Protein 5YK7 (pdb70)

InterPro domains:
  IPR019411 MMM1 domain [PF10296] (200-436)
  IPR027537 Maintenance of mitochondrial morphology protein 1 [MF_03103] (99-445)
  IPR031468 Synaptotagmin-like mitochondrial-lipid-binding domain [PS51847] (215-427)

Secondary structure (DSSP, 8-state):
-HHHHHHHHHHHTTT--TTTPPPB--HHHHHHHHHHHHHHHT-TTHHHHHHHHHHHHHHHGGGTS-TTB---EEEEEE--S---EEEEEEEEEPTTTTS--EEEEEEEEEEEEEEEEEEE-B---SSSSS--PPPEEEEEEEEEEEEEEEEEE--EEEEE-SS-EEEEEEEEEE-----HHHHHHHHHHHHHHHHHHHBTT-EE-------S--GGGB---/-------GGGTS-HHHHHHHHHHHHHHHHSS---TTEEEEEEEEEE--SPPPEEEEEEEES--TTHHHHHHH--TT-EEEEEEEEE-S--EEEEEEEEEE-SSSTT-EEEEEEEEEEEEEEEEEEEEEEETTEEEEEE---SSTTEEEEEEEEE--GGGTT-HHHHHHHHHHHHHHHHHHHHHHHHHTSTT-EEE--/--THHHHHHHHHTTT--TTTPPP---HHHHHHHHHHHHHHHH-THHHHHHHHHHHHHHHH-SSSS-TT----EEEEEE--S---EEEEEEEEEPTTTTS--EEEEEEEEEEEEEEEEEEE----SSSSSS-----EEEEEEEEEEEEEEEEE--EEEEE-SS-EEEEEEEEES-----HHHHHHHHHHHHHHHHHHHBTT--EEEPP---S--GGGEE--/-B----THHHHH-HHHHHHHHHHHHHHHHHS---TTEEEEEEEEEE--S-PPEEEEEEEEPPPTTHHHHHHH----EEEEEEEEE-S--EEEEEEEEEE-SSSTT-EEEEEEEEEEEEEEEEEEEEEESSS-EEEEE-S-SSTTS-EEEEEEE--GGGTT-HHHHHHHHHHHHHHHHHHHHHHHHHHBTT-EEE--

Sequence (834 aa):
NERSRQIDDILEKTYYNVDTHPAESLDWFNVLIGQTIQQLREEAWKKDNIVYSLNAFIERKAQELPSYLDSIKITELDIGHDFPIFSNCRIQYSPNSNGRKLEAKIDIDLNDRLAVGIETRLLLNYPKPLTASLPINVTVSIIRFQACLTVSLTFLMFSFAPEYRMEFETQSLIGAENIPKIGSLVEYQIKKWFVERCVEPRFQFIKLPSVWPRSKNTREGMSFDINWSTLESDNRLNDLIRKHLNSYLQNTQLPSYVSNLRVLDFDLGKVGPAITLKEITDPLDEFYDSIREESPNDIQFLLEVEYKGDLLVTIGADLVLNYPVEKFMTLPVKLSISDIGLHSLCIVACLSKQLFLSFLCDGGSIVRSMKIETEIGEQYQGQGSVLRSVGELEQFLFTIFKDFLRKELAWPSWINLDNERSRQIDDILEKTYYNVDTHPAESLDWFNVLIGQTIQQLREEAWKKDNIVYSLNAFIERKAQELPSYLDSIKITELDIGHDFPIFSNCRIQYSPNSNGRKLEAKIDIDLNDRLAVGIETRLLLNYPKPLTASLPINVTVSIIRFQACLTVSLFLMFSFAPEYRMEFETQSLIGAENIPKIGSLVEYQIKKWFVERCVEPRFQFIKLPSVWPRSKNTREGMSFDINWSTLESDNRLNDLIRKHLNSYLQNTQLPSYVSNLRVLDFDLGKVGPAITLKEITDPLDEFYDSIREEPNDIQFLLEVEYKGDLLVTIGADLVLNYPVEKFMTLPVKLSISDIGLHSLCIVACLSKQLFLSFLCDGGSIVRSMKIETEIGEQYQGQGSVLRSVGELEQFLFTIFKDFLRKELAWPSWINLD

B-factor: mean 240.83, std 56.74, range [118.34, 490.13]

Radius of gyration: 53.62 Å; Cα contacts (8 Å, |Δi|>4): 1672; chains: 4; bounding box: 102×161×100 Å

Organism: Zygosaccharomyces rouxii (strain ATCC 2623 / CBS 732 / NBRC 1130 / NCYC 568 / NRRL Y-229) (NCBI:txid559307)

Foldseek 3Di:
DVLLVVVVVVQVVPPHDQPDDWWDACVVVQVVQVVVVVVVQPPPCVQVVVQVVVQVVCVVCVVVPDPQKDHKHWDDWDQWDDTKGKTGKHKDADPPPPRRFMKIKIKIKDFTWGKIWIWIWTADDDVVHTDPTWIKTKIKIWGMKIWIKIWGDVQTWMATEPPIDIHMDIWMATPHTRDPVSHVSVVVVVVCVRCVDGHPPHIDGHDDDDPPDDPVPDDDD/DDDDDQPCVCVVPPVVVVVCQVVVQVVQQDDPDDPQWDGKHWDDWDAAGDDKTKAWDDKDFDDPVVVVVVVVVDSVKIKTKMKIWDQDWTKIKMWIWGQQQQVHGSPDTWTKIKMKTRWIFIFMKMWIADVHWIKIATEDADLCRGVDIDMDMDTDPVCPPDVSRVVSVVVVVVVVVVVVSVVPNVCHHPPHMDTDD/DPCLVVVVVVQVVPVHDQPDDFWDACVVVQVVQVVVVVVVQVPPVVQVVVLVVVLVVCVVDPPVPDPQKDHKHWDDFDQWDDTKGKIGWHKDADPPPPRNFIKIKIKIKDFTWGKIWIKIFGADDDVVHTDPTFIKTKIKIWGMKIWIKIWGDCTKIATEPPIDTHMDMAMDGPHDGDVVSVVVVVVVVVVVRCVDGHPPHIDRHDDDDDPDDPVPDDDD/DKDDDQVVVQQPDVVVQCVVQVVVQVVQVPDDDDPFWDGKHFPGWGQDRDDKIKDFPDKAADDPVVVVVVVPVPDWIKTKMWTKDQDWTKTKMWIWGQQQPVHGSPDTWTKIKMKTRWIFTFIKMWIADPHWIKIATEPQFLCRRVDIDIDMDTDPVCPPDVSVVVSVVVVVVVVSNVVRVVCCVCHYPPHMDTDD

Structure (mmCIF, N/CA/C/O backbone):
data_5YK7
#
_entry.id   5YK7
#
_cell.length_a   87.560
_cell.length_b   87.560
_cell.length_c   436.880
_cell.angle_alpha   90.00
_cell.angle_beta   90.00
_cell.angle_gamma   120.00
#
_symmetry.space_group_name_H-M   'P 65'
#
loop_
_entity.id
_entity.type
_entity.pdbx_description
1 polymer 'Maintenance of mitochondrial morphology protein 1'
2 polymer 'Mitochondrial distribution and morphology protein 12'
3 non-polymer 'PHOSPHATE ION'
#
loop_
_atom_site.group_PDB
_atom_site.id
_atom_site.type_symbol
_atom_site.label_atom_id
_atom_site.label_alt_id
_atom_site.label_comp_id
_atom_site.label_asym_id
_atom_site.label_entity_id
_atom_site.label_seq_id
_atom_site.pdbx_PDB_ins_code
_atom_site.Cartn_x
_atom_site.Cartn_y
_atom_site.Cartn_z
_atom_site.occupancy
_atom_site.B_iso_or_equiv
_atom_site.auth_seq_id
_atom_site.auth_comp_id
_atom_site.auth_asym_id
_atom_site.auth_atom_id
_atom_site.pdbx_PDB_model_num
ATOM 1 N N . ASN A 1 5 ? 19.783 27.814 62.868 1.00 218.18 194 ASN A N 1
ATOM 2 C CA . ASN A 1 5 ? 18.712 28.793 62.717 1.00 236.83 194 ASN A CA 1
ATOM 3 C C . ASN A 1 5 ? 18.521 29.174 61.264 1.00 267.74 194 ASN A C 1
ATOM 4 O O . ASN A 1 5 ? 17.886 28.452 60.497 1.00 257.63 194 ASN A O 1
ATOM 9 N N . GLU A 1 6 ? 19.077 30.330 60.896 1.00 307.14 195 GLU A N 1
ATOM 10 C CA . GLU A 1 6 ? 18.971 30.803 59.523 1.00 335.65 195 GLU A CA 1
ATOM 11 C C . GLU A 1 6 ? 19.657 29.863 58.540 1.00 350.43 195 GLU A C 1
ATOM 12 O O . GLU A 1 6 ? 19.312 29.868 57.355 1.00 356.97 195 GLU A O 1
ATOM 18 N N . ARG A 1 7 ? 20.614 29.058 59.004 1.00 354.64 196 ARG A N 1
ATOM 19 C CA . ARG A 1 7 ? 21.229 28.049 58.148 1.00 334.76 196 ARG A CA 1
ATOM 20 C C . ARG A 1 7 ? 20.212 26.987 57.749 1.00 311.26 196 ARG A C 1
ATOM 21 O O . ARG A 1 7 ? 20.002 26.713 56.559 1.00 290.52 196 ARG A O 1
ATOM 29 N N . SER A 1 8 ? 19.571 26.374 58.748 1.00 297.30 197 SER A N 1
ATOM 30 C CA . SER A 1 8 ? 18.493 25.430 58.482 1.00 258.32 197 SER A CA 1
ATOM 31 C C . SER A 1 8 ? 17.389 26.081 57.658 1.00 275.60 197 SER A C 1
ATOM 32 O O . SER A 1 8 ? 16.773 25.429 56.807 1.00 240.30 197 SER A O 1
ATOM 35 N N . ARG A 1 9 ? 17.133 27.372 57.889 1.00 328.47 198 ARG A N 1
ATOM 36 C CA . ARG A 1 9 ? 16.177 28.099 57.061 1.00 336.65 198 ARG A CA 1
ATOM 37 C C . ARG A 1 9 ? 16.608 28.114 55.599 1.00 323.64 198 ARG A C 1
ATOM 38 O O . ARG A 1 9 ? 15.779 27.936 54.700 1.00 314.95 198 ARG A O 1
ATOM 46 N N . GLN A 1 10 ? 17.900 28.341 55.342 1.00 311.11 199 GLN A N 1
ATOM 47 C CA . GLN A 1 10 ? 18.395 28.343 53.969 1.00 295.66 199 GLN A CA 1
ATOM 48 C C . GLN A 1 10 ? 18.258 26.968 53.331 1.00 248.64 199 GLN A C 1
ATOM 49 O O . GLN A 1 10 ? 17.844 26.854 52.169 1.00 231.93 199 GLN A O 1
ATOM 55 N N . ILE A 1 11 ? 18.607 25.913 54.072 1.00 242.35 200 ILE A N 1
ATOM 56 C CA . ILE A 1 11 ? 18.428 24.557 53.555 1.00 258.26 200 ILE A CA 1
ATOM 57 C C . ILE A 1 11 ? 16.960 24.302 53.231 1.00 250.02 200 ILE A C 1
ATOM 58 O O . ILE A 1 11 ? 16.631 23.668 52.220 1.00 230.21 200 ILE A O 1
ATOM 63 N N . ASP A 1 12 ? 16.055 24.815 54.068 1.00 257.91 201 ASP A N 1
ATOM 64 C CA . ASP A 1 12 ? 14.628 24.701 53.784 1.00 244.97 201 ASP A CA 1
ATOM 65 C C . ASP A 1 12 ? 14.253 25.461 52.516 1.00 247.21 201 ASP A C 1
ATOM 66 O O . ASP A 1 12 ? 13.403 25.003 51.745 1.00 245.00 201 ASP A O 1
ATOM 71 N N . ASP A 1 13 ? 14.867 26.625 52.287 1.00 259.81 202 ASP A N 1
ATOM 72 C CA . ASP A 1 13 ? 14.620 27.362 51.051 1.00 277.44 202 ASP A CA 1
ATOM 73 C C . ASP A 1 13 ? 15.047 26.543 49.839 1.00 270.40 202 ASP A C 1
ATOM 74 O O . ASP A 1 13 ? 14.304 26.434 48.853 1.00 271.11 202 ASP A O 1
ATOM 79 N N . ILE A 1 14 ? 16.237 25.939 49.907 1.00 245.74 203 ILE A N 1
ATOM 80 C CA . ILE A 1 14 ? 16.714 25.082 48.823 1.00 214.21 203 ILE A CA 1
ATOM 81 C C . ILE A 1 14 ? 15.733 23.942 48.574 1.00 211.96 203 ILE A C 1
ATOM 82 O O . ILE A 1 14 ? 15.258 23.744 47.449 1.00 207.01 203 ILE A O 1
ATOM 87 N N . LEU A 1 15 ? 15.410 23.183 49.625 1.00 221.64 204 LEU A N 1
ATOM 88 C CA . LEU A 1 15 ? 14.564 22.003 49.462 1.00 253.23 204 LEU A CA 1
ATOM 89 C C . LEU A 1 15 ? 13.183 22.372 48.935 1.00 277.88 204 LEU A C 1
ATOM 90 O O . LEU A 1 15 ? 12.615 21.655 48.103 1.00 251.60 204 LEU A O 1
ATOM 95 N N . GLU A 1 16 ? 12.626 23.488 49.409 1.00 330.16 205 GLU A N 1
ATOM 96 C CA . GLU A 1 16 ? 11.299 23.894 48.962 1.00 364.51 205 GLU A CA 1
ATOM 97 C C . GLU A 1 16 ? 11.315 24.342 47.506 1.00 361.85 205 GLU A C 1
ATOM 98 O O . GLU A 1 16 ? 10.394 24.024 46.745 1.00 383.36 205 GLU A O 1
ATOM 104 N N . LYS A 1 17 ? 12.351 25.072 47.092 1.00 287.21 206 LYS A N 1
ATOM 105 C CA . LYS A 1 17 ? 12.389 25.585 45.728 1.00 254.33 206 LYS A CA 1
ATOM 106 C C . LYS A 1 17 ? 12.973 24.591 44.725 1.00 243.59 206 LYS A C 1
ATOM 107 O O . LYS A 1 17 ? 13.460 25.017 43.671 1.00 254.24 206 LYS A O 1
ATOM 113 N N . THR A 1 18 ? 12.925 23.285 45.003 1.00 231.61 207 THR A N 1
ATOM 114 C CA . THR A 1 18 ? 13.573 22.305 44.141 1.00 220.57 207 THR A CA 1
ATOM 115 C C . THR A 1 18 ? 12.723 21.068 43.872 1.00 237.02 207 THR A C 1
ATOM 116 O O . THR A 1 18 ? 13.238 20.098 43.302 1.00 216.44 207 THR A O 1
ATOM 120 N N . TYR A 1 19 ? 11.446 21.070 44.262 1.00 268.24 208 TYR A N 1
ATOM 121 C CA . TYR A 1 19 ? 10.552 19.932 44.025 1.00 297.43 208 TYR A CA 1
ATOM 122 C C . TYR A 1 19 ? 11.067 18.671 44.715 1.00 308.18 208 TYR A C 1
ATOM 123 O O . TYR A 1 19 ? 11.066 17.584 44.134 1.00 326.23 208 TYR A O 1
ATOM 132 N N . TYR A 1 20 ? 11.515 18.807 45.963 1.00 289.00 209 TYR A N 1
ATOM 133 C CA . TYR A 1 20 ? 12.177 17.699 46.643 1.00 279.76 209 TYR A CA 1
ATOM 134 C C . TYR A 1 20 ? 11.859 17.729 48.130 1.00 280.00 209 TYR A C 1
ATOM 135 O O . TYR A 1 20 ? 11.965 18.780 48.768 1.00 289.01 209 TYR A O 1
ATOM 144 N N . ASN A 1 21 ? 11.476 16.575 48.674 1.00 270.98 210 ASN A N 1
ATOM 145 C CA . ASN A 1 21 ? 11.289 16.398 50.107 1.00 273.71 210 ASN A CA 1
ATOM 146 C C . ASN A 1 21 ? 12.212 15.290 50.595 1.00 286.96 210 ASN A C 1
ATOM 147 O O . ASN A 1 21 ? 12.371 14.262 49.928 1.00 265.12 210 ASN A O 1
ATOM 152 N N . VAL A 1 22 ? 12.817 15.504 51.765 1.00 294.90 211 VAL A N 1
ATOM 153 C CA . VAL A 1 22 ? 13.855 14.595 52.241 1.00 270.28 211 VAL A CA 1
ATOM 154 C C . VAL A 1 22 ? 13.265 13.260 52.689 1.00 288.58 211 VAL A C 1
ATOM 155 O O . VAL A 1 22 ? 13.935 12.223 52.613 1.00 314.05 211 VAL A O 1
ATOM 159 N N . ASP A 1 23 ? 12.008 13.249 53.135 1.00 241.24 212 ASP A N 1
ATOM 160 C CA . ASP A 1 23 ? 11.414 12.047 53.709 1.00 265.14 212 ASP A CA 1
ATOM 161 C C . ASP A 1 23 ? 10.562 11.249 52.732 1.00 276.70 212 ASP A C 1
ATOM 162 O O . ASP A 1 23 ? 10.299 10.069 52.991 1.00 296.40 212 ASP A O 1
ATOM 167 N N . THR A 1 24 ? 10.122 11.851 51.624 1.00 254.09 213 THR A N 1
ATOM 168 C CA . THR A 1 24 ? 9.161 11.214 50.732 1.00 258.11 213 THR A CA 1
ATOM 169 C C . THR A 1 24 ? 9.685 10.913 49.334 1.00 241.75 213 THR A C 1
ATOM 170 O O . THR A 1 24 ? 9.099 10.064 48.653 1.00 253.36 213 THR A O 1
ATOM 174 N N . HIS A 1 25 ? 10.752 11.566 48.886 1.00 230.02 214 HIS A N 1
ATOM 175 C CA . HIS A 1 25 ? 11.183 11.418 47.502 1.00 243.81 214 HIS A CA 1
ATOM 176 C C . HIS A 1 25 ? 11.827 10.050 47.281 1.00 264.74 214 HIS A C 1
ATOM 177 O O . HIS A 1 25 ? 12.532 9.544 48.160 1.00 284.76 214 HIS A O 1
ATOM 184 N N . PRO A 1 26 ? 11.596 9.424 46.131 1.00 281.02 215 PRO A N 1
ATOM 185 C CA . PRO A 1 26 ? 12.239 8.145 45.824 1.00 293.65 215 PRO A CA 1
ATOM 186 C C . PRO A 1 26 ? 13.602 8.336 45.165 1.00 262.07 215 PRO A C 1
ATOM 187 O O . PRO A 1 26 ? 13.968 9.428 44.726 1.00 267.19 215 PRO A O 1
ATOM 191 N N . ALA A 1 27 ? 14.349 7.236 45.097 1.00 223.75 216 ALA A N 1
ATOM 192 C CA . ALA A 1 27 ? 15.682 7.265 44.515 1.00 211.97 216 ALA A CA 1
ATOM 193 C C . ALA A 1 27 ? 15.610 7.481 43.005 1.00 177.96 216 ALA A C 1
ATOM 194 O O . ALA A 1 27 ? 14.592 7.216 42.357 1.00 188.61 216 ALA A O 1
ATOM 196 N N . GLU A 1 28 ? 16.715 7.965 42.444 1.00 157.62 217 GLU A N 1
ATOM 197 C CA . GLU A 1 28 ? 16.789 8.305 41.032 1.00 180.24 217 GLU A CA 1
ATOM 198 C C . GLU A 1 28 ? 17.760 7.382 40.305 1.00 155.69 217 GLU A C 1
ATOM 199 O O . GLU A 1 28 ? 18.676 6.818 40.907 1.00 173.06 217 GLU A O 1
ATOM 205 N N . SER A 1 29 ? 17.553 7.253 38.992 1.00 171.90 218 SER A N 1
ATOM 206 C CA . SER A 1 29 ? 18.199 6.195 38.218 1.00 199.46 218 SER A CA 1
ATOM 207 C C . SER A 1 29 ? 19.701 6.427 38.078 1.00 215.82 218 SER A C 1
ATOM 208 O O . SER A 1 29 ? 20.505 5.533 38.371 1.00 293.10 218 SER A O 1
ATOM 211 N N . LEU A 1 30 ? 20.094 7.607 37.585 1.00 177.74 219 LEU A N 1
ATOM 212 C CA . LEU A 1 30 ? 21.482 8.066 37.490 1.00 171.66 219 LEU A CA 1
ATOM 213 C C . LEU A 1 30 ? 22.277 7.404 36.367 1.00 166.65 219 LEU A C 1
ATOM 214 O O . LEU A 1 30 ? 23.513 7.407 36.414 1.00 147.38 219 LEU A O 1
ATOM 219 N N . ASP A 1 31 ? 21.620 6.853 35.343 1.00 198.67 220 ASP A N 1
ATOM 220 C CA . ASP A 1 31 ? 22.347 6.084 34.334 1.00 218.51 220 ASP A CA 1
ATOM 221 C C . ASP A 1 31 ? 23.103 6.982 33.358 1.00 192.62 220 ASP A C 1
ATOM 222 O O . ASP A 1 31 ? 24.201 6.625 32.913 1.00 185.25 220 ASP A O 1
ATOM 227 N N . TRP A 1 32 ? 22.532 8.138 33.001 1.00 196.71 221 TRP A N 1
ATOM 228 C CA . TRP A 1 32 ? 23.240 9.080 32.134 1.00 186.29 221 TRP A CA 1
ATOM 229 C C . TRP A 1 32 ? 24.604 9.432 32.714 1.00 219.50 221 TRP A C 1
ATOM 230 O O . TRP A 1 32 ? 25.577 9.636 31.973 1.00 260.79 221 TRP A O 1
ATOM 241 N N . PHE A 1 33 ? 24.684 9.516 34.044 1.00 176.40 222 PHE A N 1
ATOM 242 C CA . PHE A 1 33 ? 25.958 9.743 34.714 1.00 150.48 222 PHE A CA 1
ATOM 243 C C . PHE A 1 33 ? 26.929 8.615 34.405 1.00 181.44 222 PHE A C 1
ATOM 244 O O . PHE A 1 33 ? 28.124 8.849 34.205 1.00 198.46 222 PHE A O 1
ATOM 252 N N . ASN A 1 34 ? 26.428 7.379 34.366 1.00 204.83 223 ASN A N 1
ATOM 253 C CA . ASN A 1 34 ? 27.267 6.253 33.984 1.00 180.22 223 ASN A CA 1
ATOM 254 C C . ASN A 1 34 ? 27.624 6.288 32.506 1.00 181.37 223 ASN A C 1
ATOM 255 O O . ASN A 1 34 ? 28.640 5.708 32.113 1.00 181.70 223 ASN A O 1
ATOM 260 N N . VAL A 1 35 ? 26.816 6.956 31.682 1.00 183.51 224 VAL A N 1
ATOM 261 C CA . VAL A 1 35 ? 27.098 7.028 30.252 1.00 205.16 224 VAL A CA 1
ATOM 262 C C . VAL A 1 35 ? 28.210 8.032 29.972 1.00 199.05 224 VAL A C 1
ATOM 263 O O . VAL A 1 35 ? 29.196 7.716 29.296 1.00 201.06 224 VAL A O 1
ATOM 267 N N . LEU A 1 36 ? 28.069 9.257 30.484 1.00 173.62 225 LEU A N 1
ATOM 268 C CA . LEU A 1 36 ? 29.115 10.255 30.282 1.00 194.32 225 LEU A CA 1
ATOM 269 C C . LEU A 1 36 ? 30.371 9.906 31.077 1.00 177.00 225 LEU A C 1
ATOM 270 O O . LEU A 1 36 ? 31.493 10.117 30.598 1.00 197.02 225 LEU A O 1
ATOM 275 N N . ILE A 1 37 ? 30.204 9.369 32.289 1.00 169.19 226 ILE A N 1
ATOM 276 C CA . ILE A 1 37 ? 31.346 8.861 33.049 1.00 168.80 226 ILE A CA 1
ATOM 277 C C . ILE A 1 37 ? 32.035 7.740 32.285 1.00 188.46 226 ILE A C 1
ATOM 278 O O . ILE A 1 37 ? 33.269 7.671 32.235 1.00 147.28 226 ILE A O 1
ATOM 283 N N . GLY A 1 38 ? 31.253 6.844 31.681 1.00 206.94 227 GLY A N 1
ATOM 284 C CA . GLY A 1 38 ? 31.836 5.821 30.833 1.00 201.13 227 GLY A CA 1
ATOM 285 C C . GLY A 1 38 ? 32.569 6.403 29.643 1.00 198.56 227 GLY A C 1
ATOM 286 O O . GLY A 1 38 ? 33.559 5.832 29.177 1.00 233.21 227 GLY A O 1
ATOM 287 N N . GLN A 1 39 ? 32.100 7.547 29.139 1.00 187.24 228 GLN A N 1
ATOM 288 C CA . GLN A 1 39 ? 32.803 8.220 28.052 1.00 190.27 228 GLN A CA 1
ATOM 289 C C . GLN A 1 39 ? 34.158 8.740 28.523 1.00 196.40 228 GLN A C 1
ATOM 290 O O . GLN A 1 39 ? 35.191 8.459 27.903 1.00 194.85 228 GLN A O 1
ATOM 296 N N . THR A 1 40 ? 34.174 9.483 29.635 1.00 212.82 229 THR A N 1
ATOM 297 C CA . THR A 1 40 ? 35.432 10.021 30.153 1.00 209.81 229 THR A CA 1
ATOM 298 C C . THR A 1 40 ? 36.410 8.908 30.502 1.00 217.44 229 THR A C 1
ATOM 299 O O . THR A 1 40 ? 37.600 8.988 30.179 1.00 252.40 229 THR A O 1
ATOM 303 N N . ILE A 1 41 ? 35.929 7.865 31.175 1.00 208.84 230 ILE A N 1
ATOM 304 C CA . ILE A 1 41 ? 36.824 6.809 31.629 1.00 184.43 230 ILE A CA 1
ATOM 305 C C . ILE A 1 41 ? 37.284 5.950 30.454 1.00 193.85 230 ILE A C 1
ATOM 306 O O . ILE A 1 41 ? 38.413 5.443 30.459 1.00 190.13 230 ILE A O 1
ATOM 311 N N . GLN A 1 42 ? 36.452 5.795 29.421 1.00 215.67 231 GLN A N 1
ATOM 312 C CA . GLN A 1 42 ? 36.948 5.211 28.179 1.00 206.40 231 GLN A CA 1
ATOM 313 C C . GLN A 1 42 ? 38.062 6.067 27.588 1.00 201.58 231 GLN A C 1
ATOM 314 O O . GLN A 1 42 ? 39.050 5.540 27.059 1.00 198.72 231 GLN A O 1
ATOM 320 N N . GLN A 1 43 ? 37.926 7.395 27.688 1.00 273.67 232 GLN A N 1
ATOM 321 C CA . GLN A 1 43 ? 38.942 8.295 27.149 1.00 316.98 232 GLN A CA 1
ATOM 322 C C . GLN A 1 43 ? 40.249 8.200 27.931 1.00 313.25 232 GLN A C 1
ATOM 323 O O . GLN A 1 43 ? 41.335 8.257 27.343 1.00 324.00 232 GLN A O 1
ATOM 329 N N . LEU A 1 44 ? 40.170 8.067 29.258 1.00 255.76 233 LEU A N 1
ATOM 330 C CA . LEU A 1 44 ? 41.384 7.907 30.053 1.00 246.07 233 LEU A CA 1
ATOM 331 C C . LEU A 1 44 ? 42.016 6.540 29.820 1.00 251.30 233 LEU A C 1
ATOM 332 O O . LEU A 1 44 ? 43.246 6.418 29.787 1.00 236.86 233 LEU A O 1
ATOM 337 N N . ARG A 1 45 ? 41.192 5.502 29.652 1.00 263.44 234 ARG A N 1
ATOM 338 C CA . ARG A 1 45 ? 41.732 4.172 29.390 1.00 248.41 234 ARG A CA 1
ATOM 339 C C . ARG A 1 45 ? 42.441 4.115 28.044 1.00 255.53 234 ARG A C 1
ATOM 340 O O . ARG A 1 45 ? 43.503 3.493 27.923 1.00 299.80 234 ARG A O 1
ATOM 348 N N . GLU A 1 46 ? 41.879 4.759 27.021 1.00 247.12 235 GLU A N 1
ATOM 349 C CA . GLU A 1 46 ? 42.451 4.666 25.683 1.00 270.60 235 GLU A CA 1
ATOM 350 C C . GLU A 1 46 ? 43.721 5.490 25.512 1.00 280.25 235 GLU A C 1
ATOM 351 O O . GLU A 1 46 ? 44.272 5.516 24.408 1.00 307.82 235 GLU A O 1
ATOM 357 N N . GLU A 1 47 ? 44.198 6.164 26.555 1.00 285.65 236 GLU A N 1
ATOM 358 C CA . GLU A 1 47 ? 45.508 6.807 26.505 1.00 293.91 236 GLU A CA 1
ATOM 359 C C . GLU A 1 47 ? 46.587 5.736 26.625 1.00 344.38 236 GLU A C 1
ATOM 360 O O . GLU A 1 47 ? 46.699 5.068 27.657 1.00 355.33 236 GLU A O 1
ATOM 366 N N . ALA A 1 48 ? 47.382 5.573 25.563 1.00 361.31 237 ALA A N 1
ATOM 367 C CA . ALA A 1 48 ? 48.312 4.449 25.490 1.00 345.16 237 ALA A CA 1
ATOM 368 C C . ALA A 1 48 ? 49.447 4.586 26.497 1.00 307.61 237 ALA A C 1
ATOM 369 O O . ALA A 1 48 ? 49.828 3.606 27.148 1.00 286.10 237 ALA A O 1
ATOM 371 N N . TRP A 1 49 ? 50.005 5.786 26.635 1.00 307.50 238 TRP A N 1
ATOM 372 C CA . TRP A 1 49 ? 51.144 6.012 27.512 1.00 308.53 238 TRP A CA 1
ATOM 373 C C . TRP A 1 49 ? 50.746 6.392 28.935 1.00 299.04 238 TRP A C 1
ATOM 374 O O . TRP A 1 49 ? 51.623 6.706 29.747 1.00 315.21 238 TRP A O 1
ATOM 385 N N . LYS A 1 50 ? 49.452 6.359 29.262 1.00 235.72 239 LYS A N 1
ATOM 386 C CA . LYS A 1 50 ? 49.047 6.541 30.650 1.00 255.11 239 LYS A CA 1
ATOM 387 C C . LYS A 1 50 ? 49.259 5.283 31.482 1.00 290.04 239 LYS A C 1
ATOM 388 O O . LYS A 1 50 ? 49.407 5.385 32.705 1.00 273.80 239 LYS A O 1
ATOM 394 N N . LYS A 1 51 ? 49.277 4.107 30.849 1.00 323.51 240 LYS A N 1
ATOM 395 C CA . LYS A 1 51 ? 49.692 2.893 31.543 1.00 329.75 240 LYS A CA 1
ATOM 396 C C . LYS A 1 51 ? 51.088 3.065 32.127 1.00 355.79 240 LYS A C 1
ATOM 397 O O . LYS A 1 51 ? 51.335 2.741 33.294 1.00 375.23 240 LYS A O 1
ATOM 403 N N . ASP A 1 52 ? 52.013 3.598 31.324 1.00 354.53 241 ASP A N 1
ATOM 404 C CA . ASP A 1 52 ? 53.357 3.882 31.815 1.00 335.13 241 ASP A CA 1
ATOM 405 C C . ASP A 1 52 ? 53.362 5.089 32.748 1.00 314.40 241 ASP A C 1
ATOM 406 O O . ASP A 1 52 ? 54.128 5.124 33.721 1.00 296.65 241 ASP A O 1
ATOM 411 N N . ASN A 1 53 ? 52.515 6.087 32.465 1.00 302.00 242 ASN A N 1
ATOM 412 C CA . ASN A 1 53 ? 52.422 7.264 33.327 1.00 267.38 242 ASN A CA 1
ATOM 413 C C . ASN A 1 53 ? 52.125 6.869 34.770 1.00 231.90 242 ASN A C 1
ATOM 414 O O . ASN A 1 53 ? 52.763 7.362 35.708 1.00 224.96 242 ASN A O 1
ATOM 419 N N . ILE A 1 54 ? 51.162 5.966 34.965 1.00 199.04 243 ILE A N 1
ATOM 420 C CA . ILE A 1 54 ? 50.790 5.555 36.314 1.00 254.02 243 ILE A CA 1
ATOM 421 C C . ILE A 1 54 ? 51.611 4.366 36.811 1.00 282.40 243 ILE A C 1
ATOM 422 O O . ILE A 1 54 ? 51.659 4.125 38.025 1.00 251.44 243 ILE A O 1
ATOM 427 N N . VAL A 1 55 ? 52.272 3.622 35.918 1.00 312.54 244 VAL A N 1
ATOM 428 C CA . VAL A 1 55 ? 53.354 2.743 36.363 1.00 313.86 244 VAL A CA 1
ATOM 429 C C . VAL A 1 55 ? 54.378 3.559 37.139 1.00 304.21 244 VAL A C 1
ATOM 430 O O . VAL A 1 55 ? 54.729 3.243 38.286 1.00 313.48 244 VAL A O 1
ATOM 434 N N . TYR A 1 56 ? 54.843 4.651 36.527 1.00 289.34 245 TYR A N 1
ATOM 435 C CA . TYR A 1 56 ? 55.780 5.538 37.202 1.00 278.21 245 TYR A CA 1
ATOM 436 C C . TYR A 1 56 ? 55.148 6.192 38.423 1.00 250.39 245 TYR A C 1
ATOM 437 O O . TYR A 1 56 ? 55.785 6.290 39.477 1.00 252.29 245 TYR A O 1
ATOM 446 N N . SER A 1 57 ? 53.898 6.649 38.302 1.00 228.37 246 SER A N 1
ATOM 447 C CA . SER A 1 57 ? 53.267 7.372 39.404 1.00 229.82 246 SER A CA 1
ATOM 448 C C . SER A 1 57 ? 53.136 6.492 40.643 1.00 242.72 246 SER A C 1
ATOM 449 O O . SER A 1 57 ? 53.418 6.933 41.763 1.00 253.00 246 SER A O 1
ATOM 452 N N . LEU A 1 58 ? 52.703 5.243 40.461 1.00 229.59 247 LEU A N 1
ATOM 453 C CA . LEU A 1 58 ? 52.631 4.313 41.586 1.00 213.29 247 LEU A CA 1
ATOM 454 C C . LEU A 1 58 ? 54.019 3.997 42.118 1.00 217.84 247 LEU A C 1
ATOM 455 O O . LEU A 1 58 ? 54.247 3.996 43.334 1.00 171.23 247 LEU A O 1
ATOM 460 N N . ASN A 1 59 ? 54.958 3.703 41.214 1.00 268.06 248 ASN A N 1
ATOM 461 C CA . ASN A 1 59 ? 56.337 3.454 41.620 1.00 283.96 248 ASN A CA 1
ATOM 462 C C . ASN A 1 59 ? 56.849 4.536 42.563 1.00 269.99 248 ASN A C 1
ATOM 463 O O . ASN A 1 59 ? 57.188 4.259 43.720 1.00 271.48 248 ASN A O 1
ATOM 468 N N . ALA A 1 60 ? 56.862 5.786 42.091 1.00 245.48 249 ALA A N 1
ATOM 469 C CA . ALA A 1 60 ? 57.459 6.883 42.848 1.00 227.70 249 ALA A CA 1
ATOM 470 C C . ALA A 1 60 ? 56.877 6.988 44.251 1.00 229.11 249 ALA A C 1
ATOM 471 O O . ALA A 1 60 ? 57.619 7.093 45.235 1.00 240.84 249 ALA A O 1
ATOM 473 N N . PHE A 1 61 ? 55.549 6.944 44.364 1.00 217.24 250 PHE A N 1
ATOM 474 C CA . PHE A 1 61 ? 54.921 6.982 45.683 1.00 227.78 250 PHE A CA 1
ATOM 475 C C . PHE A 1 61 ? 55.377 5.811 46.545 1.00 253.59 250 PHE A C 1
ATOM 476 O O . PHE A 1 61 ? 55.709 5.984 47.725 1.00 265.13 250 PHE A O 1
ATOM 484 N N . ILE A 1 62 ? 55.410 4.607 45.970 1.00 249.43 251 ILE A N 1
ATOM 485 C CA . ILE A 1 62 ? 55.721 3.424 46.769 1.00 224.19 251 ILE A CA 1
ATOM 486 C C . ILE A 1 62 ? 57.136 3.506 47.329 1.00 230.93 251 ILE A C 1
ATOM 487 O O . ILE A 1 62 ? 57.373 3.182 48.499 1.00 246.92 251 ILE A O 1
ATOM 492 N N . GLU A 1 63 ? 58.091 3.970 46.519 1.00 216.56 252 GLU A N 1
ATOM 493 C CA . GLU A 1 63 ? 59.489 3.948 46.949 1.00 221.85 252 GLU A CA 1
ATOM 494 C C . GLU A 1 63 ? 59.724 4.838 48.168 1.00 254.49 252 GLU A C 1
ATOM 495 O O . GLU A 1 63 ? 60.354 4.411 49.144 1.00 289.84 252 GLU A O 1
ATOM 501 N N . ARG A 1 64 ? 59.231 6.080 48.134 1.00 287.21 253 ARG A N 1
ATOM 502 C CA . ARG A 1 64 ? 59.479 6.984 49.257 1.00 305.53 253 ARG A CA 1
ATOM 503 C C . ARG A 1 64 ? 58.797 6.495 50.527 1.00 292.43 253 ARG A C 1
ATOM 504 O O . ARG A 1 64 ? 59.369 6.578 51.622 1.00 330.26 253 ARG A O 1
ATOM 512 N N . LYS A 1 65 ? 57.576 5.982 50.398 1.00 251.33 254 LYS A N 1
ATOM 513 C CA . LYS A 1 65 ? 56.762 5.544 51.524 1.00 259.27 254 LYS A CA 1
ATOM 514 C C . LYS A 1 65 ? 57.098 4.124 51.975 1.00 297.21 254 LYS A C 1
ATOM 515 O O . LYS A 1 65 ? 56.316 3.520 52.717 1.00 311.63 254 LYS A O 1
ATOM 521 N N . ALA A 1 66 ? 58.252 3.586 51.564 1.00 305.97 255 ALA A N 1
ATOM 522 C CA . ALA A 1 66 ? 58.560 2.177 51.796 1.00 283.00 255 ALA A CA 1
ATOM 523 C C . ALA A 1 66 ? 58.732 1.837 53.272 1.00 297.01 255 ALA A C 1
ATOM 524 O O . ALA A 1 66 ? 58.588 0.667 53.642 1.00 301.35 255 ALA A O 1
ATOM 526 N N . GLN A 1 67 ? 59.043 2.820 54.122 1.00 311.93 256 GLN A N 1
ATOM 527 C CA . GLN A 1 67 ? 59.191 2.532 55.546 1.00 341.31 256 GLN A CA 1
ATOM 528 C C . GLN A 1 67 ? 57.859 2.121 56.164 1.00 343.47 256 GLN A C 1
ATOM 529 O O . GLN A 1 67 ? 57.826 1.271 57.061 1.00 337.75 256 GLN A O 1
ATOM 535 N N . GLU A 1 68 ? 56.756 2.707 55.695 1.00 343.81 257 GLU A N 1
ATOM 536 C CA . GLU A 1 68 ? 55.433 2.253 56.109 1.00 332.83 257 GLU A CA 1
ATOM 537 C C . GLU A 1 68 ? 55.160 0.830 55.631 1.00 311.46 257 GLU A C 1
ATOM 538 O O . GLU A 1 68 ? 54.442 0.074 56.298 1.00 318.36 257 GLU A O 1
ATOM 544 N N . LEU A 1 69 ? 55.717 0.458 54.480 1.00 262.35 258 LEU A N 1
ATOM 545 C CA . LEU A 1 69 ? 55.578 -0.891 53.957 1.00 243.83 258 LEU A CA 1
ATOM 546 C C . LEU A 1 69 ? 56.393 -1.864 54.812 1.00 275.71 258 LEU A C 1
ATOM 547 O O . LEU A 1 69 ? 57.384 -1.470 55.433 1.00 290.13 258 LEU A O 1
ATOM 552 N N . PRO A 1 70 ? 55.974 -3.128 54.890 1.00 271.55 259 PRO A N 1
ATOM 553 C CA . PRO A 1 70 ? 56.733 -4.120 55.663 1.00 242.93 259 PRO A CA 1
ATOM 554 C C . PRO A 1 70 ? 58.220 -4.133 55.328 1.00 260.12 259 PRO A C 1
ATOM 555 O O . PRO A 1 70 ? 58.621 -3.984 54.172 1.00 283.65 259 PRO A O 1
ATOM 559 N N . SER A 1 71 ? 59.041 -4.328 56.365 1.00 259.39 260 SER A N 1
ATOM 560 C CA . SER A 1 71 ? 60.489 -4.233 56.214 1.00 262.72 260 SER A CA 1
ATOM 561 C C . SER A 1 71 ? 61.095 -5.478 55.583 1.00 250.72 260 SER A C 1
ATOM 562 O O . SER A 1 71 ? 62.167 -5.396 54.973 1.00 235.09 260 SER A O 1
ATOM 565 N N . TYR A 1 72 ? 60.441 -6.634 55.719 1.00 240.04 261 TYR A N 1
ATOM 566 C CA . TYR A 1 72 ? 60.960 -7.850 55.102 1.00 213.99 261 TYR A CA 1
ATOM 567 C C . TYR A 1 72 ? 60.906 -7.810 53.582 1.00 231.79 261 TYR A C 1
ATOM 568 O O . TYR A 1 72 ? 61.450 -8.714 52.944 1.00 265.07 261 TYR A O 1
ATOM 577 N N . LEU A 1 73 ? 60.281 -6.797 52.992 1.00 214.42 262 LEU A N 1
ATOM 578 C CA . LEU A 1 73 ? 60.274 -6.625 51.548 1.00 194.08 262 LEU A CA 1
ATOM 579 C C . LEU A 1 73 ? 61.460 -5.769 51.116 1.00 196.77 262 LEU A C 1
ATOM 580 O O . LEU A 1 73 ? 61.960 -4.934 51.877 1.00 159.35 262 LEU A O 1
ATOM 585 N N . ASP A 1 74 ? 61.911 -5.985 49.880 1.00 211.16 263 ASP A N 1
ATOM 586 C CA . ASP A 1 74 ? 63.074 -5.271 49.363 1.00 198.04 263 ASP A CA 1
ATOM 587 C C . ASP A 1 74 ? 62.638 -4.116 48.467 1.00 213.17 263 ASP A C 1
ATOM 588 O O . ASP A 1 74 ? 62.035 -3.148 48.944 1.00 224.37 263 ASP A O 1
ATOM 593 N N . SER A 1 75 ? 62.940 -4.204 47.174 1.00 234.54 264 SER A N 1
ATOM 594 C CA . SER A 1 75 ? 62.563 -3.186 46.205 1.00 229.06 264 SER A CA 1
ATOM 595 C C . SER A 1 75 ? 61.339 -3.652 45.430 1.00 235.11 264 SER A C 1
ATOM 596 O O . SER A 1 75 ? 61.204 -4.839 45.116 1.00 252.10 264 SER A O 1
ATOM 599 N N . ILE A 1 76 ? 60.458 -2.711 45.110 1.00 204.55 265 ILE A N 1
ATOM 600 C CA . ILE A 1 76 ? 59.135 -3.017 44.580 1.00 179.31 265 ILE A CA 1
ATOM 601 C C . ILE A 1 76 ? 59.064 -2.466 43.162 1.00 188.91 265 ILE A C 1
ATOM 602 O O . ILE A 1 76 ? 58.898 -1.256 42.960 1.00 220.68 265 ILE A O 1
ATOM 607 N N . LYS A 1 77 ? 59.184 -3.351 42.177 1.00 201.95 266 LYS A N 1
ATOM 608 C CA . LYS A 1 77 ? 59.062 -2.994 40.771 1.00 213.59 266 LYS A CA 1
ATOM 609 C C . LYS A 1 77 ? 57.705 -3.443 40.242 1.00 205.13 266 LYS A C 1
ATOM 610 O O . LYS A 1 77 ? 57.214 -4.517 40.598 1.00 173.53 266 LYS A O 1
ATOM 616 N N . ILE A 1 78 ? 57.100 -2.616 39.395 1.00 200.27 267 ILE A N 1
ATOM 617 C CA . ILE A 1 78 ? 55.852 -2.956 38.722 1.00 189.63 267 ILE A CA 1
ATOM 618 C C . ILE A 1 78 ? 56.177 -3.297 37.274 1.00 186.09 267 ILE A C 1
ATOM 619 O O . ILE A 1 78 ? 56.618 -2.435 36.503 1.00 189.64 267 ILE A O 1
ATOM 624 N N . THR A 1 79 ? 55.961 -4.562 36.903 1.00 213.64 268 THR A N 1
ATOM 625 C CA . THR A 1 79 ? 56.182 -5.027 35.542 1.00 244.08 268 THR A CA 1
ATOM 626 C C . THR A 1 79 ? 54.897 -5.281 34.770 1.00 246.43 268 THR A C 1
ATOM 627 O O . THR A 1 79 ? 54.947 -5.383 33.541 1.00 286.90 268 THR A O 1
ATOM 631 N N . GLU A 1 80 ? 53.760 -5.390 35.453 1.00 193.19 269 GLU A N 1
ATOM 632 C CA . GLU A 1 80 ? 52.484 -5.648 34.806 1.00 188.93 269 GLU A CA 1
ATOM 633 C C . GLU A 1 80 ? 51.411 -4.789 35.459 1.00 193.94 269 GLU A C 1
ATOM 634 O O . GLU A 1 80 ? 51.469 -4.499 36.656 1.00 191.66 269 GLU A O 1
ATOM 640 N N . LEU A 1 81 ? 50.429 -4.384 34.653 1.00 215.05 270 LEU A N 1
ATOM 641 C CA . LEU A 1 81 ? 49.398 -3.455 35.100 1.00 200.56 270 LEU A CA 1
ATOM 642 C C . LEU A 1 81 ? 48.259 -3.392 34.088 1.00 217.41 270 LEU A C 1
ATOM 643 O O . LEU A 1 81 ? 48.477 -3.055 32.920 1.00 172.10 270 LEU A O 1
ATOM 648 N N . ASP A 1 82 ? 47.043 -3.716 34.524 1.00 228.44 271 ASP A N 1
ATOM 649 C CA . ASP A 1 82 ? 45.875 -3.728 33.655 1.00 181.10 271 ASP A CA 1
ATOM 650 C C . ASP A 1 82 ? 44.767 -2.904 34.294 1.00 179.74 271 ASP A C 1
ATOM 651 O O . ASP A 1 82 ? 44.644 -2.849 35.521 1.00 169.67 271 ASP A O 1
ATOM 656 N N . ILE A 1 83 ? 43.960 -2.261 33.452 1.00 224.47 272 ILE A N 1
ATOM 657 C CA . ILE A 1 83 ? 42.941 -1.315 33.893 1.00 197.52 272 ILE A CA 1
ATOM 658 C C . ILE A 1 83 ? 41.539 -1.916 33.809 1.00 190.53 272 ILE A C 1
ATOM 659 O O . ILE A 1 83 ? 40.766 -1.833 34.763 1.00 155.04 272 ILE A O 1
ATOM 664 N N . GLY A 1 84 ? 41.188 -2.515 32.673 1.00 204.01 273 GLY A N 1
ATOM 665 C CA . GLY A 1 84 ? 39.969 -3.288 32.587 1.00 218.97 273 GLY A CA 1
ATOM 666 C C . GLY A 1 84 ? 39.211 -3.008 31.306 1.00 231.27 273 GLY A C 1
ATOM 667 O O . GLY A 1 84 ? 39.686 -2.311 30.413 1.00 223.89 273 GLY A O 1
ATOM 668 N N . HIS A 1 85 ? 38.001 -3.579 31.227 1.00 279.31 274 HIS A N 1
ATOM 669 C CA . HIS A 1 85 ? 37.136 -3.417 30.064 1.00 291.40 274 HIS A CA 1
ATOM 670 C C . HIS A 1 85 ? 35.686 -3.103 30.431 1.00 292.97 274 HIS A C 1
ATOM 671 O O . HIS A 1 85 ? 34.816 -3.168 29.550 1.00 276.48 274 HIS A O 1
ATOM 678 N N . ASP A 1 86 ? 35.391 -2.778 31.685 1.00 278.44 275 ASP A N 1
ATOM 679 C CA . ASP A 1 86 ? 34.034 -2.504 32.144 1.00 234.95 275 ASP A CA 1
ATOM 680 C C . ASP A 1 86 ? 33.981 -1.115 32.779 1.00 234.58 275 ASP A C 1
ATOM 681 O O . ASP A 1 86 ? 34.980 -0.395 32.835 1.00 222.55 275 ASP A O 1
ATOM 686 N N . PHE A 1 87 ? 32.804 -0.742 33.271 1.00 251.70 276 PHE A N 1
ATOM 687 C CA . PHE A 1 87 ? 32.561 0.615 33.740 1.00 224.05 276 PHE A CA 1
ATOM 688 C C . PHE A 1 87 ? 31.787 0.592 35.046 1.00 213.38 276 PHE A C 1
ATOM 689 O O . PHE A 1 87 ? 31.062 -0.373 35.328 1.00 241.47 276 PHE A O 1
ATOM 697 N N . PRO A 1 88 ? 31.921 1.632 35.871 1.00 185.79 277 PRO A N 1
ATOM 698 C CA . PRO A 1 88 ? 31.188 1.672 37.140 1.00 185.93 277 PRO A CA 1
ATOM 699 C C . PRO A 1 88 ? 29.742 2.096 36.943 1.00 176.16 277 PRO A C 1
ATOM 700 O O . PRO A 1 88 ? 29.423 2.917 36.078 1.00 168.81 277 PRO A O 1
ATOM 704 N N . ILE A 1 89 ? 28.862 1.523 37.759 1.00 200.42 278 ILE A N 1
ATOM 705 C CA . ILE A 1 89 ? 27.424 1.748 37.658 1.00 210.21 278 ILE A CA 1
ATOM 706 C C . ILE A 1 89 ? 26.952 2.369 38.966 1.00 219.16 278 ILE A C 1
ATOM 707 O O . ILE A 1 89 ? 27.158 1.796 40.045 1.00 174.59 278 ILE A O 1
ATOM 712 N N . PHE A 1 90 ? 26.344 3.548 38.870 1.00 221.62 279 PHE A N 1
ATOM 713 C CA . PHE A 1 90 ? 25.710 4.208 40.000 1.00 190.60 279 PHE A CA 1
ATOM 714 C C . PHE A 1 90 ? 24.200 4.019 39.948 1.00 210.67 279 PHE A C 1
ATOM 715 O O . PHE A 1 90 ? 23.592 4.004 38.875 1.00 195.11 279 PHE A O 1
ATOM 723 N N . SER A 1 91 ? 23.603 3.882 41.129 1.00 232.43 280 SER A N 1
ATOM 724 C CA . SER A 1 91 ? 22.156 3.807 41.265 1.00 256.98 280 SER A CA 1
ATOM 725 C C . SER A 1 91 ? 21.814 4.120 42.713 1.00 240.90 280 SER A C 1
ATOM 726 O O . SER A 1 91 ? 22.698 4.244 43.562 1.00 253.68 280 SER A O 1
ATOM 729 N N . ASN A 1 92 ? 20.511 4.229 42.983 1.00 195.84 281 ASN A N 1
ATOM 730 C CA . ASN A 1 92 ? 20.007 4.609 44.298 1.00 171.03 281 ASN A CA 1
ATOM 731 C C . ASN A 1 92 ? 20.708 5.878 44.778 1.00 198.43 281 ASN A C 1
ATOM 732 O O . ASN A 1 92 ? 21.746 5.813 45.450 1.00 190.98 281 ASN A O 1
ATOM 737 N N . CYS A 1 93 ? 20.149 7.032 44.412 1.00 248.45 282 CYS A N 1
ATOM 738 C CA . CYS A 1 93 ? 20.715 8.343 44.714 1.00 218.06 282 CYS A CA 1
ATOM 739 C C . CYS A 1 93 ? 19.770 9.086 45.650 1.00 218.31 282 CYS A C 1
ATOM 740 O O . CYS A 1 93 ? 18.613 9.339 45.297 1.00 168.13 282 CYS A O 1
ATOM 743 N N . ARG A 1 94 ? 20.268 9.444 46.830 1.00 270.41 283 ARG A N 1
ATOM 744 C CA . ARG A 1 94 ? 19.471 10.041 47.890 1.00 276.63 283 ARG A CA 1
ATOM 745 C C . ARG A 1 94 ? 20.032 11.409 48.258 1.00 261.83 283 ARG A C 1
ATOM 746 O O . ARG A 1 94 ? 21.105 11.814 47.803 1.00 276.06 283 ARG A O 1
ATOM 754 N N . ILE A 1 95 ? 19.283 12.130 49.091 1.00 208.36 284 ILE A N 1
ATOM 755 C CA . ILE A 1 95 ? 19.706 13.425 49.615 1.00 204.08 284 ILE A CA 1
ATOM 756 C C . ILE A 1 95 ? 19.338 13.472 51.092 1.00 198.10 284 ILE A C 1
ATOM 757 O O . ILE A 1 95 ? 18.169 13.288 51.450 1.00 236.99 284 ILE A O 1
ATOM 762 N N . GLN A 1 96 ? 20.330 13.710 51.946 1.00 180.79 285 GLN A N 1
ATOM 763 C CA . GLN A 1 96 ? 20.146 13.744 53.387 1.00 189.85 285 GLN A CA 1
ATOM 764 C C . GLN A 1 96 ? 20.851 14.962 53.967 1.00 195.34 285 GLN A C 1
ATOM 765 O O . GLN A 1 96 ? 21.691 15.595 53.317 1.00 185.51 285 GLN A O 1
ATOM 771 N N . TYR A 1 97 ? 20.496 15.278 55.210 1.00 220.80 286 TYR A N 1
ATOM 772 C CA . TYR A 1 97 ? 21.211 16.293 55.963 1.00 250.72 286 TYR A CA 1
ATOM 773 C C . TYR A 1 97 ? 22.578 15.767 56.392 1.00 268.73 286 TYR A C 1
ATOM 774 O O . TYR A 1 97 ? 22.818 14.558 56.461 1.00 281.06 286 TYR A O 1
ATOM 783 N N . SER A 1 98 ? 23.478 16.694 56.687 1.00 274.79 287 SER A N 1
ATOM 784 C CA . SER A 1 98 ? 24.822 16.316 57.108 1.00 276.13 287 SER A CA 1
ATOM 785 C C . SER A 1 98 ? 24.809 15.872 58.568 1.00 258.76 287 SER A C 1
ATOM 786 O O . SER A 1 98 ? 24.259 16.579 59.419 1.00 256.03 287 SER A O 1
ATOM 789 N N . PRO A 1 99 ? 25.393 14.721 58.891 1.00 241.36 288 PRO A N 1
ATOM 790 C CA . PRO A 1 99 ? 25.378 14.243 60.278 1.00 266.81 288 PRO A CA 1
ATOM 791 C C . PRO A 1 99 ? 26.241 15.112 61.182 1.00 286.95 288 PRO A C 1
ATOM 792 O O . PRO A 1 99 ? 27.140 15.827 60.735 1.00 283.21 288 PRO A O 1
ATOM 796 N N . ASN A 1 100 ? 25.939 15.046 62.479 1.00 303.09 289 ASN A N 1
ATOM 797 C CA . ASN A 1 100 ? 26.658 15.737 63.549 1.00 306.38 289 ASN A CA 1
ATOM 798 C C . ASN A 1 100 ? 26.677 17.252 63.385 1.00 287.17 289 ASN A C 1
ATOM 799 O O . ASN A 1 100 ? 27.325 17.948 64.179 1.00 279.36 289 ASN A O 1
ATOM 804 N N . SER A 1 101 ? 25.956 17.786 62.399 1.00 258.33 290 SER A N 1
ATOM 805 C CA . SER A 1 101 ? 25.993 19.206 62.082 1.00 239.03 290 SER A CA 1
ATOM 806 C C . SER A 1 101 ? 24.695 19.928 62.428 1.00 273.59 290 SER A C 1
ATOM 807 O O . SER A 1 101 ? 24.534 21.098 62.065 1.00 292.03 290 SER A O 1
ATOM 810 N N . ASN A 1 102 ? 23.758 19.255 63.097 1.00 282.96 291 ASN A N 1
ATOM 811 C CA . ASN A 1 102 ? 22.522 19.874 63.582 1.00 289.91 291 ASN A CA 1
ATOM 812 C C . ASN A 1 102 ? 21.686 20.454 62.441 1.00 259.66 291 ASN A C 1
ATOM 813 O O . ASN A 1 102 ? 20.969 21.442 62.619 1.00 241.09 291 ASN A O 1
ATOM 818 N N . GLY A 1 103 ? 21.771 19.844 61.262 1.00 247.46 292 GLY A N 1
ATOM 819 C CA . GLY A 1 103 ? 21.063 20.344 60.100 1.00 226.55 292 GLY A CA 1
ATOM 820 C C . GLY A 1 103 ? 21.731 21.543 59.459 1.00 239.69 292 GLY A C 1
ATOM 821 O O . GLY A 1 103 ? 21.071 22.544 59.164 1.00 262.89 292 GLY A O 1
ATOM 822 N N . ARG A 1 104 ? 23.043 21.456 59.235 1.00 223.26 293 ARG A N 1
ATOM 823 C CA . ARG A 1 104 ? 23.794 22.539 58.606 1.00 229.62 293 ARG A CA 1
ATOM 824 C C . ARG A 1 104 ? 23.777 22.425 57.083 1.00 235.36 293 ARG A C 1
ATOM 825 O O . ARG A 1 104 ? 23.282 23.319 56.391 1.00 234.15 293 ARG A O 1
ATOM 833 N N . LYS A 1 105 ? 24.321 21.333 56.554 1.00 230.74 294 LYS A N 1
ATOM 834 C CA . LYS A 1 105 ? 24.533 21.163 55.126 1.00 232.84 294 LYS A CA 1
ATOM 835 C C . LYS A 1 105 ? 23.766 19.947 54.619 1.00 229.07 294 LYS A C 1
ATOM 836 O O . LYS A 1 105 ? 23.260 19.129 55.392 1.00 229.20 294 LYS A O 1
ATOM 842 N N . LEU A 1 106 ? 23.687 19.841 53.297 1.00 209.09 295 LEU A N 1
ATOM 843 C CA . LEU A 1 106 ? 23.026 18.739 52.613 1.00 213.58 295 LEU A CA 1
ATOM 844 C C . LEU A 1 106 ? 24.059 17.908 51.862 1.00 242.95 295 LEU A C 1
ATOM 845 O O . LEU A 1 106 ? 25.202 18.331 51.661 1.00 257.73 295 LEU A O 1
ATOM 850 N N . GLU A 1 107 ? 23.646 16.715 51.438 1.00 247.59 296 GLU A N 1
ATOM 851 C CA . GLU A 1 107 ? 24.583 15.813 50.781 1.00 221.72 296 GLU A CA 1
ATOM 852 C C . GLU A 1 107 ? 23.819 14.703 50.071 1.00 220.74 296 GLU A C 1
ATOM 853 O O . GLU A 1 107 ? 22.757 14.276 50.528 1.00 231.48 296 GLU A O 1
ATOM 859 N N . ALA A 1 108 ? 24.373 14.246 48.949 1.00 196.17 297 ALA A N 1
ATOM 860 C CA . ALA A 1 108 ? 23.831 13.134 48.182 1.00 190.24 297 ALA A CA 1
ATOM 861 C C . ALA A 1 108 ? 24.456 11.812 48.622 1.00 249.60 297 ALA A C 1
ATOM 862 O O . ALA A 1 108 ? 25.579 11.771 49.138 1.00 266.74 297 ALA A O 1
ATOM 864 N N . LYS A 1 109 ? 23.718 10.724 48.386 1.00 285.71 298 LYS A N 1
ATOM 865 C CA . LYS A 1 109 ? 24.056 9.388 48.886 1.00 282.24 298 LYS A CA 1
ATOM 866 C C . LYS A 1 109 ? 23.767 8.382 47.774 1.00 283.59 298 LYS A C 1
ATOM 867 O O . LYS A 1 109 ? 22.620 7.966 47.593 1.00 306.30 298 LYS A O 1
ATOM 873 N N . ILE A 1 110 ? 24.804 7.984 47.041 1.00 194.28 299 ILE A N 1
ATOM 874 C CA . ILE A 1 110 ? 24.660 7.167 45.839 1.00 219.92 299 ILE A CA 1
ATOM 875 C C . ILE A 1 110 ? 25.233 5.781 46.100 1.00 246.69 299 ILE A C 1
ATOM 876 O O . ILE A 1 110 ? 26.320 5.650 46.675 1.00 242.21 299 ILE A O 1
ATOM 881 N N . ASP A 1 111 ? 24.504 4.746 45.678 1.00 232.69 300 ASP A N 1
ATOM 882 C CA . ASP A 1 111 ? 25.063 3.399 45.656 1.00 208.26 300 ASP A CA 1
ATOM 883 C C . ASP A 1 111 ? 25.919 3.217 44.406 1.00 209.30 300 ASP A C 1
ATOM 884 O O . ASP A 1 111 ? 25.597 3.743 43.337 1.00 200.09 300 ASP A O 1
ATOM 889 N N . ILE A 1 112 ? 27.019 2.477 44.542 1.00 222.98 301 ILE A N 1
ATOM 890 C CA . ILE A 1 112 ? 27.953 2.266 43.438 1.00 189.58 301 ILE A CA 1
ATOM 891 C C . ILE A 1 112 ? 28.395 0.807 43.428 1.00 175.97 301 ILE A C 1
ATOM 892 O O . ILE A 1 112 ? 28.675 0.224 44.481 1.00 180.07 301 ILE A O 1
ATOM 897 N N . ASP A 1 113 ? 28.444 0.216 42.231 1.00 198.99 302 ASP A N 1
ATOM 898 C CA . ASP A 1 113 ? 28.901 -1.154 42.032 1.00 215.45 302 ASP A CA 1
ATOM 899 C C . ASP A 1 113 ? 29.781 -1.217 40.790 1.00 189.78 302 ASP A C 1
ATOM 900 O O . ASP A 1 113 ? 29.517 -0.531 39.799 1.00 189.72 302 ASP A O 1
ATOM 905 N N . LEU A 1 114 ? 30.824 -2.046 40.847 1.00 202.39 303 LEU A N 1
ATOM 906 C CA . LEU A 1 114 ? 31.772 -2.179 39.747 1.00 194.07 303 LEU A CA 1
ATOM 907 C C . LEU A 1 114 ? 32.299 -3.606 39.689 1.00 199.76 303 LEU A C 1
ATOM 908 O O . LEU A 1 114 ? 32.637 -4.193 40.721 1.00 227.55 303 LEU A O 1
ATOM 913 N N . ASN A 1 115 ? 32.377 -4.148 38.472 1.00 180.97 304 ASN A N 1
ATOM 914 C CA . ASN A 1 115 ? 32.879 -5.498 38.229 1.00 231.14 304 ASN A CA 1
ATOM 915 C C . ASN A 1 115 ? 33.780 -5.471 37.003 1.00 230.42 304 ASN A C 1
ATOM 916 O O . ASN A 1 115 ? 33.313 -5.161 35.904 1.00 169.74 304 ASN A O 1
ATOM 921 N N . ASP A 1 116 ? 35.055 -5.805 37.186 1.00 264.87 305 ASP A N 1
ATOM 922 C CA . ASP A 1 116 ? 36.031 -5.872 36.096 1.00 244.35 305 ASP A CA 1
ATOM 923 C C . ASP A 1 116 ? 37.309 -6.498 36.651 1.00 213.22 305 ASP A C 1
ATOM 924 O O . ASP A 1 116 ? 37.344 -6.962 37.797 1.00 194.98 305 ASP A O 1
ATOM 929 N N . ARG A 1 117 ? 38.363 -6.517 35.838 1.00 181.31 306 ARG A N 1
ATOM 930 C CA . ARG A 1 117 ? 39.676 -6.997 36.256 1.00 181.57 306 ARG A CA 1
ATOM 931 C C . ARG A 1 117 ? 40.589 -5.795 36.457 1.00 159.33 306 ARG A C 1
ATOM 932 O O . ARG A 1 117 ? 40.854 -5.054 35.504 1.00 159.12 306 ARG A O 1
ATOM 940 N N . LEU A 1 118 ? 41.068 -5.594 37.687 1.00 161.15 307 LEU A N 1
ATOM 941 C CA . LEU A 1 118 ? 41.912 -4.437 38.003 1.00 195.25 307 LEU A CA 1
ATOM 942 C C . LEU A 1 118 ? 43.208 -4.928 38.646 1.00 218.36 307 LEU A C 1
ATOM 943 O O . LEU A 1 118 ? 43.274 -5.117 39.862 1.00 251.07 307 LEU A O 1
ATOM 948 N N . ALA A 1 119 ? 44.253 -5.106 37.839 1.00 186.47 308 ALA A N 1
ATOM 949 C CA . ALA A 1 119 ? 45.451 -5.817 38.265 1.00 223.20 308 ALA A CA 1
ATOM 950 C C . ALA A 1 119 ? 46.684 -4.918 38.269 1.00 206.02 308 ALA A C 1
ATOM 951 O O . ALA A 1 119 ? 46.755 -3.913 37.556 1.00 183.69 308 ALA A O 1
ATOM 953 N N . VAL A 1 120 ? 47.656 -5.311 39.095 1.00 179.58 309 VAL A N 1
ATOM 954 C CA . VAL A 1 120 ? 48.979 -4.696 39.185 1.00 177.98 309 VAL A CA 1
ATOM 955 C C . VAL A 1 120 ? 50.000 -5.814 39.369 1.00 180.27 309 VAL A C 1
ATOM 956 O O . VAL A 1 120 ? 49.773 -6.750 40.144 1.00 193.37 309 VAL A O 1
ATOM 960 N N . GLY A 1 121 ? 51.128 -5.717 38.664 1.00 234.08 310 GLY A N 1
ATOM 961 C CA . GLY A 1 121 ? 52.152 -6.745 38.742 1.00 150.69 310 GLY A CA 1
ATOM 962 C C . GLY A 1 121 ? 53.412 -6.334 39.482 1.00 149.18 310 GLY A C 1
ATOM 963 O O . GLY A 1 121 ? 54.194 -5.523 38.981 1.00 149.56 310 GLY A O 1
ATOM 964 N N . ILE A 1 122 ? 53.633 -6.908 40.662 1.00 155.25 311 ILE A N 1
ATOM 965 C CA . ILE A 1 122 ? 54.756 -6.548 41.516 1.00 198.94 311 ILE A CA 1
ATOM 966 C C . ILE A 1 122 ? 55.892 -7.545 41.307 1.00 208.14 311 ILE A C 1
ATOM 967 O O . ILE A 1 122 ? 55.693 -8.672 40.848 1.00 186.34 311 ILE A O 1
ATOM 972 N N . GLU A 1 123 ? 57.111 -7.115 41.640 1.00 192.04 312 GLU A N 1
ATOM 973 C CA . GLU A 1 123 ? 58.303 -7.961 41.582 1.00 162.64 312 GLU A CA 1
ATOM 974 C C . GLU A 1 123 ? 59.206 -7.558 42.740 1.00 182.28 312 GLU A C 1
ATOM 975 O O . GLU A 1 123 ? 59.828 -6.492 42.698 1.00 186.44 312 GLU A O 1
ATOM 981 N N . THR A 1 124 ? 59.284 -8.399 43.773 1.00 221.49 313 THR A N 1
ATOM 982 C CA . THR A 1 124 ? 59.944 -8.004 45.010 1.00 219.89 313 THR A CA 1
ATOM 983 C C . THR A 1 124 ? 60.813 -9.148 45.521 1.00 235.42 313 THR A C 1
ATOM 984 O O . THR A 1 124 ? 60.726 -10.283 45.050 1.00 239.38 313 THR A O 1
ATOM 988 N N . ARG A 1 125 ? 61.671 -8.828 46.485 1.00 229.30 314 ARG A N 1
ATOM 989 C CA . ARG A 1 125 ? 62.502 -9.787 47.197 1.00 199.17 314 ARG A CA 1
ATOM 990 C C . ARG A 1 125 ? 62.200 -9.694 48.690 1.00 204.32 314 ARG A C 1
ATOM 991 O O . ARG A 1 125 ? 61.437 -8.834 49.136 1.00 238.22 314 ARG A O 1
ATOM 999 N N . LEU A 1 126 ? 62.801 -10.592 49.473 1.00 190.28 315 LEU A N 1
ATOM 1000 C CA . LEU A 1 126 ? 62.527 -10.689 50.909 1.00 199.88 315 LEU A CA 1
ATOM 1001 C C . LEU A 1 126 ? 63.837 -10.829 51.682 1.00 207.14 315 LEU A C 1
ATOM 1002 O O . LEU A 1 126 ? 64.417 -11.917 51.738 1.00 190.60 315 LEU A O 1
ATOM 1007 N N . LEU A 1 127 ? 64.279 -9.740 52.311 1.00 230.03 316 LEU A N 1
ATOM 1008 C CA . LEU A 1 127 ? 65.564 -9.666 52.993 1.00 248.81 316 LEU A CA 1
ATOM 1009 C C . LEU A 1 127 ? 65.417 -9.890 54.497 1.00 240.72 316 LEU A C 1
ATOM 1010 O O . LEU A 1 127 ? 64.342 -9.711 55.074 1.00 229.61 316 LEU A O 1
ATOM 1015 N N . LEU A 1 128 ? 66.532 -10.271 55.130 1.00 225.39 317 LEU A N 1
ATOM 1016 C CA . LEU A 1 128 ? 66.586 -10.514 56.569 1.00 219.75 317 LEU A CA 1
ATOM 1017 C C . LEU A 1 128 ? 67.994 -10.233 57.087 1.00 253.23 317 LEU A C 1
ATOM 1018 O O . LEU A 1 128 ? 68.984 -10.492 56.397 1.00 252.36 317 LEU A O 1
ATOM 1023 N N . ASN A 1 129 ? 68.069 -9.735 58.325 1.00 282.13 318 ASN A N 1
ATOM 1024 C CA . ASN A 1 129 ? 69.324 -9.297 58.964 1.00 284.84 318 ASN A CA 1
ATOM 1025 C C . ASN A 1 129 ? 69.312 -9.554 60.490 1.00 276.06 318 ASN A C 1
ATOM 1026 O O . ASN A 1 129 ? 68.234 -9.710 61.069 1.00 240.99 318 ASN A O 1
ATOM 1031 N N . TYR A 1 130 ? 70.479 -9.611 61.152 1.00 316.53 319 TYR A N 1
ATOM 1032 C CA . TYR A 1 130 ? 71.795 -9.411 60.532 1.00 323.20 319 TYR A CA 1
ATOM 1033 C C . TYR A 1 130 ? 72.632 -10.672 60.229 1.00 315.82 319 TYR A C 1
ATOM 1034 O O . TYR A 1 130 ? 73.861 -10.637 60.310 1.00 284.77 319 TYR A O 1
ATOM 1043 N N . PRO A 1 131 ? 71.978 -11.792 59.862 1.00 318.60 320 PRO A N 1
ATOM 1044 C CA . PRO A 1 131 ? 72.757 -12.681 58.995 1.00 315.85 320 PRO A CA 1
ATOM 1045 C C . PRO A 1 131 ? 72.354 -12.473 57.534 1.00 328.89 320 PRO A C 1
ATOM 1046 O O . PRO A 1 131 ? 71.158 -12.382 57.250 1.00 315.22 320 PRO A O 1
ATOM 1050 N N . LYS A 1 132 ? 73.318 -12.383 56.620 1.00 341.62 321 LYS A N 1
ATOM 1051 C CA . LYS A 1 132 ? 74.738 -12.527 56.934 1.00 348.27 321 LYS A CA 1
ATOM 1052 C C . LYS A 1 132 ? 75.528 -11.282 57.408 1.00 339.92 321 LYS A C 1
ATOM 1053 O O . LYS A 1 132 ? 76.665 -11.437 57.856 1.00 333.29 321 LYS A O 1
ATOM 1059 N N . PRO A 1 133 ? 74.966 -10.054 57.331 1.00 333.50 322 PRO A N 1
ATOM 1060 C CA . PRO A 1 133 ? 73.694 -9.456 56.888 1.00 334.28 322 PRO A CA 1
ATOM 1061 C C . PRO A 1 133 ? 73.377 -9.645 55.402 1.00 327.28 322 PRO A C 1
ATOM 1062 O O . PRO A 1 133 ? 74.254 -10.025 54.623 1.00 334.20 322 PRO A O 1
ATOM 1066 N N . LEU A 1 134 ? 72.115 -9.383 55.047 1.00 305.66 323 LEU A N 1
ATOM 1067 C CA . LEU A 1 134 ? 71.564 -9.549 53.704 1.00 281.29 323 LEU A CA 1
ATOM 1068 C C . LEU A 1 134 ? 71.445 -11.022 53.331 1.00 276.40 323 LEU A C 1
ATOM 1069 O O . LEU A 1 134 ? 72.426 -11.771 53.372 1.00 269.19 323 LEU A O 1
ATOM 1074 N N . THR A 1 135 ? 70.240 -11.431 52.951 1.00 255.17 324 THR A N 1
ATOM 1075 C CA . THR A 1 135 ? 69.854 -12.822 52.769 1.00 197.15 324 THR A CA 1
ATOM 1076 C C . THR A 1 135 ? 69.662 -13.118 51.283 1.00 238.17 324 THR A C 1
ATOM 1077 O O . THR A 1 135 ? 69.557 -12.210 50.455 1.00 297.97 324 THR A O 1
ATOM 1081 N N . ALA A 1 136 ? 69.630 -14.410 50.944 1.00 210.40 325 ALA A N 1
ATOM 1082 C CA . ALA A 1 136 ? 69.325 -14.850 49.587 1.00 229.84 325 ALA A CA 1
ATOM 1083 C C . ALA A 1 136 ? 67.859 -14.611 49.267 1.00 223.74 325 ALA A C 1
ATOM 1084 O O . ALA A 1 136 ? 67.126 -15.559 48.968 1.00 218.43 325 ALA A O 1
ATOM 1086 N N . SER A 1 137 ? 67.438 -13.352 49.320 1.00 203.75 326 SER A N 1
ATOM 1087 C CA . SER A 1 137 ? 66.041 -12.979 49.144 1.00 226.50 326 SER A CA 1
ATOM 1088 C C . SER A 1 137 ? 65.436 -13.625 47.905 1.00 233.32 326 SER A C 1
ATOM 1089 O O . SER A 1 137 ? 65.894 -13.390 46.783 1.00 298.92 326 SER A O 1
ATOM 1092 N N . LEU A 1 138 ? 64.403 -14.441 48.115 1.00 148.43 327 LEU A N 1
ATOM 1093 C CA . LEU A 1 138 ? 63.739 -15.120 47.015 1.00 182.96 327 LEU A CA 1
ATOM 1094 C C . LEU A 1 138 ? 62.843 -14.161 46.227 1.00 192.82 327 LEU A C 1
ATOM 1095 O O . LEU A 1 138 ? 62.325 -13.184 46.774 1.00 170.07 327 LEU A O 1
ATOM 1100 N N . PRO A 1 139 ? 62.660 -14.414 44.930 1.00 213.86 328 PRO A N 1
ATOM 1101 C CA . PRO A 1 139 ? 61.859 -13.509 44.098 1.00 234.98 328 PRO A CA 1
ATOM 1102 C C . PRO A 1 139 ? 60.369 -13.801 44.180 1.00 217.56 328 PRO A C 1
ATOM 1103 O O . PRO A 1 139 ? 59.934 -14.945 44.312 1.00 173.02 328 PRO A O 1
ATOM 1107 N N . ILE A 1 140 ? 59.577 -12.735 44.109 1.00 190.95 329 ILE A N 1
ATOM 1108 C CA . ILE A 1 140 ? 58.123 -12.819 44.130 1.00 179.58 329 ILE A CA 1
ATOM 1109 C C . ILE A 1 140 ? 57.598 -12.018 42.949 1.00 169.14 329 ILE A C 1
ATOM 1110 O O . ILE A 1 140 ? 57.911 -10.827 42.814 1.00 163.11 329 ILE A O 1
ATOM 1115 N N . ASN A 1 141 ? 56.814 -12.672 42.095 1.00 183.59 330 ASN A N 1
ATOM 1116 C CA . ASN A 1 141 ? 55.983 -12.008 41.092 1.00 235.84 330 ASN A CA 1
ATOM 1117 C C . ASN A 1 141 ? 54.568 -11.963 41.662 1.00 250.88 330 ASN A C 1
ATOM 1118 O O . ASN A 1 141 ? 53.882 -12.988 41.728 1.00 264.39 330 ASN A O 1
ATOM 1123 N N . VAL A 1 142 ? 54.137 -10.772 42.084 1.00 230.74 331 VAL A N 1
ATOM 1124 C CA . VAL A 1 142 ? 52.876 -10.605 42.802 1.00 205.39 331 VAL A CA 1
ATOM 1125 C C . VAL A 1 142 ? 51.855 -9.882 41.936 1.00 225.82 331 VAL A C 1
ATOM 1126 O O . VAL A 1 142 ? 51.755 -8.651 41.981 1.00 273.47 331 VAL A O 1
ATOM 1130 N N . THR A 1 143 ? 51.068 -10.626 41.166 1.00 187.83 332 THR A N 1
ATOM 1131 C CA . THR A 1 143 ? 49.982 -10.024 40.404 1.00 177.65 332 THR A CA 1
ATOM 1132 C C . THR A 1 143 ? 48.737 -9.986 41.287 1.00 207.70 332 THR A C 1
ATOM 1133 O O . THR A 1 143 ? 48.197 -11.036 41.656 1.00 216.52 332 THR A O 1
ATOM 1137 N N . VAL A 1 144 ? 48.307 -8.777 41.647 1.00 236.94 333 VAL A N 1
ATOM 1138 C CA . VAL A 1 144 ? 47.184 -8.557 42.555 1.00 195.90 333 VAL A CA 1
ATOM 1139 C C . VAL A 1 144 ? 46.050 -7.921 41.765 1.00 157.41 333 VAL A C 1
ATOM 1140 O O . VAL A 1 144 ? 46.282 -7.000 40.972 1.00 189.38 333 VAL A O 1
ATOM 1144 N N . SER A 1 145 ? 44.826 -8.397 41.986 1.00 154.01 334 SER A N 1
ATOM 1145 C CA . SER A 1 145 ? 43.669 -7.903 41.257 1.00 203.47 334 SER A CA 1
ATOM 1146 C C . SER A 1 145 ? 42.578 -7.453 42.217 1.00 218.21 334 SER A C 1
ATOM 1147 O O . SER A 1 145 ? 42.549 -7.829 43.391 1.00 181.18 334 SER A O 1
ATOM 1150 N N . ILE A 1 146 ? 41.684 -6.621 41.690 1.00 232.85 335 ILE A N 1
ATOM 1151 C CA . ILE A 1 146 ? 40.428 -6.270 42.335 1.00 220.36 335 ILE A CA 1
ATOM 1152 C C . ILE A 1 146 ? 39.330 -6.535 41.318 1.00 212.93 335 ILE A C 1
ATOM 1153 O O . ILE A 1 146 ? 39.507 -6.276 40.120 1.00 157.13 335 ILE A O 1
ATOM 1158 N N . ILE A 1 147 ? 38.209 -7.077 41.789 1.00 233.25 336 ILE A N 1
ATOM 1159 C CA . ILE A 1 147 ? 37.199 -7.568 40.858 1.00 224.02 336 ILE A CA 1
ATOM 1160 C C . ILE A 1 147 ? 35.824 -6.958 41.109 1.00 214.37 336 ILE A C 1
ATOM 1161 O O . ILE A 1 147 ? 35.065 -6.730 40.160 1.00 228.65 336 ILE A O 1
ATOM 1166 N N . ARG A 1 148 ? 35.477 -6.691 42.367 1.00 216.80 337 ARG A N 1
ATOM 1167 C CA . ARG A 1 148 ? 34.182 -6.096 42.675 1.00 216.24 337 ARG A CA 1
ATOM 1168 C C . ARG A 1 148 ? 34.346 -4.948 43.659 1.00 223.26 337 ARG A C 1
ATOM 1169 O O . ARG A 1 148 ? 35.226 -4.966 44.525 1.00 159.66 337 ARG A O 1
ATOM 1177 N N . PHE A 1 149 ? 33.474 -3.951 43.520 1.00 243.66 338 PHE A N 1
ATOM 1178 C CA . PHE A 1 149 ? 33.435 -2.809 44.429 1.00 228.00 338 PHE A CA 1
ATOM 1179 C C . PHE A 1 149 ? 31.983 -2.371 44.592 1.00 196.89 338 PHE A C 1
ATOM 1180 O O . PHE A 1 149 ? 31.405 -1.780 43.673 1.00 179.99 338 PHE A O 1
ATOM 1188 N N . GLN A 1 150 ? 31.395 -2.659 45.754 1.00 193.06 339 GLN A N 1
ATOM 1189 C CA . GLN A 1 150 ? 30.094 -2.125 46.141 1.00 198.86 339 GLN A CA 1
ATOM 1190 C C . GLN A 1 150 ? 30.292 -1.159 47.300 1.00 228.65 339 GLN A C 1
ATOM 1191 O O . GLN A 1 150 ? 30.892 -1.519 48.321 1.00 218.96 339 GLN A O 1
ATOM 1197 N N . ALA A 1 151 ? 29.775 0.058 47.153 1.00 254.55 340 ALA A N 1
ATOM 1198 C CA . ALA A 1 151 ? 29.984 1.086 48.159 1.00 232.23 340 ALA A CA 1
ATOM 1199 C C . ALA A 1 151 ? 28.770 1.999 48.227 1.00 235.62 340 ALA A C 1
ATOM 1200 O O . ALA A 1 151 ? 27.969 2.090 47.291 1.00 226.48 340 ALA A O 1
ATOM 1202 N N . CYS A 1 152 ? 28.649 2.669 49.367 1.00 248.40 341 CYS A N 1
ATOM 1203 C CA . CYS A 1 152 ? 27.624 3.676 49.608 1.00 225.06 341 CYS A CA 1
ATOM 1204 C C . CYS A 1 152 ? 28.352 4.998 49.815 1.00 179.19 341 CYS A C 1
ATOM 1205 O O . CYS A 1 152 ? 29.020 5.191 50.837 1.00 199.86 341 CYS A O 1
ATOM 1208 N N . LEU A 1 153 ? 28.232 5.896 48.843 1.00 152.94 342 LEU A N 1
ATOM 1209 C CA . LEU A 1 153 ? 29.089 7.064 48.736 1.00 180.84 342 LEU A CA 1
ATOM 1210 C C . LEU A 1 153 ? 28.315 8.339 49.053 1.00 227.58 342 LEU A C 1
ATOM 1211 O O . LEU A 1 153 ? 27.126 8.458 48.742 1.00 259.84 342 LEU A O 1
ATOM 1216 N N . THR A 1 154 ? 29.008 9.296 49.672 1.00 221.96 343 THR A N 1
ATOM 1217 C CA . THR A 1 154 ? 28.445 10.593 50.028 1.00 185.38 343 THR A CA 1
ATOM 1218 C C . THR A 1 154 ? 29.144 11.690 49.234 1.00 185.10 343 THR A C 1
ATOM 1219 O O . THR A 1 154 ? 30.380 11.751 49.206 1.00 215.28 343 THR A O 1
ATOM 1223 N N . VAL A 1 155 ? 28.345 12.548 48.592 1.00 204.61 344 VAL A N 1
ATOM 1224 C CA . VAL A 1 155 ? 28.824 13.697 47.834 1.00 194.96 344 VAL A CA 1
ATOM 1225 C C . VAL A 1 155 ? 28.159 14.941 48.413 1.00 226.75 344 VAL A C 1
ATOM 1226 O O . VAL A 1 155 ? 27.133 14.859 49.087 1.00 241.28 344 VAL A O 1
ATOM 1230 N N . SER A 1 156 ? 28.761 16.101 48.153 1.00 271.86 345 SER A N 1
ATOM 1231 C CA . SER A 1 156 ? 28.239 17.401 48.567 1.00 292.74 345 SER A CA 1
ATOM 1232 C C . SER A 1 156 ? 29.209 18.467 48.074 1.00 293.53 345 SER A C 1
ATOM 1233 O O . SER A 1 156 ? 30.316 18.165 47.616 1.00 321.33 345 SER A O 1
ATOM 1236 N N . LEU A 1 157 ? 28.783 19.724 48.188 1.00 256.24 346 LEU A N 1
ATOM 1237 C CA . LEU A 1 157 ? 29.537 20.856 47.668 1.00 225.84 346 LEU A CA 1
ATOM 1238 C C . LEU A 1 157 ? 29.473 22.010 48.657 1.00 236.80 346 LEU A C 1
ATOM 1239 O O . LEU A 1 157 ? 28.381 22.441 49.040 1.00 246.56 346 LEU A O 1
ATOM 1244 N N . THR A 1 158 ? 30.638 22.504 49.066 1.00 254.33 347 THR A N 1
ATOM 1245 C CA . THR A 1 158 ? 30.713 23.644 49.977 1.00 254.91 347 THR A CA 1
ATOM 1246 C C . THR A 1 158 ? 31.640 24.727 49.431 1.00 228.64 347 THR A C 1
ATOM 1247 O O . THR A 1 158 ? 32.692 24.434 48.862 1.00 210.18 347 THR A O 1
ATOM 1251 N N . PHE A 1 180 ? 34.001 23.289 46.905 1.00 233.05 369 PHE A N 1
ATOM 1252 C CA . PHE A 1 180 ? 34.780 22.074 46.695 1.00 278.63 369 PHE A CA 1
ATOM 1253 C C . PHE A 1 180 ? 33.856 20.865 46.523 1.00 296.78 369 PHE A C 1
ATOM 1254 O O . PHE A 1 180 ? 32.634 21.006 46.535 1.00 320.88 369 PHE A O 1
ATOM 1262 N N . LEU A 1 181 ? 34.443 19.679 46.364 1.00 268.80 370 LEU A N 1
ATOM 1263 C CA . LEU A 1 181 ? 33.703 18.447 46.077 1.00 202.29 370 LEU A CA 1
ATOM 1264 C C . LEU A 1 181 ? 33.948 17.448 47.206 1.00 200.75 370 LEU A C 1
ATOM 1265 O O . LEU A 1 181 ? 34.891 16.657 47.149 1.00 212.30 370 LEU A O 1
ATOM 1270 N N . MET A 1 182 ? 33.088 17.476 48.221 1.00 269.11 371 MET A N 1
ATOM 1271 C CA . MET A 1 182 ? 33.220 16.580 49.364 1.00 289.38 371 MET A CA 1
ATOM 1272 C C . MET A 1 182 ? 32.588 15.233 49.035 1.00 294.70 371 MET A C 1
ATOM 1273 O O . MET A 1 182 ? 31.403 15.164 48.703 1.00 318.27 371 MET A O 1
ATOM 1278 N N . PHE A 1 183 ? 33.373 14.163 49.124 1.00 250.05 372 PHE A N 1
ATOM 1279 C CA . PHE A 1 183 ? 32.872 12.828 48.824 1.00 219.21 372 PHE A CA 1
ATOM 1280 C C . PHE A 1 183 ? 33.701 11.792 49.571 1.00 194.49 372 PHE A C 1
ATOM 1281 O O . PHE A 1 183 ? 34.918 11.941 49.706 1.00 146.70 372 PHE A O 1
ATOM 1289 N N . SER A 1 184 ? 33.030 10.754 50.070 1.00 209.86 373 SER A N 1
ATOM 1290 C CA . SER A 1 184 ? 33.717 9.696 50.802 1.00 217.47 373 SER A CA 1
ATOM 1291 C C . SER A 1 184 ? 32.831 8.458 50.870 1.00 209.89 373 SER A C 1
ATOM 1292 O O . SER A 1 184 ? 31.655 8.485 50.500 1.00 220.32 373 SER A O 1
ATOM 1295 N N . PHE A 1 185 ? 33.415 7.372 51.369 1.00 187.73 374 PHE A N 1
ATOM 1296 C CA . PHE A 1 185 ? 32.786 6.061 51.398 1.00 176.36 374 PHE A CA 1
ATOM 1297 C C . PHE A 1 185 ? 32.420 5.661 52.822 1.00 213.72 374 PHE A C 1
ATOM 1298 O O . PHE A 1 185 ? 33.006 6.136 53.798 1.00 214.28 374 PHE A O 1
ATOM 1306 N N . ALA A 1 186 ? 31.439 4.758 52.924 1.00 229.25 375 ALA A N 1
ATOM 1307 C CA . ALA A 1 186 ? 31.084 4.165 54.206 1.00 228.24 375 ALA A CA 1
ATOM 1308 C C . ALA A 1 186 ? 32.081 3.064 54.564 1.00 244.47 375 ALA A C 1
ATOM 1309 O O . ALA A 1 186 ? 32.562 2.352 53.678 1.00 245.29 375 ALA A O 1
ATOM 1311 N N . PRO A 1 187 ? 32.410 2.904 55.849 1.00 253.80 376 PRO A N 1
ATOM 1312 C CA . PRO A 1 187 ? 33.393 1.875 56.228 1.00 252.56 376 PRO A CA 1
ATOM 1313 C C . PRO A 1 187 ? 32.935 0.454 55.945 1.00 264.17 376 PRO A C 1
ATOM 1314 O O . PRO A 1 187 ? 33.781 -0.444 55.851 1.00 274.10 376 PRO A O 1
ATOM 1318 N N . GLU A 1 188 ? 31.630 0.215 55.808 1.00 268.04 377 GLU A N 1
ATOM 1319 C CA . GLU A 1 188 ? 31.119 -1.117 55.478 1.00 267.67 377 GLU A CA 1
ATOM 1320 C C . GLU A 1 188 ? 31.027 -1.266 53.959 1.00 245.28 377 GLU A C 1
ATOM 1321 O O . GLU A 1 188 ? 29.952 -1.343 53.361 1.00 238.03 377 GLU A O 1
ATOM 1327 N N . TYR A 1 189 ? 32.201 -1.305 53.337 1.00 242.82 378 TYR A N 1
ATOM 1328 C CA . TYR A 1 189 ? 32.333 -1.451 51.896 1.00 239.44 378 TYR A CA 1
ATOM 1329 C C . TYR A 1 189 ? 32.825 -2.847 51.539 1.00 254.12 378 TYR A C 1
ATOM 1330 O O . TYR A 1 189 ? 33.393 -3.567 52.365 1.00 270.53 378 TYR A O 1
ATOM 1339 N N . ARG A 1 190 ? 32.592 -3.219 50.285 1.00 239.11 379 ARG A N 1
ATOM 1340 C CA . ARG A 1 190 ? 32.997 -4.510 49.747 1.00 199.94 379 ARG A CA 1
ATOM 1341 C C . ARG A 1 190 ? 34.173 -4.293 48.806 1.00 183.41 379 ARG A C 1
ATOM 1342 O O . ARG A 1 190 ? 34.070 -3.520 47.846 1.00 183.77 379 ARG A O 1
ATOM 1350 N N . MET A 1 191 ? 35.286 -4.966 49.083 1.00 194.84 380 MET A N 1
ATOM 1351 C CA . MET A 1 191 ? 36.465 -4.921 48.227 1.00 204.63 380 MET A CA 1
ATOM 1352 C C . MET A 1 191 ? 36.984 -6.339 48.057 1.00 244.15 380 MET A C 1
ATOM 1353 O O . MET A 1 191 ? 37.404 -6.969 49.032 1.00 245.52 380 MET A O 1
ATOM 1358 N N . GLU A 1 192 ? 36.958 -6.835 46.823 1.00 248.36 381 GLU A N 1
ATOM 1359 C CA . GLU A 1 192 ? 37.235 -8.235 46.530 1.00 218.54 381 GLU A CA 1
ATOM 1360 C C . GLU A 1 192 ? 38.538 -8.342 45.746 1.00 223.93 381 GLU A C 1
ATOM 1361 O O . GLU A 1 192 ? 38.640 -7.830 44.622 1.00 215.84 381 GLU A O 1
ATOM 1367 N N . PHE A 1 193 ? 39.518 -9.022 46.337 1.00 253.33 382 PHE A N 1
ATOM 1368 C CA . PHE A 1 193 ? 40.866 -9.116 45.801 1.00 250.07 382 PHE A CA 1
ATOM 1369 C C . PHE A 1 193 ? 41.100 -10.494 45.200 1.00 239.96 382 PHE A C 1
ATOM 1370 O O . PHE A 1 193 ? 40.617 -11.503 45.724 1.00 213.40 382 PHE A O 1
ATOM 1378 N N . GLU A 1 194 ? 41.851 -10.525 44.102 1.00 247.97 383 GLU A N 1
ATOM 1379 C CA . GLU A 1 194 ? 42.179 -11.745 43.365 1.00 227.10 383 GLU A CA 1
ATOM 1380 C C . GLU A 1 194 ? 43.697 -11.747 43.195 1.00 254.24 383 GLU A C 1
ATOM 1381 O O . GLU A 1 194 ? 44.219 -11.231 42.203 1.00 288.78 383 GLU A O 1
ATOM 1387 N N . THR A 1 195 ? 44.403 -12.320 44.167 1.00 233.26 384 THR A N 1
ATOM 1388 C CA . THR A 1 195 ? 45.854 -12.234 44.257 1.00 229.65 384 THR A CA 1
ATOM 1389 C C . THR A 1 195 ? 46.506 -13.548 43.842 1.00 225.85 384 THR A C 1
ATOM 1390 O O . THR A 1 195 ? 45.967 -14.632 44.082 1.00 223.00 384 THR A O 1
ATOM 1394 N N . GLN A 1 196 ? 47.680 -13.439 43.218 1.00 220.46 385 GLN A N 1
ATOM 1395 C CA . GLN A 1 196 ? 48.491 -14.602 42.886 1.00 201.95 385 GLN A CA 1
ATOM 1396 C C . GLN A 1 196 ? 49.958 -14.193 42.890 1.00 227.04 385 GLN A C 1
ATOM 1397 O O . GLN A 1 196 ? 50.297 -13.038 42.617 1.00 238.04 385 GLN A O 1
ATOM 1403 N N . SER A 1 197 ? 50.824 -15.152 43.211 1.00 218.31 386 SER A N 1
ATOM 1404 C CA . SER A 1 197 ? 52.250 -14.896 43.328 1.00 221.98 386 SER A CA 1
ATOM 1405 C C . SER A 1 197 ? 53.027 -16.064 42.742 1.00 223.00 386 SER A C 1
ATOM 1406 O O . SER A 1 197 ? 52.500 -17.168 42.574 1.00 170.59 386 SER A O 1
ATOM 1409 N N . LEU A 1 198 ? 54.294 -15.804 42.424 1.00 226.37 387 LEU A N 1
ATOM 1410 C CA . LEU A 1 198 ? 55.200 -16.856 41.984 1.00 171.58 387 LEU A CA 1
ATOM 1411 C C . LEU A 1 198 ? 56.566 -16.631 42.604 1.00 165.48 387 LEU A C 1
ATOM 1412 O O . LEU A 1 198 ? 57.111 -15.527 42.535 1.00 175.79 387 LEU A O 1
ATOM 1417 N N . ILE A 1 199 ? 57.106 -17.683 43.211 1.00 200.47 388 ILE A N 1
ATOM 1418 C CA . ILE A 1 199 ? 58.296 -17.601 44.046 1.00 207.18 388 ILE A CA 1
ATOM 1419 C C . ILE A 1 199 ? 59.290 -18.639 43.545 1.00 238.82 388 ILE A C 1
ATOM 1420 O O . ILE A 1 199 ? 59.070 -19.845 43.712 1.00 236.62 388 ILE A O 1
ATOM 1425 N N . GLY A 1 200 ? 60.376 -18.177 42.930 1.00 203.12 389 GLY A N 1
ATOM 1426 C CA . GLY A 1 200 ? 61.367 -19.072 42.364 1.00 199.59 389 GLY A CA 1
ATOM 1427 C C . GLY A 1 200 ? 60.795 -19.945 41.267 1.00 223.59 389 GLY A C 1
ATOM 1428 O O . GLY A 1 200 ? 61.085 -19.741 40.085 1.00 196.08 389 GLY A O 1
ATOM 1429 N N . ALA A 1 201 ? 59.982 -20.925 41.651 1.00 239.57 390 ALA A N 1
ATOM 1430 C CA . ALA A 1 201 ? 59.277 -21.774 40.697 1.00 208.28 390 ALA A CA 1
ATOM 1431 C C . ALA A 1 201 ? 58.036 -22.386 41.343 1.00 192.67 390 ALA A C 1
ATOM 1432 O O . ALA A 1 201 ? 57.900 -22.397 42.568 1.00 175.67 390 ALA A O 1
ATOM 1434 N N . GLU A 1 206 ? 52.464 -20.892 44.808 1.00 242.91 395 GLU A N 1
ATOM 1435 C CA . GLU A 1 206 ? 51.786 -19.934 43.941 1.00 245.89 395 GLU A CA 1
ATOM 1436 C C . GLU A 1 206 ? 50.632 -19.248 44.657 1.00 230.16 395 GLU A C 1
ATOM 1437 O O . GLU A 1 206 ? 50.812 -18.205 45.285 1.00 232.99 395 GLU A O 1
ATOM 1443 N N . ASN A 1 207 ? 49.441 -19.840 44.550 1.00 223.14 396 ASN A N 1
ATOM 1444 C CA . ASN A 1 207 ? 48.259 -19.315 45.222 1.00 233.37 396 ASN A CA 1
ATOM 1445 C C . ASN A 1 207 ? 48.483 -19.291 46.728 1.00 223.36 396 ASN A C 1
ATOM 1446 O O . ASN A 1 207 ? 47.974 -20.146 47.461 1.00 277.38 396 ASN A O 1
ATOM 1451 N N . ILE A 1 208 ? 49.240 -18.307 47.192 1.00 200.63 397 ILE A N 1
ATOM 1452 C CA . ILE A 1 208 ? 49.725 -18.238 48.565 1.00 206.18 397 ILE A CA 1
ATOM 1453 C C . ILE A 1 208 ? 49.000 -17.090 49.263 1.00 232.93 397 ILE A C 1
ATOM 1454 O O . ILE A 1 208 ? 49.089 -15.942 48.811 1.00 249.02 397 ILE A O 1
ATOM 1459 N N . PRO A 1 209 ? 48.291 -17.349 50.367 1.00 172.17 398 PRO A N 1
ATOM 1460 C CA . PRO A 1 209 ? 47.274 -16.400 50.843 1.00 213.67 398 PRO A CA 1
ATOM 1461 C C . PRO A 1 209 ? 47.816 -15.189 51.587 1.00 237.17 398 PRO A C 1
ATOM 1462 O O . PRO A 1 209 ? 47.292 -14.081 51.425 1.00 280.35 398 PRO A O 1
ATOM 1466 N N . LYS A 1 210 ? 48.841 -15.385 52.421 1.00 190.54 399 LYS A N 1
ATOM 1467 C CA . LYS A 1 210 ? 49.342 -14.279 53.230 1.00 208.70 399 LYS A CA 1
ATOM 1468 C C . LYS A 1 210 ? 49.800 -13.117 52.358 1.00 210.48 399 LYS A C 1
ATOM 1469 O O . LYS A 1 210 ? 49.714 -11.954 52.775 1.00 225.69 399 LYS A O 1
ATOM 1475 N N . ILE A 1 211 ? 50.269 -13.411 51.143 1.00 170.26 400 ILE A N 1
ATOM 1476 C CA . ILE A 1 211 ? 50.558 -12.362 50.167 1.00 226.71 400 ILE A CA 1
ATOM 1477 C C . ILE A 1 211 ? 49.324 -11.496 49.946 1.00 268.27 400 ILE A C 1
ATOM 1478 O O . ILE A 1 211 ? 49.348 -10.277 50.154 1.00 249.86 400 ILE A O 1
ATOM 1483 N N . GLY A 1 212 ? 48.221 -12.125 49.533 1.00 302.19 401 GLY A N 1
ATOM 1484 C CA . GLY A 1 212 ? 47.019 -11.371 49.223 1.00 329.96 401 GLY A CA 1
ATOM 1485 C C . GLY A 1 212 ? 46.447 -10.643 50.424 1.00 343.61 401 GLY A C 1
ATOM 1486 O O . GLY A 1 212 ? 45.916 -9.538 50.293 1.00 376.79 401 GLY A O 1
ATOM 1487 N N . SER A 1 213 ? 46.544 -11.250 51.609 1.00 299.27 402 SER A N 1
ATOM 1488 C CA . SER A 1 213 ? 46.042 -10.581 52.805 1.00 274.53 402 SER A CA 1
ATOM 1489 C C . SER A 1 213 ? 46.884 -9.357 53.145 1.00 250.50 402 SER A C 1
ATOM 1490 O O . SER A 1 213 ? 46.347 -8.322 53.558 1.00 279.48 402 SER A O 1
ATOM 1493 N N . LEU A 1 214 ? 48.204 -9.452 52.973 1.00 213.47 403 LEU A N 1
ATOM 1494 C CA . LEU A 1 214 ? 49.066 -8.311 53.271 1.00 210.81 403 LEU A CA 1
ATOM 1495 C C . LEU A 1 214 ? 48.852 -7.187 52.261 1.00 232.91 403 LEU A C 1
ATOM 1496 O O . LEU A 1 214 ? 48.727 -6.010 52.636 1.00 262.03 403 LEU A O 1
ATOM 1501 N N . VAL A 1 215 ? 48.794 -7.532 50.972 1.00 224.60 404 VAL A N 1
ATOM 1502 C CA . VAL A 1 215 ? 48.485 -6.529 49.954 1.00 239.56 404 VAL A CA 1
ATOM 1503 C C . VAL A 1 215 ? 47.123 -5.902 50.225 1.00 242.82 404 VAL A C 1
ATOM 1504 O O . VAL A 1 215 ? 46.915 -4.705 49.987 1.00 234.87 404 VAL A O 1
ATOM 1508 N N . GLU A 1 216 ? 46.181 -6.694 50.744 1.00 238.90 405 GLU A N 1
ATOM 1509 C CA . GLU A 1 216 ? 44.901 -6.140 51.174 1.00 247.94 405 GLU A CA 1
ATOM 1510 C C . GLU A 1 216 ? 45.090 -5.133 52.302 1.00 279.21 405 GLU A C 1
ATOM 1511 O O . GLU A 1 216 ? 44.438 -4.080 52.320 1.00 312.03 405 GLU A O 1
ATOM 1517 N N . TYR A 1 217 ? 45.982 -5.438 53.250 1.00 280.09 406 TYR A N 1
ATOM 1518 C CA . TYR A 1 217 ? 46.256 -4.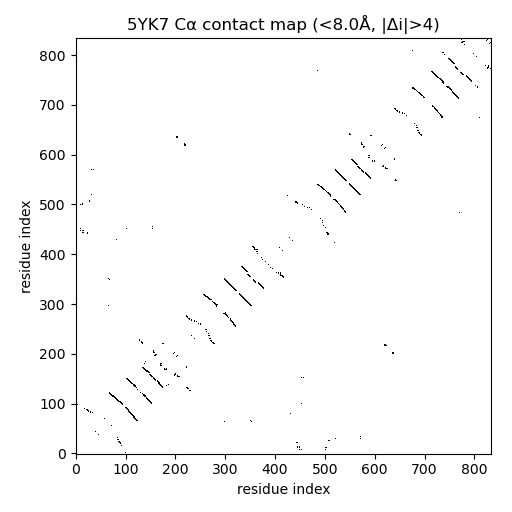503 54.338 1.00 280.33 406 TYR A CA 1
ATOM 1519 C C . TYR A 1 217 ? 46.750 -3.164 53.807 1.00 265.97 406 TYR A C 1
ATOM 1520 O O . TYR A 1 217 ? 46.236 -2.105 54.187 1.00 277.86 406 TYR A O 1
ATOM 1529 N N . GLN A 1 218 ? 47.757 -3.188 52.930 1.00 248.66 407 GLN A N 1
ATOM 1530 C CA . GLN A 1 218 ? 48.314 -1.926 52.442 1.00 258.22 407 GLN A CA 1
ATOM 1531 C C . GLN A 1 218 ? 47.323 -1.177 51.556 1.00 274.34 407 GLN A C 1
ATOM 1532 O O . GLN A 1 218 ? 47.200 0.052 51.653 1.00 285.15 407 GLN A O 1
ATOM 1538 N N . ILE A 1 219 ? 46.610 -1.899 50.688 1.00 261.70 408 ILE A N 1
ATOM 1539 C CA . ILE A 1 219 ? 45.643 -1.262 49.797 1.00 228.23 408 ILE A CA 1
ATOM 1540 C C . ILE A 1 219 ? 44.547 -0.578 50.604 1.00 208.43 408 ILE A C 1
ATOM 1541 O O . ILE A 1 219 ? 44.259 0.610 50.410 1.00 173.29 408 ILE A O 1
ATOM 1546 N N . LYS A 1 220 ? 43.920 -1.314 51.525 1.00 177.15 409 LYS A N 1
ATOM 1547 C CA . LYS A 1 220 ? 42.890 -0.703 52.353 1.00 178.42 409 LYS A CA 1
ATOM 1548 C C . LYS A 1 220 ? 43.463 0.319 53.326 1.00 225.77 409 LYS A C 1
ATOM 1549 O O . LYS A 1 220 ? 42.702 1.118 53.880 1.00 241.82 409 LYS A O 1
ATOM 1555 N N . LYS A 1 221 ? 44.781 0.320 53.541 1.00 264.45 410 LYS A N 1
ATOM 1556 C CA . LYS A 1 221 ? 45.384 1.348 54.383 1.00 273.00 410 LYS A CA 1
ATOM 1557 C C . LYS A 1 221 ? 45.496 2.670 53.635 1.00 262.07 410 LYS A C 1
ATOM 1558 O O . LYS A 1 221 ? 45.165 3.727 54.179 1.00 276.19 410 LYS A O 1
ATOM 1564 N N . TRP A 1 222 ? 45.976 2.633 52.391 1.00 237.21 411 TRP A N 1
ATOM 1565 C CA . TRP A 1 222 ? 45.958 3.839 51.566 1.00 255.64 411 TRP A CA 1
ATOM 1566 C C . TRP A 1 222 ? 44.527 4.311 51.332 1.00 259.28 411 TRP A C 1
ATOM 1567 O O . TRP A 1 222 ? 44.223 5.508 51.453 1.00 253.36 411 TRP A O 1
ATOM 1578 N N . PHE A 1 223 ? 43.626 3.368 51.047 1.00 243.56 412 PHE A N 1
ATOM 1579 C CA . PHE A 1 223 ? 42.238 3.689 50.732 1.00 229.87 412 PHE A CA 1
ATOM 1580 C C . PHE A 1 223 ? 41.534 4.336 51.921 1.00 216.20 412 PHE A C 1
ATOM 1581 O O . PHE A 1 223 ? 41.001 5.448 51.815 1.00 178.35 412 PHE A O 1
ATOM 1589 N N . VAL A 1 224 ? 41.518 3.650 53.068 1.00 219.40 413 VAL A N 1
ATOM 1590 C CA . VAL A 1 224 ? 40.886 4.215 54.259 1.00 192.25 413 VAL A CA 1
ATOM 1591 C C . VAL A 1 224 ? 41.630 5.459 54.720 1.00 188.18 413 VAL A C 1
ATOM 1592 O O . VAL A 1 224 ? 41.026 6.395 55.260 1.00 200.32 413 VAL A O 1
ATOM 1596 N N . GLU A 1 225 ? 42.945 5.501 54.498 1.00 206.98 414 GLU A N 1
ATOM 1597 C CA . GLU A 1 225 ? 43.728 6.670 54.879 1.00 236.49 414 GLU A CA 1
ATOM 1598 C C . GLU A 1 225 ? 43.273 7.913 54.128 1.00 232.14 414 GLU A C 1
ATOM 1599 O O . GLU A 1 225 ? 43.276 9.017 54.685 1.00 228.87 414 GLU A O 1
ATOM 1605 N N . ARG A 1 226 ? 42.875 7.762 52.867 1.00 232.90 415 ARG A N 1
ATOM 1606 C CA . ARG A 1 226 ? 42.560 8.934 52.056 1.00 250.24 415 ARG A CA 1
ATOM 1607 C C . ARG A 1 226 ? 41.082 9.125 51.747 1.00 226.94 415 ARG A C 1
ATOM 1608 O O . ARG A 1 226 ? 40.625 10.268 51.687 1.00 213.88 415 ARG A O 1
ATOM 1616 N N . CYS A 1 227 ? 40.304 8.056 51.543 1.00 217.11 416 CYS A N 1
ATOM 1617 C CA . CYS A 1 227 ? 39.011 8.209 50.879 1.00 191.10 416 CYS A CA 1
ATOM 1618 C C . CYS A 1 227 ? 37.861 7.546 51.632 1.00 201.59 416 CYS A C 1
ATOM 1619 O O . CYS A 1 227 ? 36.886 7.119 51.011 1.00 174.38 416 CYS A O 1
ATOM 1622 N N . VAL A 1 228 ? 37.933 7.457 52.958 1.00 235.52 417 VAL A N 1
ATOM 1623 C CA . VAL A 1 228 ? 36.900 6.774 53.735 1.00 231.32 417 VAL A CA 1
ATOM 1624 C C . VAL A 1 228 ? 36.531 7.618 54.948 1.00 210.06 417 VAL A C 1
ATOM 1625 O O . VAL A 1 228 ? 37.398 8.232 55.579 1.00 194.37 417 VAL A O 1
ATOM 1629 N N . GLU A 1 229 ? 35.236 7.653 55.261 1.00 204.25 418 GLU A N 1
ATOM 1630 C CA . GLU A 1 229 ? 34.729 8.278 56.481 1.00 227.36 418 GLU A CA 1
ATOM 1631 C C . GLU A 1 229 ? 35.454 7.757 57.720 1.00 270.54 418 GLU A C 1
ATOM 1632 O O . GLU A 1 229 ? 35.745 6.563 57.817 1.00 275.96 418 GLU A O 1
ATOM 1638 N N . PRO A 1 230 ? 35.736 8.650 58.682 1.00 302.28 419 PRO A N 1
ATOM 1639 C CA . PRO A 1 230 ? 35.417 10.080 58.603 1.00 305.86 419 PRO A CA 1
ATOM 1640 C C . PRO A 1 230 ? 36.554 10.934 58.043 1.00 297.47 419 PRO A C 1
ATOM 1641 O O . PRO A 1 230 ? 36.933 11.926 58.666 1.00 325.91 419 PRO A O 1
ATOM 1645 N N . ARG A 1 231 ? 37.090 10.556 56.883 1.00 241.93 420 ARG A N 1
ATOM 1646 C CA . ARG A 1 231 ? 38.125 11.330 56.204 1.00 236.00 420 ARG A CA 1
ATOM 1647 C C . ARG A 1 231 ? 37.708 11.519 54.753 1.00 237.40 420 ARG A C 1
ATOM 1648 O O . ARG A 1 231 ? 37.707 10.562 53.971 1.00 221.22 420 ARG A O 1
ATOM 1656 N N . PHE A 1 232 ? 37.358 12.751 54.398 1.00 238.73 421 PHE A N 1
ATOM 1657 C CA . PHE A 1 232 ? 36.839 13.076 53.082 1.00 235.31 421 PHE A CA 1
ATOM 1658 C C . PHE A 1 232 ? 37.956 13.608 52.188 1.00 205.26 421 PHE A C 1
ATOM 1659 O O . PHE A 1 232 ? 39.102 13.776 52.607 1.00 207.42 421 PHE A O 1
ATOM 1667 N N . GLN A 1 233 ? 37.610 13.866 50.930 1.00 199.70 422 GLN A N 1
ATOM 1668 C CA . GLN A 1 233 ? 38.522 14.460 49.963 1.00 224.65 422 GLN A CA 1
ATOM 1669 C C . GLN A 1 233 ? 37.817 15.615 49.273 1.00 272.52 422 GLN A C 1
ATOM 1670 O O . GLN A 1 233 ? 36.794 15.413 48.610 1.00 283.96 422 GLN A O 1
ATOM 1676 N N . PHE A 1 234 ? 38.362 16.818 49.426 1.00 283.35 423 PHE A N 1
ATOM 1677 C CA . PHE A 1 234 ? 37.814 18.016 48.807 1.00 239.91 423 PHE A CA 1
ATOM 1678 C C . PHE A 1 234 ? 38.608 18.325 47.545 1.00 207.89 423 PHE A C 1
ATOM 1679 O O . PHE A 1 234 ? 39.839 18.419 47.590 1.00 225.59 423 PHE A O 1
ATOM 1687 N N . ILE A 1 235 ? 37.908 18.479 46.424 1.00 167.34 424 ILE A N 1
ATOM 1688 C CA . ILE A 1 235 ? 38.534 18.749 45.134 1.00 214.76 424 ILE A CA 1
ATOM 1689 C C . ILE A 1 235 ? 38.148 20.153 44.689 1.00 259.59 424 ILE A C 1
ATOM 1690 O O . ILE A 1 235 ? 36.995 20.572 44.850 1.00 292.12 424 ILE A O 1
ATOM 1695 N N . LYS A 1 236 ? 39.121 20.882 44.143 1.00 243.38 425 LYS A N 1
ATOM 1696 C CA . LYS A 1 236 ? 38.914 22.274 43.762 1.00 242.28 425 LYS A CA 1
ATOM 1697 C C . LYS A 1 236 ? 37.802 22.400 42.725 1.00 246.52 425 LYS A C 1
ATOM 1698 O O . LYS A 1 236 ? 37.718 21.616 41.777 1.00 247.99 425 LYS A O 1
ATOM 1704 N N . LEU A 1 237 ? 36.940 23.402 42.916 1.00 264.39 426 LEU A N 1
ATOM 1705 C CA . LEU A 1 237 ? 35.840 23.660 41.998 1.00 264.88 426 LEU A CA 1
ATOM 1706 C C . LEU A 1 237 ? 36.187 24.834 41.096 1.00 260.88 426 LEU A C 1
ATOM 1707 O O . LEU A 1 237 ? 36.282 25.969 41.587 1.00 282.92 426 LEU A O 1
ATOM 1712 N N . PRO A 1 238 ? 36.384 24.626 39.798 1.00 235.64 427 PRO A N 1
ATOM 1713 C CA . PRO A 1 238 ? 36.626 25.755 38.897 1.00 250.52 427 PRO A CA 1
ATOM 1714 C C . PRO A 1 238 ? 35.334 26.481 38.548 1.00 270.27 427 PRO A C 1
ATOM 1715 O O . PRO A 1 238 ? 34.226 25.981 38.753 1.00 250.75 427 PRO A O 1
ATOM 1719 N N . SER A 1 239 ? 35.499 27.689 38.015 1.00 298.97 428 SER A N 1
ATOM 1720 C CA . SER A 1 239 ? 34.360 28.525 37.664 1.00 280.84 428 SER A CA 1
ATOM 1721 C C . SER A 1 239 ? 33.715 28.029 36.377 1.00 260.46 428 SER A C 1
ATOM 1722 O O . SER A 1 239 ? 34.401 27.796 35.377 1.00 258.31 428 SER A O 1
ATOM 1725 N N . VAL A 1 240 ? 32.387 27.872 36.405 1.00 242.43 429 VAL A N 1
ATOM 1726 C CA . VAL A 1 240 ? 31.649 27.436 35.225 1.00 224.96 429 VAL A CA 1
ATOM 1727 C C . VAL A 1 240 ? 31.106 28.602 34.415 1.00 250.38 429 VAL A C 1
ATOM 1728 O O . VAL A 1 240 ? 30.430 28.376 33.403 1.00 254.83 429 VAL A O 1
ATOM 1732 N N . TRP A 1 241 ? 31.374 29.835 34.827 1.00 257.65 430 TRP A N 1
ATOM 1733 C CA . TRP A 1 241 ? 30.799 30.986 34.150 1.00 277.00 430 TRP A CA 1
ATOM 1734 C C . TRP A 1 241 ? 31.303 31.062 32.711 1.00 271.91 430 TRP A C 1
ATOM 1735 O O . TRP A 1 241 ? 32.511 30.921 32.473 1.00 284.08 430 TRP A O 1
ATOM 1746 N N . PRO A 1 242 ? 30.421 31.265 31.733 1.00 249.33 431 PRO A N 1
ATOM 1747 C CA . PRO A 1 242 ? 30.858 31.338 30.329 1.00 235.85 431 PRO A CA 1
ATOM 1748 C C . PRO A 1 242 ? 31.836 32.481 30.101 1.00 253.06 431 PRO A C 1
ATOM 1749 O O . PRO A 1 242 ? 31.515 33.651 30.325 1.00 255.39 431 PRO A O 1
ATOM 1753 N N . ARG A 1 243 ? 33.038 32.132 29.646 1.00 268.40 432 ARG A N 1
ATOM 1754 C CA . ARG A 1 243 ? 34.076 33.101 29.339 1.00 266.93 432 ARG A CA 1
ATOM 1755 C C . ARG A 1 243 ? 34.612 32.822 27.938 1.00 253.49 432 ARG A C 1
ATOM 1756 O O . ARG A 1 243 ? 34.571 31.691 27.449 1.00 263.31 432 ARG A O 1
ATOM 1764 N N . SER A 1 244 ? 35.109 33.881 27.286 1.00 261.42 433 SER A N 1
ATOM 1765 C CA . SER A 1 244 ? 35.573 33.786 25.903 1.00 282.71 433 SER A CA 1
ATOM 1766 C C . SER A 1 244 ? 36.859 32.983 25.754 1.00 335.00 433 SER A C 1
ATOM 1767 O O . SER A 1 244 ? 37.108 32.437 24.673 1.00 358.26 433 SER A O 1
ATOM 1770 N N . LYS A 1 245 ? 37.687 32.905 26.800 1.00 344.91 434 LYS A N 1
ATOM 1771 C CA . LYS A 1 245 ? 38.876 32.059 26.754 1.00 333.47 434 LYS A CA 1
ATOM 1772 C C . LYS A 1 245 ? 38.542 30.586 26.943 1.00 342.22 434 LYS A C 1
ATOM 1773 O O . LYS A 1 245 ? 39.461 29.764 27.036 1.00 376.28 434 LYS A O 1
ATOM 1779 N N . ASN A 1 246 ? 37.251 30.243 26.993 1.00 306.91 435 ASN A N 1
ATOM 1780 C CA . ASN A 1 246 ? 36.782 28.870 27.132 1.00 275.32 435 ASN A CA 1
ATOM 1781 C C . ASN A 1 246 ? 35.808 28.489 26.018 1.00 244.92 435 ASN A C 1
ATOM 1782 O O . ASN A 1 246 ? 34.985 27.588 26.205 1.00 231.07 435 ASN A O 1
ATOM 1787 N N . THR A 1 247 ? 35.875 29.161 24.868 1.00 273.95 436 THR A N 1
ATOM 1788 C CA . THR A 1 247 ? 34.936 28.949 23.770 1.00 294.07 436 THR A CA 1
ATOM 1789 C C . THR A 1 247 ? 35.677 28.392 22.563 1.00 312.92 436 THR A C 1
ATOM 1790 O O . THR A 1 247 ? 36.623 29.015 22.069 1.00 351.88 436 THR A O 1
ATOM 1794 N N . ARG A 1 248 ? 35.246 27.221 22.095 1.00 287.01 437 ARG A N 1
ATOM 1795 C CA . ARG A 1 248 ? 35.787 26.609 20.888 1.00 297.15 437 ARG A CA 1
ATOM 1796 C C . ARG A 1 248 ? 34.632 26.167 19.998 1.00 301.32 437 ARG A C 1
ATOM 1797 O O . ARG A 1 248 ? 33.469 26.455 20.302 1.00 272.62 437 ARG A O 1
ATOM 1805 N N . GLU A 1 249 ? 34.932 25.468 18.909 1.00 326.62 438 GLU A N 1
ATOM 1806 C CA . GLU A 1 249 ? 33.898 24.936 18.026 1.00 322.27 438 GLU A CA 1
ATOM 1807 C C . GLU A 1 249 ? 34.537 23.886 17.126 1.00 320.73 438 GLU A C 1
ATOM 1808 O O . GLU A 1 249 ? 35.728 23.580 17.241 1.00 321.41 438 GLU A O 1
ATOM 1814 N N . GLY A 1 250 ? 33.731 23.336 16.224 1.00 300.99 439 GLY A N 1
ATOM 1815 C CA . GLY A 1 250 ? 34.196 22.322 15.298 1.00 281.83 439 GLY A CA 1
ATOM 1816 C C . GLY A 1 250 ? 33.074 21.735 14.466 1.00 268.24 439 GLY A C 1
ATOM 1817 O O . GLY A 1 250 ? 32.848 22.154 13.332 1.00 252.00 439 GLY A O 1
ATOM 1818 N N . MET B 2 1 ? 61.493 -23.093 44.206 1.00 228.59 1 MET B N 1
ATOM 1819 C CA . MET B 2 1 ? 61.852 -22.331 45.395 1.00 229.28 1 MET B CA 1
ATOM 1820 C C . MET B 2 1 ? 63.372 -22.260 45.495 1.00 225.48 1 MET B C 1
ATOM 1821 O O . MET B 2 1 ? 64.03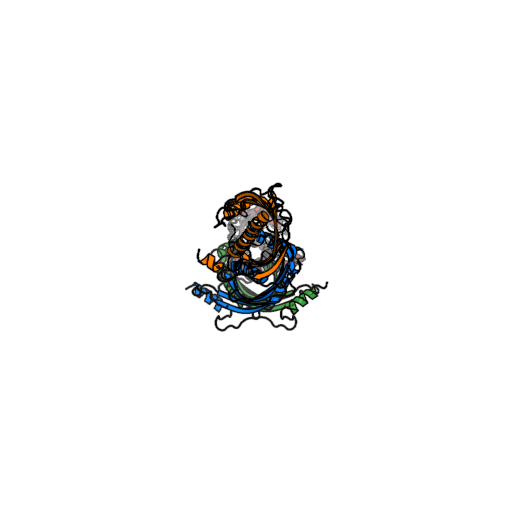2 -23.278 45.705 1.00 183.15 1 MET B O 1
ATOM 1826 N N . SER B 2 2 ? 63.925 -21.056 45.355 1.00 252.95 2 SER B N 1
ATOM 1827 C CA . SER B 2 2 ? 65.353 -20.877 45.119 1.00 269.06 2 SER B CA 1
ATOM 1828 C C . SER B 2 2 ? 65.955 -19.939 46.154 1.00 283.01 2 SER B C 1
ATOM 1829 O O . SER B 2 2 ? 65.485 -18.808 46.324 1.00 335.78 2 SER B O 1
ATOM 1832 N N . PHE B 2 3 ? 66.998 -20.412 46.834 1.00 207.99 3 PHE B N 1
ATOM 1833 C CA . PHE B 2 3 ? 67.856 -19.604 47.689 1.00 232.88 3 PHE B CA 1
ATOM 1834 C C . PHE B 2 3 ? 69.306 -19.856 47.309 1.00 280.45 3 PHE B C 1
ATOM 1835 O O . PHE B 2 3 ? 69.679 -20.991 46.999 1.00 295.69 3 PHE B O 1
ATOM 1843 N N . ASP B 2 4 ? 70.124 -18.802 47.354 1.00 308.78 4 ASP B N 1
ATOM 1844 C CA . ASP B 2 4 ? 71.557 -18.950 47.119 1.00 319.35 4 ASP B CA 1
ATOM 1845 C C . ASP B 2 4 ? 72.354 -17.687 47.422 1.00 309.70 4 ASP B C 1
ATOM 1846 O O . ASP B 2 4 ? 72.512 -16.826 46.549 1.00 334.43 4 ASP B O 1
ATOM 1851 N N . ILE B 2 5 ? 72.865 -17.565 48.644 1.00 262.64 5 ILE B N 1
ATOM 1852 C CA . ILE B 2 5 ? 74.016 -16.707 48.902 1.00 247.10 5 ILE B CA 1
ATOM 1853 C C . ILE B 2 5 ? 75.259 -17.566 48.742 1.00 259.93 5 ILE B C 1
ATOM 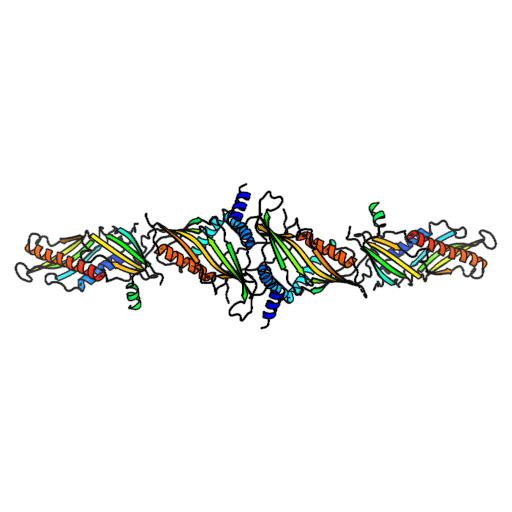1854 O O . ILE B 2 5 ? 75.407 -18.587 49.422 1.00 225.37 5 ILE B O 1
ATOM 1859 N N . ASN B 2 6 ? 76.152 -17.162 47.842 1.00 304.91 6 ASN B N 1
ATOM 1860 C CA . ASN B 2 6 ? 77.527 -17.646 47.897 1.00 316.83 6 ASN B CA 1
ATOM 1861 C C . ASN B 2 6 ? 78.190 -16.842 49.012 1.00 294.42 6 ASN B C 1
ATOM 1862 O O . ASN B 2 6 ? 78.881 -15.844 48.791 1.00 318.09 6 ASN B O 1
ATOM 1867 N N . TRP B 2 7 ? 77.954 -17.299 50.244 1.00 235.41 7 TRP B N 1
ATOM 1868 C CA . TRP B 2 7 ? 78.064 -16.477 51.446 1.00 205.41 7 TRP B CA 1
ATOM 1869 C C . TRP B 2 7 ? 79.487 -16.087 51.826 1.00 202.26 7 TRP B C 1
ATOM 1870 O O . TRP B 2 7 ? 79.825 -16.040 53.015 1.00 187.36 7 TRP B O 1
ATOM 1881 N N . SER B 2 8 ? 80.311 -15.755 50.829 1.00 201.46 8 SER B N 1
ATOM 1882 C CA . SER B 2 8 ? 81.612 -15.153 51.096 1.00 221.73 8 SER B CA 1
ATOM 1883 C C . SER B 2 8 ? 81.506 -13.969 52.047 1.00 250.40 8 SER B C 1
ATOM 1884 O O . SER B 2 8 ? 82.504 -13.591 52.672 1.00 249.99 8 SER B O 1
ATOM 1887 N N . THR B 2 9 ? 80.307 -13.397 52.188 1.00 277.05 9 THR B N 1
ATOM 1888 C CA . THR B 2 9 ? 80.018 -12.314 53.119 1.00 288.45 9 THR B CA 1
ATOM 1889 C C . THR B 2 9 ? 80.460 -12.632 54.545 1.00 307.77 9 THR B C 1
ATOM 1890 O O . THR B 2 9 ? 80.524 -11.729 55.386 1.00 318.96 9 THR B O 1
ATOM 1894 N N . LEU B 2 10 ? 80.765 -13.897 54.842 1.00 307.48 10 LEU B N 1
ATOM 1895 C CA . LEU B 2 10 ? 81.235 -14.246 56.178 1.00 294.49 10 LEU B CA 1
ATOM 1896 C C . LEU B 2 10 ? 82.747 -14.387 56.280 1.00 289.96 10 LEU B C 1
ATOM 1897 O O . LEU B 2 10 ? 83.303 -14.173 57.362 1.00 286.75 10 LEU B O 1
ATOM 1902 N N . GLU B 2 11 ? 83.429 -14.755 55.193 1.00 289.22 11 GLU B N 1
ATOM 1903 C CA . GLU B 2 11 ? 84.839 -15.113 55.315 1.00 287.83 11 GLU B CA 1
ATOM 1904 C C . GLU B 2 11 ? 85.737 -13.896 55.479 1.00 323.22 11 GLU B C 1
ATOM 1905 O O . GLU B 2 11 ? 86.771 -13.985 56.150 1.00 300.35 11 GLU B O 1
ATOM 1911 N N . SER B 2 12 ? 85.372 -12.760 54.881 1.00 374.40 12 SER B N 1
ATOM 1912 C CA . SER B 2 12 ? 86.078 -11.523 55.190 1.00 406.58 12 SER B CA 1
ATOM 1913 C C . SER B 2 12 ? 85.882 -11.148 56.652 1.00 396.21 12 SER B C 1
ATOM 1914 O O . SER B 2 12 ? 86.781 -10.584 57.286 1.00 406.15 12 SER B O 1
ATOM 1917 N N . ASP B 2 13 ? 84.710 -11.465 57.204 1.00 353.64 13 ASP B N 1
ATOM 1918 C CA . ASP B 2 13 ? 84.402 -11.207 58.609 1.00 310.38 13 ASP B CA 1
ATOM 1919 C C . ASP B 2 13 ? 85.252 -12.122 59.485 1.00 290.89 13 ASP B C 1
ATOM 1920 O O . ASP B 2 13 ? 84.837 -13.206 59.903 1.00 267.31 13 ASP B O 1
ATOM 1925 N N . ASN B 2 14 ? 86.480 -11.676 59.758 1.00 298.72 14 ASN B N 1
ATOM 1926 C CA . ASN B 2 14 ? 87.199 -12.214 60.903 1.00 301.01 14 ASN B CA 1
ATOM 1927 C C . ASN B 2 14 ? 86.451 -11.909 62.194 1.00 315.98 14 ASN B C 1
ATOM 1928 O O . ASN B 2 14 ? 86.652 -12.596 63.202 1.00 341.84 14 ASN B O 1
ATOM 1933 N N . ARG B 2 15 ? 85.577 -10.896 62.166 1.00 296.92 15 ARG B N 1
ATOM 1934 C CA . ARG B 2 15 ? 84.734 -10.584 63.315 1.00 281.51 15 ARG B CA 1
ATOM 1935 C C . ARG B 2 15 ? 83.767 -11.721 63.619 1.00 282.25 15 ARG B C 1
ATOM 1936 O O . ARG B 2 15 ? 83.552 -12.064 64.786 1.00 303.61 15 ARG B O 1
ATOM 1944 N N . LEU B 2 16 ? 83.155 -12.303 62.584 1.00 266.24 16 LEU B N 1
ATOM 1945 C CA . LEU B 2 16 ? 82.286 -13.457 62.801 1.00 255.92 16 LEU B CA 1
ATOM 1946 C C . LEU B 2 16 ? 83.097 -14.692 63.170 1.00 259.93 16 LEU B C 1
ATOM 1947 O O . LEU B 2 16 ? 82.667 -15.499 64.005 1.00 261.95 16 LEU B O 1
ATOM 1952 N N . ASN B 2 17 ? 84.270 -14.853 62.551 1.00 242.04 17 ASN B N 1
ATOM 1953 C CA . ASN B 2 17 ? 85.175 -15.943 62.902 1.00 229.96 17 ASN B CA 1
ATOM 1954 C C . ASN B 2 17 ? 85.458 -15.959 64.399 1.00 246.45 17 ASN B C 1
ATOM 1955 O O . ASN B 2 17 ? 85.278 -16.982 65.072 1.00 264.25 17 ASN B O 1
ATOM 1960 N N . ASP B 2 18 ? 85.894 -14.820 64.940 1.00 273.41 18 ASP B N 1
ATOM 1961 C CA . ASP B 2 18 ? 86.161 -14.726 66.368 1.00 286.80 18 ASP B CA 1
ATOM 1962 C C . ASP B 2 18 ? 84.886 -14.638 67.199 1.00 276.31 18 ASP B C 1
ATOM 1963 O O . ASP B 2 18 ? 84.940 -14.873 68.409 1.00 294.64 18 ASP B O 1
ATOM 1968 N N . LEU B 2 19 ? 83.745 -14.308 66.586 1.00 247.20 19 LEU B N 1
ATOM 1969 C CA . LEU B 2 19 ? 82.481 -14.336 67.318 1.00 227.95 19 LEU B CA 1
ATOM 1970 C C . LEU B 2 19 ? 82.067 -15.769 67.630 1.00 221.25 19 LEU B C 1
ATOM 1971 O O . LEU B 2 19 ? 81.604 -16.063 68.741 1.00 229.95 19 LEU B O 1
ATOM 1976 N N . ILE B 2 20 ? 82.234 -16.674 66.664 1.00 205.09 20 ILE B N 1
ATOM 1977 C CA . ILE B 2 20 ? 81.924 -18.077 66.911 1.00 221.41 20 ILE B CA 1
ATOM 1978 C C . ILE B 2 20 ? 83.056 -18.759 67.671 1.00 236.08 20 ILE B C 1
ATOM 1979 O O . ILE B 2 20 ? 82.817 -19.726 68.405 1.00 211.00 20 ILE B O 1
ATOM 1984 N N . ARG B 2 21 ? 84.297 -18.290 67.513 1.00 238.68 21 ARG B N 1
ATOM 1985 C CA . ARG B 2 21 ? 85.360 -18.773 68.390 1.00 224.65 21 ARG B CA 1
ATOM 1986 C C . ARG B 2 21 ? 85.104 -18.353 69.833 1.00 253.88 21 ARG B C 1
ATOM 1987 O O . ARG B 2 21 ? 85.470 -19.077 70.768 1.00 282.19 21 ARG B O 1
ATOM 1995 N N . LYS B 2 22 ? 84.448 -17.206 70.030 1.00 259.28 22 LYS B N 1
ATOM 1996 C CA . LYS B 2 22 ? 84.141 -16.713 71.370 1.00 267.78 22 LYS B CA 1
ATOM 1997 C C . LYS B 2 22 ? 82.967 -17.464 71.988 1.00 269.63 22 LYS B C 1
ATOM 1998 O O . LYS B 2 22 ? 83.071 -17.987 73.102 1.00 272.52 22 LYS B O 1
ATOM 2004 N N . HIS B 2 23 ? 81.833 -17.515 71.283 1.00 272.17 23 HIS B N 1
ATOM 2005 C CA . HIS B 2 23 ? 80.670 -18.216 71.823 1.00 274.85 23 HIS B CA 1
ATOM 2006 C C . HIS B 2 23 ? 80.946 -19.709 71.966 1.00 261.32 23 HIS B C 1
ATOM 2007 O O . HIS B 2 23 ? 80.572 -20.328 72.971 1.00 270.95 23 HIS B O 1
ATOM 2014 N N . LEU B 2 24 ? 81.613 -20.299 70.974 1.00 222.69 24 LEU B N 1
ATOM 2015 C CA . LEU B 2 24 ? 81.917 -21.725 71.017 1.00 232.33 24 LEU B CA 1
ATOM 2016 C C . LEU B 2 24 ? 82.961 -22.035 72.083 1.00 253.12 24 LEU B C 1
ATOM 2017 O O . LEU B 2 24 ? 82.763 -22.923 72.923 1.00 256.43 24 LEU B O 1
ATOM 2022 N N . ASN B 2 25 ? 84.087 -21.311 72.058 1.00 246.33 25 ASN B N 1
ATOM 2023 C CA . ASN B 2 25 ? 85.105 -21.477 73.091 1.00 223.86 25 ASN B CA 1
ATOM 2024 C C . ASN B 2 25 ? 84.520 -21.284 74.483 1.00 220.14 25 ASN B C 1
ATOM 2025 O O . ASN B 2 25 ? 84.961 -21.930 75.443 1.00 218.51 25 ASN B O 1
ATOM 2030 N N . SER B 2 26 ? 83.514 -20.414 74.608 1.00 245.62 26 SER B N 1
ATOM 2031 C CA . SER B 2 26 ? 82.894 -20.173 75.905 1.00 263.39 26 SER B CA 1
ATOM 2032 C C . SER B 2 26 ? 81.989 -21.328 76.312 1.00 261.71 26 SER B C 1
ATOM 2033 O O . SER B 2 26 ? 81.952 -21.704 77.489 1.00 270.85 26 SER B O 1
ATOM 2036 N N . TYR B 2 27 ? 81.249 -21.904 75.359 1.00 252.96 27 TYR B N 1
ATOM 2037 C CA . TYR B 2 27 ? 80.441 -23.068 75.705 1.00 249.15 27 TYR B CA 1
ATOM 2038 C C . TYR B 2 27 ? 81.310 -24.267 76.062 1.00 251.75 27 TYR B C 1
ATOM 2039 O O . TYR B 2 27 ? 80.898 -25.111 76.868 1.00 265.92 27 TYR B O 1
ATOM 2048 N N . LEU B 2 28 ? 82.509 -24.366 75.481 1.00 234.34 28 LEU B N 1
ATOM 2049 C CA . LEU B 2 28 ? 83.388 -25.474 75.840 1.00 243.79 28 LEU B CA 1
ATOM 2050 C C . LEU B 2 28 ? 84.069 -25.244 77.185 1.00 278.07 28 LEU B C 1
ATOM 2051 O O . LEU B 2 28 ? 84.171 -26.171 77.996 1.00 271.16 28 LEU B O 1
ATOM 2056 N N . GLN B 2 29 ? 84.535 -24.019 77.447 1.00 314.47 29 GLN B N 1
ATOM 2057 C CA . GLN B 2 29 ? 85.282 -23.760 78.675 1.00 335.71 29 GLN B CA 1
ATOM 2058 C C . GLN B 2 29 ? 84.427 -23.836 79.935 1.00 343.10 29 GLN B C 1
ATOM 2059 O O . GLN B 2 29 ? 84.988 -23.863 81.036 1.00 375.60 29 GLN B O 1
ATOM 2065 N N . ASN B 2 30 ? 83.102 -23.872 79.813 1.00 272.93 30 ASN B N 1
ATOM 2066 C CA . ASN B 2 30 ? 82.211 -24.026 80.963 1.00 242.41 30 ASN B CA 1
ATOM 2067 C C . ASN B 2 30 ? 81.319 -25.237 80.716 1.00 217.85 30 ASN B C 1
ATOM 2068 O O . ASN B 2 30 ? 80.327 -25.151 79.985 1.00 196.18 30 ASN B O 1
ATOM 2073 N N . THR B 2 31 ? 81.682 -26.364 81.321 1.00 247.04 31 THR B N 1
ATOM 2074 C CA . THR B 2 31 ? 80.901 -27.589 81.238 1.00 258.63 31 THR B CA 1
ATOM 2075 C C . THR B 2 31 ? 81.287 -28.461 82.422 1.00 280.36 31 THR B C 1
ATOM 2076 O O . THR B 2 31 ? 82.416 -28.389 82.908 1.00 277.71 31 THR B O 1
ATOM 2080 N N . GLN B 2 32 ? 80.338 -29.263 82.900 1.00 287.12 32 GLN B N 1
ATOM 2081 C CA . GLN B 2 32 ? 80.696 -30.316 83.840 1.00 271.16 32 GLN B CA 1
ATOM 2082 C C . GLN B 2 32 ? 81.422 -31.415 83.078 1.00 261.82 32 GLN B C 1
ATOM 2083 O O . GLN B 2 32 ? 80.796 -32.357 82.587 1.00 245.44 32 GLN B O 1
ATOM 2089 N N . LEU B 2 33 ? 82.738 -31.292 82.961 1.00 252.43 33 LEU B N 1
ATOM 2090 C CA . LEU B 2 33 ? 83.519 -32.198 82.140 1.00 228.37 33 LEU B CA 1
ATOM 2091 C C . LEU B 2 33 ? 83.748 -33.525 82.851 1.00 224.30 33 LEU B C 1
ATOM 2092 O O . LEU B 2 33 ? 83.744 -33.592 84.081 1.00 226.76 33 LEU B O 1
ATOM 2097 N N . PRO B 2 34 ? 83.972 -34.598 82.095 1.00 217.00 34 PRO B N 1
ATOM 2098 C CA . PRO B 2 34 ? 84.354 -35.872 82.713 1.00 217.80 34 PRO B CA 1
ATOM 2099 C C . PRO B 2 34 ? 85.746 -35.783 83.320 1.00 264.88 34 PRO B C 1
ATOM 2100 O O . PRO B 2 34 ? 86.469 -34.797 83.166 1.00 269.67 34 PRO B O 1
ATOM 2104 N N . SER B 2 35 ? 86.122 -36.852 84.021 1.00 265.12 35 SER B N 1
ATOM 2105 C CA . SER B 2 35 ? 87.407 -36.863 84.707 1.00 244.30 35 SER B CA 1
ATOM 2106 C C . SER B 2 35 ? 88.574 -37.082 83.752 1.00 224.22 35 SER B C 1
ATOM 2107 O O . SER B 2 35 ? 89.670 -36.567 83.998 1.00 238.48 35 SER B O 1
ATOM 2110 N N . TYR B 2 36 ? 88.365 -37.822 82.664 1.00 204.64 36 TYR B N 1
ATOM 2111 C CA . TYR B 2 36 ? 89.432 -38.106 81.711 1.00 182.02 36 TYR B CA 1
ATOM 2112 C C . TYR B 2 36 ? 89.646 -36.984 80.699 1.00 195.01 36 TYR B C 1
ATOM 2113 O O . TYR B 2 36 ? 90.429 -37.161 79.759 1.00 211.55 36 TYR B O 1
ATOM 2122 N N . VAL B 2 37 ? 88.978 -35.846 80.868 1.00 214.95 37 VAL B N 1
ATOM 2123 C CA . VAL B 2 37 ? 89.157 -34.677 80.013 1.00 198.87 37 VAL B CA 1
ATOM 2124 C C . VAL B 2 37 ? 89.526 -33.509 80.915 1.00 184.40 37 VAL B C 1
ATOM 2125 O O . VAL B 2 37 ? 88.675 -32.988 81.649 1.00 190.97 37 VAL B O 1
ATOM 2129 N N . SER B 2 38 ? 90.794 -33.097 80.866 1.00 184.54 38 SER B N 1
ATOM 2130 C CA . SER B 2 38 ? 91.248 -32.005 81.721 1.00 229.18 38 SER B CA 1
ATOM 2131 C C . SER B 2 38 ? 90.688 -30.669 81.253 1.00 229.10 38 SER B C 1
ATOM 2132 O O . SER B 2 38 ? 90.151 -29.893 82.053 1.00 245.26 38 SER B O 1
ATOM 2135 N N . ASN B 2 39 ? 90.797 -30.383 79.958 1.00 220.43 39 ASN B N 1
ATOM 2136 C CA . ASN B 2 39 ? 90.458 -29.066 79.442 1.00 218.36 39 ASN B CA 1
ATOM 2137 C C . ASN B 2 39 ? 89.940 -29.190 78.017 1.00 235.10 39 ASN B C 1
ATOM 2138 O O . ASN B 2 39 ? 90.446 -29.997 77.235 1.00 240.94 39 ASN B O 1
ATOM 2143 N N . LEU B 2 40 ? 88.928 -28.387 77.694 1.00 233.02 40 LEU B N 1
ATOM 2144 C CA . LEU B 2 40 ? 88.414 -28.256 76.337 1.00 210.84 40 LEU B CA 1
ATOM 2145 C C . LEU B 2 40 ? 88.679 -26.845 75.828 1.00 215.33 40 LEU B C 1
ATOM 2146 O O . LEU B 2 40 ? 88.523 -25.869 76.568 1.00 240.25 40 LEU B O 1
ATOM 2151 N N . ARG B 2 41 ? 89.084 -26.742 74.564 1.00 183.76 41 ARG B N 1
ATOM 2152 C CA . ARG B 2 41 ? 89.460 -25.458 73.989 1.00 182.79 41 ARG B CA 1
ATOM 2153 C C . ARG B 2 41 ? 89.330 -25.533 72.475 1.00 195.21 41 ARG B C 1
ATOM 2154 O O . ARG B 2 41 ? 89.702 -26.539 71.869 1.00 208.28 41 ARG B O 1
ATOM 2162 N N . VAL B 2 42 ? 88.811 -24.464 71.874 1.00 218.84 42 VAL B N 1
ATOM 2163 C CA . VAL B 2 42 ? 88.688 -24.351 70.424 1.00 213.08 42 VAL B CA 1
ATOM 2164 C C . VAL B 2 42 ? 89.853 -23.517 69.913 1.00 207.44 42 VAL B C 1
ATOM 2165 O O . VAL B 2 42 ? 90.021 -22.358 70.313 1.00 225.98 42 VAL B O 1
ATOM 2169 N N . LEU B 2 43 ? 90.651 -24.096 69.018 1.00 212.80 43 LEU B N 1
ATOM 2170 C CA . LEU B 2 43 ? 91.861 -23.457 68.516 1.00 231.60 43 LEU B CA 1
ATOM 2171 C C . LEU B 2 43 ? 91.741 -23.000 67.070 1.00 253.22 43 LEU B C 1
ATOM 2172 O O . LEU B 2 43 ? 92.033 -21.840 66.764 1.00 257.66 43 LEU B O 1
ATOM 2177 N N . ASP B 2 44 ? 91.320 -23.883 66.168 1.00 276.93 44 ASP B N 1
ATOM 2178 C CA . ASP B 2 44 ? 91.250 -23.588 64.737 1.00 295.87 44 ASP B CA 1
ATOM 2179 C C . ASP B 2 44 ? 89.811 -23.787 64.272 1.00 289.35 44 ASP B C 1
ATOM 2180 O O . ASP B 2 44 ? 89.371 -24.918 64.050 1.00 300.23 44 ASP B O 1
ATOM 2185 N N . PHE B 2 45 ? 89.083 -22.687 64.121 1.00 286.48 45 PHE B N 1
ATOM 2186 C CA . PHE B 2 45 ? 87.697 -22.703 63.679 1.00 271.61 45 PHE B CA 1
ATOM 2187 C C . PHE B 2 45 ? 87.580 -22.060 62.305 1.00 256.40 45 PHE B C 1
ATOM 2188 O O . PHE B 2 45 ? 88.274 -21.081 62.010 1.00 279.41 45 PHE B O 1
ATOM 2196 N N . ASP B 2 46 ? 86.700 -22.606 61.463 1.00 205.06 46 ASP B N 1
ATOM 2197 C CA . ASP B 2 46 ? 86.389 -21.933 60.209 1.00 190.70 46 ASP B CA 1
ATOM 2198 C C . ASP B 2 46 ? 85.024 -22.393 59.714 1.00 184.16 46 ASP B C 1
ATOM 2199 O O . ASP B 2 46 ? 84.694 -23.582 59.789 1.00 200.21 46 ASP B O 1
ATOM 2204 N N . LEU B 2 47 ? 84.248 -21.437 59.194 1.00 196.23 47 LEU B N 1
ATOM 2205 C CA . LEU B 2 47 ? 82.867 -21.694 58.799 1.00 194.14 47 LEU B CA 1
ATOM 2206 C C . LEU B 2 47 ? 82.763 -22.289 57.399 1.00 200.87 47 LEU B C 1
ATOM 2207 O O . LEU B 2 47 ? 81.800 -23.009 57.110 1.00 170.82 47 LEU B O 1
ATOM 2212 N N . GLY B 2 48 ? 83.717 -21.996 56.522 1.00 229.77 48 GLY B N 1
ATOM 2213 C CA . GLY B 2 48 ? 83.813 -22.669 55.241 1.00 241.38 48 GLY B CA 1
ATOM 2214 C C . GLY B 2 48 ? 83.235 -21.861 54.095 1.00 267.56 48 GLY B C 1
ATOM 2215 O O . GLY B 2 48 ? 82.791 -20.717 54.239 1.00 276.17 48 GLY B O 1
ATOM 2216 N N . LYS B 2 49 ? 83.244 -22.502 52.927 1.00 276.73 49 LYS B N 1
ATOM 2217 C CA . LYS B 2 49 ? 82.871 -21.886 51.660 1.00 287.32 49 LYS B CA 1
ATOM 2218 C C . LYS B 2 49 ? 81.474 -22.282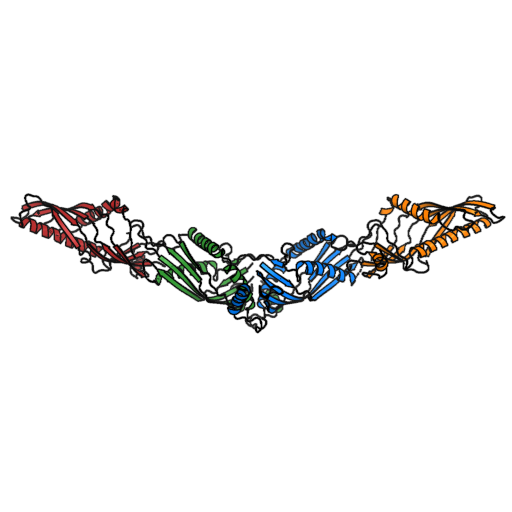 51.201 1.00 260.50 49 LYS B C 1
ATOM 2219 O O . LYS B 2 49 ? 80.680 -21.418 50.817 1.00 267.02 49 LYS B O 1
ATOM 2225 N N . VAL B 2 50 ? 81.159 -23.577 51.227 1.00 188.31 50 VAL B N 1
ATOM 2226 C CA . VAL B 2 50 ? 79.867 -24.039 50.739 1.00 165.42 50 VAL B CA 1
ATOM 2227 C C . VAL B 2 50 ? 78.776 -23.615 51.711 1.00 209.17 50 VAL B C 1
ATOM 2228 O O . VAL B 2 50 ? 78.902 -23.795 52.929 1.00 190.62 50 VAL B O 1
ATOM 2232 N N . GLY B 2 51 ? 77.704 -23.037 51.173 1.00 247.09 51 GLY B N 1
ATOM 2233 C CA . GLY B 2 51 ? 76.549 -22.682 51.956 1.00 225.60 51 GLY B CA 1
ATOM 2234 C C . GLY B 2 51 ? 75.486 -23.759 51.890 1.00 223.38 51 GLY B C 1
ATOM 2235 O O . GLY B 2 51 ? 75.440 -24.565 50.955 1.00 249.09 51 GLY B O 1
ATOM 2236 N N . PRO B 2 52 ? 74.615 -23.800 52.895 1.00 197.35 52 PRO B N 1
ATOM 2237 C CA . PRO B 2 52 ? 73.534 -24.792 52.906 1.00 214.25 52 PRO B CA 1
ATOM 2238 C C . PRO B 2 52 ? 72.493 -24.492 51.836 1.00 233.06 52 PRO B C 1
ATOM 2239 O O . PRO B 2 52 ? 72.441 -23.407 51.255 1.00 241.70 52 PRO B O 1
ATOM 2243 N N . ALA B 2 53 ? 71.642 -25.486 51.588 1.00 224.48 53 ALA B N 1
ATOM 2244 C CA . ALA B 2 53 ? 70.573 -25.391 50.602 1.00 223.75 53 ALA B CA 1
ATOM 2245 C C . ALA B 2 53 ? 69.235 -25.245 51.314 1.00 199.34 53 ALA B C 1
ATOM 2246 O O . ALA B 2 53 ? 68.910 -26.039 52.203 1.00 177.45 53 ALA B O 1
ATOM 2248 N N . ILE B 2 54 ? 68.459 -24.239 50.914 1.00 221.18 54 ILE B N 1
ATOM 2249 C CA . ILE B 2 54 ? 67.219 -23.875 51.589 1.00 216.22 54 ILE B CA 1
ATOM 2250 C C . ILE B 2 54 ? 66.070 -23.919 50.591 1.00 261.05 54 ILE B C 1
ATOM 2251 O O . ILE B 2 54 ? 66.225 -23.520 49.432 1.00 308.62 54 ILE B O 1
ATOM 2256 N N . THR B 2 55 ? 64.917 -24.407 51.046 1.00 235.82 55 THR B N 1
ATOM 2257 C CA . THR B 2 55 ? 63.702 -24.429 50.240 1.00 234.75 55 THR B CA 1
ATOM 2258 C C . THR B 2 55 ? 62.538 -23.976 51.106 1.00 255.74 55 THR B C 1
ATOM 2259 O O . THR B 2 55 ? 62.243 -24.604 52.126 1.00 301.49 55 THR B O 1
ATOM 2263 N N . LEU B 2 56 ? 61.885 -22.890 50.706 1.00 213.06 56 LEU B N 1
ATOM 2264 C CA . LEU B 2 56 ? 60.681 -22.446 51.390 1.00 180.63 56 LEU B CA 1
ATOM 2265 C C . LEU B 2 56 ? 59.490 -23.270 50.918 1.00 170.59 56 LEU B C 1
ATOM 2266 O O . LEU B 2 56 ? 59.358 -23.570 49.728 1.00 201.22 56 LEU B O 1
ATOM 2271 N N . LYS B 2 57 ? 58.624 -23.645 51.857 1.00 210.06 57 LYS B N 1
ATOM 2272 C CA . LYS B 2 57 ? 57.436 -24.414 51.515 1.00 241.00 57 LYS B CA 1
ATOM 2273 C C . LYS B 2 57 ? 56.152 -23.919 52.160 1.00 261.95 57 LYS B C 1
ATOM 2274 O O . LYS B 2 57 ? 55.076 -24.227 51.636 1.00 238.27 57 LYS B O 1
ATOM 2280 N N . GLU B 2 58 ? 56.210 -23.169 53.260 1.00 255.05 58 GLU B N 1
ATOM 2281 C CA . GLU B 2 58 ? 54.989 -22.624 53.838 1.00 204.32 58 GLU B CA 1
ATOM 2282 C C . GLU B 2 58 ? 55.217 -21.199 54.316 1.00 192.77 58 GLU B C 1
ATOM 2283 O O . GLU B 2 58 ? 56.347 -20.725 54.444 1.00 186.81 58 GLU B O 1
ATOM 2289 N N . ILE B 2 59 ? 54.101 -20.532 54.603 1.00 209.30 59 ILE B N 1
ATOM 2290 C CA . ILE B 2 59 ? 54.063 -19.123 54.975 1.00 214.07 59 ILE B CA 1
ATOM 2291 C C . ILE B 2 59 ? 52.772 -18.823 55.723 1.00 229.69 59 ILE B C 1
ATOM 2292 O O . ILE B 2 59 ? 51.672 -19.081 55.224 1.00 227.87 59 ILE B O 1
ATOM 2297 N N . THR B 2 60 ? 52.897 -18.305 56.939 1.00 239.01 60 THR B N 1
ATOM 2298 C CA . THR B 2 60 ? 51.756 -17.808 57.693 1.00 232.21 60 THR B CA 1
ATOM 2299 C C . THR B 2 60 ? 52.131 -16.458 58.281 1.00 243.09 60 THR B C 1
ATOM 2300 O O . THR B 2 60 ? 53.231 -15.946 58.059 1.00 216.95 60 THR B O 1
ATOM 2304 N N . ASP B 2 61 ? 51.212 -15.876 59.031 1.00 301.06 61 ASP B N 1
ATOM 2305 C CA . ASP B 2 61 ? 51.551 -14.639 59.716 1.00 329.92 61 ASP B CA 1
ATOM 2306 C C . ASP B 2 61 ? 52.170 -14.969 61.073 1.00 299.45 61 ASP B C 1
ATOM 2307 O O . ASP B 2 61 ? 53.313 -14.567 61.328 1.00 251.77 61 ASP B O 1
ATOM 2312 N N . PRO B 2 62 ? 51.481 -15.701 61.974 1.00 337.25 62 PRO B N 1
ATOM 2313 C CA . PRO B 2 62 ? 51.970 -15.765 63.351 1.00 347.03 62 PRO B CA 1
ATOM 2314 C C . PRO B 2 62 ? 52.380 -17.149 63.817 1.00 344.71 62 PRO B C 1
ATOM 2315 O O . PRO B 2 62 ? 52.311 -18.133 63.074 1.00 374.30 62 PRO B O 1
ATOM 2319 N N . LEU B 2 63 ? 52.838 -17.206 65.065 1.00 314.11 63 LEU B N 1
ATOM 2320 C CA . LEU B 2 63 ? 52.812 -18.422 65.865 1.00 278.84 63 LEU B CA 1
ATOM 2321 C C . LEU B 2 63 ? 52.758 -17.990 67.322 1.00 260.05 63 LEU B C 1
ATOM 2322 O O . LEU B 2 63 ? 53.589 -17.198 67.772 1.00 289.48 63 LEU B O 1
ATOM 2327 N N . ASP B 2 64 ? 51.773 -18.514 68.048 1.00 254.59 64 ASP B N 1
ATOM 2328 C CA . ASP B 2 64 ? 51.264 -17.893 69.265 1.00 265.42 64 ASP B CA 1
ATOM 2329 C C . ASP B 2 64 ? 52.193 -17.952 70.469 1.00 278.35 64 ASP B C 1
ATOM 2330 O O . ASP B 2 64 ? 51.740 -17.745 71.591 1.00 317.04 64 ASP B O 1
ATOM 2335 N N . GLU B 2 65 ? 53.473 -18.239 70.277 1.00 287.95 65 GLU B N 1
ATOM 2336 C CA . GLU B 2 65 ? 54.417 -18.285 71.381 1.00 296.71 65 GLU B CA 1
ATOM 2337 C C . GLU B 2 65 ? 55.499 -17.221 71.280 1.00 308.86 65 GLU B C 1
ATOM 2338 O O . GLU B 2 65 ? 55.951 -16.720 72.318 1.00 329.53 65 GLU B O 1
ATOM 2344 N N . PHE B 2 66 ? 55.933 -16.862 70.066 1.00 286.54 66 PHE B N 1
ATOM 2345 C CA . PHE B 2 66 ? 56.768 -15.673 69.905 1.00 270.01 66 PHE B CA 1
ATOM 2346 C C . PHE B 2 66 ? 56.108 -14.469 70.560 1.00 318.15 66 PHE B C 1
ATOM 2347 O O . PHE B 2 66 ? 56.740 -13.735 71.327 1.00 336.11 66 PHE B O 1
ATOM 2355 N N . TYR B 2 67 ? 54.817 -14.265 70.274 1.00 346.81 67 TYR B N 1
ATOM 2356 C CA . TYR B 2 67 ? 54.065 -13.176 70.882 1.00 380.69 67 TYR B CA 1
ATOM 2357 C C . TYR B 2 67 ? 53.894 -13.351 72.384 1.00 410.56 67 TYR B C 1
ATOM 2358 O O . TYR B 2 67 ? 53.640 -12.366 73.083 1.00 439.44 67 TYR B O 1
ATOM 2367 N N . ASP B 2 68 ? 54.001 -14.577 72.896 1.00 400.23 68 ASP B N 1
ATOM 2368 C CA . ASP B 2 68 ? 54.083 -14.747 74.342 1.00 385.31 68 ASP B CA 1
ATOM 2369 C C . ASP B 2 68 ? 55.376 -14.141 74.870 1.00 358.73 68 ASP B C 1
ATOM 2370 O O . ASP B 2 68 ? 55.357 -13.298 75.779 1.00 382.82 68 ASP B O 1
ATOM 2375 N N . SER B 2 69 ? 56.511 -14.539 74.282 1.00 320.46 69 SER B N 1
ATOM 2376 C CA . SER B 2 69 ? 57.799 -14.011 74.726 1.00 311.60 69 SER B CA 1
ATOM 2377 C C . SER B 2 69 ? 57.877 -12.496 74.574 1.00 345.71 69 SER B C 1
ATOM 2378 O O . SER B 2 69 ? 58.567 -11.832 75.356 1.00 336.74 69 SER B O 1
ATOM 2381 N N . ILE B 2 70 ? 57.183 -11.931 73.584 1.00 391.46 70 ILE B N 1
ATOM 2382 C CA . ILE B 2 70 ? 57.204 -10.482 73.392 1.00 422.02 70 ILE B CA 1
ATOM 2383 C C . ILE B 2 70 ? 56.269 -9.787 74.376 1.00 437.91 70 ILE B C 1
ATOM 2384 O O . ILE B 2 70 ? 56.634 -8.780 74.994 1.00 446.44 70 ILE B O 1
ATOM 2389 N N . ARG B 2 71 ? 55.046 -10.306 74.531 1.00 432.69 71 ARG B N 1
ATOM 2390 C CA . ARG B 2 71 ? 54.097 -9.703 75.464 1.00 418.09 71 ARG B CA 1
ATOM 2391 C C . ARG B 2 71 ? 54.619 -9.740 76.894 1.00 431.15 71 ARG B C 1
ATOM 2392 O O . ARG B 2 71 ? 54.241 -8.894 77.713 1.00 427.09 71 ARG B O 1
ATOM 2400 N N . GLU B 2 72 ? 55.486 -10.705 77.215 1.00 449.17 72 GLU B N 1
ATOM 2401 C CA . GLU B 2 72 ? 56.166 -10.678 78.507 1.00 461.45 72 GLU B CA 1
ATOM 2402 C C . GLU B 2 72 ? 57.012 -9.417 78.650 1.00 449.72 72 GLU B C 1
ATOM 2403 O O . GLU B 2 72 ? 56.805 -8.611 79.565 1.00 475.87 72 GLU B O 1
ATOM 2409 N N . GLU B 2 73 ? 57.970 -9.228 77.749 1.00 401.03 73 GLU B N 1
ATOM 2410 C CA . GLU B 2 73 ? 58.859 -8.073 77.804 1.00 368.27 73 GLU B CA 1
ATOM 2411 C C . GLU B 2 73 ? 58.718 -7.205 76.557 1.00 357.65 73 GLU B C 1
ATOM 2412 O O . GLU B 2 73 ? 59.603 -6.412 76.237 1.00 360.61 73 GLU B O 1
ATOM 2418 N N . SER B 2 79 ? 50.512 -6.906 65.883 1.00 291.50 115 SER B N 1
ATOM 2419 C CA . SER B 2 79 ? 50.217 -6.192 64.648 1.00 302.96 115 SER B CA 1
ATOM 2420 C C . SER B 2 79 ? 50.068 -7.165 63.484 1.00 299.83 115 SER B C 1
ATOM 2421 O O . SER B 2 79 ? 50.762 -8.180 63.427 1.00 276.89 115 SER B O 1
ATOM 2424 N N . PRO B 2 80 ? 49.158 -6.863 62.553 1.00 312.08 116 PRO B N 1
ATOM 2425 C CA . PRO B 2 80 ? 48.969 -7.743 61.392 1.00 306.74 116 PRO B CA 1
ATOM 2426 C C . PRO B 2 80 ? 50.055 -7.621 60.338 1.00 277.82 116 PRO B C 1
ATOM 2427 O O . PRO B 2 80 ? 50.031 -8.382 59.361 1.00 272.24 116 PRO B O 1
ATOM 2431 N N . ASN B 2 81 ? 51.004 -6.703 60.507 1.00 261.99 117 ASN B N 1
ATOM 2432 C CA . ASN B 2 81 ? 52.080 -6.511 59.547 1.00 256.12 117 ASN B CA 1
ATOM 2433 C C . ASN B 2 81 ? 53.223 -7.504 59.724 1.00 250.52 117 ASN B C 1
ATOM 2434 O O . ASN B 2 81 ? 54.243 -7.378 59.037 1.00 234.27 117 ASN B O 1
ATOM 2439 N N . ASP B 2 82 ? 53.080 -8.485 60.611 1.00 265.02 118 ASP B N 1
ATOM 2440 C CA . ASP B 2 82 ? 54.129 -9.456 60.884 1.00 257.48 118 ASP B CA 1
ATOM 2441 C C . ASP B 2 82 ? 53.999 -10.666 59.956 1.00 228.19 118 ASP B C 1
ATOM 2442 O O . ASP B 2 82 ? 52.985 -10.854 59.281 1.00 232.28 118 ASP B O 1
ATOM 2447 N N . ILE B 2 83 ? 55.047 -11.495 59.929 1.00 219.41 119 ILE B N 1
ATOM 2448 C CA . ILE B 2 83 ? 55.160 -12.590 58.965 1.00 240.59 119 ILE B CA 1
ATOM 2449 C C . ILE B 2 83 ? 55.981 -13.719 59.579 1.00 273.84 119 ILE B C 1
ATOM 2450 O O . ILE B 2 83 ? 56.837 -13.489 60.434 1.00 294.94 119 ILE B O 1
ATOM 2455 N N . GLN B 2 84 ? 55.696 -14.956 59.154 1.00 261.55 120 GLN B N 1
ATOM 2456 C CA . GLN B 2 84 ? 56.515 -16.111 59.502 1.00 217.51 120 GLN B CA 1
ATOM 2457 C C . GLN B 2 84 ? 56.585 -17.083 58.327 1.00 200.27 120 GLN B C 1
ATOM 2458 O O . GLN B 2 84 ? 55.590 -17.307 57.625 1.00 224.11 120 GLN B O 1
ATOM 2464 N N . PHE B 2 85 ? 57.771 -17.656 58.124 1.00 187.53 121 PHE B N 1
ATOM 2465 C CA . PHE B 2 85 ? 58.053 -18.593 57.048 1.00 182.97 121 PHE B CA 1
ATOM 2466 C C . PHE B 2 85 ? 58.327 -19.979 57.619 1.00 187.77 121 PHE B C 1
ATOM 2467 O O . PHE B 2 85 ? 58.873 -20.118 58.720 1.00 228.74 121 PHE B O 1
ATOM 2475 N N . LEU B 2 86 ? 57.962 -21.003 56.845 1.00 197.27 122 LEU B N 1
ATOM 2476 C CA . LEU B 2 86 ? 58.304 -22.391 57.139 1.00 193.64 122 LEU B CA 1
ATOM 2477 C C . LEU B 2 86 ? 59.158 -22.941 56.006 1.00 192.06 122 LEU B C 1
ATOM 2478 O O . LEU B 2 86 ? 58.703 -23.008 54.856 1.00 173.89 122 LEU B O 1
ATOM 2483 N N . LEU B 2 87 ? 60.372 -23.374 56.348 1.00 228.10 123 LEU B N 1
ATOM 2484 C CA . LEU B 2 87 ? 61.418 -23.694 55.391 1.00 213.10 123 LEU B CA 1
ATOM 2485 C C . LEU B 2 87 ? 62.026 -25.054 55.709 1.00 213.58 123 LEU B C 1
ATOM 2486 O O . LEU B 2 87 ? 61.893 -25.579 56.819 1.00 256.56 123 LEU B O 1
ATOM 2491 N N . GLU B 2 88 ? 62.724 -25.606 54.717 1.00 188.66 124 GLU B N 1
ATOM 2492 C CA . GLU B 2 88 ? 63.435 -26.874 54.838 1.00 153.39 124 GLU B CA 1
ATOM 2493 C C . GLU B 2 88 ? 64.928 -26.609 54.683 1.00 173.70 124 GLU B C 1
ATOM 2494 O O . GLU B 2 88 ? 65.365 -26.089 53.651 1.00 182.96 124 GLU B O 1
ATOM 2500 N N . VAL B 2 89 ? 65.704 -26.977 55.700 1.00 214.95 125 VAL B N 1
ATOM 2501 C CA . VAL B 2 89 ? 67.130 -26.678 55.771 1.00 180.33 125 VAL B CA 1
ATOM 2502 C C . VAL B 2 89 ? 67.923 -27.955 55.523 1.00 175.02 125 VAL B C 1
ATOM 2503 O O . VAL B 2 89 ? 67.689 -28.983 56.180 1.00 196.83 125 VAL B O 1
ATOM 2507 N N . GLU B 2 90 ? 68.872 -27.871 54.585 1.00 161.69 126 GLU B N 1
ATOM 2508 C CA . GLU B 2 90 ? 69.755 -28.969 54.189 1.00 168.05 126 GLU B CA 1
ATOM 2509 C C . GLU B 2 90 ? 71.189 -28.446 54.178 1.00 171.49 126 GLU B C 1
ATOM 2510 O O . GLU B 2 90 ? 71.601 -27.759 53.238 1.00 161.55 126 GLU B O 1
ATOM 2516 N N . TYR B 2 91 ? 71.945 -28.762 55.224 1.00 218.44 127 TYR B N 1
ATOM 2517 C CA . TYR B 2 91 ? 73.366 -28.450 55.287 1.00 202.96 127 TYR B CA 1
ATOM 2518 C C . TYR B 2 91 ? 74.159 -29.707 54.952 1.00 175.57 127 TYR B C 1
ATOM 2519 O O . TYR B 2 91 ? 73.922 -30.772 55.529 1.00 158.83 127 TYR B O 1
ATOM 2528 N N . LYS B 2 92 ? 75.085 -29.584 54.004 1.00 189.48 128 LYS B N 1
ATOM 2529 C CA . LYS B 2 92 ? 76.001 -30.673 53.695 1.00 215.78 128 LYS B CA 1
ATOM 2530 C C . LYS B 2 92 ? 77.390 -30.128 53.384 1.00 232.08 128 LYS B C 1
ATOM 2531 O O . LYS B 2 92 ? 78.230 -30.866 52.851 1.00 226.71 128 LYS B O 1
ATOM 2537 N N . GLY B 2 93 ? 77.656 -28.869 53.720 1.00 227.08 129 GLY B N 1
ATOM 2538 C CA . GLY B 2 93 ? 78.856 -28.174 53.310 1.00 174.14 129 GLY B CA 1
ATOM 2539 C C . GLY B 2 93 ? 80.075 -28.377 54.184 1.00 175.27 129 GLY B C 1
ATOM 2540 O O . GLY B 2 93 ? 80.327 -29.482 54.675 1.00 189.51 129 GLY B O 1
ATOM 2541 N N . ASP B 2 94 ? 80.833 -27.298 54.391 1.00 202.44 130 ASP B N 1
ATOM 2542 C CA . ASP B 2 94 ? 82.246 -27.379 54.757 1.00 223.51 130 ASP B CA 1
ATOM 2543 C C . ASP B 2 94 ? 82.540 -26.556 56.013 1.00 225.32 130 ASP B C 1
ATOM 2544 O O . ASP B 2 94 ? 83.322 -25.609 55.985 1.00 238.05 130 ASP B O 1
ATOM 2549 N N . LEU B 2 95 ? 81.931 -26.928 57.131 1.00 210.97 131 LEU B N 1
ATOM 2550 C CA . LEU B 2 95 ? 82.263 -26.315 58.410 1.00 152.49 131 LEU B CA 1
ATOM 2551 C C . LEU B 2 95 ? 83.305 -27.164 59.128 1.00 168.64 131 LEU B C 1
ATOM 2552 O O . LEU B 2 95 ? 83.207 -28.395 59.149 1.00 201.78 131 LEU B O 1
ATOM 2557 N N . LEU B 2 96 ? 84.306 -26.506 59.720 1.00 227.87 132 LEU B N 1
ATOM 2558 C CA . LEU B 2 96 ? 85.373 -27.235 60.399 1.00 231.98 132 LEU B CA 1
ATOM 2559 C C . LEU B 2 96 ? 85.670 -26.624 61.759 1.00 217.38 132 LEU B C 1
ATOM 2560 O O . LEU B 2 96 ? 85.847 -25.405 61.874 1.00 253.60 132 LEU B O 1
ATOM 2565 N N . VAL B 2 97 ? 85.741 -27.480 62.780 1.00 170.52 133 VAL B N 1
ATOM 2566 C CA . VAL B 2 97 ? 86.101 -27.075 64.134 1.00 180.63 133 VAL B CA 1
ATOM 2567 C C . VAL B 2 97 ? 87.266 -27.930 64.606 1.00 225.39 133 VAL B C 1
ATOM 2568 O O . VAL B 2 97 ? 87.279 -29.147 64.398 1.00 242.61 133 VAL B O 1
ATOM 2572 N N . THR B 2 98 ? 88.246 -27.292 65.237 1.00 217.25 134 THR B N 1
ATOM 2573 C CA . THR B 2 98 ? 89.339 -27.989 65.898 1.00 168.00 134 THR B CA 1
ATOM 2574 C C . THR B 2 98 ? 89.282 -27.678 67.385 1.00 179.39 134 THR B C 1
ATOM 2575 O O . THR B 2 98 ? 89.250 -26.507 67.780 1.00 197.41 134 THR B O 1
ATOM 2579 N N . ILE B 2 99 ? 89.255 -28.727 68.200 1.00 190.32 135 ILE B N 1
ATOM 2580 C CA . ILE B 2 99 ? 89.113 -28.608 69.644 1.00 180.43 135 ILE B CA 1
ATOM 2581 C C . ILE B 2 99 ? 90.341 -29.219 70.302 1.00 196.63 135 ILE B C 1
ATOM 2582 O O . ILE B 2 99 ? 90.586 -30.425 70.174 1.00 153.68 135 ILE B O 1
ATOM 2587 N N . GLY B 2 100 ? 91.113 -28.385 70.996 1.00 234.67 136 GLY B N 1
ATOM 2588 C CA . GLY B 2 100 ? 92.198 -28.892 71.806 1.00 232.36 136 GLY B CA 1
ATOM 2589 C C . GLY B 2 100 ? 91.688 -29.490 73.104 1.00 225.42 136 GLY B C 1
ATOM 2590 O O . GLY B 2 100 ? 90.673 -29.068 73.658 1.00 227.96 136 GLY B O 1
ATOM 2591 N N . ALA B 2 101 ? 92.407 -30.499 73.589 1.00 187.16 137 ALA B N 1
ATOM 2592 C CA . ALA B 2 101 ? 91.979 -31.212 74.782 1.00 172.57 137 ALA B CA 1
ATOM 2593 C C . ALA B 2 101 ? 93.163 -31.950 75.390 1.00 165.53 137 ALA B C 1
ATOM 2594 O O . ALA B 2 101 ? 93.997 -32.504 74.667 1.00 166.44 137 ALA B O 1
ATOM 2596 N N . ASP B 2 102 ? 93.224 -31.945 76.719 1.00 180.27 138 ASP B N 1
ATOM 2597 C CA . ASP B 2 102 ? 94.195 -32.725 77.476 1.00 175.89 138 ASP B CA 1
ATOM 2598 C C . ASP B 2 102 ? 93.501 -33.991 77.969 1.00 177.58 138 ASP B C 1
ATOM 2599 O O . ASP B 2 102 ? 92.512 -33.913 78.706 1.00 183.12 138 ASP B O 1
ATOM 2604 N N . LEU B 2 103 ? 94.015 -35.153 77.558 1.00 176.84 139 LEU B N 1
ATOM 2605 C CA . LEU B 2 103 ? 93.343 -36.435 77.782 1.00 151.71 139 LEU B CA 1
ATOM 2606 C C . LEU B 2 103 ? 94.036 -37.185 78.914 1.00 181.96 139 LEU B C 1
ATOM 2607 O O . LEU B 2 103 ? 95.126 -37.732 78.735 1.00 204.93 139 LEU B O 1
ATOM 2612 N N . VAL B 2 104 ? 93.394 -37.224 80.079 1.00 185.97 140 VAL B N 1
ATOM 2613 C CA . VAL B 2 104 ? 93.883 -38.040 81.185 1.00 174.18 140 VAL B CA 1
ATOM 2614 C C . VAL B 2 104 ? 93.623 -39.502 80.848 1.00 193.27 140 VAL B C 1
ATOM 2615 O O . VAL B 2 104 ? 92.512 -40.009 81.038 1.00 204.71 140 VAL B O 1
ATOM 2619 N N . LEU B 2 105 ? 94.645 -40.177 80.328 1.00 209.96 141 LEU B N 1
ATOM 2620 C CA . LEU B 2 105 ? 94.563 -41.587 79.974 1.00 193.59 141 LEU B CA 1
ATOM 2621 C C . LEU B 2 105 ? 94.985 -42.433 81.168 1.00 220.85 141 LEU B C 1
ATOM 2622 O O . LEU B 2 105 ? 96.010 -42.153 81.805 1.00 242.43 141 LEU B O 1
ATOM 2627 N N . ASN B 2 106 ? 94.203 -43.483 81.454 1.00 236.46 142 ASN B N 1
ATOM 2628 C CA . ASN B 2 106 ? 94.314 -44.176 82.731 1.00 218.25 142 ASN B CA 1
ATOM 2629 C C . ASN B 2 106 ? 94.224 -45.692 82.593 1.00 207.01 142 ASN B C 1
ATOM 2630 O O . ASN B 2 106 ? 93.723 -46.362 83.502 1.00 202.08 142 ASN B O 1
ATOM 2635 N N . TYR B 2 107 ? 94.698 -46.266 81.482 1.00 216.58 143 TYR B N 1
ATOM 2636 C CA . TYR B 2 107 ? 94.576 -47.712 81.317 1.00 216.00 143 TYR B CA 1
ATOM 2637 C C . TYR B 2 107 ? 95.412 -48.502 82.321 1.00 218.06 143 TYR B C 1
ATOM 2638 O O . TYR B 2 107 ? 94.840 -49.311 83.068 1.00 238.41 143 TYR B O 1
ATOM 2647 N N . PRO B 2 108 ? 96.747 -48.337 82.392 1.00 169.42 144 PRO B N 1
ATOM 2648 C CA . PRO B 2 108 ? 97.508 -49.166 83.338 1.00 186.22 144 PRO B CA 1
ATOM 2649 C C . PRO B 2 108 ? 97.185 -48.835 84.786 1.00 202.06 144 PRO B C 1
ATOM 2650 O O . PRO B 2 108 ? 96.911 -49.736 85.583 1.00 222.84 144 PRO B O 1
ATOM 2654 N N . VAL B 2 109 ? 97.204 -47.550 85.136 1.00 200.72 145 VAL B N 1
ATOM 2655 C CA . VAL B 2 109 ? 96.853 -47.075 86.467 1.00 202.55 145 VAL B CA 1
ATOM 2656 C C . VAL B 2 109 ? 96.116 -45.747 86.327 1.00 227.39 145 VAL B C 1
ATOM 2657 O O . VAL B 2 109 ? 96.002 -45.186 85.234 1.00 170.17 145 VAL B O 1
ATOM 2661 N N . GLU B 2 110 ? 95.617 -45.242 87.452 1.00 269.90 146 GLU B N 1
ATOM 2662 C CA . GLU B 2 110 ? 94.917 -43.966 87.451 1.00 288.07 146 GLU B CA 1
ATOM 2663 C C . GLU B 2 110 ? 95.905 -42.817 87.300 1.00 275.61 146 GLU B C 1
ATOM 2664 O O . GLU B 2 110 ? 97.012 -42.856 87.845 1.00 296.04 146 GLU B O 1
ATOM 2670 N N . LYS B 2 111 ? 95.489 -41.786 86.562 1.00 242.89 147 LYS B N 1
ATOM 2671 C CA . LYS B 2 111 ? 96.344 -40.641 86.246 1.00 238.24 147 LYS B CA 1
ATOM 2672 C C . LYS B 2 111 ? 97.670 -41.095 85.643 1.00 219.91 147 LYS B C 1
ATOM 2673 O O . LYS B 2 111 ? 98.733 -40.545 85.934 1.00 231.62 147 LYS B O 1
ATOM 2679 N N . PHE B 2 112 ? 97.599 -42.116 84.783 1.00 219.66 148 PHE B N 1
ATOM 2680 C CA . PHE B 2 112 ? 98.801 -42.647 84.148 1.00 210.22 148 PHE B CA 1
ATOM 2681 C C . PHE B 2 112 ? 99.461 -41.598 83.264 1.00 233.45 148 PHE B C 1
ATOM 2682 O O . PHE B 2 112 ? 100.667 -41.346 83.375 1.00 224.49 148 PHE B O 1
ATOM 2690 N N . MET B 2 113 ? 98.689 -40.978 82.373 1.00 242.23 149 MET B N 1
ATOM 2691 C CA . MET B 2 113 ? 99.273 -40.002 81.466 1.00 214.01 149 MET B CA 1
ATOM 2692 C C . MET B 2 113 ? 98.258 -38.909 81.167 1.00 227.81 149 MET B C 1
ATOM 2693 O O . MET B 2 113 ? 97.063 -39.047 81.440 1.00 241.34 149 MET B O 1
ATOM 2698 N N . THR B 2 114 ? 98.761 -37.808 80.615 1.00 230.00 150 THR B N 1
ATOM 2699 C CA . THR B 2 114 ? 97.936 -36.716 80.114 1.00 174.28 150 THR B CA 1
ATOM 2700 C C . THR B 2 114 ? 98.423 -36.378 78.714 1.00 168.48 150 THR B C 1
ATOM 2701 O O . THR B 2 114 ? 99.582 -35.990 78.535 1.00 229.48 150 THR B O 1
ATOM 2705 N N . LEU B 2 115 ? 97.547 -36.533 77.730 1.00 174.05 151 LEU B N 1
ATOM 2706 C CA . LEU B 2 115 ? 97.959 -36.446 76.337 1.00 177.95 151 LEU B CA 1
ATOM 2707 C C . LEU B 2 115 ? 97.528 -35.129 75.713 1.00 197.60 151 LEU B C 1
ATOM 2708 O O . LEU B 2 115 ? 96.416 -34.651 75.963 1.00 242.67 151 LEU B O 1
ATOM 2713 N N . PRO B 2 116 ? 98.413 -34.528 74.905 1.00 165.11 152 PRO B N 1
ATOM 2714 C CA . PRO B 2 116 ? 98.014 -33.400 74.057 1.00 171.48 152 PRO B CA 1
ATOM 2715 C C . PRO B 2 116 ? 97.246 -33.905 72.844 1.00 174.29 152 PRO B C 1
ATOM 2716 O O . PRO B 2 116 ? 97.797 -34.605 71.987 1.00 199.93 152 PRO B O 1
ATOM 2720 N N . VAL B 2 117 ? 95.964 -33.565 72.778 1.00 189.06 153 VAL B N 1
ATOM 2721 C CA . VAL B 2 117 ? 95.041 -34.146 71.811 1.00 189.19 153 VAL B CA 1
ATOM 2722 C C . VAL B 2 117 ? 94.362 -33.021 71.045 1.00 198.80 153 VAL B C 1
ATOM 2723 O O . VAL B 2 117 ? 93.897 -32.047 71.649 1.00 188.04 153 VAL B O 1
ATOM 2727 N N . LYS B 2 118 ? 94.298 -33.153 69.720 1.00 202.92 154 LYS B N 1
ATOM 2728 C CA . LYS B 2 118 ? 93.581 -32.199 68.880 1.00 192.46 154 LYS B CA 1
ATOM 2729 C C . LYS B 2 118 ? 92.504 -32.947 68.109 1.00 204.01 154 LYS B C 1
ATOM 2730 O O . LYS B 2 118 ? 92.809 -33.878 67.356 1.00 212.61 154 LYS B O 1
ATOM 2736 N N . LEU B 2 119 ? 91.252 -32.545 68.299 1.00 200.68 155 LEU B N 1
ATOM 2737 C CA . LEU B 2 119 ? 90.118 -33.173 67.640 1.00 161.85 155 LEU B CA 1
ATOM 2738 C C . LEU B 2 119 ? 89.621 -32.282 66.508 1.00 171.95 155 LEU B C 1
ATOM 2739 O O . LEU B 2 119 ? 89.751 -31.056 66.557 1.00 206.76 155 LEU B O 1
ATOM 2744 N N . SER B 2 120 ? 89.049 -32.915 65.485 1.00 188.64 156 SER B N 1
ATOM 2745 C CA . SER B 2 120 ? 88.533 -32.223 64.308 1.00 182.09 156 SER B CA 1
ATOM 2746 C C . SER B 2 120 ? 87.107 -32.690 64.047 1.00 197.55 156 SER B C 1
ATOM 2747 O O . SER B 2 120 ? 86.883 -33.856 63.698 1.00 219.28 156 SER B O 1
ATOM 2750 N N . ILE B 2 121 ? 86.153 -31.781 64.236 1.00 168.55 157 ILE B N 1
ATOM 2751 C CA . ILE B 2 121 ? 84.765 -31.984 63.846 1.00 149.99 157 ILE B CA 1
ATOM 2752 C C . ILE B 2 121 ? 84.593 -31.432 62.437 1.00 153.89 157 ILE B C 1
ATOM 2753 O O . ILE B 2 121 ? 84.930 -30.269 62.171 1.00 188.63 157 ILE B O 1
ATOM 2758 N N . SER B 2 122 ? 84.073 -32.262 61.535 1.00 145.87 158 SER B N 1
ATOM 2759 C CA . SER B 2 122 ? 84.069 -31.956 60.109 1.00 184.35 158 SER B CA 1
ATOM 2760 C C . SER B 2 122 ? 82.934 -32.715 59.430 1.00 211.76 158 SER B C 1
ATOM 2761 O O . SER B 2 122 ? 82.253 -33.539 60.047 1.00 218.25 158 SER B O 1
ATOM 2764 N N . ASP B 2 123 ? 82.737 -32.416 58.140 1.00 206.61 159 ASP B N 1
ATOM 2765 C CA . ASP B 2 123 ? 81.762 -33.104 57.286 1.00 193.01 159 ASP B CA 1
ATOM 2766 C C . ASP B 2 123 ? 80.369 -33.125 57.910 1.00 185.80 159 ASP B C 1
ATOM 2767 O O . ASP B 2 123 ? 79.615 -34.087 57.749 1.00 179.22 159 ASP B O 1
ATOM 2772 N N . ILE B 2 124 ? 80.017 -32.055 58.618 1.00 173.66 160 ILE B N 1
ATOM 2773 C CA . ILE B 2 124 ? 78.764 -32.023 59.362 1.00 172.01 160 ILE B CA 1
ATOM 2774 C C . ILE B 2 124 ? 77.596 -31.973 58.388 1.00 182.96 160 ILE B C 1
ATOM 2775 O O . ILE B 2 124 ? 77.515 -31.080 57.534 1.00 216.18 160 ILE B O 1
ATOM 2780 N N . GLY B 2 125 ? 76.688 -32.933 58.509 1.00 139.42 161 GLY B N 1
ATOM 2781 C CA . GLY B 2 125 ? 75.461 -32.964 57.731 1.00 148.73 161 GLY B CA 1
ATOM 2782 C C . GLY B 2 125 ? 74.266 -32.670 58.630 1.00 167.70 161 GLY B C 1
ATOM 2783 O O . GLY B 2 125 ? 74.137 -33.242 59.713 1.00 208.64 161 GLY B O 1
ATOM 2784 N N . LEU B 2 126 ? 73.413 -31.770 58.159 1.00 171.58 162 LEU B N 1
ATOM 2785 C CA . LEU B 2 126 ? 72.210 -31.367 58.867 1.00 185.72 162 LEU B CA 1
ATOM 2786 C C . LEU B 2 126 ? 71.039 -31.387 57.897 1.00 171.32 162 LEU B C 1
ATOM 2787 O O . LEU B 2 126 ? 71.201 -31.121 56.704 1.00 185.00 162 LEU B O 1
ATOM 2792 N N . HIS B 2 127 ? 69.859 -31.716 58.417 1.00 147.52 163 HIS B N 1
ATOM 2793 C CA . HIS B 2 127 ? 68.633 -31.673 57.622 1.00 165.57 163 HIS B CA 1
ATOM 2794 C C . HIS B 2 127 ? 67.450 -31.644 58.571 1.00 182.19 163 HIS B C 1
ATOM 2795 O O . HIS B 2 127 ? 67.279 -32.575 59.366 1.00 206.05 163 HIS B O 1
ATOM 2802 N N . SER B 2 128 ? 66.634 -30.599 58.482 1.00 170.36 164 SER B N 1
ATOM 2803 C CA . SER B 2 128 ? 65.455 -30.493 59.340 1.00 208.33 164 SER B CA 1
ATOM 2804 C C . SER B 2 128 ? 64.581 -29.369 58.802 1.00 187.29 164 SER B C 1
ATOM 2805 O O . SER B 2 128 ? 64.878 -28.771 57.765 1.00 201.22 164 SER B O 1
ATOM 2808 N N . LEU B 2 129 ? 63.498 -29.084 59.516 1.00 202.99 165 LEU B N 1
ATOM 2809 C CA . LEU B 2 129 ? 62.605 -27.989 59.172 1.00 187.39 165 LEU B CA 1
ATOM 2810 C C . LEU B 2 129 ? 62.803 -26.829 60.141 1.00 182.81 165 LEU B C 1
ATOM 2811 O O . LEU B 2 129 ? 63.272 -27.006 61.268 1.00 214.41 165 LEU B O 1
ATOM 2816 N N . CYS B 2 130 ? 62.443 -25.630 59.686 1.00 160.41 166 CYS B N 1
ATOM 2817 C CA . CYS B 2 130 ? 62.633 -24.434 60.494 1.00 190.61 166 CYS B CA 1
ATOM 2818 C C . CYS B 2 130 ? 61.507 -23.448 60.240 1.00 221.85 166 CYS B C 1
ATOM 2819 O O . CYS B 2 130 ? 60.901 -23.437 59.166 1.00 272.84 166 CYS B O 1
ATOM 2822 N N . ILE B 2 131 ? 61.237 -22.615 61.241 1.00 170.13 167 ILE B N 1
ATOM 2823 C CA . ILE B 2 131 ? 60.305 -21.505 61.101 1.00 185.12 167 ILE B CA 1
ATOM 2824 C C . ILE B 2 131 ? 61.021 -20.229 61.512 1.00 204.48 167 ILE B C 1
ATOM 2825 O O . ILE B 2 131 ? 61.896 -20.236 62.388 1.00 190.92 167 ILE B O 1
ATOM 2830 N N . VAL B 2 132 ? 60.658 -19.127 60.858 1.00 206.95 168 VAL B N 1
ATOM 2831 C CA . VAL B 2 132 ? 61.246 -17.826 61.160 1.00 176.08 168 VAL B CA 1
ATOM 2832 C C . VAL B 2 132 ? 60.127 -16.799 61.223 1.00 189.98 168 VAL B C 1
ATOM 2833 O O . VAL B 2 132 ? 59.385 -16.627 60.252 1.00 185.14 168 VAL B O 1
ATOM 2837 N N . ALA B 2 133 ? 60.007 -16.115 62.355 1.00 268.59 169 ALA B N 1
ATOM 2838 C CA . ALA B 2 133 ? 58.962 -15.124 62.570 1.00 307.03 169 ALA B CA 1
ATOM 2839 C C . ALA B 2 133 ? 59.596 -13.747 62.707 1.00 323.18 169 ALA B C 1
ATOM 2840 O O . ALA B 2 133 ? 60.350 -13.496 63.655 1.00 357.08 169 ALA B O 1
ATOM 2842 N N . CYS B 2 134 ? 59.303 -12.869 61.752 1.00 285.43 170 CYS B N 1
ATOM 2843 C CA . CYS B 2 134 ? 59.671 -11.462 61.821 1.00 275.15 170 CYS B CA 1
ATOM 2844 C C . CYS B 2 134 ? 58.437 -10.653 62.201 1.00 276.29 170 CYS B C 1
ATOM 2845 O O . CYS B 2 134 ? 57.386 -10.770 61.558 1.00 301.06 170 CYS B O 1
ATOM 2848 N N . LEU B 2 135 ? 58.563 -9.850 63.258 1.00 263.73 171 LEU B N 1
ATOM 2849 C CA . LEU B 2 135 ? 57.410 -9.169 63.836 1.00 284.95 171 LEU B CA 1
ATOM 2850 C C . LEU B 2 135 ? 57.604 -7.658 63.833 1.00 301.94 171 LEU B C 1
ATOM 2851 O O . LEU B 2 135 ? 57.334 -6.986 64.835 1.00 314.93 171 LEU B O 1
ATOM 2856 N N . SER B 2 136 ? 58.053 -7.125 62.699 1.00 301.12 172 SER B N 1
ATOM 2857 C CA . SER B 2 136 ? 58.320 -5.695 62.505 1.00 329.83 172 SER B CA 1
ATOM 2858 C C . SER B 2 136 ? 59.082 -5.026 63.655 1.00 348.17 172 SER B C 1
ATOM 2859 O O . SER B 2 136 ? 58.507 -4.228 64.396 1.00 372.81 172 SER B O 1
ATOM 2862 N N . LYS B 2 137 ? 60.368 -5.343 63.806 1.00 354.22 173 LYS B N 1
ATOM 2863 C CA . LYS B 2 137 ? 61.037 -6.352 62.989 1.00 351.42 173 LYS B CA 1
ATOM 2864 C C . LYS B 2 137 ? 61.802 -7.337 63.865 1.00 371.01 173 LYS B C 1
ATOM 2865 O O . LYS B 2 137 ? 62.836 -7.863 63.452 1.00 370.96 173 LYS B O 1
ATOM 2871 N N . GLN B 2 138 ? 61.300 -7.576 65.076 1.00 365.78 174 GLN B N 1
ATOM 2872 C CA . GLN B 2 138 ? 61.942 -8.535 65.966 1.00 329.07 174 GLN B CA 1
ATOM 2873 C C . GLN B 2 138 ? 61.974 -9.910 65.312 1.00 304.71 174 GLN B C 1
ATOM 2874 O O . GLN B 2 138 ? 60.952 -10.410 64.831 1.00 331.30 174 GLN B O 1
ATOM 2880 N N . LEU B 2 139 ? 63.160 -10.512 65.285 1.00 252.12 175 LEU B N 1
ATOM 2881 C CA . LEU B 2 139 ? 63.422 -11.723 64.522 1.00 243.49 175 LEU B CA 1
ATOM 2882 C C . LEU B 2 139 ? 63.519 -12.911 65.470 1.00 219.91 175 LEU B C 1
ATOM 2883 O O . LEU B 2 139 ? 64.216 -12.842 66.489 1.00 210.60 175 LEU B O 1
ATOM 2888 N N . PHE B 2 140 ? 62.828 -13.998 65.131 1.00 206.68 176 PHE B N 1
ATOM 2889 C CA . PHE B 2 140 ? 62.871 -15.221 65.920 1.00 219.59 176 PHE B CA 1
ATOM 2890 C C . PHE B 2 140 ? 62.963 -16.422 64.987 1.00 236.71 176 PHE B C 1
ATOM 2891 O O . PHE B 2 140 ? 62.480 -16.386 63.852 1.00 267.53 176 PHE B O 1
ATOM 2899 N N . LEU B 2 141 ? 63.586 -17.491 65.482 1.00 215.36 177 LEU B N 1
ATOM 2900 C CA . LEU B 2 141 ? 63.870 -18.679 64.689 1.00 191.78 177 LEU B CA 1
ATOM 2901 C C . LEU B 2 141 ? 63.671 -19.924 65.541 1.00 219.50 177 LEU B C 1
ATOM 2902 O O . LEU B 2 141 ? 63.982 -19.917 66.736 1.00 209.35 177 LEU B O 1
ATOM 2907 N N . SER B 2 142 ? 63.156 -20.993 64.930 1.00 238.32 178 SER B N 1
ATOM 2908 C CA . SER B 2 142 ? 62.937 -22.226 65.677 1.00 201.27 178 SER B CA 1
ATOM 2909 C C . SER B 2 142 ? 63.129 -23.437 64.771 1.00 208.38 178 SER B C 1
ATOM 2910 O O . SER B 2 142 ? 62.857 -23.384 63.568 1.00 258.36 178 SER B O 1
ATOM 2913 N N . PHE B 2 143 ? 63.591 -24.532 65.377 1.00 165.99 179 PHE B N 1
ATOM 2914 C CA . PHE B 2 143 ? 63.831 -25.813 64.728 1.00 162.39 179 PHE B CA 1
ATOM 2915 C C . PHE B 2 143 ? 62.715 -26.791 65.076 1.00 167.28 179 PHE B C 1
ATOM 2916 O O . PHE B 2 143 ? 62.040 -26.654 66.101 1.00 226.42 179 PHE B O 1
ATOM 2924 N N . LEU B 2 144 ? 62.541 -27.806 64.222 1.00 165.82 180 LEU B N 1
ATOM 2925 C CA . LEU B 2 144 ? 61.394 -28.703 64.319 1.00 207.45 180 LEU B CA 1
ATOM 2926 C C . LEU B 2 144 ? 61.734 -30.186 64.429 1.00 234.87 180 LEU B C 1
ATOM 2927 O O . LEU B 2 144 ? 60.970 -30.920 65.063 1.00 276.09 180 LEU B O 1
ATOM 2932 N N . CYS B 2 145 ? 62.829 -30.659 63.829 1.00 212.70 181 CYS B N 1
ATOM 2933 C CA . CYS B 2 145 ? 63.189 -32.063 64.000 1.00 245.20 181 CYS B CA 1
ATOM 2934 C C . CYS B 2 145 ? 63.502 -32.331 65.468 1.00 240.19 181 CYS B C 1
ATOM 2935 O O . CYS B 2 145 ? 64.284 -31.607 66.090 1.00 233.64 181 CYS B O 1
ATOM 2938 N N . ASP B 2 146 ? 62.890 -33.379 66.018 1.00 218.80 182 ASP B N 1
ATOM 2939 C CA . ASP B 2 146 ? 62.745 -33.513 67.464 1.00 237.77 182 ASP B CA 1
ATOM 2940 C C . ASP B 2 146 ? 63.976 -34.055 68.182 1.00 268.27 182 ASP B C 1
ATOM 2941 O O . ASP B 2 146 ? 64.811 -33.282 68.658 1.00 287.11 182 ASP B O 1
ATOM 2946 N N . GLY B 2 147 ? 64.085 -35.377 68.285 1.00 282.16 183 GLY B N 1
ATOM 2947 C CA . GLY B 2 147 ? 65.051 -36.000 69.171 1.00 298.54 183 GLY B CA 1
ATOM 2948 C C . GLY B 2 147 ? 66.502 -35.793 68.801 1.00 296.10 183 GLY B C 1
ATOM 2949 O O . GLY B 2 147 ? 67.260 -36.759 68.636 1.00 304.17 183 GLY B O 1
ATOM 2950 N N . GLY B 2 148 ? 66.904 -34.526 68.685 1.00 246.50 184 GLY B N 1
ATOM 2951 C CA . GLY B 2 148 ? 68.272 -34.192 68.341 1.00 212.86 184 GLY B CA 1
ATOM 2952 C C . GLY B 2 148 ? 68.752 -34.710 67.004 1.00 218.63 184 GLY B C 1
ATOM 2953 O O . GLY B 2 148 ? 69.925 -34.502 66.670 1.00 188.85 184 GLY B O 1
ATOM 2954 N N . SER B 2 149 ? 67.887 -35.364 66.219 1.00 246.11 185 SER B N 1
ATOM 2955 C CA . SER B 2 149 ? 68.232 -35.894 64.898 1.00 258.96 185 SER B CA 1
ATOM 2956 C C . SER B 2 149 ? 68.533 -34.789 63.869 1.00 253.21 185 SER B C 1
ATOM 2957 O O . SER B 2 149 ? 68.640 -35.084 62.672 1.00 261.25 185 SER B O 1
ATOM 2960 N N . ILE B 2 150 ? 68.627 -33.525 64.289 1.00 244.54 186 ILE B N 1
ATOM 2961 C CA . ILE B 2 150 ? 69.073 -32.470 63.383 1.00 232.94 186 ILE B CA 1
ATOM 2962 C C . ILE B 2 150 ? 70.502 -32.742 62.925 1.00 212.21 186 ILE B C 1
ATOM 2963 O O . ILE B 2 150 ? 70.829 -32.608 61.741 1.00 200.35 186 ILE B O 1
ATOM 2968 N N . VAL B 2 151 ? 71.370 -33.141 63.851 1.00 196.62 187 VAL B N 1
ATOM 2969 C CA . VAL B 2 151 ? 72.692 -33.631 63.476 1.00 163.93 187 VAL B CA 1
ATOM 2970 C C . VAL B 2 151 ? 72.520 -35.058 62.969 1.00 191.44 187 VAL B C 1
ATOM 2971 O O . VAL B 2 151 ? 72.266 -35.980 63.749 1.00 218.07 187 VAL B O 1
ATOM 2975 N N . ARG B 2 152 ? 72.621 -35.234 61.656 1.00 198.87 188 ARG B N 1
ATOM 2976 C CA . ARG B 2 152 ? 72.534 -36.554 61.050 1.00 239.49 188 ARG B CA 1
ATOM 2977 C C . ARG B 2 152 ? 73.886 -37.097 60.616 1.00 250.27 188 ARG B C 1
ATOM 2978 O O . ARG B 2 152 ? 74.081 -38.316 60.623 1.00 274.30 188 ARG B O 1
ATOM 2986 N N . SER B 2 153 ? 74.825 -36.223 60.254 1.00 219.33 189 SER B N 1
ATOM 2987 C CA . SER B 2 153 ? 76.155 -36.621 59.813 1.00 216.67 189 SER B CA 1
ATOM 2988 C C . SER B 2 153 ? 77.205 -35.768 60.512 1.00 215.32 189 SER B C 1
ATOM 2989 O O . SER B 2 153 ? 77.033 -34.555 60.661 1.00 223.06 189 SER B O 1
ATOM 2992 N N . MET B 2 154 ? 78.289 -36.412 60.943 1.00 204.77 190 MET B N 1
ATOM 2993 C CA . MET B 2 154 ? 79.396 -35.726 61.596 1.00 180.00 190 MET B CA 1
ATOM 2994 C C . MET B 2 154 ? 80.615 -36.636 61.554 1.00 194.64 190 MET B C 1
ATOM 2995 O O . MET B 2 154 ? 80.488 -37.863 61.595 1.00 218.59 190 MET B O 1
ATOM 3000 N N . LYS B 2 155 ? 81.796 -36.025 61.464 1.00 205.92 191 LYS B N 1
ATOM 3001 C CA . LYS B 2 155 ? 83.045 -36.776 61.321 1.00 201.60 191 LYS B CA 1
ATOM 3002 C C . LYS B 2 155 ? 84.090 -36.135 62.227 1.00 200.03 191 LYS B C 1
ATOM 3003 O O . LYS B 2 155 ? 84.638 -35.077 61.905 1.00 209.81 191 LYS B O 1
ATOM 3009 N N . ILE B 2 156 ? 84.363 -36.779 63.357 1.00 208.15 192 ILE B N 1
ATOM 3010 C CA . ILE B 2 156 ? 85.315 -36.289 64.344 1.00 219.64 192 ILE B CA 1
ATOM 3011 C C . ILE B 2 156 ? 86.518 -37.221 64.313 1.00 214.55 192 ILE B C 1
ATOM 3012 O O . ILE B 2 156 ? 86.403 -38.405 64.651 1.00 201.18 192 ILE B O 1
ATOM 3017 N N . GLU B 2 157 ? 87.670 -36.700 63.903 1.00 205.79 193 GLU B N 1
ATOM 3018 C CA . GLU B 2 157 ? 88.897 -37.481 63.916 1.00 192.70 193 GLU B CA 1
ATOM 3019 C C . GLU B 2 157 ? 89.913 -36.841 64.853 1.00 205.73 193 GLU B C 1
ATOM 3020 O O . GLU B 2 157 ? 89.885 -35.635 65.105 1.00 223.19 193 GLU B O 1
ATOM 3026 N N . THR B 2 158 ? 90.821 -37.668 65.364 1.00 210.26 194 THR B N 1
ATOM 3027 C CA . THR B 2 158 ? 91.670 -37.294 66.487 1.00 191.04 194 THR B CA 1
ATOM 3028 C C . THR B 2 158 ? 93.141 -37.428 66.126 1.00 187.77 194 THR B C 1
ATOM 3029 O O . THR B 2 158 ? 93.568 -38.467 65.612 1.00 196.96 194 THR B O 1
ATOM 3033 N N . GLU B 2 159 ? 93.911 -36.375 66.403 1.00 212.88 195 GLU B N 1
ATOM 3034 C CA . GLU B 2 159 ? 95.365 -36.398 66.299 1.00 237.35 195 GLU B CA 1
ATOM 3035 C C . GLU B 2 159 ? 95.963 -36.384 67.699 1.00 204.90 195 GLU B C 1
ATOM 3036 O O . GLU B 2 159 ? 95.713 -35.456 68.482 1.00 165.67 195 GLU B O 1
ATOM 3042 N N . ILE B 2 160 ? 96.740 -37.421 68.006 1.00 201.63 196 ILE B N 1
ATOM 3043 C CA . ILE B 2 160 ? 97.550 -37.491 69.214 1.00 213.06 196 ILE B CA 1
ATOM 3044 C C . ILE B 2 160 ? 99.010 -37.492 68.787 1.00 224.45 196 ILE B C 1
ATOM 3045 O O . ILE B 2 160 ? 99.334 -37.133 67.648 1.00 233.33 196 ILE B O 1
ATOM 3050 N N . GLY B 2 161 ? 99.901 -37.897 69.687 1.00 217.58 197 GLY B N 1
ATOM 3051 C CA . GLY B 2 161 ? 101.298 -38.029 69.324 1.00 236.17 197 GLY B CA 1
ATOM 3052 C C . GLY B 2 161 ? 101.561 -39.295 68.530 1.00 252.33 197 GLY B C 1
ATOM 3053 O O . GLY B 2 161 ? 100.836 -40.284 68.629 1.00 256.59 197 GLY B O 1
ATOM 3054 N N . GLU B 2 162 ? 102.621 -39.251 67.719 1.00 267.39 198 GLU B N 1
ATOM 3055 C CA . GLU B 2 162 ? 103.034 -40.431 66.966 1.00 279.20 198 GLU B CA 1
ATOM 3056 C C . GLU B 2 162 ? 103.479 -41.565 67.879 1.00 263.78 198 GLU B C 1
ATOM 3057 O O . GLU B 2 162 ? 103.451 -42.730 67.467 1.00 267.08 198 GLU B O 1
ATOM 3063 N N . GLN B 2 163 ? 103.882 -41.250 69.111 1.00 265.39 199 GLN B N 1
ATOM 3064 C CA . GLN B 2 163 ? 104.395 -42.263 70.024 1.00 272.67 199 GLN B CA 1
ATOM 3065 C C . GLN B 2 163 ? 103.284 -43.103 70.646 1.00 230.84 199 GLN B C 1
ATOM 3066 O O . GLN B 2 163 ? 103.532 -44.244 71.051 1.00 247.27 199 GLN B O 1
ATOM 3072 N N . TYR B 2 164 ? 102.066 -42.568 70.729 1.00 202.18 200 TYR B N 1
ATOM 3073 C CA . TYR B 2 164 ? 100.932 -43.283 71.300 1.00 201.00 200 TYR B CA 1
ATOM 3074 C C . TYR B 2 164 ? 99.927 -43.730 70.246 1.00 234.75 200 TYR B C 1
ATOM 3075 O O . TYR B 2 164 ? 98.804 -44.111 70.593 1.00 220.16 200 TYR B O 1
ATOM 3084 N N . GLN B 2 165 ? 100.306 -43.698 68.968 1.00 268.39 201 GLN B N 1
ATOM 3085 C CA . GLN B 2 165 ? 99.401 -44.080 67.891 1.00 265.98 201 GLN B CA 1
ATOM 3086 C C . GLN B 2 165 ? 99.092 -45.571 67.866 1.00 255.97 201 GLN B C 1
ATOM 3087 O O . GLN B 2 165 ? 98.213 -45.986 67.103 1.00 271.08 201 GLN B O 1
ATOM 3093 N N . GLY B 2 166 ? 99.775 -46.381 68.673 1.00 213.72 202 GLY B N 1
ATOM 3094 C CA . GLY B 2 166 ? 99.667 -47.820 68.539 1.00 211.44 202 GLY B CA 1
ATOM 3095 C C . GLY B 2 166 ? 99.021 -48.561 69.690 1.00 250.42 202 GLY B C 1
ATOM 3096 O O . GLY B 2 166 ? 98.815 -49.775 69.605 1.00 264.02 202 GLY B O 1
ATOM 3097 N N . GLN B 2 167 ? 98.693 -47.862 70.770 1.00 259.60 203 GLN B N 1
ATOM 3098 C CA . GLN B 2 167 ? 98.101 -48.489 71.947 1.00 257.80 203 GLN B CA 1
ATOM 3099 C C . GLN B 2 167 ? 96.585 -48.343 71.870 1.00 243.32 203 GLN B C 1
ATOM 3100 O O . GLN B 2 167 ? 96.059 -47.228 71.949 1.00 195.31 203 GLN B O 1
ATOM 3106 N N . GLY B 2 168 ? 95.885 -49.470 71.705 1.00 249.64 204 GLY B N 1
ATOM 3107 C CA . GLY B 2 168 ? 94.432 -49.434 71.721 1.00 227.56 204 GLY B CA 1
ATOM 3108 C C . GLY B 2 168 ? 93.871 -49.001 73.060 1.00 206.08 204 GLY B C 1
ATOM 3109 O O . GLY B 2 168 ? 92.758 -48.469 73.133 1.00 208.36 204 GLY B O 1
ATOM 3110 N N . SER B 2 169 ? 94.632 -49.220 74.134 1.00 200.74 205 SER B N 1
ATOM 3111 C CA . SER B 2 169 ? 94.229 -48.739 75.449 1.00 186.81 205 SER B CA 1
ATOM 3112 C C . SER B 2 169 ? 94.070 -47.225 75.452 1.00 207.51 205 SER B C 1
ATOM 3113 O O . SER B 2 169 ? 93.150 -46.689 76.082 1.00 215.21 205 SER B O 1
ATOM 3116 N N . VAL B 2 170 ? 94.968 -46.518 74.762 1.00 221.65 206 VAL B N 1
ATOM 3117 C CA . VAL B 2 170 ? 94.821 -45.076 74.593 1.00 197.37 206 VAL B CA 1
ATOM 3118 C C . VAL B 2 170 ? 93.576 -44.768 73.776 1.00 178.53 206 VAL B C 1
ATOM 3119 O O . VAL B 2 170 ? 92.798 -43.863 74.105 1.00 162.42 206 VAL B O 1
ATOM 3123 N N . LEU B 2 171 ? 93.366 -45.524 72.698 1.00 195.36 207 LEU B N 1
ATOM 3124 C CA . LEU B 2 171 ? 92.268 -45.248 71.785 1.00 197.18 207 LEU B CA 1
ATOM 3125 C C . LEU B 2 171 ? 90.907 -45.502 72.420 1.00 171.64 207 LEU B C 1
ATOM 3126 O O . LEU B 2 171 ? 89.899 -44.990 71.919 1.00 148.53 207 LEU B O 1
ATOM 3131 N N . ARG B 2 172 ? 90.852 -46.275 73.506 1.00 197.22 208 ARG B N 1
ATOM 3132 C CA . ARG B 2 172 ? 89.607 -46.396 74.258 1.00 228.75 208 ARG B CA 1
ATOM 3133 C C . ARG B 2 172 ? 89.228 -45.062 74.895 1.00 225.89 208 ARG B C 1
ATOM 3134 O O . ARG B 2 172 ? 88.111 -44.560 74.706 1.00 234.07 208 ARG B O 1
ATOM 3142 N N . SER B 2 173 ? 90.156 -44.466 75.649 1.00 199.56 209 SER B N 1
ATOM 3143 C CA . SER B 2 173 ? 89.904 -43.152 76.230 1.00 178.76 209 SER B CA 1
ATOM 3144 C C . SER B 2 173 ? 89.653 -42.113 75.143 1.00 178.46 209 SER B C 1
ATOM 3145 O O . SER B 2 173 ? 88.799 -41.228 75.301 1.00 185.48 209 SER B O 1
ATOM 3148 N N . VAL B 2 174 ? 90.377 -42.217 74.023 1.00 199.25 210 VAL B N 1
ATOM 3149 C CA . VAL B 2 174 ? 90.159 -41.307 72.899 1.00 178.33 210 VAL B CA 1
ATOM 3150 C C . VAL B 2 174 ? 88.718 -41.402 72.411 1.00 166.24 210 VAL B C 1
ATOM 3151 O O . VAL B 2 174 ? 88.036 -40.386 72.224 1.00 170.76 210 VAL B O 1
ATOM 3155 N N . GLY B 2 175 ? 88.230 -42.628 72.206 1.00 156.12 211 GLY B N 1
ATOM 3156 C CA . GLY B 2 175 ? 86.854 -42.800 71.769 1.00 164.74 211 GLY B CA 1
ATOM 3157 C C . GLY B 2 175 ? 85.850 -42.272 72.776 1.00 173.74 211 GLY B C 1
ATOM 3158 O O . GLY B 2 175 ? 84.839 -41.667 72.401 1.00 196.82 211 GLY B O 1
ATOM 3159 N N . GLU B 2 176 ? 86.117 -42.488 74.068 1.00 178.57 212 GLU B N 1
ATOM 3160 C CA . GLU B 2 176 ? 85.232 -41.961 75.105 1.00 206.36 212 GLU B CA 1
ATOM 3161 C C . GLU B 2 176 ? 85.130 -40.442 75.019 1.00 192.87 212 GLU B C 1
ATOM 3162 O O . GLU B 2 176 ? 84.030 -39.876 75.076 1.00 213.52 212 GLU B O 1
ATOM 3168 N N . LEU B 2 177 ? 86.272 -39.764 74.867 1.00 183.79 213 LEU B N 1
ATOM 3169 C CA . LEU B 2 177 ? 86.251 -38.312 74.718 1.00 174.87 213 LEU B CA 1
ATOM 3170 C C . LEU B 2 177 ? 85.494 -37.891 73.463 1.00 195.73 213 LEU B C 1
ATOM 3171 O O . LEU B 2 177 ? 84.710 -36.933 73.493 1.00 218.01 213 LEU B O 1
ATOM 3176 N N . GLU B 2 178 ? 85.716 -38.594 72.348 1.00 178.32 214 GLU B N 1
ATOM 3177 C CA . GLU B 2 178 ? 85.069 -38.212 71.097 1.00 168.89 214 GLU B CA 1
ATOM 3178 C C . GLU B 2 178 ? 83.551 -38.303 71.210 1.00 198.20 214 GLU B C 1
ATOM 3179 O O . GLU B 2 178 ? 82.834 -37.349 70.885 1.00 200.27 214 GLU B O 1
ATOM 3185 N N . GLN B 2 179 ? 83.036 -39.447 71.669 1.00 227.69 215 GLN B N 1
ATOM 3186 C CA . GLN B 2 179 ? 81.587 -39.584 71.764 1.00 236.67 215 GLN B CA 1
ATOM 3187 C C . GLN B 2 179 ? 81.003 -38.721 72.874 1.00 208.95 215 GLN B C 1
ATOM 3188 O O . GLN B 2 179 ? 79.822 -38.360 72.800 1.00 216.63 215 GLN B O 1
ATOM 3194 N N . PHE B 2 180 ? 81.790 -38.382 73.901 1.00 183.88 216 PHE B N 1
ATOM 3195 C CA . PHE B 2 180 ? 81.341 -37.354 74.834 1.00 164.73 216 PHE B CA 1
ATOM 3196 C C . PHE B 2 180 ? 81.153 -36.025 74.115 1.00 187.81 216 PHE B C 1
ATOM 3197 O O . PHE B 2 180 ? 80.168 -35.316 74.348 1.00 233.68 216 PHE B O 1
ATOM 3205 N N . LEU B 2 181 ? 82.098 -35.671 73.240 1.00 181.90 217 LEU B N 1
ATOM 3206 C CA . LEU B 2 181 ? 81.970 -34.445 72.459 1.00 201.60 217 LEU B CA 1
ATOM 3207 C C . LEU B 2 181 ? 80.740 -34.495 71.565 1.00 205.61 217 LEU B C 1
ATOM 3208 O O . LEU B 2 181 ? 80.057 -33.482 71.373 1.00 205.13 217 LEU B O 1
ATOM 3213 N N . PHE B 2 182 ? 80.444 -35.671 71.007 1.00 172.23 218 PHE B N 1
ATOM 3214 C CA . PHE B 2 182 ? 79.238 -35.832 70.204 1.00 149.98 218 PHE B CA 1
ATOM 3215 C C . PHE B 2 182 ? 77.985 -35.624 71.047 1.00 158.25 218 PHE B C 1
ATOM 3216 O O . PHE B 2 182 ? 77.048 -34.932 70.627 1.00 170.28 218 PHE B O 1
ATOM 3224 N N . THR B 2 183 ? 77.956 -36.206 72.249 1.00 186.40 219 THR B N 1
ATOM 3225 C CA . THR B 2 183 ? 76.762 -36.128 73.082 1.00 199.24 219 THR B CA 1
ATOM 3226 C C . THR B 2 183 ? 76.536 -34.714 73.603 1.00 205.20 219 THR B C 1
ATOM 3227 O O . THR B 2 183 ? 75.393 -34.251 73.671 1.00 248.65 219 THR B O 1
ATOM 3231 N N . ILE B 2 184 ? 77.608 -34.010 73.974 1.00 179.55 220 ILE B N 1
ATOM 3232 C CA . ILE B 2 184 ? 77.455 -32.616 74.370 1.00 178.26 220 ILE B CA 1
ATOM 3233 C C . ILE B 2 184 ? 77.177 -31.736 73.156 1.00 190.05 220 ILE B C 1
ATOM 3234 O O . ILE B 2 184 ? 76.608 -30.647 73.295 1.00 241.80 220 ILE B O 1
ATOM 3239 N N . PHE B 2 185 ? 77.535 -32.197 71.957 1.00 148.04 221 PHE B N 1
ATOM 3240 C CA . PHE B 2 185 ? 77.194 -31.467 70.740 1.00 162.22 221 PHE B CA 1
ATOM 3241 C C . PHE B 2 185 ? 75.689 -31.505 70.496 1.00 182.49 221 PHE B C 1
ATOM 3242 O O . PHE B 2 185 ? 75.020 -30.461 70.453 1.00 227.57 221 PHE B O 1
ATOM 3250 N N . LYS B 2 186 ? 75.133 -32.713 70.350 1.00 154.77 222 LYS B N 1
ATOM 3251 C CA . LYS B 2 186 ? 73.691 -32.849 70.166 1.00 147.02 222 LYS B CA 1
ATOM 3252 C C . LYS B 2 186 ? 72.913 -32.306 71.359 1.00 167.95 222 LYS B C 1
ATOM 3253 O O . LYS B 2 186 ? 71.788 -31.821 71.194 1.00 216.41 222 LYS B O 1
ATOM 3259 N N . ASP B 2 187 ? 73.482 -32.394 72.564 1.00 212.32 223 ASP B N 1
ATOM 3260 C CA . ASP B 2 187 ? 72.835 -31.815 73.739 1.00 226.22 223 ASP B CA 1
ATOM 3261 C C . ASP B 2 187 ? 72.777 -30.297 73.631 1.00 246.76 223 ASP B C 1
ATOM 3262 O O . ASP B 2 187 ? 71.747 -29.679 73.928 1.00 282.67 223 ASP B O 1
ATOM 3267 N N . PHE B 2 188 ? 73.884 -29.678 73.212 1.00 270.34 224 PHE B N 1
ATOM 3268 C CA . PHE B 2 188 ? 73.898 -28.238 72.972 1.00 267.39 224 PHE B CA 1
ATOM 3269 C C . PHE B 2 188 ? 72.825 -27.844 71.967 1.00 254.62 224 PHE B C 1
ATOM 3270 O O . PHE B 2 188 ? 72.039 -26.921 72.207 1.00 264.11 224 PHE B O 1
ATOM 3278 N N . LEU B 2 189 ? 72.754 -28.559 70.842 1.00 194.06 225 LEU B N 1
ATOM 3279 C CA . LEU B 2 189 ? 71.815 -28.165 69.795 1.00 202.08 225 LEU B CA 1
ATOM 3280 C C . LEU B 2 189 ? 70.364 -28.381 70.219 1.00 197.75 225 LEU B C 1
ATOM 3281 O O . LEU B 2 189 ? 69.530 -27.478 70.081 1.00 189.99 225 LEU B O 1
ATOM 3286 N N . ARG B 2 190 ? 70.038 -29.569 70.738 1.00 241.81 226 ARG B N 1
ATOM 3287 C CA . ARG B 2 190 ? 68.648 -29.841 71.100 1.00 283.98 226 ARG B CA 1
ATOM 3288 C C . ARG B 2 190 ? 68.201 -29.019 72.305 1.00 297.42 226 ARG B C 1
ATOM 3289 O O . ARG B 2 190 ? 67.007 -28.727 72.442 1.00 302.60 226 ARG B O 1
ATOM 3297 N N . LYS B 2 191 ? 69.130 -28.628 73.181 1.00 304.86 227 LYS B N 1
ATOM 3298 C CA . LYS B 2 191 ? 68.751 -27.771 74.302 1.00 293.72 227 LYS B CA 1
ATOM 3299 C C . LYS B 2 191 ? 68.578 -26.319 73.867 1.00 273.96 227 LYS B C 1
ATOM 3300 O O . LYS B 2 191 ? 67.674 -25.629 74.351 1.00 257.30 227 LYS B O 1
ATOM 3306 N N . GLU B 2 192 ? 69.427 -25.839 72.955 1.00 325.36 228 GLU B N 1
ATOM 3307 C CA . GLU B 2 192 ? 69.342 -24.440 72.547 1.00 356.85 228 GLU B CA 1
ATOM 3308 C C . GLU B 2 192 ? 68.225 -24.175 71.543 1.00 332.12 228 GLU B C 1
ATOM 3309 O O . GLU B 2 192 ? 67.592 -23.117 71.608 1.00 331.99 228 GLU B O 1
ATOM 3315 N N . LEU B 2 193 ? 67.959 -25.103 70.622 1.00 260.06 229 LEU B N 1
ATOM 3316 C CA . LEU B 2 193 ? 67.201 -24.733 69.432 1.00 173.88 229 LEU B CA 1
ATOM 3317 C C . LEU B 2 193 ? 65.969 -25.589 69.156 1.00 196.46 229 LEU B C 1
ATOM 3318 O O . LEU B 2 193 ? 64.995 -25.093 68.581 1.00 208.84 229 LEU B O 1
ATOM 3323 N N . ALA B 2 194 ? 66.000 -26.866 69.534 1.00 213.44 230 ALA B N 1
ATOM 3324 C CA . ALA B 2 194 ? 64.907 -27.766 69.188 1.00 205.10 230 ALA B CA 1
ATOM 3325 C C . ALA B 2 194 ? 63.583 -27.254 69.745 1.00 188.71 230 ALA B C 1
ATOM 3326 O O . ALA B 2 194 ? 63.537 -26.588 70.784 1.00 206.94 230 ALA B O 1
ATOM 3328 N N . TRP B 2 195 ? 62.502 -27.559 69.030 1.00 177.16 231 TRP B N 1
ATOM 3329 C CA . TRP B 2 195 ? 61.165 -27.151 69.449 1.00 185.54 231 TRP B CA 1
ATOM 3330 C C . TRP B 2 195 ? 60.895 -27.684 70.850 1.00 214.52 231 TRP B C 1
ATOM 3331 O O . TRP B 2 195 ? 61.155 -28.854 71.131 1.00 223.82 231 TRP B O 1
ATOM 3342 N N . PRO B 2 196 ? 60.362 -26.831 71.737 1.00 209.85 232 PRO B N 1
ATOM 3343 C CA . PRO B 2 196 ? 59.832 -25.484 71.488 1.00 207.67 232 PRO B CA 1
ATOM 3344 C C . PRO B 2 196 ? 60.866 -24.362 71.453 1.00 213.68 232 PRO B C 1
ATOM 3345 O O . PRO B 2 196 ? 60.558 -23.302 70.917 1.00 278.88 232 PRO B O 1
ATOM 3349 N N . SER B 2 197 ? 62.057 -24.602 72.006 1.00 211.85 233 SER B N 1
ATOM 3350 C CA . SER B 2 197 ? 63.020 -23.535 72.268 1.00 235.86 233 SER B CA 1
ATOM 3351 C C . SER B 2 197 ? 63.262 -22.669 71.035 1.00 257.33 233 SER B C 1
ATOM 3352 O O . SER B 2 197 ? 63.421 -23.172 69.920 1.00 262.85 233 SER B O 1
ATOM 3355 N N . TRP B 2 198 ? 63.285 -21.354 71.249 1.00 259.27 234 TRP B N 1
ATOM 3356 C CA . TRP B 2 198 ? 63.528 -20.385 70.190 1.00 257.45 234 TRP B CA 1
ATOM 3357 C C . TRP B 2 198 ? 64.385 -19.254 70.744 1.00 269.51 234 TRP B C 1
ATOM 3358 O O . TRP B 2 198 ? 64.543 -19.102 71.959 1.00 277.93 234 TRP B O 1
ATOM 3369 N N . ILE B 2 199 ? 64.942 -18.451 69.837 1.00 259.75 235 ILE B N 1
ATOM 3370 C CA . ILE B 2 199 ? 65.909 -17.426 70.211 1.00 251.98 235 ILE B CA 1
ATOM 3371 C C . ILE B 2 199 ? 65.821 -16.280 69.213 1.00 254.01 235 ILE B C 1
ATOM 3372 O O . ILE B 2 199 ? 65.405 -16.461 68.066 1.00 263.21 235 ILE B O 1
ATOM 3377 N N . ASN B 2 200 ? 66.200 -15.089 69.668 1.00 263.04 236 ASN B N 1
ATOM 3378 C CA . ASN B 2 200 ? 66.340 -13.922 68.813 1.00 269.63 236 ASN B CA 1
ATOM 3379 C C . ASN B 2 200 ? 67.816 -13.673 68.524 1.00 246.99 236 ASN B C 1
ATOM 3380 O O . ASN B 2 200 ? 68.693 -14.070 69.296 1.00 277.63 236 ASN B O 1
ATOM 3385 N N . LEU B 2 201 ? 68.084 -13.006 67.402 1.00 179.80 237 LEU B N 1
ATOM 3386 C CA . LEU B 2 201 ? 69.448 -12.729 66.964 1.00 229.12 237 LEU B CA 1
ATOM 3387 C C . LEU B 2 201 ? 69.562 -11.239 66.667 1.00 254.79 237 LEU B C 1
ATOM 3388 O O . LEU B 2 201 ? 69.000 -10.755 65.679 1.00 240.27 237 LEU B O 1
ATOM 3393 N N . ASP B 2 202 ? 70.292 -10.521 67.517 1.00 264.26 238 ASP B N 1
ATOM 3394 C CA . ASP B 2 202 ? 70.503 -9.085 67.357 1.00 254.70 238 ASP B CA 1
ATOM 3395 C C . ASP B 2 202 ? 71.721 -8.616 68.150 1.00 249.52 238 ASP B C 1
ATOM 3396 O O . ASP B 2 202 ? 72.720 -9.327 68.252 1.00 244.21 238 ASP B O 1
ATOM 3401 N N . ASN C 1 5 ? 36.103 5.890 12.240 1.00 296.62 194 ASN C N 1
ATOM 3402 C CA . ASN C 1 5 ? 36.041 4.537 11.704 1.00 322.94 194 ASN C CA 1
ATOM 3403 C C . ASN C 1 5 ? 35.116 3.657 12.538 1.00 324.96 194 ASN C C 1
ATOM 3404 O O . ASN C 1 5 ? 33.896 3.809 12.492 1.00 298.90 194 ASN C O 1
ATOM 3409 N N . GLU C 1 6 ? 35.703 2.741 13.309 1.00 347.92 195 GLU C N 1
ATOM 3410 C CA . GLU C 1 6 ? 34.943 1.751 14.061 1.00 370.53 195 GLU C CA 1
ATOM 3411 C C . GLU C 1 6 ? 34.964 2.032 15.563 1.00 374.47 195 GLU C C 1
ATOM 3412 O O . GLU C 1 6 ? 34.815 1.116 16.376 1.00 379.55 195 GLU C O 1
ATOM 3418 N N . ARG C 1 7 ? 35.147 3.293 15.951 1.00 370.30 196 ARG C N 1
ATOM 3419 C CA . ARG C 1 7 ? 35.019 3.655 17.358 1.00 357.24 196 ARG C CA 1
ATOM 3420 C C . ARG C 1 7 ? 33.570 3.751 17.813 1.00 345.48 196 ARG C C 1
ATOM 3421 O O . ARG C 1 7 ? 33.327 4.013 18.996 1.00 341.86 196 ARG C O 1
ATOM 3429 N N . SER C 1 8 ? 32.608 3.554 16.909 1.00 329.89 197 SER C N 1
ATOM 3430 C CA . SER C 1 8 ? 31.230 3.359 17.341 1.00 305.54 197 SER C CA 1
ATOM 3431 C C . SER C 1 8 ? 31.081 2.061 18.123 1.00 327.00 197 SER C C 1
ATOM 3432 O O . SER C 1 8 ? 30.179 1.943 18.961 1.00 322.08 197 SER C O 1
ATOM 3435 N N . ARG C 1 9 ? 31.955 1.083 17.863 1.00 355.77 198 ARG C N 1
ATOM 3436 C CA . ARG C 1 9 ? 31.971 -0.139 18.662 1.00 358.33 198 ARG C CA 1
ATOM 3437 C C . ARG C 1 9 ? 32.223 0.167 20.133 1.00 329.19 198 ARG C C 1
ATOM 3438 O O . ARG C 1 9 ? 31.669 -0.498 21.015 1.00 328.80 198 ARG C O 1
ATOM 3446 N N . GLN C 1 10 ? 33.069 1.160 20.416 1.00 281.13 199 GLN C N 1
ATOM 3447 C CA . GLN C 1 10 ? 33.337 1.528 21.802 1.00 265.83 199 GLN C CA 1
ATOM 3448 C C . GLN C 1 10 ? 32.108 2.150 22.452 1.00 225.46 199 GLN C C 1
ATOM 3449 O O . GLN C 1 10 ? 31.788 1.843 23.607 1.00 229.07 199 GLN C O 1
ATOM 3455 N N . ILE C 1 11 ? 31.410 3.028 21.727 1.00 208.34 200 ILE C N 1
ATOM 3456 C CA . ILE C 1 11 ? 30.131 3.541 22.207 1.00 224.20 200 ILE C CA 1
ATOM 3457 C C . ILE C 1 11 ? 29.172 2.388 22.481 1.00 245.29 200 ILE C C 1
ATOM 3458 O O . ILE C 1 11 ? 28.413 2.407 23.458 1.00 233.53 200 ILE C O 1
ATOM 3463 N N . ASP C 1 12 ? 29.216 1.350 21.640 1.00 265.54 201 ASP C N 1
ATOM 3464 C CA . ASP C 1 12 ? 28.367 0.181 21.849 1.00 270.97 201 ASP C CA 1
ATOM 3465 C C . ASP C 1 12 ? 28.758 -0.577 23.113 1.00 282.42 201 ASP C C 1
ATOM 3466 O O . ASP C 1 12 ? 27.890 -1.099 23.820 1.00 301.66 201 ASP C O 1
ATOM 3471 N N . ASP C 1 13 ? 30.058 -0.658 23.410 1.00 262.04 202 ASP C N 1
ATOM 3472 C CA . ASP C 1 13 ? 30.493 -1.321 24.637 1.00 222.44 202 ASP C CA 1
ATOM 3473 C C . ASP C 1 13 ? 30.074 -0.519 25.865 1.00 212.38 202 ASP C C 1
ATOM 3474 O O . ASP C 1 13 ? 29.673 -1.096 26.885 1.00 207.91 202 ASP C O 1
ATOM 3479 N N . ILE C 1 14 ? 30.144 0.813 25.777 1.00 226.15 203 ILE C N 1
ATOM 3480 C CA . ILE C 1 14 ? 29.650 1.665 26.859 1.00 219.62 203 ILE C CA 1
ATOM 3481 C C . ILE C 1 14 ? 28.165 1.415 27.090 1.00 209.85 203 ILE C C 1
ATOM 3482 O O . ILE C 1 14 ? 27.739 1.067 28.197 1.00 232.42 203 ILE C O 1
ATOM 3487 N N . LEU C 1 15 ? 27.356 1.585 26.040 1.00 199.67 204 LEU C N 1
ATOM 3488 C CA . LEU C 1 15 ? 25.909 1.450 26.183 1.00 249.86 204 LEU C CA 1
ATOM 3489 C C . LEU C 1 15 ? 25.524 0.053 26.654 1.00 233.84 204 LEU C C 1
ATOM 3490 O O . LEU C 1 15 ? 24.573 -0.110 27.429 1.00 265.20 204 LEU C O 1
ATOM 3495 N N . GLU C 1 16 ? 26.255 -0.970 26.204 1.00 215.03 205 GLU C N 1
ATOM 3496 C CA . GLU C 1 16 ? 25.959 -2.333 26.630 1.00 247.48 205 GLU C CA 1
ATOM 3497 C C . GLU C 1 16 ? 26.297 -2.542 28.102 1.00 266.86 205 GLU C C 1
ATOM 3498 O O . GLU C 1 16 ? 25.521 -3.161 28.838 1.00 286.46 205 GLU C O 1
ATOM 3504 N N . LYS C 1 17 ? 27.445 -2.034 28.552 1.00 264.77 206 LYS C N 1
ATOM 3505 C CA . LYS C 1 17 ? 27.884 -2.239 29.925 1.00 252.93 206 LYS C CA 1
ATOM 3506 C C . LYS C 1 17 ? 27.416 -1.136 30.873 1.00 237.06 206 LYS C C 1
ATOM 3507 O O . LYS C 1 17 ? 28.029 -0.937 31.928 1.00 232.08 206 LYS C O 1
ATOM 3513 N N . THR C 1 18 ? 26.339 -0.421 30.531 1.00 238.02 207 THR C N 1
ATOM 3514 C CA . THR C 1 18 ? 25.822 0.638 31.392 1.00 230.37 207 THR C CA 1
ATOM 3515 C C . THR C 1 18 ? 24.309 0.570 31.573 1.00 238.91 207 THR C C 1
ATOM 3516 O O . THR C 1 18 ? 23.711 1.546 32.042 1.00 202.99 207 THR C O 1
ATOM 3520 N N . TYR C 1 19 ? 23.676 -0.548 31.214 1.00 280.34 208 TYR C N 1
ATOM 3521 C CA . TYR C 1 19 ? 22.229 -0.725 31.369 1.00 306.42 208 TYR C CA 1
ATOM 3522 C C . TYR C 1 19 ? 21.463 0.354 30.599 1.00 305.02 208 TYR C C 1
ATOM 3523 O O . TYR C 1 19 ? 20.505 0.943 31.104 1.00 319.48 208 TYR C O 1
ATOM 3532 N N . TYR C 1 20 ? 21.892 0.619 29.365 1.00 291.21 209 TYR C N 1
ATOM 3533 C CA . TYR C 1 20 ? 21.347 1.742 28.613 1.00 274.65 209 TYR C CA 1
ATOM 3534 C C . TYR C 1 20 ? 21.230 1.389 27.136 1.00 277.27 209 TYR C C 1
ATOM 3535 O O . TYR C 1 20 ? 22.135 0.782 26.560 1.00 275.33 209 TYR C O 1
ATOM 3544 N N . ASN C 1 21 ? 20.106 1.771 26.535 1.00 293.68 210 ASN C N 1
ATOM 3545 C CA . ASN C 1 21 ? 19.898 1.681 25.097 1.00 285.81 210 ASN C CA 1
ATOM 3546 C C . ASN C 1 21 ? 19.339 3.011 24.614 1.00 288.89 210 ASN C C 1
ATOM 3547 O O . ASN C 1 21 ? 18.445 3.582 25.245 1.00 264.74 210 ASN C O 1
ATOM 3552 N N . VAL C 1 22 ? 19.877 3.505 23.495 1.00 293.90 211 VAL C N 1
ATOM 3553 C CA . VAL C 1 22 ? 19.592 4.872 23.068 1.00 273.89 211 VAL C CA 1
ATOM 3554 C C . VAL C 1 22 ? 18.138 5.034 22.639 1.00 274.83 211 VAL C C 1
ATOM 3555 O O . VAL C 1 22 ? 17.529 6.085 22.874 1.00 288.32 211 VAL C O 1
ATOM 3559 N N . ASP C 1 23 ? 17.550 4.011 22.022 1.00 266.48 212 ASP C N 1
ATOM 3560 C CA . ASP C 1 23 ? 16.198 4.126 21.492 1.00 271.65 212 ASP C CA 1
ATOM 3561 C C . ASP C 1 23 ? 15.116 3.767 22.499 1.00 279.99 212 ASP C C 1
ATOM 3562 O O . ASP C 1 23 ? 13.955 4.143 22.294 1.00 298.96 212 ASP C O 1
ATOM 3567 N N . THR C 1 24 ? 15.458 3.053 23.572 1.00 271.96 213 THR C N 1
ATOM 3568 C CA . THR C 1 24 ? 14.457 2.502 24.478 1.00 266.19 213 THR C CA 1
ATOM 3569 C C . THR C 1 24 ? 14.476 3.103 25.876 1.00 251.42 213 THR C C 1
ATOM 3570 O O . THR C 1 24 ? 13.422 3.171 26.512 1.00 247.83 213 THR C O 1
ATOM 3574 N N . HIS C 1 25 ? 15.632 3.536 26.370 1.00 244.36 214 HIS C N 1
ATOM 3575 C CA . HIS C 1 25 ? 15.732 3.964 27.761 1.00 234.76 214 HIS C CA 1
ATOM 3576 C C . HIS C 1 25 ? 14.929 5.245 27.987 1.00 227.87 214 HIS C C 1
ATOM 3577 O O . HIS C 1 25 ? 14.894 6.117 27.115 1.00 228.70 214 HIS C O 1
ATOM 3584 N N . PRO C 1 26 ? 14.274 5.384 29.136 1.00 241.81 215 PRO C N 1
ATOM 3585 C CA . PRO C 1 26 ? 13.495 6.591 29.416 1.00 266.34 215 PRO C CA 1
ATOM 3586 C C . PRO C 1 26 ? 14.351 7.700 30.021 1.00 256.10 215 PRO C C 1
ATOM 3587 O O . PRO C 1 26 ? 15.503 7.496 30.412 1.00 273.72 215 PRO C O 1
ATOM 3591 N N . ALA C 1 27 ? 13.756 8.889 30.089 1.00 226.70 216 ALA C N 1
ATOM 3592 C CA . ALA C 1 27 ? 14.414 10.040 30.688 1.00 223.56 216 ALA C CA 1
ATOM 3593 C C . ALA C 1 27 ? 14.495 9.883 32.206 1.00 207.65 216 ALA C C 1
ATOM 3594 O O . ALA C 1 27 ? 13.717 9.152 32.824 1.00 229.22 216 ALA C O 1
ATOM 3596 N N . GLU C 1 28 ? 15.448 10.590 32.808 1.00 202.80 217 GLU C N 1
ATOM 3597 C CA . GLU C 1 28 ? 15.762 10.435 34.221 1.00 234.19 217 GLU C CA 1
ATOM 3598 C C . GLU C 1 28 ? 15.417 11.703 34.998 1.00 197.25 217 GLU C C 1
ATOM 3599 O O . GLU C 1 28 ? 15.411 12.807 34.448 1.00 193.14 217 GLU C O 1
ATOM 3605 N N . SER C 1 29 ? 15.150 11.527 36.298 1.00 202.43 218 SER C N 1
ATOM 3606 C CA . SER C 1 29 ? 14.536 12.584 37.100 1.00 240.74 218 SER C CA 1
ATOM 3607 C C . SER C 1 29 ? 15.483 13.760 37.312 1.00 271.35 218 SER C C 1
ATOM 3608 O O . SER C 1 29 ? 15.087 14.921 37.150 1.00 322.17 218 SER C O 1
ATOM 3611 N N . LEU C 1 30 ? 16.725 13.483 37.714 1.00 210.75 219 LEU C N 1
ATOM 3612 C CA . LEU C 1 30 ? 17.797 14.472 37.802 1.00 227.37 219 LEU C CA 1
ATOM 3613 C C . LEU C 1 30 ? 17.600 15.487 38.925 1.00 232.01 219 LEU C C 1
ATOM 3614 O O . LEU C 1 30 ? 18.193 16.569 38.882 1.00 156.65 219 LEU C O 1
ATOM 3619 N N . ASP C 1 31 ? 16.793 15.175 39.943 1.00 227.93 220 ASP C N 1
ATOM 3620 C CA . ASP C 1 31 ? 16.476 16.179 40.957 1.00 216.14 220 ASP C CA 1
ATOM 3621 C C . ASP C 1 31 ? 17.623 16.393 41.944 1.00 188.76 220 ASP C C 1
ATOM 3622 O O . ASP C 1 31 ? 17.841 17.522 42.402 1.00 173.52 220 ASP C O 1
ATOM 3627 N N . TRP C 1 32 ? 18.355 15.328 42.293 1.00 206.47 221 TRP C N 1
ATOM 3628 C CA . TRP C 1 32 ? 19.544 15.477 43.131 1.00 193.02 221 TRP C CA 1
ATOM 3629 C C . TRP C 1 32 ? 20.493 16.523 42.557 1.00 220.47 221 TRP C C 1
ATOM 3630 O O . TRP C 1 32 ? 21.107 17.303 43.300 1.00 255.96 221 TRP C O 1
ATOM 3641 N N . PHE C 1 33 ? 20.619 16.547 41.227 1.00 187.20 222 PHE C N 1
ATOM 3642 C CA . PHE C 1 33 ? 21.398 17.576 40.550 1.00 185.19 222 PHE C CA 1
ATOM 3643 C C . PHE C 1 33 ? 20.895 18.963 40.920 1.00 202.51 222 PHE C C 1
ATOM 3644 O O . PHE C 1 33 ? 21.684 19.860 41.238 1.00 187.87 222 PHE C O 1
ATOM 3652 N N . ASN C 1 34 ? 19.575 19.154 40.894 1.00 204.47 223 ASN C N 1
ATOM 3653 C CA . ASN C 1 34 ? 19.014 20.449 41.255 1.00 183.23 223 ASN C CA 1
ATOM 3654 C C . ASN C 1 34 ? 19.229 20.761 42.730 1.00 183.51 223 ASN C C 1
ATOM 3655 O O . ASN C 1 34 ? 19.292 21.936 43.109 1.00 156.87 223 ASN C O 1
ATOM 3660 N N . VAL C 1 35 ? 19.351 19.733 43.571 1.00 157.61 224 VAL C N 1
ATOM 3661 C CA . VAL C 1 35 ? 19.559 19.960 45.000 1.00 160.64 224 VAL C CA 1
ATOM 3662 C C . VAL C 1 35 ? 20.976 20.461 45.260 1.00 158.55 224 VAL C C 1
ATOM 3663 O O . VAL C 1 35 ? 21.178 21.526 45.858 1.00 198.33 224 VAL C O 1
ATOM 3667 N N . LEU C 1 36 ? 21.980 19.697 44.818 1.00 165.47 225 LEU C N 1
ATOM 3668 C CA . LEU C 1 36 ? 23.361 20.123 45.027 1.00 163.79 225 LEU C CA 1
ATOM 3669 C C . LEU C 1 36 ? 23.650 21.427 44.288 1.00 166.51 225 LEU C C 1
ATOM 3670 O O . LEU C 1 36 ? 24.328 22.318 44.820 1.00 200.78 225 LEU C O 1
ATOM 3675 N N . ILE C 1 37 ? 23.131 21.558 43.065 1.00 178.93 226 ILE C N 1
ATOM 3676 C CA . ILE C 1 37 ? 23.251 22.812 42.325 1.00 181.80 226 ILE C CA 1
ATOM 3677 C C . ILE C 1 37 ? 22.639 23.957 43.121 1.00 184.67 226 ILE C C 1
ATOM 3678 O O . ILE C 1 37 ? 23.211 25.051 43.206 1.00 168.93 226 ILE C O 1
ATOM 3683 N N . GLY C 1 38 ? 21.471 23.722 43.723 1.00 189.64 227 GLY C N 1
ATOM 3684 C CA . GLY C 1 38 ? 20.860 24.743 44.556 1.00 195.35 227 GLY C CA 1
ATOM 3685 C C . GLY C 1 38 ? 21.735 25.130 45.732 1.00 199.97 227 GLY C C 1
ATOM 3686 O O . GLY C 1 38 ? 21.806 26.304 46.107 1.00 255.30 227 GLY C O 1
ATOM 3687 N N . GLN C 1 39 ? 22.421 24.149 46.325 1.00 175.68 228 GLN C N 1
ATOM 3688 C CA . GLN C 1 39 ? 23.351 24.452 47.409 1.00 184.00 228 GLN C CA 1
ATOM 3689 C C . GLN C 1 39 ? 24.482 25.353 46.923 1.00 204.60 228 GLN C C 1
ATOM 3690 O O . GLN C 1 39 ? 24.776 26.387 47.537 1.00 231.39 228 GLN C O 1
ATOM 3696 N N . THR C 1 40 ? 25.118 24.985 45.804 1.00 205.64 229 THR C N 1
ATOM 3697 C CA . THR C 1 40 ? 26.230 25.783 45.287 1.00 203.43 229 THR C CA 1
ATOM 3698 C C . THR C 1 40 ? 25.791 27.202 44.949 1.00 211.52 229 THR C C 1
ATOM 3699 O O . THR C 1 40 ? 26.440 28.178 45.346 1.00 211.10 229 THR C O 1
ATOM 3703 N N . ILE C 1 41 ? 24.693 27.337 44.204 1.00 205.83 230 ILE C N 1
ATOM 3704 C CA . ILE C 1 41 ? 24.264 28.658 43.760 1.00 160.04 230 ILE C CA 1
ATOM 3705 C C . I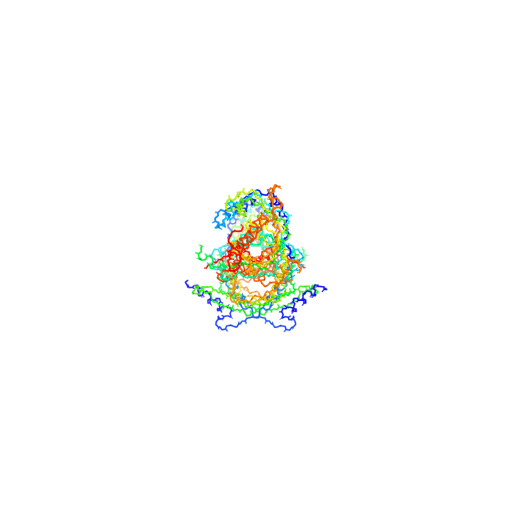LE C 1 41 ? 23.807 29.503 44.943 1.00 195.53 230 ILE C C 1
ATOM 3706 O O . ILE C 1 41 ? 24.040 30.719 44.970 1.00 234.04 230 ILE C O 1
ATOM 3711 N N . GLN C 1 42 ? 23.176 28.886 45.948 1.00 200.39 231 GLN C N 1
ATOM 3712 C CA . GLN C 1 42 ? 22.885 29.630 47.168 1.00 212.41 231 GLN C CA 1
ATOM 3713 C C . GLN C 1 42 ? 24.168 30.097 47.843 1.00 211.33 231 GLN C C 1
ATOM 3714 O O . GLN C 1 42 ? 24.209 31.196 48.409 1.00 215.83 231 GLN C O 1
ATOM 3720 N N . GLN C 1 43 ? 25.231 29.286 47.780 1.00 257.33 232 GLN C N 1
ATOM 3721 C CA . GLN C 1 43 ? 26.505 29.695 48.366 1.00 273.98 232 GLN C CA 1
ATOM 3722 C C . GLN C 1 43 ? 27.119 30.868 47.609 1.00 261.11 232 GLN C C 1
ATOM 3723 O O . GLN C 1 43 ? 27.692 31.774 48.223 1.00 279.25 232 GLN C O 1
ATOM 3729 N N . LEU C 1 44 ? 27.026 30.867 46.277 1.00 231.40 233 LEU C N 1
ATOM 3730 C CA . LEU C 1 44 ? 27.542 32.001 45.516 1.00 238.26 233 LEU C CA 1
ATOM 3731 C C . LEU C 1 44 ? 26.686 33.247 45.717 1.00 234.53 233 LEU C C 1
ATOM 3732 O O . LEU C 1 44 ? 27.198 34.369 45.629 1.00 221.82 233 LEU C O 1
ATOM 3737 N N . ARG C 1 45 ? 25.391 33.074 45.998 1.00 234.76 234 ARG C N 1
ATOM 3738 C CA . ARG C 1 45 ? 24.527 34.225 46.241 1.00 216.80 234 ARG C CA 1
ATOM 3739 C C . ARG C 1 45 ? 24.786 34.840 47.610 1.00 241.40 234 ARG C C 1
ATOM 3740 O O . ARG C 1 45 ? 24.865 36.067 47.738 1.00 256.95 234 ARG C O 1
ATOM 3748 N N . GLU C 1 46 ? 24.918 34.005 48.644 1.00 251.49 235 GLU C N 1
ATOM 3749 C CA . GLU C 1 46 ? 25.047 34.518 50.003 1.00 257.28 235 GLU C CA 1
ATOM 3750 C C . GLU C 1 46 ? 26.322 35.327 50.203 1.00 252.10 235 GLU C C 1
ATOM 3751 O O . GLU C 1 46 ? 26.386 36.132 51.139 1.00 264.91 235 GLU C O 1
ATOM 3757 N N . GLU C 1 47 ? 27.330 35.138 49.355 1.00 258.03 236 GLU C N 1
ATOM 3758 C CA . GLU C 1 47 ? 28.530 35.966 49.414 1.00 272.69 236 GLU C CA 1
ATOM 3759 C C . GLU C 1 47 ? 28.175 37.390 49.005 1.00 312.14 236 GLU C C 1
ATOM 3760 O O . GLU C 1 47 ? 27.843 37.647 47.843 1.00 315.39 236 GLU C O 1
ATOM 3766 N N . ALA C 1 48 ? 28.243 38.322 49.958 1.00 332.56 237 ALA C N 1
ATOM 3767 C CA . ALA C 1 48 ? 27.968 39.720 49.652 1.00 309.66 237 ALA C CA 1
ATOM 3768 C C . ALA C 1 48 ? 29.020 40.336 48.742 1.00 278.34 237 ALA C C 1
ATOM 3769 O O . ALA C 1 48 ? 28.799 41.436 48.224 1.00 274.66 237 ALA C O 1
ATOM 3771 N N . TRP C 1 49 ? 30.147 39.652 48.525 1.00 260.76 238 TRP C N 1
ATOM 3772 C CA . TRP C 1 49 ? 31.234 40.229 47.746 1.00 223.55 238 TRP C CA 1
ATOM 3773 C C . TRP C 1 49 ? 31.037 40.052 46.248 1.00 228.45 238 TRP C C 1
ATOM 3774 O O . TRP C 1 49 ? 31.459 40.914 45.467 1.00 239.94 238 TRP C O 1
ATOM 3785 N N . LYS C 1 50 ? 30.422 38.947 45.821 1.00 205.98 239 LYS C N 1
ATOM 3786 C CA . LYS C 1 50 ? 30.283 38.706 44.389 1.00 231.23 239 LYS C CA 1
ATOM 3787 C C . LYS C 1 50 ? 29.344 39.705 43.723 1.00 256.52 239 LYS C C 1
ATOM 3788 O O . LYS C 1 50 ? 29.414 39.881 42.502 1.00 234.93 239 LYS C O 1
ATOM 3794 N N . LYS C 1 51 ? 28.481 40.370 44.497 1.00 268.72 240 LYS C N 1
ATOM 3795 C CA . LYS C 1 51 ? 27.670 41.454 43.950 1.00 261.27 240 LYS C CA 1
ATOM 3796 C C . LYS C 1 51 ? 28.556 42.542 43.352 1.00 266.89 240 LYS C C 1
ATOM 3797 O O . LYS C 1 51 ? 28.409 42.910 42.180 1.00 260.65 240 LYS C O 1
ATOM 3803 N N . ASP C 1 52 ? 29.504 43.054 44.145 1.00 279.18 241 ASP C N 1
ATOM 3804 C CA . ASP C 1 52 ? 30.452 44.038 43.635 1.00 267.16 241 ASP C CA 1
ATOM 3805 C C . ASP C 1 52 ? 31.448 43.412 42.664 1.00 261.21 241 ASP C C 1
ATOM 3806 O O . ASP C 1 52 ? 31.950 44.103 41.769 1.00 250.56 241 ASP C O 1
ATOM 3811 N N . ASN C 1 53 ? 31.743 42.117 42.822 1.00 264.36 242 ASN C N 1
ATOM 3812 C CA . ASN C 1 53 ? 32.675 41.447 41.918 1.00 260.90 242 ASN C CA 1
ATOM 3813 C C . ASN C 1 53 ? 32.151 41.453 40.487 1.00 220.09 242 ASN C C 1
ATOM 3814 O O . ASN C 1 53 ? 32.891 41.754 39.544 1.00 217.21 242 ASN C O 1
ATOM 3819 N N . ILE C 1 54 ? 30.869 41.130 40.303 1.00 141.37 243 ILE C N 1
ATOM 3820 C CA . ILE C 1 54 ? 30.312 41.078 38.955 1.00 207.88 243 ILE C CA 1
ATOM 3821 C C . ILE C 1 54 ? 29.737 42.423 38.513 1.00 257.38 243 ILE C C 1
ATOM 3822 O O . ILE C 1 54 ? 29.596 42.657 37.304 1.00 248.58 243 ILE C O 1
ATOM 3827 N N . VAL C 1 55 ? 29.409 43.319 39.450 1.00 285.71 244 VAL C N 1
ATOM 3828 C CA . VAL C 1 55 ? 29.251 44.725 39.076 1.00 263.19 244 VAL C CA 1
ATOM 3829 C C . VAL C 1 55 ? 30.515 45.196 38.366 1.00 257.07 244 VAL C C 1
ATOM 3830 O O . VAL C 1 55 ? 30.475 45.723 37.242 1.00 273.70 244 VAL C O 1
ATOM 3834 N N . TYR C 1 56 ? 31.665 44.958 39.004 1.00 237.14 245 TYR C N 1
ATOM 3835 C CA . TYR C 1 56 ? 32.951 45.278 38.397 1.00 241.19 245 TYR C CA 1
ATOM 3836 C C . TYR C 1 56 ? 33.163 44.530 37.086 1.00 254.66 245 TYR C C 1
ATOM 3837 O O . TYR C 1 56 ? 33.663 45.107 36.115 1.00 280.58 245 TYR C O 1
ATOM 3846 N N . SER C 1 57 ? 32.813 43.242 37.043 1.00 251.12 246 SER C N 1
ATOM 3847 C CA . SER C 1 57 ? 33.042 42.459 35.830 1.00 254.84 246 SER C CA 1
ATOM 3848 C C . SER C 1 57 ? 32.239 43.006 34.655 1.00 274.79 246 SER C C 1
ATOM 3849 O O . SER C 1 57 ? 32.733 43.054 33.520 1.00 300.26 246 SER C O 1
ATOM 3852 N N . LEU C 1 58 ? 31.003 43.437 34.911 1.00 247.07 247 LEU C N 1
ATOM 3853 C CA . LEU C 1 58 ? 30.194 44.020 33.846 1.00 212.05 247 LEU C CA 1
ATOM 3854 C C . LEU C 1 58 ? 30.752 45.363 33.398 1.00 221.02 247 LEU C C 1
ATOM 3855 O O . LEU C 1 58 ? 30.825 45.636 32.193 1.00 188.66 247 LEU C O 1
ATOM 3860 N N . ASN C 1 59 ? 31.148 46.220 34.346 1.00 251.65 248 ASN C N 1
ATOM 3861 C CA . ASN C 1 59 ? 31.784 47.472 33.944 1.00 264.00 248 ASN C CA 1
ATOM 3862 C C . ASN C 1 59 ? 33.049 47.216 33.126 1.00 296.26 248 ASN C C 1
ATOM 3863 O O . ASN C 1 59 ? 33.338 47.956 32.174 1.00 328.55 248 ASN C O 1
ATOM 3868 N N . ALA C 1 60 ? 33.788 46.151 33.448 1.00 286.97 249 ALA C N 1
ATOM 3869 C CA . ALA C 1 60 ? 34.999 45.826 32.700 1.00 285.99 249 ALA C CA 1
ATOM 3870 C C . ALA C 1 60 ? 34.674 45.316 31.303 1.00 265.15 249 ALA C C 1
ATOM 3871 O O . ALA C 1 60 ? 35.411 45.594 30.349 1.00 294.19 249 ALA C O 1
ATOM 3873 N N . PHE C 1 61 ? 33.581 44.563 31.160 1.00 223.87 250 PHE C N 1
ATOM 3874 C CA . PHE C 1 61 ? 33.166 44.135 29.831 1.00 226.08 250 PHE C CA 1
ATOM 3875 C C . PHE C 1 61 ? 32.665 45.310 29.004 1.00 282.05 250 PHE C C 1
ATOM 3876 O O . PHE C 1 61 ? 32.788 45.299 27.774 1.00 298.65 250 PHE C O 1
ATOM 3884 N N . ILE C 1 62 ? 32.105 46.330 29.659 1.00 293.14 251 ILE C N 1
ATOM 3885 C CA . ILE C 1 62 ? 31.652 47.513 28.935 1.00 272.83 251 ILE C CA 1
ATOM 3886 C C . ILE C 1 62 ? 32.843 48.341 28.466 1.00 252.75 251 ILE C C 1
ATOM 3887 O O . ILE C 1 62 ? 32.852 48.856 27.341 1.00 202.70 251 ILE C O 1
ATOM 3892 N N . GLU C 1 63 ? 33.872 48.473 29.311 1.00 322.74 252 GLU C N 1
ATOM 3893 C CA . GLU C 1 63 ? 34.993 49.350 28.978 1.00 384.03 252 GLU C CA 1
ATOM 3894 C C . GLU C 1 63 ? 35.762 48.856 27.757 1.00 433.39 252 GLU C C 1
ATOM 3895 O O . GLU C 1 63 ? 36.243 49.663 26.952 1.00 443.68 252 GLU C O 1
ATOM 3901 N N . ARG C 1 64 ? 35.895 47.535 27.601 1.00 470.76 253 ARG C N 1
ATOM 3902 C CA . ARG C 1 64 ? 36.750 47.003 26.542 1.00 471.13 253 ARG C CA 1
ATOM 3903 C C . ARG C 1 64 ? 36.229 47.345 25.153 1.00 461.42 253 ARG C C 1
ATOM 3904 O O . ARG C 1 64 ? 37.024 47.569 24.233 1.00 490.13 253 ARG C O 1
ATOM 3912 N N . LYS C 1 65 ? 34.911 47.392 24.972 1.00 387.05 254 LYS C N 1
ATOM 3913 C CA . LYS C 1 65 ? 34.334 47.618 23.651 1.00 352.80 254 LYS C CA 1
ATOM 3914 C C . LYS C 1 65 ? 33.148 48.561 23.759 1.00 330.68 254 LYS C C 1
ATOM 3915 O O . LYS C 1 65 ? 32.135 48.223 24.379 1.00 330.42 254 LYS C O 1
ATOM 3921 N N . ALA C 1 66 ? 33.281 49.742 23.158 1.00 301.32 255 ALA C N 1
ATOM 3922 C CA . ALA C 1 66 ? 32.158 50.634 22.906 1.00 255.63 255 ALA C CA 1
ATOM 3923 C C . ALA C 1 66 ? 31.794 50.670 21.428 1.00 276.04 255 ALA C C 1
ATOM 3924 O O . ALA C 1 66 ? 30.980 51.503 21.014 1.00 298.98 255 ALA C O 1
ATOM 3926 N N . GLN C 1 67 ? 32.383 49.782 20.625 1.00 277.52 256 GLN C N 1
ATOM 3927 C CA . GLN C 1 67 ? 32.173 49.731 19.184 1.00 307.32 256 GLN C CA 1
ATOM 3928 C C . GLN C 1 67 ? 30.950 48.902 18.806 1.00 309.11 256 GLN C C 1
ATOM 3929 O O . GLN C 1 67 ? 30.087 49.371 18.058 1.00 302.11 256 GLN C O 1
ATOM 3935 N N . GLU C 1 68 ? 30.865 47.667 19.310 1.00 310.91 257 GLU C N 1
ATOM 3936 C CA . GLU C 1 68 ? 29.727 46.801 19.019 1.00 312.26 257 GLU C CA 1
ATOM 3937 C C . GLU C 1 68 ? 28.418 47.344 19.574 1.00 287.58 257 GLU C C 1
ATOM 3938 O O . GLU C 1 68 ? 27.349 46.841 19.205 1.00 288.58 257 GLU C O 1
ATOM 3944 N N . LEU C 1 69 ? 28.477 48.332 20.434 1.00 252.78 258 LEU C N 1
ATOM 3945 C CA . LEU C 1 69 ? 27.360 49.030 21.047 1.00 241.09 258 LEU C CA 1
ATOM 3946 C C . LEU C 1 69 ? 26.852 50.134 20.123 1.00 252.26 258 LEU C C 1
ATOM 3947 O O . LEU C 1 69 ? 27.641 50.768 19.414 1.00 271.08 258 LEU C O 1
ATOM 3952 N N . PRO C 1 70 ? 25.538 50.363 20.098 1.00 232.85 259 PRO C N 1
ATOM 3953 C CA . PRO C 1 70 ? 25.000 51.471 19.303 1.00 233.53 259 PRO C CA 1
ATOM 3954 C C . PRO C 1 70 ? 25.654 52.798 19.664 1.00 269.36 259 PRO C C 1
ATOM 3955 O O . PRO C 1 70 ? 25.879 53.108 20.836 1.00 286.03 259 PRO C O 1
ATOM 3959 N N . SER C 1 71 ? 25.952 53.587 18.630 1.00 278.73 260 SER C N 1
ATOM 3960 C CA . SER C 1 71 ? 26.697 54.826 18.810 1.00 276.44 260 SER C CA 1
ATOM 3961 C C . SER C 1 71 ? 25.850 55.957 19.376 1.00 254.93 260 SER C C 1
ATOM 3962 O O . SER C 1 71 ? 26.411 56.944 19.865 1.00 242.60 260 SER C O 1
ATOM 3965 N N . TYR C 1 72 ? 24.521 55.844 19.329 1.00 225.94 261 TYR C N 1
ATOM 3966 C CA . TYR C 1 72 ? 23.693 56.888 19.920 1.00 205.51 261 TYR C CA 1
ATOM 3967 C C . TYR C 1 72 ? 23.691 56.843 21.440 1.00 217.01 261 TYR C C 1
ATOM 3968 O O . TYR C 1 72 ? 23.116 57.740 22.060 1.00 236.73 261 TYR C O 1
ATOM 3977 N N . LEU C 1 73 ? 24.316 55.840 22.048 1.00 215.39 262 LEU C N 1
ATOM 3978 C CA . LEU C 1 73 ? 24.472 55.753 23.491 1.00 202.30 262 LEU C CA 1
ATOM 3979 C C . LEU C 1 73 ? 25.850 56.263 23.903 1.00 223.03 262 LEU C C 1
ATOM 3980 O O . LEU C 1 73 ? 26.799 56.267 23.115 1.00 201.44 262 LEU C O 1
ATOM 3985 N N . ASP C 1 74 ? 25.949 56.694 25.160 1.00 216.47 263 ASP C N 1
ATOM 3986 C CA . ASP C 1 74 ? 27.176 57.309 25.653 1.00 208.67 263 ASP C CA 1
ATOM 3987 C C . ASP C 1 74 ? 27.939 56.342 26.554 1.00 239.85 263 ASP C C 1
ATOM 3988 O O . ASP C 1 74 ? 28.434 55.311 26.087 1.00 271.24 263 ASP C O 1
ATOM 3993 N N . SER C 1 75 ? 28.045 56.667 27.839 1.00 265.82 264 SER C N 1
ATOM 3994 C CA . SER C 1 75 ? 28.727 55.832 28.815 1.00 255.82 264 SER C CA 1
ATOM 3995 C C . SER C 1 75 ? 27.699 55.062 29.631 1.00 239.22 264 SER C C 1
ATOM 3996 O O . SER C 1 75 ? 26.568 55.515 29.827 1.00 232.48 264 SER C O 1
ATOM 3999 N N . ILE C 1 76 ? 28.108 53.895 30.119 1.00 209.51 265 ILE C N 1
ATOM 4000 C CA . ILE C 1 76 ? 27.188 52.913 30.681 1.00 196.45 265 ILE C CA 1
ATOM 4001 C C . ILE C 1 76 ? 27.657 52.563 32.086 1.00 208.77 265 ILE C C 1
ATOM 4002 O O . ILE C 1 76 ? 28.730 51.971 32.258 1.00 196.71 265 ILE C O 1
ATOM 4007 N N . LYS C 1 77 ? 26.856 52.923 33.085 1.00 243.86 266 LYS C N 1
ATOM 4008 C CA . LYS C 1 77 ? 27.131 52.600 34.476 1.00 240.11 266 LYS C CA 1
ATOM 4009 C C . LYS C 1 77 ? 26.025 51.706 35.021 1.00 218.83 266 LYS C C 1
ATOM 4010 O O . LYS C 1 77 ? 24.854 51.847 34.657 1.00 218.41 266 LYS C O 1
ATOM 4016 N N . ILE C 1 78 ? 26.406 50.776 35.893 1.00 187.48 267 ILE C N 1
ATOM 4017 C CA . ILE C 1 78 ? 25.468 49.890 36.573 1.00 181.83 267 ILE C CA 1
ATOM 4018 C C . ILE C 1 78 ? 25.320 50.363 38.013 1.00 182.26 267 ILE C C 1
ATOM 4019 O O . ILE C 1 78 ? 26.299 50.398 38.768 1.00 207.73 267 ILE C O 1
ATOM 4024 N N . THR C 1 79 ? 24.092 50.724 38.393 1.00 231.23 268 THR C N 1
ATOM 4025 C CA . THR C 1 79 ? 23.795 51.160 39.749 1.00 259.40 268 THR C CA 1
ATOM 4026 C C . THR C 1 79 ? 22.941 50.174 40.529 1.00 242.88 268 THR C C 1
ATOM 4027 O O . THR C 1 79 ? 22.899 50.259 41.760 1.00 285.20 268 THR C O 1
ATOM 4031 N N . GLU C 1 80 ? 22.273 49.246 39.853 1.00 168.01 269 GLU C N 1
ATOM 4032 C CA . GLU C 1 80 ? 21.370 48.298 40.486 1.00 160.43 269 GLU C CA 1
ATOM 4033 C C . GLU C 1 80 ? 21.721 46.892 40.023 1.00 195.17 269 GLU C C 1
ATOM 4034 O O . GLU C 1 80 ? 22.007 46.671 38.841 1.00 193.44 269 GLU C O 1
ATOM 4040 N N . LEU C 1 81 ? 21.706 45.941 40.957 1.00 245.14 270 LEU C N 1
ATOM 4041 C CA . LEU C 1 81 ? 21.990 44.553 40.616 1.00 221.30 270 LEU C CA 1
ATOM 4042 C C . LEU C 1 81 ? 21.361 43.640 41.657 1.00 204.29 270 LEU C C 1
ATOM 4043 O O . LEU C 1 81 ? 21.593 43.808 42.858 1.00 206.28 270 LEU C O 1
ATOM 4048 N N . ASP C 1 82 ? 20.572 42.678 41.189 1.00 189.10 271 ASP C N 1
ATOM 4049 C CA . ASP C 1 82 ? 19.966 41.663 42.035 1.00 186.47 271 ASP C CA 1
ATOM 4050 C C . ASP C 1 82 ? 20.155 40.304 41.381 1.00 190.77 271 ASP C C 1
ATOM 4051 O O . ASP C 1 82 ? 20.124 40.182 40.153 1.00 167.38 271 ASP C O 1
ATOM 4056 N N . ILE C 1 83 ? 20.354 39.284 42.209 1.00 239.15 272 ILE C N 1
ATOM 4057 C CA . ILE C 1 83 ? 20.658 37.945 41.729 1.00 206.15 272 ILE C CA 1
ATOM 4058 C C . ILE C 1 83 ? 19.436 37.035 41.775 1.00 207.43 272 ILE C C 1
ATOM 4059 O O . ILE C 1 83 ? 19.212 36.253 40.850 1.00 141.00 272 ILE C O 1
ATOM 4064 N N . GLY C 1 84 ? 18.643 37.107 42.843 1.00 231.51 273 GLY C N 1
ATOM 4065 C CA . GLY C 1 84 ? 17.390 36.383 42.925 1.00 236.47 273 GLY C CA 1
ATOM 4066 C C . GLY C 1 84 ? 17.280 35.604 44.217 1.00 240.92 273 GLY C C 1
ATOM 4067 O O . GLY C 1 84 ? 18.119 35.713 45.116 1.00 236.29 273 GLY C O 1
ATOM 4068 N N . HIS C 1 85 ? 16.208 34.805 44.311 1.00 257.50 274 HIS C N 1
ATOM 4069 C CA . HIS C 1 85 ? 15.981 33.940 45.464 1.00 281.18 274 HIS C CA 1
ATOM 4070 C C . HIS C 1 85 ? 15.495 32.545 45.076 1.00 288.69 274 HIS C C 1
ATOM 4071 O O . HIS C 1 85 ? 15.152 31.761 45.969 1.00 273.02 274 HIS C O 1
ATOM 4078 N N . ASP C 1 86 ? 15.455 32.209 43.790 1.00 283.92 275 ASP C N 1
ATOM 4079 C CA . ASP C 1 86 ? 15.000 30.905 43.316 1.00 249.37 275 ASP C CA 1
ATOM 4080 C C . ASP C 1 86 ? 16.156 30.178 42.629 1.00 257.03 275 ASP C C 1
ATOM 4081 O O . ASP C 1 86 ? 17.271 30.694 42.530 1.00 273.98 275 ASP C O 1
ATOM 4086 N N . PHE C 1 87 ? 15.879 28.972 42.147 1.00 245.43 276 PHE C N 1
ATOM 4087 C CA . PHE C 1 87 ? 16.908 28.065 41.662 1.00 208.72 276 PHE C CA 1
ATOM 4088 C C . PHE C 1 87 ? 16.439 27.379 40.393 1.00 198.91 276 PHE C C 1
ATOM 4089 O O . PHE C 1 87 ? 15.231 27.289 40.133 1.00 225.26 276 PHE C O 1
ATOM 4097 N N . PRO C 1 88 ? 17.365 26.886 39.568 1.00 176.47 277 PRO C N 1
ATOM 4098 C CA . PRO C 1 88 ? 16.977 26.230 38.319 1.00 167.76 277 PRO C CA 1
ATOM 4099 C C . PRO C 1 88 ? 16.626 24.763 38.512 1.00 160.28 277 PRO C C 1
ATOM 4100 O O . PRO C 1 88 ? 17.105 24.092 39.430 1.00 169.32 277 PRO C O 1
ATOM 4104 N N . ILE C 1 89 ? 15.770 24.268 37.621 1.00 194.69 278 ILE C N 1
ATOM 4105 C CA . ILE C 1 89 ? 15.251 22.906 37.683 1.00 215.43 278 ILE C CA 1
ATOM 4106 C C . ILE C 1 89 ? 15.541 22.227 36.350 1.00 220.69 278 ILE C C 1
ATOM 4107 O O . ILE C 1 89 ? 15.158 22.739 35.290 1.00 187.82 278 ILE C O 1
ATOM 4112 N N . PHE C 1 90 ? 16.223 21.087 36.403 1.00 225.80 279 PHE C N 1
ATOM 4113 C CA . PHE C 1 90 ? 16.452 20.249 35.237 1.00 196.70 279 PHE C CA 1
ATOM 4114 C C . PHE C 1 90 ? 15.525 19.042 35.248 1.00 195.85 279 PHE C C 1
ATOM 4115 O O . PHE C 1 90 ? 15.091 18.574 36.305 1.00 190.44 279 PHE C O 1
ATOM 4123 N N . SER C 1 91 ? 15.237 18.538 34.052 1.00 215.49 280 SER C N 1
ATOM 4124 C CA . SER C 1 91 ? 14.486 17.303 33.868 1.00 243.12 280 SER C CA 1
ATOM 4125 C C . SER C 1 91 ? 14.640 16.892 32.411 1.00 222.47 280 SER C C 1
ATOM 4126 O O . SER C 1 91 ? 15.176 17.642 31.590 1.00 221.26 280 SER C O 1
ATOM 4129 N N . ASN C 1 92 ? 14.143 15.694 32.100 1.00 183.77 281 ASN C N 1
ATOM 4130 C CA . ASN C 1 92 ? 14.262 15.113 30.767 1.00 190.17 281 ASN C CA 1
ATOM 4131 C C . ASN C 1 92 ? 15.719 15.105 30.319 1.00 240.39 281 ASN C C 1
ATOM 4132 O O . ASN C 1 92 ? 16.167 16.011 29.604 1.00 246.58 281 ASN C O 1
ATOM 4137 N N . CYS C 1 93 ? 16.466 14.095 30.761 1.00 264.79 282 CYS C N 1
ATOM 4138 C CA . CYS C 1 93 ? 17.865 13.905 30.399 1.00 235.29 282 CYS C CA 1
ATOM 4139 C C . CYS C 1 93 ? 17.969 12.699 29.478 1.00 229.87 282 CYS C C 1
ATOM 4140 O O . CYS C 1 93 ? 17.646 11.577 29.882 1.00 205.23 282 CYS C O 1
ATOM 4143 N N . ARG C 1 94 ? 18.413 12.933 28.249 1.00 264.31 283 ARG C N 1
ATOM 4144 C CA . ARG C 1 94 ? 18.506 11.899 27.231 1.00 264.45 283 ARG C CA 1
ATOM 4145 C C . ARG C 1 94 ? 19.967 11.635 26.886 1.00 221.29 283 ARG C C 1
ATOM 4146 O O . ARG C 1 94 ? 20.879 12.322 27.351 1.00 222.25 283 ARG C O 1
ATOM 4154 N N . ILE C 1 95 ? 20.181 10.610 26.065 1.00 204.12 284 ILE C N 1
ATOM 4155 C CA . ILE C 1 95 ? 21.498 10.305 25.519 1.00 204.74 284 ILE C CA 1
ATOM 4156 C C . ILE C 1 95 ? 21.322 9.996 24.041 1.00 209.60 284 ILE C C 1
ATOM 4157 O O . ILE C 1 95 ? 20.533 9.116 23.677 1.00 213.39 284 ILE C O 1
ATOM 4162 N N . GLN C 1 96 ? 22.041 10.724 23.191 1.00 202.79 285 GLN C N 1
ATOM 4163 C CA . GLN C 1 96 ? 21.919 10.594 21.750 1.00 217.49 285 GLN C CA 1
ATOM 4164 C C . GLN C 1 96 ? 23.304 10.616 21.125 1.00 222.89 285 GLN C C 1
ATOM 4165 O O . GLN C 1 96 ? 24.301 10.972 21.764 1.00 206.56 285 GLN C O 1
ATOM 4171 N N . TYR C 1 97 ? 23.351 10.234 19.852 1.00 237.09 286 TYR C N 1
ATOM 4172 C CA . TYR C 1 97 ? 24.582 10.284 19.083 1.00 255.82 286 TYR C CA 1
ATOM 4173 C C . TYR C 1 97 ? 24.844 11.710 18.614 1.00 269.60 286 TYR C C 1
ATOM 4174 O O . TYR C 1 97 ? 23.918 12.503 18.418 1.00 283.82 286 TYR C O 1
ATOM 4183 N N . SER C 1 98 ? 26.116 12.032 18.437 1.00 258.40 287 SER C N 1
ATOM 4184 C CA . SER C 1 98 ? 26.487 13.379 18.021 1.00 250.43 287 SER C CA 1
ATOM 4185 C C . SER C 1 98 ? 26.164 13.581 16.544 1.00 274.50 287 SER C C 1
ATOM 4186 O O . SER C 1 98 ? 26.511 12.731 15.715 1.00 283.49 287 SER C O 1
ATOM 4189 N N . PRO C 1 99 ? 25.498 14.674 16.178 1.00 260.59 288 PRO C N 1
ATOM 4190 C CA . PRO C 1 99 ? 25.095 14.870 14.781 1.00 276.09 288 PRO C CA 1
ATOM 4191 C C . PRO C 1 99 ? 26.276 15.227 13.890 1.00 287.31 288 PRO C C 1
ATOM 4192 O O . PRO C 1 99 ? 27.338 15.654 14.351 1.00 276.58 288 PRO C O 1
ATOM 4196 N N . ASN C 1 100 ? 26.073 15.021 12.584 1.00 308.76 289 ASN C N 1
ATOM 4197 C CA . ASN C 1 100 ? 27.040 15.345 11.535 1.00 318.21 289 ASN C CA 1
ATOM 4198 C C . ASN C 1 100 ? 28.351 14.574 11.670 1.00 318.18 289 ASN C C 1
ATOM 4199 O O . ASN C 1 100 ? 29.190 14.610 10.763 1.00 333.95 289 ASN C O 1
ATOM 4204 N N . SER C 1 101 ? 28.538 13.871 12.783 1.00 298.15 290 SER C N 1
ATOM 4205 C CA . SER C 1 101 ? 29.753 13.114 13.040 1.00 285.84 290 SER C CA 1
ATOM 4206 C C . SER C 1 101 ? 29.642 11.657 12.613 1.00 307.27 290 SER C C 1
ATOM 4207 O O . SER C 1 101 ? 30.544 10.868 12.908 1.00 314.79 290 SER C O 1
ATOM 4210 N N . ASN C 1 102 ? 28.558 11.283 11.930 1.00 326.55 291 ASN C N 1
ATOM 4211 C CA . ASN C 1 102 ? 28.355 9.917 11.445 1.00 336.15 291 ASN C CA 1
ATOM 4212 C C . ASN C 1 102 ? 28.318 8.910 12.592 1.00 325.56 291 ASN C C 1
ATOM 4213 O O . ASN C 1 102 ? 28.677 7.743 12.421 1.00 322.66 291 ASN C O 1
ATOM 4218 N N . GLY C 1 103 ? 27.881 9.354 13.768 1.00 311.90 292 GLY C N 1
ATOM 4219 C CA . GLY C 1 103 ? 27.830 8.495 14.935 1.00 294.01 292 GLY C CA 1
ATOM 4220 C C . GLY C 1 103 ? 29.174 8.319 15.612 1.00 285.38 292 GLY C C 1
ATOM 4221 O O . GLY C 1 103 ? 29.611 7.189 15.850 1.00 279.32 292 GLY C O 1
ATOM 4222 N N . ARG C 1 104 ? 29.838 9.431 15.930 1.00 281.79 293 ARG C N 1
ATOM 4223 C CA . ARG C 1 104 ? 31.143 9.396 16.586 1.00 280.97 293 ARG C CA 1
ATOM 4224 C C . ARG C 1 104 ? 31.011 9.436 18.107 1.00 269.03 293 ARG C C 1
ATOM 4225 O O . ARG C 1 104 ? 31.436 8.507 18.800 1.00 280.76 293 ARG C O 1
ATOM 4233 N N . LYS C 1 105 ? 30.422 10.507 18.635 1.00 249.17 294 LYS C N 1
ATOM 4234 C CA . LYS C 1 105 ? 30.396 10.770 20.065 1.00 236.71 294 LYS C CA 1
ATOM 4235 C C . LYS C 1 105 ? 28.968 10.712 20.597 1.00 251.87 294 LYS C C 1
ATOM 4236 O O . LYS C 1 105 ? 27.994 10.775 19.842 1.00 285.16 294 LYS C O 1
ATOM 4242 N N . LEU C 1 106 ? 28.860 10.588 21.917 1.00 226.96 295 LEU C N 1
ATOM 4243 C CA . LEU C 1 106 ? 27.588 10.558 22.623 1.00 240.69 295 LEU C CA 1
ATOM 4244 C C . LEU C 1 106 ? 27.375 11.874 23.359 1.00 252.45 295 LEU C C 1
ATOM 4245 O O . LEU C 1 106 ? 28.313 12.646 23.574 1.00 249.87 295 LEU C O 1
ATOM 4250 N N . GLU C 1 107 ? 26.126 12.125 23.753 1.00 253.40 296 GLU C N 1
ATOM 4251 C CA . GLU C 1 107 ? 25.808 13.380 24.420 1.00 233.91 296 GLU C CA 1
ATOM 4252 C C . GLU C 1 107 ? 24.469 13.277 25.139 1.00 228.25 296 GLU C C 1
ATOM 4253 O O . GLU C 1 107 ? 23.495 12.769 24.582 1.00 238.85 296 GLU C O 1
ATOM 4259 N N . ALA C 1 108 ? 24.434 13.771 26.374 1.00 200.13 297 ALA C N 1
ATOM 4260 C CA . ALA C 1 108 ? 23.192 13.941 27.110 1.00 203.17 297 ALA C CA 1
ATOM 4261 C C . ALA C 1 108 ? 22.434 15.169 26.613 1.00 239.88 297 ALA C C 1
ATOM 4262 O O . ALA C 1 108 ? 23.021 16.122 26.090 1.00 248.70 297 ALA C O 1
ATOM 4264 N N . LYS C 1 109 ? 21.112 15.140 26.804 1.00 251.66 298 LYS C N 1
ATOM 4265 C CA . LYS C 1 109 ? 20.195 16.142 26.258 1.00 233.59 298 LYS C CA 1
ATOM 4266 C C . LYS C 1 109 ? 19.167 16.449 27.344 1.00 238.13 298 LYS C C 1
ATOM 4267 O O . LYS C 1 109 ? 18.180 15.724 27.494 1.00 277.24 298 LYS C O 1
ATOM 4273 N N . ILE C 1 110 ? 19.401 17.519 28.101 1.00 218.88 299 ILE C N 1
ATOM 4274 C CA . ILE C 1 110 ? 18.633 17.829 29.302 1.00 233.98 299 ILE C CA 1
ATOM 4275 C C . ILE C 1 110 ? 17.762 19.049 29.040 1.00 244.94 299 ILE C C 1
ATOM 4276 O O . ILE C 1 110 ? 18.260 20.093 28.603 1.00 248.81 299 ILE C O 1
ATOM 4281 N N . ASP C 1 111 ? 16.467 18.921 29.318 1.00 216.62 300 ASP C N 1
ATOM 4282 C CA . ASP C 1 111 ? 15.593 20.086 29.295 1.00 192.20 300 ASP C CA 1
ATOM 4283 C C . ASP C 1 111 ? 15.829 20.935 30.543 1.00 208.67 300 ASP C C 1
ATOM 4284 O O . ASP C 1 111 ? 16.244 20.432 31.591 1.00 210.82 300 ASP C O 1
ATOM 4289 N N . ILE C 1 112 ? 15.575 22.237 30.426 1.00 208.79 301 ILE C N 1
ATOM 4290 C CA . ILE C 1 112 ? 15.860 23.159 31.525 1.00 195.54 301 ILE C CA 1
ATOM 4291 C C . ILE C 1 112 ? 14.799 24.255 31.555 1.00 185.13 301 ILE C C 1
ATOM 4292 O O . ILE C 1 112 ? 14.390 24.772 30.511 1.00 211.07 301 ILE C O 1
ATOM 4297 N N . ASP C 1 113 ? 14.353 24.600 32.768 1.00 195.96 302 ASP C N 1
ATOM 4298 C CA . ASP C 1 113 ? 13.401 25.678 33.015 1.00 211.36 302 ASP C CA 1
ATOM 4299 C C . ASP C 1 113 ? 13.792 26.413 34.291 1.00 183.94 302 ASP C C 1
ATOM 4300 O O . ASP C 1 113 ? 14.245 25.790 35.256 1.00 174.52 302 ASP C O 1
ATOM 4305 N N . LEU C 1 114 ? 13.613 27.735 34.298 1.00 206.56 303 LEU C N 1
ATOM 4306 C CA . LEU C 1 114 ? 13.975 28.555 35.447 1.00 202.46 303 LEU C CA 1
ATOM 4307 C C . LEU C 1 114 ? 13.054 29.763 35.530 1.00 208.96 303 LEU C C 1
ATOM 4308 O O . LEU C 1 114 ? 12.745 30.387 34.510 1.00 218.57 303 LEU C O 1
ATOM 4313 N N . ASN C 1 115 ? 12.630 30.090 36.752 1.00 176.08 304 ASN C N 1
ATOM 4314 C CA . ASN C 1 115 ? 11.763 31.236 37.004 1.00 208.73 304 ASN C CA 1
ATOM 4315 C C . ASN C 1 115 ? 12.271 31.980 38.231 1.00 211.54 304 ASN C C 1
ATOM 4316 O O . ASN C 1 115 ? 12.325 31.408 39.325 1.00 155.62 304 ASN C O 1
ATOM 4321 N N . ASP C 1 116 ? 12.636 33.253 38.049 1.00 249.44 305 ASP C N 1
ATOM 4322 C CA . ASP C 1 116 ? 13.057 34.105 39.157 1.00 237.81 305 ASP C CA 1
ATOM 4323 C C . ASP C 1 116 ? 13.079 35.564 38.707 1.00 210.63 305 ASP C C 1
ATOM 4324 O O . ASP C 1 116 ? 12.454 35.922 37.704 1.00 170.51 305 ASP C O 1
ATOM 4329 N N . ARG C 1 117 ? 13.792 36.414 39.444 1.00 209.26 306 ARG C N 1
ATOM 4330 C CA . ARG C 1 117 ? 13.953 37.829 39.120 1.00 193.08 306 ARG C CA 1
ATOM 4331 C C . ARG C 1 117 ? 15.435 38.088 38.886 1.00 176.14 306 ARG C C 1
ATOM 4332 O O . ARG C 1 117 ? 16.223 38.081 39.838 1.00 197.34 306 ARG C O 1
ATOM 4340 N N . LEU C 1 118 ? 15.829 38.315 37.632 1.00 139.03 307 LEU C N 1
ATOM 4341 C CA . LEU C 1 118 ? 17.232 38.604 37.327 1.00 136.69 307 LEU C CA 1
ATOM 4342 C C . LEU C 1 118 ? 17.354 40.027 36.799 1.00 173.29 307 LEU C C 1
ATOM 4343 O O . LEU C 1 118 ? 16.924 40.316 35.680 1.00 253.44 307 LEU C O 1
ATOM 4348 N N . ALA C 1 119 ? 17.967 40.911 37.582 1.00 155.32 308 ALA C N 1
ATOM 4349 C CA . ALA C 1 119 ? 17.895 42.338 37.305 1.00 186.17 308 ALA C CA 1
ATOM 4350 C C . ALA C 1 119 ? 19.274 42.950 37.085 1.00 190.64 308 ALA C C 1
ATOM 4351 O O . ALA C 1 119 ? 20.307 42.350 37.399 1.00 193.06 308 ALA C O 1
ATOM 4353 N N . VAL C 1 120 ? 19.261 44.163 36.532 1.00 188.89 309 VAL C N 1
ATOM 4354 C CA . VAL C 1 120 ? 20.455 44.991 36.372 1.00 186.44 309 VAL C CA 1
ATOM 4355 C C . VAL C 1 120 ? 20.004 46.421 36.092 1.00 172.84 309 VAL C C 1
ATOM 4356 O O . VAL C 1 120 ? 19.083 46.652 35.302 1.00 172.24 309 VAL C O 1
ATOM 4360 N N . GLY C 1 121 ? 20.666 47.382 36.742 1.00 178.77 310 GLY C N 1
ATOM 4361 C CA . GLY C 1 121 ? 20.301 48.781 36.599 1.00 164.75 310 GLY C CA 1
ATOM 4362 C C . GLY C 1 121 ? 21.295 49.629 35.828 1.00 166.78 310 GLY C C 1
ATOM 4363 O O . GLY C 1 121 ? 22.389 49.920 36.318 1.00 160.73 310 GLY C O 1
ATOM 4364 N N . ILE C 1 122 ? 20.908 50.056 34.629 1.00 187.47 311 ILE C N 1
ATOM 4365 C CA . ILE C 1 122 ? 21.775 50.804 33.733 1.00 200.14 311 ILE C CA 1
ATOM 4366 C C . ILE C 1 122 ? 21.464 52.293 33.851 1.00 198.98 311 ILE C C 1
ATOM 4367 O O . ILE C 1 122 ? 20.377 52.702 34.268 1.00 158.07 311 ILE C O 1
ATOM 4372 N N . GLU C 1 123 ? 22.441 53.119 33.473 1.00 169.93 312 GLU C N 1
ATOM 4373 C CA . GLU C 1 123 ? 22.306 54.574 33.508 1.00 193.80 312 GLU C CA 1
ATOM 4374 C C . GLU C 1 123 ? 23.116 55.132 32.346 1.00 230.36 312 GLU C C 1
ATOM 4375 O O . GLU C 1 123 ? 24.349 55.151 32.407 1.00 210.77 312 GLU C O 1
ATOM 4381 N N . THR C 1 124 ? 22.439 55.584 31.290 1.00 250.00 313 THR C N 1
ATOM 4382 C CA . THR C 1 124 ? 23.114 55.928 30.045 1.00 239.20 313 THR C CA 1
ATOM 4383 C C . THR C 1 124 ? 22.621 57.279 29.537 1.00 248.04 313 THR C C 1
ATOM 4384 O O . THR C 1 124 ? 21.689 57.874 30.082 1.00 238.08 313 THR C O 1
ATOM 4388 N N . ARG C 1 125 ? 23.271 57.765 28.480 1.00 264.01 314 ARG C N 1
ATOM 4389 C CA . ARG C 1 125 ? 22.927 59.014 27.819 1.00 260.05 314 ARG C CA 1
ATOM 4390 C C . ARG C 1 125 ? 22.860 58.779 26.313 1.00 260.92 314 ARG C C 1
ATOM 4391 O O . ARG C 1 125 ? 23.317 57.752 25.805 1.00 293.24 314 ARG C O 1
ATOM 4399 N N . LEU C 1 126 ? 22.284 59.740 25.594 1.00 234.11 315 LEU C N 1
ATOM 4400 C CA . LEU C 1 126 ? 22.008 59.608 24.162 1.00 206.88 315 LEU C CA 1
ATOM 4401 C C . LEU C 1 126 ? 22.617 60.779 23.392 1.00 219.34 315 LEU C C 1
ATOM 4402 O O . LEU C 1 126 ? 21.979 61.821 23.220 1.00 206.69 315 LEU C O 1
ATOM 4407 N N . LEU C 1 127 ? 23.839 60.588 22.898 1.00 243.35 316 LEU C N 1
ATOM 4408 C CA . LEU C 1 127 ? 24.572 61.622 22.180 1.00 267.15 316 LEU C CA 1
ATOM 4409 C C . LEU C 1 127 ? 24.291 61.564 20.680 1.00 276.99 316 LEU C C 1
ATOM 4410 O O . LEU C 1 127 ? 23.951 60.517 20.123 1.00 279.49 316 LEU C O 1
ATOM 4415 N N . LEU C 1 128 ? 24.458 62.715 20.024 1.00 253.61 317 LEU C N 1
ATOM 4416 C CA . LEU C 1 128 ? 24.247 62.844 18.586 1.00 230.06 317 LEU C CA 1
ATOM 4417 C C . LEU C 1 128 ? 25.193 63.901 18.028 1.00 273.50 317 LEU C C 1
ATOM 4418 O O . LEU C 1 128 ? 25.451 64.915 18.683 1.00 287.43 317 LEU C O 1
ATOM 4423 N N . ASN C 1 129 ? 25.675 63.671 16.805 1.00 296.12 318 ASN C N 1
ATOM 4424 C CA . ASN C 1 129 ? 26.685 64.519 16.155 1.00 303.03 318 ASN C CA 1
ATOM 4425 C C . ASN C 1 129 ? 26.464 64.612 14.631 1.00 305.22 318 ASN C C 1
ATOM 4426 O O . ASN C 1 129 ? 25.818 63.729 14.059 1.00 266.50 318 ASN C O 1
ATOM 4431 N N . TYR C 1 130 ? 26.980 65.657 13.964 1.00 347.41 319 TYR C N 1
ATOM 4432 C CA . TYR C 1 130 ? 27.797 66.705 14.588 1.00 359.65 319 TYR C CA 1
ATOM 4433 C C . TYR C 1 130 ? 27.094 68.041 14.896 1.00 358.41 319 TYR C C 1
ATOM 4434 O O . TYR C 1 130 ? 27.714 69.104 14.822 1.00 368.94 319 TYR C O 1
ATOM 4443 N N . PRO C 1 131 ? 25.798 67.996 15.253 1.00 323.94 320 PRO C N 1
ATOM 4444 C CA . PRO C 1 131 ? 25.400 69.080 16.150 1.00 305.95 320 PRO C CA 1
ATOM 4445 C C . PRO C 1 131 ? 25.399 68.594 17.601 1.00 308.17 320 PRO C C 1
ATOM 4446 O O . PRO C 1 131 ? 24.850 67.537 17.915 1.00 267.16 320 PRO C O 1
ATOM 4450 N N . LYS C 1 132 ? 26.019 69.376 18.476 1.00 342.05 321 LYS C N 1
ATOM 4451 C CA . LYS C 1 132 ? 26.508 70.699 18.095 1.00 366.23 321 LYS C CA 1
ATOM 4452 C C . LYS C 1 132 ? 28.027 70.892 17.833 1.00 365.28 321 LYS C C 1
ATOM 4453 O O . LYS C 1 132 ? 28.446 72.023 17.599 1.00 371.27 321 LYS C O 1
ATOM 4459 N N . PRO C 1 133 ? 28.864 69.826 17.866 1.00 345.54 322 PRO C N 1
ATOM 4460 C CA . PRO C 1 133 ? 28.757 68.407 18.235 1.00 329.36 322 PRO C CA 1
ATOM 4461 C C . PRO C 1 133 ? 28.436 68.216 19.711 1.00 314.60 322 PRO C C 1
ATOM 4462 O O . PRO C 1 133 ? 28.465 69.184 20.476 1.00 324.88 322 PRO C O 1
ATOM 4466 N N . LEU C 1 134 ? 28.110 66.976 20.079 1.00 285.45 323 LEU C N 1
ATOM 4467 C CA . LEU C 1 134 ? 27.690 66.604 21.426 1.00 268.42 323 LEU C CA 1
ATOM 4468 C C . LEU C 1 134 ? 26.344 67.219 21.785 1.00 273.60 323 LEU C C 1
ATOM 4469 O O . LEU C 1 134 ? 26.214 68.439 21.931 1.00 248.84 323 LEU C O 1
ATOM 4474 N N . THR C 1 135 ? 25.343 66.359 21.928 1.00 292.82 324 THR C N 1
ATOM 4475 C CA . THR C 1 135 ? 23.980 66.735 22.256 1.00 267.00 324 THR C CA 1
ATOM 4476 C C . THR C 1 135 ? 23.772 66.687 23.769 1.00 273.84 324 THR C C 1
ATOM 4477 O O . THR C 1 135 ? 24.539 66.063 24.505 1.00 308.69 324 THR C O 1
ATOM 4481 N N . ALA C 1 136 ? 22.737 67.389 24.235 1.00 233.76 325 ALA C N 1
ATOM 4482 C CA . ALA C 1 136 ? 22.287 67.283 25.622 1.00 228.25 325 ALA C CA 1
ATOM 4483 C C . ALA C 1 136 ? 21.574 65.951 25.821 1.00 217.88 325 ALA C C 1
ATOM 4484 O O . ALA C 1 136 ? 20.375 65.884 26.076 1.00 191.98 325 ALA C O 1
ATOM 4486 N N . SER C 1 137 ? 22.350 64.891 25.658 1.00 170.99 326 SER C N 1
ATOM 4487 C CA . SER C 1 137 ? 21.944 63.515 25.878 1.00 226.24 326 SER C CA 1
ATOM 4488 C C . SER C 1 137 ? 21.043 63.361 27.090 1.00 198.89 326 SER C C 1
ATOM 4489 O O . SER C 1 137 ? 21.457 63.621 28.220 1.00 261.54 326 SER C O 1
ATOM 4492 N N . LEU C 1 138 ? 19.817 62.931 26.857 1.00 164.47 327 LEU C N 1
ATOM 4493 C CA . LEU C 1 138 ? 18.944 62.730 27.997 1.00 188.67 327 LEU C CA 1
ATOM 4494 C C . LEU C 1 138 ? 19.313 61.436 28.732 1.00 213.20 327 LEU C C 1
ATOM 4495 O O . LEU C 1 138 ? 19.767 60.462 28.122 1.00 176.63 327 LEU C O 1
ATOM 4500 N N . PRO C 1 139 ? 19.156 61.412 30.053 1.00 234.35 328 PRO C N 1
ATOM 4501 C CA . PRO C 1 139 ? 19.560 60.237 30.832 1.00 248.89 328 PRO C CA 1
ATOM 4502 C C . PRO C 1 139 ? 18.495 59.154 30.848 1.00 209.36 328 PRO C C 1
ATOM 4503 O O . PRO C 1 139 ? 17.296 59.414 30.766 1.00 178.78 328 PRO C O 1
ATOM 4507 N N . ILE C 1 140 ? 18.958 57.912 30.947 1.00 172.75 329 ILE C N 1
ATOM 4508 C CA . ILE C 1 140 ? 18.083 56.750 31.011 1.00 193.25 329 ILE C CA 1
ATOM 4509 C C . ILE C 1 140 ? 18.521 55.889 32.188 1.00 190.16 329 ILE C C 1
ATOM 4510 O O . ILE C 1 140 ? 19.682 55.464 32.258 1.00 193.13 329 ILE C O 1
ATOM 4515 N N . ASN C 1 141 ? 17.597 55.654 33.118 1.00 187.94 330 ASN C N 1
ATOM 4516 C CA . ASN C 1 141 ? 17.710 54.601 34.122 1.00 208.61 330 ASN C CA 1
ATOM 4517 C C . ASN C 1 141 ? 16.958 53.390 33.588 1.00 234.95 330 ASN C C 1
ATOM 4518 O O . ASN C 1 141 ? 15.727 53.403 33.498 1.00 240.01 330 ASN C O 1
ATOM 4523 N N . VAL C 1 142 ? 17.699 52.357 33.219 1.00 221.44 331 VAL C N 1
ATOM 4524 C CA . VAL C 1 142 ? 17.171 51.188 32.523 1.00 204.39 331 VAL C CA 1
ATOM 4525 C C . VAL C 1 142 ? 17.346 49.987 33.441 1.00 218.43 331 VAL C C 1
ATOM 4526 O O . VAL C 1 142 ? 18.400 49.345 33.438 1.00 255.30 331 VAL C O 1
ATOM 4530 N N . THR C 1 143 ? 16.330 49.671 34.234 1.00 186.89 332 THR C N 1
ATOM 4531 C CA . THR C 1 143 ? 16.366 48.451 35.028 1.00 188.65 332 THR C CA 1
ATOM 4532 C C . THR C 1 143 ? 15.741 47.332 34.198 1.00 175.07 332 THR C C 1
ATOM 4533 O O . THR C 1 143 ? 14.573 47.421 33.802 1.00 207.32 332 THR C O 1
ATOM 4537 N N . VAL C 1 144 ? 16.536 46.301 33.904 1.00 214.90 333 VAL C N 1
ATOM 4538 C CA . VAL C 1 144 ? 16.146 45.210 33.015 1.00 193.07 333 VAL C CA 1
ATOM 4539 C C . VAL C 1 144 ? 16.188 43.905 33.800 1.00 195.87 333 VAL C C 1
ATOM 4540 O O . VAL C 1 144 ? 17.053 43.725 34.665 1.00 240.90 333 VAL C O 1
ATOM 4544 N N . SER C 1 145 ? 15.259 42.994 33.495 1.00 154.35 334 SER C N 1
ATOM 4545 C CA . SER C 1 145 ? 15.121 41.745 34.234 1.00 185.54 334 SER C CA 1
ATOM 4546 C C . SER C 1 145 ? 14.765 40.597 33.298 1.00 191.69 334 SER C C 1
ATOM 4547 O O . SER C 1 145 ? 14.260 40.799 32.192 1.00 202.83 334 SER C O 1
ATOM 4550 N N . ILE C 1 146 ? 15.030 39.379 33.771 1.00 211.22 335 ILE C N 1
ATOM 4551 C CA . ILE C 1 146 ? 14.614 38.150 33.114 1.00 215.41 335 ILE C CA 1
ATOM 4552 C C . ILE C 1 146 ? 13.808 37.345 34.120 1.00 217.44 335 ILE C C 1
ATOM 4553 O O . ILE C 1 146 ? 14.089 37.367 35.328 1.00 177.85 335 ILE C O 1
ATOM 4558 N N . ILE C 1 147 ? 12.794 36.634 33.614 1.00 223.18 336 ILE C N 1
ATOM 4559 C CA . ILE C 1 147 ? 11.845 35.957 34.493 1.00 202.52 336 ILE C CA 1
ATOM 4560 C C . ILE C 1 147 ? 11.719 34.464 34.199 1.00 191.75 336 ILE C C 1
ATOM 4561 O O . ILE C 1 147 ? 11.542 33.667 35.124 1.00 235.23 336 ILE C O 1
ATOM 4566 N N . ARG C 1 148 ? 11.793 34.059 32.930 1.00 192.88 337 ARG C N 1
ATOM 4567 C CA . ARG C 1 148 ? 11.661 32.643 32.605 1.00 221.09 337 ARG C CA 1
ATOM 4568 C C . ARG C 1 148 ? 12.706 32.233 31.576 1.00 227.19 337 ARG C C 1
ATOM 4569 O O . ARG C 1 148 ? 13.095 33.022 30.711 1.00 158.13 337 ARG C O 1
ATOM 4577 N N . PHE C 1 149 ? 13.145 30.976 31.677 1.00 243.20 338 PHE C N 1
ATOM 4578 C CA . PHE C 1 149 ? 14.104 30.405 30.731 1.00 207.27 338 PHE C CA 1
ATOM 4579 C C . PHE C 1 149 ? 13.797 28.926 30.531 1.00 192.23 338 PHE C C 1
ATOM 4580 O O . PHE C 1 149 ? 13.949 28.128 31.461 1.00 177.07 338 PHE C O 1
ATOM 4588 N N . GLN C 1 150 ? 13.372 28.560 29.322 1.00 211.84 339 GLN C N 1
ATOM 4589 C CA . GLN C 1 150 ? 13.205 27.168 28.921 1.00 228.63 339 GLN C CA 1
ATOM 4590 C C . GLN C 1 150 ? 14.126 26.883 27.744 1.00 218.84 339 GLN C C 1
ATOM 4591 O O . GLN C 1 150 ? 14.154 27.650 26.774 1.00 213.75 339 GLN C O 1
ATOM 4597 N N . ALA C 1 151 ? 14.872 25.784 27.826 1.00 233.50 340 ALA C N 1
ATOM 4598 C CA . ALA C 1 151 ? 15.821 25.455 26.774 1.00 220.73 340 ALA C CA 1
ATOM 4599 C C . ALA C 1 151 ? 16.028 23.950 26.717 1.00 235.98 340 ALA C C 1
ATOM 4600 O O . ALA C 1 151 ? 15.697 23.213 27.652 1.00 231.60 340 ALA C O 1
ATOM 4602 N N . CYS C 1 152 ? 16.583 23.508 25.591 1.00 259.10 341 CYS C N 1
ATOM 4603 C CA . CYS C 1 152 ? 16.940 22.113 25.363 1.00 261.28 341 CYS C CA 1
ATOM 4604 C C . CYS C 1 152 ? 18.456 22.054 25.223 1.00 222.55 341 CYS C C 1
ATOM 4605 O O . CYS C 1 152 ? 19.010 22.519 24.221 1.00 243.93 341 CYS C O 1
ATOM 4608 N N . LEU C 1 153 ? 19.117 21.488 26.225 1.00 192.10 342 LEU C N 1
ATOM 4609 C CA . LEU C 1 153 ? 20.557 21.591 26.396 1.00 186.04 342 LEU C CA 1
ATOM 4610 C C . LEU C 1 153 ? 21.241 20.282 26.015 1.00 231.95 342 LEU C C 1
ATOM 4611 O O . LEU C 1 153 ? 20.647 19.203 26.104 1.00 288.90 342 LEU C O 1
ATOM 4616 N N . THR C 1 154 ? 22.495 20.388 25.573 1.00 210.87 343 THR C N 1
ATOM 4617 C CA . THR C 1 154 ? 23.309 19.232 25.210 1.00 182.40 343 THR C CA 1
ATOM 4618 C C . THR C 1 154 ? 24.624 19.297 25.971 1.00 170.11 343 THR C C 1
ATOM 4619 O O . THR C 1 154 ? 25.345 20.297 25.883 1.00 167.64 343 THR C O 1
ATOM 4623 N N . VAL C 1 155 ? 24.933 18.232 26.711 1.00 197.02 344 VAL C N 1
ATOM 4624 C CA . VAL C 1 155 ? 26.190 18.106 27.437 1.00 189.29 344 VAL C CA 1
ATOM 4625 C C . VAL C 1 155 ? 26.912 16.868 26.927 1.00 202.36 344 VAL C C 1
ATOM 4626 O O . VAL C 1 155 ? 26.281 15.908 26.482 1.00 198.13 344 VAL C O 1
ATOM 4630 N N . SER C 1 156 ? 28.241 16.896 26.974 1.00 212.65 345 SER C N 1
ATOM 4631 C CA . SER C 1 156 ? 29.037 15.719 26.642 1.00 229.89 345 SER C CA 1
ATOM 4632 C C . SER C 1 156 ? 30.439 15.914 27.206 1.00 235.27 345 SER C C 1
ATOM 4633 O O . SER C 1 156 ? 30.757 16.952 27.792 1.00 260.76 345 SER C O 1
ATOM 4636 N N . LEU C 1 157 ? 31.274 14.895 27.032 1.00 220.25 346 LEU C N 1
ATOM 4637 C CA . LEU C 1 157 ? 32.616 14.899 27.603 1.00 200.76 346 LEU C CA 1
ATOM 4638 C C . LEU C 1 157 ? 33.633 14.309 26.633 1.00 195.21 346 LEU C C 1
ATOM 4639 O O . LEU C 1 157 ? 34.805 14.686 26.644 1.00 176.16 346 LEU C O 1
ATOM 4644 N N . PHE C 1 180 ? 37.538 17.332 29.294 1.00 236.06 369 PHE C N 1
ATOM 4645 C CA . PHE C 1 180 ? 36.963 18.656 29.090 1.00 241.85 369 PHE C CA 1
ATOM 4646 C C . PHE C 1 180 ? 35.441 18.591 28.939 1.00 261.44 369 PHE C C 1
ATOM 4647 O O . PHE C 1 180 ? 34.883 17.540 28.618 1.00 269.77 369 PHE C O 1
ATOM 4655 N N . LEU C 1 181 ? 34.780 19.719 29.164 1.00 253.00 370 LEU C N 1
ATOM 4656 C CA . LEU C 1 181 ? 33.327 19.790 29.171 1.00 209.82 370 LEU C CA 1
ATOM 4657 C C . LEU C 1 181 ? 32.808 20.307 27.833 1.00 217.27 370 LEU C C 1
ATOM 4658 O O . LEU C 1 181 ? 33.428 21.171 27.205 1.00 232.17 370 LEU C O 1
ATOM 4663 N N . MET C 1 182 ? 31.661 19.776 27.404 1.00 206.39 371 MET C N 1
ATOM 4664 C CA . MET C 1 182 ? 31.020 20.177 26.155 1.00 218.86 371 MET C CA 1
ATOM 4665 C C . MET C 1 182 ? 29.538 20.375 26.423 1.00 204.12 371 MET C C 1
ATOM 4666 O O . MET C 1 182 ? 28.874 19.444 26.881 1.00 225.49 371 MET C O 1
ATOM 4671 N N . PHE C 1 183 ? 29.014 21.562 26.125 1.00 216.82 372 PHE C N 1
ATOM 4672 C CA . PHE C 1 183 ? 27.588 21.806 26.311 1.00 221.35 372 PHE C CA 1
ATOM 4673 C C . PHE C 1 183 ? 27.173 23.053 25.540 1.00 186.33 372 PHE C C 1
ATOM 4674 O O . PHE C 1 183 ? 27.974 23.969 25.337 1.00 164.88 372 PHE C O 1
ATOM 4682 N N . SER C 1 184 ? 25.912 23.072 25.112 1.00 190.16 373 SER C N 1
ATOM 4683 C CA . SER C 1 184 ? 25.354 24.201 24.370 1.00 202.09 373 SER C CA 1
ATOM 4684 C C . SER C 1 184 ? 23.834 24.071 24.371 1.00 207.01 373 SER C C 1
ATOM 4685 O O . SER C 1 184 ? 23.275 23.100 24.890 1.00 224.83 373 SER C O 1
ATOM 4688 N N . PHE C 1 185 ? 23.168 25.053 23.763 1.00 174.93 374 PHE C N 1
ATOM 4689 C CA . PHE C 1 185 ? 21.716 25.162 23.788 1.00 189.03 374 PHE C CA 1
ATOM 4690 C C . PHE C 1 185 ? 21.121 24.993 22.397 1.00 200.53 374 PHE C C 1
ATOM 4691 O O . PHE C 1 185 ? 21.743 25.337 21.388 1.00 188.16 374 PHE C O 1
ATOM 4699 N N . ALA C 1 186 ? 19.896 24.475 22.361 1.00 203.94 375 ALA C N 1
ATOM 4700 C CA . ALA C 1 186 ? 19.133 24.461 21.124 1.00 209.23 375 ALA C CA 1
ATOM 4701 C C . ALA C 1 186 ? 18.650 25.874 20.802 1.00 237.11 375 ALA C C 1
ATOM 4702 O O . ALA C 1 186 ? 18.283 26.627 21.711 1.00 245.46 375 ALA C O 1
ATOM 4704 N N . PRO C 1 187 ? 18.641 26.264 19.525 1.00 247.59 376 PRO C N 1
ATOM 4705 C CA . PRO C 1 187 ? 18.229 27.634 19.178 1.00 231.47 376 PRO C CA 1
ATOM 4706 C C . PRO C 1 187 ? 16.767 27.929 19.472 1.00 227.30 376 PRO C C 1
ATOM 4707 O O . PRO C 1 187 ? 16.405 29.107 19.577 1.00 214.70 376 PRO C O 1
ATOM 4711 N N . GLU C 1 188 ? 15.916 26.910 19.603 1.00 255.23 377 GLU C N 1
ATOM 4712 C CA . GLU C 1 188 ? 14.504 27.118 19.930 1.00 271.45 377 GLU C CA 1
ATOM 4713 C C . GLU C 1 188 ? 14.323 27.105 21.448 1.00 247.45 377 GLU C C 1
ATOM 4714 O O . GLU C 1 188 ? 13.754 26.189 22.043 1.00 257.40 377 GLU C O 1
ATOM 4720 N N . TYR C 1 189 ? 14.829 28.163 22.069 1.00 205.55 378 TYR C N 1
ATOM 4721 C CA . TYR C 1 189 ? 14.747 28.367 23.506 1.00 201.93 378 TYR C CA 1
ATOM 4722 C C . TYR C 1 189 ? 13.783 29.502 23.829 1.00 213.79 378 TYR C C 1
ATOM 4723 O O . TYR C 1 189 ? 13.443 30.326 22.974 1.00 222.69 378 TYR C O 1
ATOM 4732 N N . ARG C 1 190 ? 13.348 29.533 25.085 1.00 228.62 379 ARG C N 1
ATOM 4733 C CA . ARG C 1 190 ? 12.428 30.544 25.585 1.00 202.93 379 ARG C CA 1
ATOM 4734 C C . ARG C 1 190 ? 13.176 31.483 26.521 1.00 173.89 379 ARG C C 1
ATOM 4735 O O . ARG C 1 190 ? 13.852 31.030 27.451 1.00 170.00 379 ARG C O 1
ATOM 4743 N N . MET C 1 191 ? 13.057 32.784 26.270 1.00 198.49 380 MET C N 1
ATOM 4744 C CA . MET C 1 191 ? 13.639 33.806 27.133 1.00 170.99 380 MET C CA 1
ATOM 4745 C C . MET C 1 191 ? 12.635 34.941 27.250 1.00 220.90 380 MET C C 1
ATOM 4746 O O . MET C 1 191 ? 12.235 35.523 26.236 1.00 212.58 380 MET C O 1
ATOM 4751 N N . GLU C 1 192 ? 12.223 35.252 28.478 1.00 238.28 381 GLU C N 1
ATOM 4752 C CA . GLU C 1 192 ? 11.163 36.222 28.722 1.00 206.65 381 GLU C CA 1
ATOM 4753 C C . GLU C 1 192 ? 11.697 37.336 29.611 1.00 208.99 381 GLU C C 1
ATOM 4754 O O . GLU C 1 192 ? 12.172 37.081 30.727 1.00 182.74 381 GLU C O 1
ATOM 4760 N N . PHE C 1 193 ? 11.606 38.566 29.110 1.00 233.50 382 PHE C N 1
ATOM 4761 C CA . PHE C 1 193 ? 12.246 39.736 29.685 1.00 222.87 382 PHE C CA 1
ATOM 4762 C C . PHE C 1 193 ? 11.214 40.653 30.328 1.00 221.91 382 PHE C C 1
ATOM 4763 O O . PHE C 1 193 ? 10.007 40.528 30.106 1.00 212.43 382 PHE C O 1
ATOM 4771 N N . GLU C 1 194 ? 11.721 41.601 31.116 1.00 231.04 383 GLU C N 1
ATOM 4772 C CA . GLU C 1 194 ? 10.882 42.518 31.885 1.00 206.07 383 GLU C CA 1
ATOM 4773 C C . GLU C 1 194 ? 11.697 43.794 32.085 1.00 242.32 383 GLU C C 1
ATOM 4774 O O . GLU C 1 194 ? 12.536 43.860 32.988 1.00 255.96 383 GLU C O 1
ATOM 4780 N N . THR C 1 195 ? 11.452 44.794 31.239 1.00 254.11 384 THR C N 1
ATOM 4781 C CA . THR C 1 195 ? 12.280 45.990 31.160 1.00 238.76 384 THR C CA 1
ATOM 4782 C C . THR C 1 195 ? 11.498 47.223 31.599 1.00 198.84 384 THR C C 1
ATOM 4783 O O . THR C 1 195 ? 10.304 47.347 31.308 1.00 200.51 384 THR C O 1
ATOM 4787 N N . GLN C 1 196 ? 12.178 48.136 32.297 1.00 211.76 385 GLN C N 1
ATOM 4788 C CA . GLN C 1 196 ? 11.607 49.431 32.642 1.00 180.81 385 GLN C CA 1
ATOM 4789 C C . GLN C 1 196 ? 12.687 50.499 32.533 1.00 220.11 385 GLN C C 1
ATOM 4790 O O . GLN C 1 196 ? 13.878 50.230 32.725 1.00 237.57 385 GLN C O 1
ATOM 4796 N N . SER C 1 197 ? 12.253 51.720 32.227 1.00 188.45 386 SER C N 1
ATOM 4797 C CA . SER C 1 197 ? 13.171 52.830 32.028 1.00 178.71 386 SER C CA 1
ATOM 4798 C C . SER C 1 197 ? 12.499 54.131 32.438 1.00 193.89 386 SER C C 1
ATOM 4799 O O . SER C 1 197 ? 11.313 54.342 32.165 1.00 192.84 386 SER C O 1
ATOM 4802 N N . LEU C 1 198 ? 13.265 54.990 33.103 1.00 191.99 387 LEU C N 1
ATOM 4803 C CA . LEU C 1 198 ? 12.875 56.371 33.344 1.00 163.13 387 LEU C CA 1
ATOM 4804 C C . LEU C 1 198 ? 13.896 57.287 32.690 1.00 171.46 387 LEU C C 1
ATOM 4805 O O . LEU C 1 198 ? 15.092 56.989 32.679 1.00 161.30 387 LEU C O 1
ATOM 4810 N N . ILE C 1 199 ? 13.421 58.398 32.127 1.00 212.94 388 ILE C N 1
ATOM 4811 C CA . ILE C 1 199 ? 14.240 59.286 31.317 1.00 209.48 388 ILE C CA 1
ATOM 4812 C C . ILE C 1 199 ? 14.417 60.650 31.977 1.00 232.94 388 ILE C C 1
ATOM 4813 O O . ILE C 1 199 ? 15.535 61.161 32.088 1.00 174.09 388 ILE C O 1
ATOM 4818 N N . GLY C 1 200 ? 13.318 61.252 32.422 1.00 251.83 389 GLY C N 1
ATOM 4819 C CA . GLY C 1 200 ? 13.377 62.478 33.190 1.00 229.15 389 GLY C CA 1
ATOM 4820 C C . GLY C 1 200 ? 12.371 62.430 34.319 1.00 207.84 389 GLY C C 1
ATOM 4821 O O . GLY C 1 200 ? 12.668 62.818 35.453 1.00 209.98 389 GLY C O 1
ATOM 4822 N N . ALA C 1 201 ? 11.175 61.941 34.002 1.00 177.56 390 ALA C N 1
ATOM 4823 C CA . ALA C 1 201 ? 10.114 61.711 34.977 1.00 178.54 390 ALA C CA 1
ATOM 4824 C C . ALA C 1 201 ? 8.988 60.909 34.333 1.00 209.61 390 ALA C C 1
ATOM 4825 O O . ALA C 1 201 ? 8.558 61.210 33.218 1.00 207.12 390 ALA C O 1
ATOM 4827 N N . GLU C 1 206 ? 8.054 56.623 32.882 1.00 211.94 395 GLU C N 1
ATOM 4828 C CA . GLU C 1 206 ? 7.391 56.216 31.649 1.00 243.77 395 GLU C CA 1
ATOM 4829 C C . GLU C 1 206 ? 8.262 55.271 30.825 1.00 232.81 395 GLU C C 1
ATOM 4830 O O . GLU C 1 206 ? 9.209 55.699 30.164 1.00 252.09 395 GLU C O 1
ATOM 4836 N N . ASN C 1 207 ? 7.927 53.984 30.870 1.00 209.92 396 ASN C N 1
ATOM 4837 C CA . ASN C 1 207 ? 8.651 52.970 30.119 1.00 194.90 396 ASN C CA 1
ATOM 4838 C C . ASN C 1 207 ? 8.419 53.128 28.616 1.00 251.71 396 ASN C C 1
ATOM 4839 O O . ASN C 1 207 ? 7.481 53.793 28.168 1.00 289.16 396 ASN C O 1
ATOM 4844 N N . ILE C 1 208 ? 9.294 52.494 27.837 1.00 244.72 397 ILE C N 1
ATOM 4845 C CA . ILE C 1 208 ? 9.244 52.527 26.373 1.00 241.25 397 ILE C CA 1
ATOM 4846 C C . ILE C 1 208 ? 9.651 51.155 25.842 1.00 213.43 397 ILE C C 1
ATOM 4847 O O . ILE C 1 208 ? 10.625 50.568 26.337 1.00 243.56 397 ILE C O 1
ATOM 4852 N N . PRO C 1 209 ? 8.943 50.600 24.851 1.00 182.93 398 PRO C N 1
ATOM 4853 C CA . PRO C 1 209 ? 9.256 49.224 24.425 1.00 172.08 398 PRO C CA 1
ATOM 4854 C C . PRO C 1 209 ? 10.549 49.089 23.637 1.00 200.68 398 PRO C C 1
ATOM 4855 O O . PRO C 1 209 ? 11.237 48.064 23.764 1.00 256.24 398 PRO C O 1
ATOM 4859 N N . LYS C 1 210 ? 10.900 50.084 22.816 1.00 189.53 399 LYS C N 1
ATOM 4860 C CA . LYS C 1 210 ? 12.128 49.988 22.034 1.00 192.75 399 LYS C CA 1
ATOM 4861 C C . LYS C 1 210 ? 13.344 49.800 22.933 1.00 207.67 399 LYS C C 1
ATOM 4862 O O . LYS C 1 210 ? 14.312 49.137 22.539 1.00 251.13 399 LYS C O 1
ATOM 4868 N N . ILE C 1 211 ? 13.301 50.361 24.144 1.00 201.50 400 ILE C N 1
ATOM 4869 C CA . ILE C 1 211 ? 14.353 50.139 25.136 1.00 237.24 400 ILE C CA 1
ATOM 4870 C C . ILE C 1 211 ? 14.562 48.644 25.351 1.00 280.02 400 ILE C C 1
ATOM 4871 O O . ILE C 1 211 ? 15.635 48.088 25.068 1.00 277.91 400 ILE C O 1
ATOM 4876 N N . GLY C 1 212 ? 13.517 47.972 25.843 1.00 296.27 401 GLY C N 1
ATOM 4877 C CA . GLY C 1 212 ? 13.608 46.548 26.112 1.00 314.55 401 GLY C CA 1
ATOM 4878 C C . GLY C 1 212 ? 13.953 45.722 24.891 1.00 328.55 401 GLY C C 1
ATOM 4879 O O . GLY C 1 212 ? 14.645 44.706 25.002 1.00 366.75 401 GLY C O 1
ATOM 4880 N N . SER C 1 213 ? 13.481 46.138 23.711 1.00 263.21 402 SER C N 1
ATOM 4881 C CA . SER C 1 213 ? 13.843 45.406 22.501 1.00 246.15 402 SER C CA 1
ATOM 4882 C C . SER C 1 213 ? 15.341 45.502 22.229 1.00 273.79 402 SER C C 1
ATOM 4883 O O . SER C 1 213 ? 15.980 44.501 21.881 1.00 305.05 402 SER C O 1
ATOM 4886 N N . LEU C 1 214 ? 15.922 46.693 22.397 1.00 271.18 403 LEU C N 1
ATOM 4887 C CA . LEU C 1 214 ? 17.359 46.856 22.183 1.00 272.34 403 LEU C CA 1
ATOM 4888 C C . LEU C 1 214 ? 18.159 46.022 23.180 1.00 292.63 403 LEU C C 1
ATOM 4889 O O . LEU C 1 214 ? 19.094 45.294 22.802 1.00 334.70 403 LEU C O 1
ATOM 4894 N N . VAL C 1 215 ? 17.790 46.103 24.465 1.00 265.11 404 VAL C N 1
ATOM 4895 C CA . VAL C 1 215 ? 18.471 45.296 25.476 1.00 247.42 404 VAL C CA 1
ATOM 4896 C C . VAL C 1 215 ? 18.386 43.815 25.120 1.00 224.30 404 VAL C C 1
ATOM 4897 O O . VAL C 1 215 ? 19.374 43.074 25.230 1.00 174.72 404 VAL C O 1
ATOM 4901 N N . GLU C 1 216 ? 17.207 43.364 24.677 1.00 224.02 405 GLU C N 1
ATOM 4902 C CA . GLU C 1 216 ? 17.062 41.989 24.206 1.00 214.89 405 GLU C CA 1
ATOM 4903 C C . GLU C 1 216 ? 18.044 41.684 23.080 1.00 270.06 405 GLU C C 1
ATOM 4904 O O . GLU C 1 216 ? 18.661 40.610 23.058 1.00 294.50 405 GLU C O 1
ATOM 4910 N N . TYR C 1 217 ? 18.203 42.621 22.140 1.00 329.15 406 TYR C N 1
ATOM 4911 C CA . TYR C 1 217 ? 19.145 42.429 21.041 1.00 361.15 406 TYR C CA 1
ATOM 4912 C C . TYR C 1 217 ? 20.547 42.134 21.556 1.00 369.06 406 TYR C C 1
ATOM 4913 O O . TYR C 1 217 ? 21.134 41.093 21.236 1.00 390.75 406 TYR C O 1
ATOM 4922 N N . GLN C 1 218 ? 21.108 43.044 22.358 1.00 349.43 407 GLN C N 1
ATOM 4923 C CA . GLN C 1 218 ? 22.488 42.841 22.802 1.00 334.03 407 GLN C CA 1
ATOM 4924 C C . GLN C 1 218 ? 22.621 41.580 23.655 1.00 320.61 407 GLN C C 1
ATOM 4925 O O . GLN C 1 218 ? 23.584 40.809 23.500 1.00 324.36 407 GLN C O 1
ATOM 4931 N N . ILE C 1 219 ? 21.652 41.345 24.545 1.00 288.96 408 ILE C N 1
ATOM 4932 C CA . ILE C 1 219 ? 21.704 40.179 25.427 1.00 235.03 408 ILE C CA 1
ATOM 4933 C C . ILE C 1 219 ? 21.776 38.895 24.608 1.00 218.34 408 ILE C C 1
ATOM 4934 O O . ILE C 1 219 ? 22.712 38.097 24.749 1.00 186.12 408 ILE C O 1
ATOM 4939 N N . LYS C 1 220 ? 20.791 38.681 23.730 1.00 209.06 409 LYS C N 1
ATOM 4940 C CA . LYS C 1 220 ? 20.806 37.457 22.940 1.00 195.79 409 LYS C CA 1
ATOM 4941 C C . LYS C 1 220 ? 21.962 37.427 21.950 1.00 271.26 409 LYS C C 1
ATOM 4942 O O . LYS C 1 220 ? 22.315 36.347 21.462 1.00 274.41 409 LYS C O 1
ATOM 4948 N N . LYS C 1 221 ? 22.571 38.580 21.658 1.00 358.36 410 LYS C N 1
ATOM 4949 C CA . LYS C 1 221 ? 23.774 38.584 20.831 1.00 387.11 410 LYS C CA 1
ATOM 4950 C C . LYS C 1 221 ? 24.940 37.933 21.561 1.00 361.12 410 LYS C C 1
ATOM 4951 O O . LYS C 1 221 ? 25.620 37.061 21.008 1.00 373.01 410 LYS C O 1
ATOM 4957 N N . TRP C 1 222 ? 25.196 38.346 22.807 1.00 306.00 411 TRP C N 1
ATOM 4958 C CA . TRP C 1 222 ? 26.250 37.680 23.571 1.00 290.16 411 TRP C CA 1
ATOM 4959 C C . TRP C 1 222 ? 25.903 36.213 23.809 1.00 276.57 411 TRP C C 1
ATOM 4960 O O . TRP C 1 222 ? 26.750 35.322 23.631 1.00 263.29 411 TRP C O 1
ATOM 4971 N N . PHE C 1 223 ? 24.643 35.946 24.174 1.00 260.07 412 PHE C N 1
ATOM 4972 C CA . PHE C 1 223 ? 24.196 34.586 24.467 1.00 220.85 412 PHE C CA 1
ATOM 4973 C C . PHE C 1 223 ? 24.440 33.646 23.292 1.00 199.28 412 PHE C C 1
ATOM 4974 O O . PHE C 1 223 ? 25.080 32.598 23.443 1.00 172.76 412 PHE C O 1
ATOM 4982 N N . VAL C 1 224 ? 23.932 34.000 22.109 1.00 220.84 413 VAL C N 1
ATOM 4983 C CA . VAL C 1 224 ? 24.110 33.129 20.951 1.00 205.84 413 VAL C CA 1
ATOM 4984 C C . VAL C 1 224 ? 25.560 33.142 20.482 1.00 199.26 413 VAL C C 1
ATOM 4985 O O . VAL C 1 224 ? 26.060 32.138 19.959 1.00 210.07 413 VAL C O 1
ATOM 4989 N N . GLU C 1 225 ? 26.266 34.260 20.678 1.00 214.03 414 GLU C N 1
ATOM 4990 C CA . GLU C 1 225 ? 27.661 34.333 20.258 1.00 245.95 414 GLU C CA 1
ATOM 4991 C C . GLU C 1 225 ? 28.522 33.317 20.995 1.00 223.16 414 GLU C C 1
ATOM 4992 O O . GLU C 1 225 ? 29.423 32.713 20.401 1.00 221.50 414 GLU C O 1
ATOM 4998 N N . ARG C 1 226 ? 28.269 33.109 22.288 1.00 226.07 415 ARG C N 1
ATOM 4999 C CA . ARG C 1 226 ? 29.152 32.260 23.077 1.00 258.97 415 ARG C CA 1
ATOM 5000 C C . ARG C 1 226 ? 28.560 30.921 23.502 1.00 224.34 415 ARG C C 1
ATOM 5001 O O . ARG C 1 226 ? 29.329 30.037 23.894 1.00 209.56 415 ARG C O 1
ATOM 5009 N N . CYS C 1 227 ? 27.235 30.723 23.433 1.00 197.71 416 CYS C N 1
ATOM 5010 C CA . CYS C 1 227 ? 26.653 29.599 24.161 1.00 172.99 416 CYS C CA 1
ATOM 5011 C C . CYS C 1 227 ? 25.586 28.793 23.421 1.00 182.79 416 CYS C C 1
ATOM 5012 O O . CYS C 1 227 ? 24.923 27.965 24.058 1.00 152.96 416 CYS C O 1
ATOM 5015 N N . VAL C 1 228 ? 25.389 28.978 22.116 1.00 222.44 417 VAL C N 1
ATOM 5016 C CA . VAL C 1 228 ? 24.301 28.304 21.414 1.00 190.39 417 VAL C CA 1
ATOM 5017 C C . VAL C 1 228 ? 24.845 27.538 20.216 1.00 172.86 417 VAL C C 1
ATOM 5018 O O . VAL C 1 228 ? 25.803 27.965 19.563 1.00 171.43 417 VAL C O 1
ATOM 5022 N N . GLU C 1 229 ? 24.234 26.385 19.945 1.00 198.22 418 GLU C N 1
ATOM 5023 C CA . GLU C 1 229 ? 24.510 25.606 18.739 1.00 226.92 418 GLU C CA 1
ATOM 5024 C C . GLU C 1 229 ? 24.448 26.484 17.493 1.00 253.84 418 GLU C C 1
ATOM 5025 O O . GLU C 1 229 ? 23.549 27.315 17.360 1.00 265.44 418 GLU C O 1
ATOM 5031 N N . PRO C 1 230 ? 25.401 26.295 16.567 1.00 258.79 419 PRO C N 1
ATOM 5032 C CA . PRO C 1 230 ? 26.488 25.318 16.671 1.00 236.08 419 PRO C CA 1
ATOM 5033 C C . PRO C 1 230 ? 27.797 25.895 17.213 1.00 226.85 419 PRO C C 1
ATOM 5034 O O . PRO C 1 230 ? 28.842 25.721 16.586 1.00 273.62 419 PRO C O 1
ATOM 5038 N N . ARG C 1 231 ? 27.741 26.571 18.359 1.00 195.58 420 ARG C N 1
ATOM 5039 C CA . ARG C 1 231 ? 28.933 27.091 19.025 1.00 204.62 420 ARG C CA 1
ATOM 5040 C C . ARG C 1 231 ? 28.899 26.656 20.483 1.00 206.49 420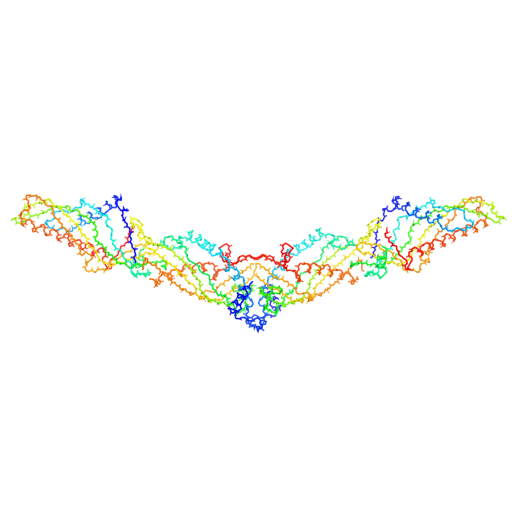 ARG C C 1
ATOM 5041 O O . ARG C 1 231 ? 28.090 27.162 21.269 1.00 181.06 420 ARG C O 1
ATOM 5049 N N . PHE C 1 232 ? 29.779 25.727 20.840 1.00 217.01 421 PHE C N 1
ATOM 5050 C CA . PHE C 1 232 ? 29.817 25.156 22.175 1.00 213.41 421 PHE C CA 1
ATOM 5051 C C . PHE C 1 232 ? 30.849 25.882 23.037 1.00 205.37 421 PHE C C 1
ATOM 5052 O O . PHE C 1 232 ? 31.579 26.763 22.576 1.00 216.69 421 PHE C O 1
ATOM 5060 N N . GLN C 1 233 ? 30.902 25.500 24.310 1.00 220.60 422 GLN C N 1
ATOM 5061 C CA . GLN C 1 233 ? 31.894 26.008 25.248 1.00 239.02 422 GLN C CA 1
ATOM 5062 C C . GLN C 1 233 ? 32.644 24.840 25.867 1.00 282.36 422 GLN C C 1
ATOM 5063 O O . GLN C 1 233 ? 32.027 23.894 26.368 1.00 300.62 422 GLN C O 1
ATOM 5069 N N . PHE C 1 234 ? 33.972 24.910 25.828 1.00 269.73 423 PHE C N 1
ATOM 5070 C CA . PHE C 1 234 ? 34.842 23.834 26.289 1.00 202.19 423 PHE C CA 1
ATOM 5071 C C . PHE C 1 234 ? 35.578 24.315 27.535 1.00 186.48 423 PHE C C 1
ATOM 5072 O O . PHE C 1 234 ? 36.486 25.148 27.444 1.00 230.53 423 PHE C O 1
ATOM 5080 N N . ILE C 1 235 ? 35.184 23.798 28.699 1.00 165.81 424 ILE C N 1
ATOM 5081 C CA . ILE C 1 235 ? 35.812 24.147 29.969 1.00 197.49 424 ILE C CA 1
ATOM 5082 C C . ILE C 1 235 ? 36.814 23.062 30.332 1.00 228.32 424 ILE C C 1
ATOM 5083 O O . ILE C 1 235 ? 36.569 21.870 30.105 1.00 247.77 424 ILE C O 1
ATOM 5088 N N . LYS C 1 236 ? 37.955 23.478 30.878 1.00 201.88 425 LYS C N 1
ATOM 5089 C CA . LYS C 1 236 ? 39.011 22.541 31.231 1.00 205.17 425 LYS C CA 1
ATOM 5090 C C . LYS C 1 236 ? 38.531 21.557 32.294 1.00 234.67 425 LYS C C 1
ATOM 5091 O O . LYS C 1 236 ? 37.834 21.928 33.243 1.00 223.62 425 LYS C O 1
ATOM 5097 N N . LEU C 1 237 ? 38.903 20.285 32.119 1.00 262.02 426 LEU C N 1
ATOM 5098 C CA . LEU C 1 237 ? 38.538 19.233 33.056 1.00 289.89 426 LEU C CA 1
ATOM 5099 C C . LEU C 1 237 ? 39.674 19.007 34.039 1.00 297.06 426 LEU C C 1
ATOM 5100 O O . LEU C 1 237 ? 40.776 18.623 33.617 1.00 324.82 426 LEU C O 1
ATOM 5105 N N . PRO C 1 238 ? 39.468 19.225 35.332 1.00 226.66 427 PRO C N 1
ATOM 5106 C CA . PRO C 1 238 ? 40.523 18.981 36.320 1.00 234.96 427 PRO C CA 1
ATOM 5107 C C . PRO C 1 238 ? 40.664 17.488 36.607 1.00 270.94 427 PRO C C 1
ATOM 5108 O O . PRO C 1 238 ? 39.953 16.648 36.058 1.00 259.72 427 PRO C O 1
ATOM 5112 N N . SER C 1 239 ? 41.608 17.169 37.486 1.00 290.59 428 SER C N 1
ATOM 5113 C CA . SER C 1 239 ? 41.892 15.795 37.880 1.00 282.30 428 SER C CA 1
ATOM 5114 C C . SER C 1 239 ? 41.122 15.450 39.149 1.00 281.56 428 SER C C 1
ATOM 5115 O O . SER C 1 239 ? 41.209 16.172 40.148 1.00 294.83 428 SER C O 1
ATOM 5118 N N . VAL C 1 240 ? 40.377 14.342 39.106 1.00 266.82 429 VAL C N 1
ATOM 5119 C CA . VAL C 1 240 ? 39.576 13.903 40.248 1.00 245.98 429 VAL C CA 1
ATOM 5120 C C . VAL C 1 240 ? 40.230 12.781 41.042 1.00 263.07 429 VAL C C 1
ATOM 5121 O O . VAL C 1 240 ? 39.743 12.452 42.136 1.00 260.24 429 VAL C O 1
ATOM 5125 N N . TRP C 1 241 ? 41.298 12.176 40.530 1.00 266.77 430 TRP C N 1
ATOM 5126 C CA . TRP C 1 241 ? 41.909 11.052 41.222 1.00 265.14 430 TRP C CA 1
ATOM 5127 C C . TRP C 1 241 ? 42.450 11.493 42.580 1.00 246.60 430 TRP C C 1
ATOM 5128 O O . TRP C 1 241 ? 43.025 12.581 42.698 1.00 256.30 430 TRP C O 1
ATOM 5139 N N . PRO C 1 242 ? 42.271 10.681 43.623 1.00 225.19 431 PRO C N 1
ATOM 5140 C CA . PRO C 1 242 ? 42.739 11.061 44.966 1.00 206.09 431 PRO C CA 1
ATOM 5141 C C . PRO C 1 242 ? 44.239 11.307 45.019 1.00 228.42 431 PRO C C 1
ATOM 5142 O O . PRO C 1 242 ? 45.044 10.452 44.642 1.00 260.40 431 PRO C O 1
ATOM 5146 N N . ARG C 1 243 ? 44.609 12.494 45.492 1.00 242.56 432 ARG C N 1
ATOM 5147 C CA . ARG C 1 243 ? 45.976 12.833 45.850 1.00 238.16 432 ARG C CA 1
ATOM 5148 C C . ARG C 1 243 ? 45.989 13.296 47.303 1.00 231.11 432 ARG C C 1
ATOM 5149 O O . ARG C 1 243 ? 44.968 13.731 47.843 1.00 244.05 432 ARG C O 1
ATOM 5157 N N . SER C 1 244 ? 47.155 13.184 47.947 1.00 247.02 433 SER C N 1
ATOM 5158 C CA . SER C 1 244 ? 47.253 13.557 49.356 1.00 270.30 433 SER C CA 1
ATOM 5159 C C . SER C 1 244 ? 47.131 15.060 49.571 1.00 309.64 433 SER C C 1
ATOM 5160 O O . SER C 1 244 ? 46.794 15.488 50.680 1.00 318.46 433 SER C O 1
ATOM 5163 N N . LYS C 1 245 ? 47.398 15.867 48.543 1.00 337.04 434 LYS C N 1
ATOM 5164 C CA . LYS C 1 245 ? 47.233 17.314 48.613 1.00 356.20 434 LYS C CA 1
ATOM 5165 C C . LYS C 1 245 ? 45.783 17.746 48.430 1.00 368.20 434 LYS C C 1
ATOM 5166 O O . LYS C 1 245 ? 45.514 18.949 48.330 1.00 400.52 434 LYS C O 1
ATOM 5172 N N . ASN C 1 246 ? 44.853 16.789 48.383 1.00 295.58 435 ASN C N 1
ATOM 5173 C CA . ASN C 1 246 ? 43.429 17.062 48.237 1.00 243.87 435 ASN C CA 1
ATOM 5174 C C . ASN C 1 246 ? 42.614 16.433 49.365 1.00 225.87 435 ASN C C 1
ATOM 5175 O O . ASN C 1 246 ? 41.419 16.174 49.188 1.00 183.44 435 ASN C O 1
ATOM 5180 N N . THR C 1 247 ? 43.231 16.177 50.520 1.00 277.81 436 THR C N 1
ATOM 5181 C CA . THR C 1 247 ? 42.579 15.486 51.628 1.00 293.37 436 THR C CA 1
ATOM 5182 C C . THR C 1 247 ? 42.486 16.416 52.829 1.00 305.01 436 THR C C 1
ATOM 5183 O O . THR C 1 247 ? 43.511 16.855 53.362 1.00 334.09 436 THR C O 1
ATOM 5187 N N . ARG C 1 248 ? 41.258 16.706 53.251 1.00 276.27 437 ARG C N 1
ATOM 5188 C CA . ARG C 1 248 ? 40.974 17.480 54.452 1.00 282.62 437 ARG C CA 1
ATOM 5189 C C . ARG C 1 248 ? 39.969 16.703 55.295 1.00 289.82 437 ARG C C 1
ATOM 5190 O O . ARG C 1 248 ? 39.543 15.601 54.934 1.00 269.48 437 ARG C O 1
ATOM 5198 N N . GLU C 1 249 ? 39.582 17.282 56.425 1.00 314.17 438 GLU C N 1
ATOM 5199 C CA . GLU C 1 249 ? 38.579 16.671 57.287 1.00 319.40 438 GLU C CA 1
ATOM 5200 C C . GLU C 1 249 ? 37.986 17.757 58.176 1.00 320.45 438 GLU C C 1
ATOM 5201 O O . GLU C 1 249 ? 38.294 18.944 58.026 1.00 334.58 438 GLU C O 1
ATOM 5207 N N . GLY C 1 250 ? 37.133 17.347 59.109 1.00 295.46 439 GLY C N 1
ATOM 5208 C CA . GLY C 1 250 ? 36.501 18.273 60.032 1.00 281.53 439 GLY C CA 1
ATOM 5209 C C . GLY C 1 250 ? 35.434 17.608 60.874 1.00 272.63 439 GLY C C 1
ATOM 5210 O O . GLY C 1 250 ? 35.697 17.180 61.998 1.00 270.13 439 GLY C O 1
ATOM 5211 N N . MET D 2 1 ? 12.683 65.803 31.058 1.00 228.13 1 MET D N 1
ATOM 5212 C CA . MET D 2 1 ? 12.735 65.336 29.677 1.00 204.97 1 MET D CA 1
ATOM 5213 C C . MET D 2 1 ? 13.453 66.351 28.798 1.00 153.64 1 MET D C 1
ATOM 5214 O O . MET D 2 1 ? 13.180 66.454 27.603 1.00 150.16 1 MET D O 1
ATOM 5219 N N . SER D 2 2 ? 14.380 67.090 29.397 1.00 208.98 2 SER D N 1
ATOM 5220 C CA . SER D 2 2 ? 14.978 68.249 28.754 1.00 217.90 2 SER D CA 1
ATOM 5221 C C . SER D 2 2 ? 16.259 67.886 28.009 1.00 184.83 2 SER D C 1
ATOM 5222 O O . SER D 2 2 ? 16.950 66.919 28.340 1.00 217.53 2 SER D O 1
ATOM 5225 N N . PHE D 2 3 ? 16.565 68.682 26.991 1.00 157.56 3 PHE D N 1
ATOM 5226 C CA . PHE D 2 3 ? 17.853 68.659 26.303 1.00 183.69 3 PHE D CA 1
ATOM 5227 C C . PHE D 2 3 ? 18.516 70.006 26.575 1.00 241.93 3 PHE D C 1
ATOM 5228 O O . PHE D 2 3 ? 18.362 70.953 25.804 1.00 244.14 3 PHE D O 1
ATOM 5236 N N . ASP D 2 4 ? 19.264 70.089 27.674 1.00 282.82 4 ASP D N 1
ATOM 5237 C CA . ASP D 2 4 ? 19.882 71.343 28.091 1.00 292.49 4 ASP D CA 1
ATOM 5238 C C . ASP D 2 4 ? 21.348 71.340 27.665 1.00 288.57 4 ASP D C 1
ATOM 5239 O O . ASP D 2 4 ? 22.254 71.078 28.457 1.00 312.13 4 ASP D O 1
ATOM 5244 N N . ILE D 2 5 ? 21.584 71.636 26.387 1.00 239.67 5 ILE D N 1
ATOM 5245 C CA . ILE D 2 5 ? 22.944 71.951 25.970 1.00 228.45 5 ILE D CA 1
ATOM 5246 C C . ILE D 2 5 ? 23.266 73.348 26.475 1.00 275.18 5 ILE D C 1
ATOM 5247 O O . ILE D 2 5 ? 22.582 74.318 26.129 1.00 257.50 5 ILE D O 1
ATOM 5252 N N . ASN D 2 6 ? 24.298 73.462 27.306 1.00 323.72 6 ASN D N 1
ATOM 5253 C CA . ASN D 2 6 ? 24.926 74.762 27.522 1.00 337.56 6 ASN D CA 1
ATOM 5254 C C . ASN D 2 6 ? 25.685 75.072 26.235 1.00 325.17 6 ASN D C 1
ATOM 5255 O O . ASN D 2 6 ? 26.912 74.979 26.156 1.00 340.99 6 ASN D O 1
ATOM 5260 N N . TRP D 2 7 ? 24.928 75.451 25.200 1.00 258.12 7 TRP D N 1
ATOM 5261 C CA . TRP D 2 7 ? 25.424 75.456 23.827 1.00 218.65 7 TRP D CA 1
ATOM 5262 C C . TRP D 2 7 ? 26.364 76.627 23.572 1.00 200.02 7 TRP D C 1
ATOM 5263 O O . TRP D 2 7 ? 26.460 77.136 22.450 1.00 169.95 7 TRP D O 1
ATOM 5274 N N . SER D 2 8 ? 27.080 77.030 24.620 1.00 222.32 8 SER D N 1
ATOM 5275 C CA . SER D 2 8 ? 28.078 78.093 24.594 1.00 256.33 8 SER D CA 1
ATOM 5276 C C . SER D 2 8 ? 28.925 78.062 23.329 1.00 269.01 8 SER D C 1
ATOM 5277 O O . SER D 2 8 ? 29.263 79.112 22.773 1.00 266.56 8 SER D O 1
ATOM 5280 N N . THR D 2 9 ? 29.266 76.853 22.882 1.00 287.37 9 THR D N 1
ATOM 5281 C CA . THR D 2 9 ? 30.000 76.615 21.646 1.00 295.39 9 THR D CA 1
ATOM 5282 C C . THR D 2 9 ? 29.579 77.588 20.555 1.00 314.57 9 THR D C 1
ATOM 5283 O O . THR D 2 9 ? 30.381 78.412 20.091 1.00 341.17 9 THR D O 1
ATOM 5287 N N . LEU D 2 10 ? 28.301 77.539 20.187 1.00 291.65 10 LEU D N 1
ATOM 5288 C CA . LEU D 2 10 ? 27.851 78.267 19.014 1.00 254.26 10 LEU D CA 1
ATOM 5289 C C . LEU D 2 10 ? 27.806 79.769 19.229 1.00 217.31 10 LEU D C 1
ATOM 5290 O O . LEU D 2 10 ? 27.817 80.513 18.245 1.00 224.70 10 LEU D O 1
ATOM 5295 N N . GLU D 2 11 ? 27.742 80.239 20.477 1.00 222.02 11 GLU D N 1
ATOM 5296 C CA . GLU D 2 11 ? 27.788 81.682 20.676 1.00 231.61 11 GLU D CA 1
ATOM 5297 C C . GLU D 2 11 ? 29.155 82.241 20.305 1.00 277.93 11 GLU D C 1
ATOM 5298 O O . GLU D 2 11 ? 29.286 83.452 20.097 1.00 273.38 11 GLU D O 1
ATOM 5304 N N . SER D 2 12 ? 30.172 81.376 20.199 1.00 315.63 12 SER D N 1
ATOM 5305 C CA . SER D 2 12 ? 31.530 81.802 19.897 1.00 327.32 12 SER D CA 1
ATOM 5306 C C . SER D 2 12 ? 32.047 81.318 18.550 1.00 304.82 12 SER D C 1
ATOM 5307 O O . SER D 2 12 ? 32.957 81.945 17.999 1.00 303.18 12 SER D O 1
ATOM 5310 N N . ASP D 2 13 ? 31.492 80.239 18.005 1.00 253.77 13 ASP D N 1
ATOM 5311 C CA . ASP D 2 13 ? 32.038 79.634 16.795 1.00 238.34 13 ASP D CA 1
ATOM 5312 C C . ASP D 2 13 ? 31.828 80.542 15.591 1.00 241.14 13 ASP D C 1
ATOM 5313 O O . ASP D 2 13 ? 30.690 80.883 15.249 1.00 228.75 13 ASP D O 1
ATOM 5318 N N . ASN D 2 14 ? 32.930 80.928 14.945 1.00 305.67 14 ASN D N 1
ATOM 5319 C CA . ASN D 2 14 ? 32.828 81.676 13.699 1.00 346.73 14 ASN D CA 1
ATOM 5320 C C . ASN D 2 14 ? 32.426 80.777 12.540 1.00 350.80 14 ASN D C 1
ATOM 5321 O O . ASN D 2 14 ? 31.808 81.247 11.580 1.00 367.04 14 ASN D O 1
ATOM 5326 N N . ARG D 2 15 ? 32.758 79.487 12.616 1.00 315.36 15 ARG D N 1
ATOM 5327 C CA . ARG D 2 15 ? 32.572 78.599 11.473 1.00 302.52 15 ARG D CA 1
ATOM 5328 C C . ARG D 2 15 ? 31.097 78.387 11.162 1.00 307.07 15 ARG D C 1
ATOM 5329 O O . ARG D 2 15 ? 30.693 78.419 9.996 1.00 321.54 15 ARG D O 1
ATOM 5337 N N . LEU D 2 16 ? 30.278 78.145 12.186 1.00 286.12 16 LEU D N 1
ATOM 5338 C CA . LEU D 2 16 ? 28.845 78.018 11.959 1.00 266.48 16 LEU D CA 1
ATOM 5339 C C . LEU D 2 16 ? 28.169 79.371 11.804 1.00 245.31 16 LEU D C 1
ATOM 5340 O O . LEU D 2 16 ? 27.087 79.448 11.209 1.00 216.44 16 LEU D O 1
ATOM 5345 N N . ASN D 2 17 ? 28.787 80.435 12.320 1.00 210.65 17 ASN D N 1
ATOM 5346 C CA . ASN D 2 17 ? 28.294 81.779 12.050 1.00 179.99 17 ASN D CA 1
ATOM 5347 C C . ASN D 2 17 ? 28.371 82.095 10.562 1.00 235.54 17 ASN D C 1
ATOM 5348 O O . ASN D 2 17 ? 27.431 82.656 9.986 1.00 265.54 17 ASN D O 1
ATOM 5353 N N . ASP D 2 18 ? 29.480 81.725 9.920 1.00 281.52 18 ASP D N 1
ATOM 5354 C CA . ASP D 2 18 ? 29.666 81.945 8.493 1.00 294.30 18 ASP D CA 1
ATOM 5355 C C . ASP D 2 18 ? 29.200 80.769 7.642 1.00 279.45 18 ASP D C 1
ATOM 5356 O O . ASP D 2 18 ? 29.239 80.862 6.411 1.00 302.16 18 ASP D O 1
ATOM 5361 N N . LEU D 2 19 ? 28.778 79.667 8.261 1.00 235.74 19 LEU D N 1
ATOM 5362 C CA . LEU D 2 19 ? 28.188 78.553 7.529 1.00 229.01 19 LEU D CA 1
ATOM 5363 C C . LEU D 2 19 ? 26.680 78.728 7.416 1.00 226.94 19 LEU D C 1
ATOM 5364 O O . LEU D 2 19 ? 26.096 78.453 6.360 1.00 209.28 19 LEU D O 1
ATOM 5369 N N . ILE D 2 20 ? 26.041 79.193 8.491 1.00 232.48 20 ILE D N 1
ATOM 5370 C CA . ILE D 2 20 ? 24.650 79.613 8.391 1.00 233.03 20 ILE D CA 1
ATOM 5371 C C . ILE D 2 20 ? 24.559 80.954 7.674 1.00 250.76 20 ILE D C 1
ATOM 5372 O O . ILE D 2 20 ? 23.649 81.180 6.868 1.00 241.32 20 ILE D O 1
ATOM 5377 N N . ARG D 2 21 ? 25.504 81.859 7.946 1.00 249.85 21 ARG D N 1
ATOM 5378 C CA . ARG D 2 21 ? 25.541 83.129 7.227 1.00 225.24 21 ARG D CA 1
ATOM 5379 C C . ARG D 2 21 ? 25.826 82.909 5.746 1.00 231.28 21 ARG D C 1
ATOM 5380 O O . ARG D 2 21 ? 25.189 83.527 4.883 1.00 246.03 21 ARG D O 1
ATOM 5388 N N . LYS D 2 22 ? 26.780 82.028 5.433 1.00 234.33 22 LYS D N 1
ATOM 5389 C CA . LYS D 2 22 ? 27.066 81.709 4.038 1.00 246.93 22 LYS D CA 1
ATOM 5390 C C . LYS D 2 22 ? 25.892 80.995 3.383 1.00 267.75 22 LYS D C 1
ATOM 5391 O O . LYS D 2 22 ? 25.602 81.222 2.203 1.00 289.30 22 LYS D O 1
ATOM 5397 N N . HIS D 2 23 ? 25.212 80.116 4.125 1.00 266.55 23 HIS D N 1
ATOM 5398 C CA . HIS D 2 23 ? 24.041 79.439 3.575 1.00 268.71 23 HIS D CA 1
ATOM 5399 C C . HIS D 2 23 ? 22.933 80.435 3.260 1.00 258.98 23 HIS D C 1
ATOM 5400 O O . HIS D 2 23 ? 22.226 80.299 2.252 1.00 265.60 23 HIS D O 1
ATOM 5407 N N . LEU D 2 24 ? 22.774 81.451 4.112 1.00 242.99 24 LEU D N 1
ATOM 5408 C CA . LEU D 2 24 ? 21.759 82.470 3.875 1.00 262.44 24 LEU D CA 1
ATOM 5409 C C . LEU D 2 24 ? 22.130 83.351 2.689 1.00 276.44 24 LEU D C 1
ATOM 5410 O O . LEU D 2 24 ? 21.274 83.670 1.856 1.00 282.47 24 LEU D O 1
ATOM 5415 N N . ASN D 2 25 ? 23.401 83.759 2.599 1.00 261.06 25 ASN D N 1
ATOM 5416 C CA . ASN D 2 25 ? 23.874 84.493 1.428 1.00 232.31 25 ASN D CA 1
ATOM 5417 C C . ASN D 2 25 ? 23.589 83.711 0.150 1.00 239.05 25 ASN D C 1
ATOM 5418 O O . ASN D 2 25 ? 23.010 84.239 -0.812 1.00 280.93 25 ASN D O 1
ATOM 5423 N N . SER D 2 26 ? 23.991 82.436 0.134 1.00 233.33 26 SER D N 1
ATOM 5424 C CA . SER D 2 26 ? 23.720 81.565 -1.005 1.00 266.45 26 SER D CA 1
ATOM 5425 C C . SER D 2 26 ? 22.234 81.526 -1.333 1.00 283.88 26 SER D C 1
ATOM 5426 O O . SER D 2 26 ? 21.848 81.562 -2.506 1.00 296.99 26 SER D O 1
ATOM 5429 N N . TYR D 2 27 ? 21.382 81.444 -0.306 1.00 295.87 27 TYR D N 1
ATOM 5430 C CA . TYR D 2 27 ? 19.945 81.451 -0.560 1.00 303.75 27 TYR D CA 1
ATOM 5431 C C . TYR D 2 27 ? 19.490 82.771 -1.167 1.00 316.83 27 TYR D C 1
ATOM 5432 O O . TYR D 2 27 ? 18.556 82.791 -1.979 1.00 340.16 27 TYR D O 1
ATOM 5441 N N . LEU D 2 28 ? 20.133 83.881 -0.797 1.00 297.17 28 LEU D N 1
ATOM 5442 C CA . LEU D 2 28 ? 19.717 85.172 -1.332 1.00 282.83 28 LEU D CA 1
ATOM 5443 C C . LEU D 2 28 ? 20.118 85.328 -2.793 1.00 308.61 28 LEU D C 1
ATOM 5444 O O . LEU D 2 28 ? 19.382 85.934 -3.579 1.00 284.00 28 LEU D O 1
ATOM 5449 N N . GLN D 2 29 ? 21.270 84.786 -3.186 1.00 378.49 29 GLN D N 1
ATOM 5450 C CA . GLN D 2 29 ? 21.735 85.029 -4.549 1.00 415.97 29 GLN D CA 1
ATOM 5451 C C . GLN D 2 29 ? 20.990 84.205 -5.598 1.00 439.43 29 GLN D C 1
ATOM 5452 O O . GLN D 2 29 ? 20.923 84.618 -6.761 1.00 469.59 29 GLN D O 1
ATOM 5458 N N . ASN D 2 30 ? 20.424 83.053 -5.231 1.00 376.04 30 ASN D N 1
ATOM 5459 C CA . ASN D 2 30 ? 19.868 82.157 -6.241 1.00 347.25 30 ASN D CA 1
ATOM 5460 C C . ASN D 2 30 ? 18.388 82.389 -6.522 1.00 327.27 30 ASN D C 1
ATOM 5461 O O . ASN D 2 30 ? 17.947 82.180 -7.659 1.00 345.12 30 ASN D O 1
ATOM 5466 N N . THR D 2 31 ? 17.609 82.797 -5.523 1.00 293.66 31 THR D N 1
ATOM 5467 C CA . THR D 2 31 ? 16.170 82.933 -5.702 1.00 279.75 31 THR D CA 1
ATOM 5468 C C . THR D 2 31 ? 15.837 84.038 -6.700 1.00 300.65 31 THR D C 1
ATOM 5469 O O . THR D 2 31 ? 16.523 85.060 -6.786 1.00 302.32 31 THR D O 1
ATOM 5473 N N . GLN D 2 32 ? 14.772 83.815 -7.467 1.00 316.05 32 GLN D N 1
ATOM 5474 C CA . GLN D 2 32 ? 14.228 84.870 -8.311 1.00 300.62 32 GLN D CA 1
ATOM 5475 C C . GLN D 2 32 ? 13.667 85.985 -7.437 1.00 289.00 32 GLN D C 1
ATOM 5476 O O . GLN D 2 32 ? 13.045 85.729 -6.403 1.00 295.49 32 GLN D O 1
ATOM 5482 N N . LEU D 2 33 ? 13.892 87.229 -7.855 1.00 270.08 33 LEU D N 1
ATOM 5483 C CA . LEU D 2 33 ? 13.577 88.358 -6.997 1.00 243.65 33 LEU D CA 1
ATOM 5484 C C . LEU D 2 33 ? 12.548 89.274 -7.646 1.00 221.49 33 LEU D C 1
ATOM 5485 O O . LEU D 2 33 ? 12.472 89.363 -8.875 1.00 225.11 33 LEU D O 1
ATOM 5490 N N . PRO D 2 34 ? 11.739 89.965 -6.844 1.00 201.60 34 PRO D N 1
ATOM 5491 C CA . PRO D 2 34 ? 10.840 90.982 -7.398 1.00 217.66 34 PRO D CA 1
ATOM 5492 C C . PRO D 2 34 ? 11.627 92.150 -7.971 1.00 239.60 34 PRO D C 1
ATOM 5493 O O . PRO D 2 34 ? 12.845 92.262 -7.818 1.00 239.48 34 PRO D O 1
ATOM 5497 N N . SER D 2 35 ? 10.902 93.039 -8.649 1.00 244.99 35 SER D N 1
ATOM 5498 C CA . SER D 2 35 ? 11.553 94.153 -9.325 1.00 243.48 35 SER D CA 1
ATOM 5499 C C . SER D 2 35 ? 11.904 95.285 -8.372 1.00 226.31 35 SER D C 1
ATOM 5500 O O . SER D 2 35 ? 12.826 96.055 -8.656 1.00 228.51 35 SER D O 1
ATOM 5503 N N . TYR D 2 36 ? 11.200 95.400 -7.248 1.00 204.10 36 TYR D N 1
ATOM 5504 C CA . TYR D 2 36 ? 11.425 96.510 -6.334 1.00 215.83 36 TYR D CA 1
ATOM 5505 C C . TYR D 2 36 ? 12.577 96.274 -5.366 1.00 215.41 36 TYR D C 1
ATOM 5506 O O . TYR D 2 36 ? 12.907 97.181 -4.596 1.00 225.05 36 TYR D O 1
ATOM 5515 N N . VAL D 2 37 ? 13.193 95.096 -5.379 1.00 202.05 37 VAL D N 1
ATOM 5516 C CA . VAL D 2 37 ? 14.378 94.816 -4.577 1.00 196.78 37 VAL D CA 1
ATOM 5517 C C . VAL D 2 37 ? 15.553 94.610 -5.522 1.00 209.93 37 VAL D C 1
ATOM 5518 O O . VAL D 2 37 ? 15.477 93.801 -6.456 1.00 190.03 37 VAL D O 1
ATOM 5522 N N . SER D 2 38 ? 16.633 95.352 -5.287 1.00 226.01 38 SER D N 1
ATOM 5523 C CA . SER D 2 38 ? 17.787 95.320 -6.175 1.00 249.67 38 SER D CA 1
ATOM 5524 C C . SER D 2 38 ? 18.790 94.245 -5.773 1.00 232.14 38 SER D C 1
ATOM 5525 O O . SER D 2 38 ? 19.166 93.404 -6.596 1.00 239.41 38 SER D O 1
ATOM 5528 N N . ASN D 2 39 ? 19.228 94.255 -4.518 1.00 225.23 39 ASN D N 1
ATOM 5529 C CA . ASN D 2 39 ? 20.235 93.321 -4.042 1.00 231.89 39 ASN D CA 1
ATOM 5530 C C . ASN D 2 39 ? 19.830 92.821 -2.665 1.00 246.69 39 ASN D C 1
ATOM 5531 O O . ASN D 2 39 ? 19.266 93.574 -1.868 1.00 246.54 39 ASN D O 1
ATOM 5536 N N . LEU D 2 40 ? 20.106 91.548 -2.394 1.00 252.17 40 LEU D N 1
ATOM 5537 C CA . LEU D 2 40 ? 19.851 90.943 -1.093 1.00 221.62 40 LEU D CA 1
ATOM 5538 C C . LEU D 2 40 ? 21.156 90.394 -0.538 1.00 209.37 40 LEU D C 1
ATOM 5539 O O . LEU D 2 40 ? 21.857 89.639 -1.220 1.00 222.05 40 LEU D O 1
ATOM 5544 N N . ARG D 2 41 ? 21.479 90.775 0.694 1.00 182.44 41 ARG D N 1
ATOM 5545 C CA . ARG D 2 41 ? 22.734 90.387 1.318 1.00 183.02 41 ARG D CA 1
ATOM 5546 C C . ARG D 2 41 ? 22.500 90.180 2.805 1.00 190.76 41 ARG D C 1
ATOM 5547 O O . ARG D 2 41 ? 21.672 90.860 3.414 1.00 210.35 41 ARG D O 1
ATOM 5555 N N . VAL D 2 42 ? 23.239 89.237 3.386 1.00 201.20 42 VAL D N 1
ATOM 5556 C CA . VAL D 2 42 ? 23.181 88.989 4.826 1.00 204.04 42 VAL D CA 1
ATOM 5557 C C . VAL D 2 42 ? 24.287 89.836 5.448 1.00 186.40 42 VAL D C 1
ATOM 5558 O O . VAL D 2 42 ? 25.429 89.399 5.601 1.00 169.52 42 VAL D O 1
ATOM 5562 N N . LEU D 2 43 ? 23.940 91.079 5.797 1.00 203.63 43 LEU D N 1
ATOM 5563 C CA . LEU D 2 43 ? 24.912 91.965 6.431 1.00 222.79 43 LEU D CA 1
ATOM 5564 C C . LEU D 2 43 ? 25.428 91.376 7.735 1.00 220.53 43 LEU D C 1
ATOM 5565 O O . LEU D 2 43 ? 26.633 91.425 8.011 1.00 230.16 43 LEU D O 1
ATOM 5570 N N . ASP D 2 44 ? 24.538 90.811 8.547 1.00 224.46 44 ASP D N 1
ATOM 5571 C CA . ASP D 2 44 ? 24.943 90.281 9.840 1.00 232.89 44 ASP D CA 1
ATOM 5572 C C . ASP D 2 44 ? 24.080 89.081 10.197 1.00 225.91 44 ASP D C 1
ATOM 5573 O O . ASP D 2 44 ? 23.014 88.857 9.618 1.00 184.41 44 ASP D O 1
ATOM 5578 N N . PHE D 2 45 ? 24.563 88.311 11.170 1.00 258.80 45 PHE D N 1
ATOM 5579 C CA . PHE D 2 45 ? 23.870 87.126 11.654 1.00 253.02 45 PHE D CA 1
ATOM 5580 C C . PHE D 2 45 ? 24.442 86.741 13.009 1.00 214.57 45 PHE D C 1
ATOM 5581 O O . PHE D 2 45 ? 25.629 86.949 13.278 1.00 215.63 45 PHE D O 1
ATOM 5589 N N . ASP D 2 46 ? 23.584 86.178 13.856 1.00 165.63 46 ASP D N 1
ATOM 5590 C CA . ASP D 2 46 ? 24.034 85.589 15.108 1.00 170.15 46 ASP D CA 1
ATOM 5591 C C . ASP D 2 46 ? 22.967 84.624 15.598 1.00 190.36 46 ASP D C 1
ATOM 5592 O O . ASP D 2 46 ? 21.793 84.998 15.715 1.00 199.78 46 ASP D O 1
ATOM 5597 N N . LEU D 2 47 ? 23.378 83.386 15.874 1.00 211.74 47 LEU D N 1
ATOM 5598 C CA . LEU D 2 47 ? 22.455 82.385 16.392 1.00 195.99 47 LEU D CA 1
ATOM 5599 C C . LEU D 2 47 ? 21.987 82.716 17.802 1.00 167.41 47 LEU D C 1
ATOM 5600 O O . LEU D 2 47 ? 20.901 82.285 18.203 1.00 174.38 47 LEU D O 1
ATOM 5605 N N . GLY D 2 48 ? 22.770 83.482 18.554 1.00 155.58 48 GLY D N 1
ATOM 5606 C CA . GLY D 2 48 ? 22.409 83.810 19.914 1.00 175.30 48 GLY D CA 1
ATOM 5607 C C . GLY D 2 48 ? 22.825 82.727 20.887 1.00 215.79 48 GLY D C 1
ATOM 5608 O O . GLY D 2 48 ? 23.430 81.711 20.535 1.00 229.42 48 GLY D O 1
ATOM 5609 N N . LYS D 2 49 ? 22.482 82.957 22.149 1.00 226.28 49 LYS D N 1
ATOM 5610 C CA . LYS D 2 49 ? 22.847 82.067 23.246 1.00 250.12 49 LYS D CA 1
ATOM 5611 C C . LYS D 2 49 ? 21.635 81.764 24.114 1.00 239.65 49 LYS D C 1
ATOM 5612 O O . LYS D 2 49 ? 21.677 81.848 25.343 1.00 268.42 49 LYS D O 1
ATOM 5618 N N . VAL D 2 50 ? 20.525 81.403 23.476 1.00 161.76 50 VAL D N 1
ATOM 5619 C CA . VAL D 2 50 ? 19.324 80.951 24.169 1.00 169.10 50 VAL D CA 1
ATOM 5620 C C . VAL D 2 50 ? 18.898 79.647 23.512 1.00 200.79 50 VAL D C 1
ATOM 5621 O O . VAL D 2 50 ? 18.366 79.655 22.395 1.00 175.28 50 VAL D O 1
ATOM 5625 N N . GLY D 2 51 ? 19.136 78.532 24.194 1.00 248.56 51 GLY D N 1
ATOM 5626 C CA . GLY D 2 51 ? 18.878 77.227 23.638 1.00 249.63 51 GLY D CA 1
ATOM 5627 C C . GLY D 2 51 ? 17.403 76.951 23.435 1.00 239.91 51 GLY D C 1
ATOM 5628 O O . GLY D 2 51 ? 16.567 77.229 24.301 1.00 255.10 51 GLY D O 1
ATOM 5629 N N . PRO D 2 52 ? 17.055 76.412 22.270 1.00 173.04 52 PRO D N 1
ATOM 5630 C CA . PRO D 2 52 ? 15.682 75.943 22.060 1.00 174.01 52 PRO D CA 1
ATOM 5631 C C . PRO D 2 52 ? 15.379 74.741 22.941 1.00 206.97 52 PRO D C 1
ATOM 5632 O O . PRO D 2 52 ? 16.261 73.943 23.267 1.00 217.00 52 PRO D O 1
ATOM 5636 N N . ALA D 2 53 ? 14.112 74.618 23.327 1.00 198.61 53 ALA D N 1
ATOM 5637 C CA . ALA D 2 53 ? 13.668 73.578 24.247 1.00 206.50 53 ALA D CA 1
ATOM 5638 C C . ALA D 2 53 ? 13.183 72.353 23.482 1.00 197.70 53 ALA D C 1
ATOM 5639 O O . ALA D 2 53 ? 12.449 72.472 2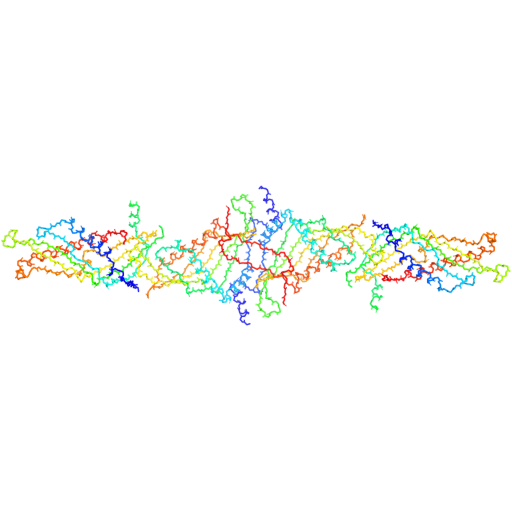2.496 1.00 214.84 53 ALA D O 1
ATOM 5641 N N . ILE D 2 54 ? 13.589 71.172 23.951 1.00 188.89 54 ILE D N 1
ATOM 5642 C CA . ILE D 2 54 ? 13.259 69.904 23.310 1.00 159.14 54 ILE D CA 1
ATOM 5643 C C . ILE D 2 54 ? 12.725 68.937 24.359 1.00 182.48 54 ILE D C 1
ATOM 5644 O O . ILE D 2 54 ? 13.264 68.849 25.468 1.00 224.51 54 ILE D O 1
ATOM 5649 N N . THR D 2 55 ? 11.664 68.214 24.005 1.00 159.95 55 THR D N 1
ATOM 5650 C CA . THR D 2 55 ? 11.104 67.158 24.838 1.00 209.80 55 THR D CA 1
ATOM 5651 C C . THR D 2 55 ? 10.967 65.899 23.997 1.00 218.84 55 THR D C 1
ATOM 5652 O O . THR D 2 55 ? 10.463 65.955 22.870 1.00 200.89 55 THR D O 1
ATOM 5656 N N . LEU D 2 56 ? 11.422 64.771 24.534 1.00 209.57 56 LEU D N 1
ATOM 5657 C CA . LEU D 2 56 ? 11.277 63.492 23.849 1.00 173.96 56 LEU D CA 1
ATOM 5658 C C . LEU D 2 56 ? 9.880 62.951 24.123 1.00 183.36 56 LEU D C 1
ATOM 5659 O O . LEU D 2 56 ? 9.582 62.523 25.243 1.00 192.97 56 LEU D O 1
ATOM 5664 N N . LYS D 2 57 ? 9.019 62.972 23.107 1.00 159.93 57 LYS D N 1
ATOM 5665 C CA . LYS D 2 57 ? 7.672 62.447 23.289 1.00 178.95 57 LYS D CA 1
ATOM 5666 C C . LYS D 2 57 ? 7.643 60.933 23.121 1.00 188.16 57 LYS D C 1
ATOM 5667 O O . LYS D 2 57 ? 7.106 60.219 23.974 1.00 205.71 57 LYS D O 1
ATOM 5673 N N . GLU D 2 58 ? 8.216 60.421 22.030 1.00 148.58 58 GLU D N 1
ATOM 5674 C CA . GLU D 2 58 ? 8.282 58.981 21.814 1.00 151.69 58 GLU D CA 1
ATOM 5675 C C . GLU D 2 58 ? 9.637 58.622 21.219 1.00 173.13 58 GLU D C 1
ATOM 5676 O O . GLU D 2 58 ? 10.462 59.491 20.922 1.00 181.02 58 GLU D O 1
ATOM 5682 N N . ILE D 2 59 ? 9.860 57.319 21.050 1.00 160.46 59 ILE D N 1
ATOM 5683 C CA . ILE D 2 59 ? 11.077 56.796 20.441 1.00 174.71 59 ILE D CA 1
ATOM 5684 C C . ILE D 2 59 ? 10.793 55.407 19.883 1.00 184.91 59 ILE D C 1
ATOM 5685 O O . ILE D 2 59 ? 10.563 54.454 20.635 1.00 165.29 59 ILE D O 1
ATOM 5690 N N . THR D 2 60 ? 10.784 55.289 18.557 1.00 219.88 60 THR D N 1
ATOM 5691 C CA . THR D 2 60 ? 10.409 54.051 17.885 1.00 208.78 60 THR D CA 1
ATOM 5692 C C . THR D 2 60 ? 11.425 53.739 16.795 1.00 191.31 60 THR D C 1
ATOM 5693 O O . THR D 2 60 ? 12.373 54.493 16.562 1.00 210.49 60 THR D O 1
ATOM 5697 N N . ASP D 2 61 ? 11.220 52.612 16.119 1.00 182.03 61 ASP D N 1
ATOM 5698 C CA . ASP D 2 61 ? 12.025 52.293 14.953 1.00 204.31 61 ASP D CA 1
ATOM 5699 C C . ASP D 2 61 ? 11.788 53.331 13.858 1.00 187.12 61 ASP D C 1
ATOM 5700 O O . ASP D 2 61 ? 10.712 53.934 13.786 1.00 186.59 61 ASP D O 1
ATOM 5705 N N . PRO D 2 62 ? 12.778 53.568 13.001 1.00 203.11 62 PRO D N 1
ATOM 5706 C CA . PRO D 2 62 ? 12.611 54.561 11.934 1.00 203.48 62 PRO D CA 1
ATOM 5707 C C . PRO D 2 62 ? 11.535 54.151 10.941 1.00 209.23 62 PRO D C 1
ATOM 5708 O O . PRO D 2 62 ? 11.154 52.983 10.831 1.00 222.22 62 PRO D O 1
ATOM 5712 N N . LEU D 2 63 ? 11.042 55.147 10.209 1.00 215.98 63 LEU D N 1
ATOM 5713 C CA . LEU D 2 63 ? 9.976 54.931 9.244 1.00 211.46 63 LEU D CA 1
ATOM 571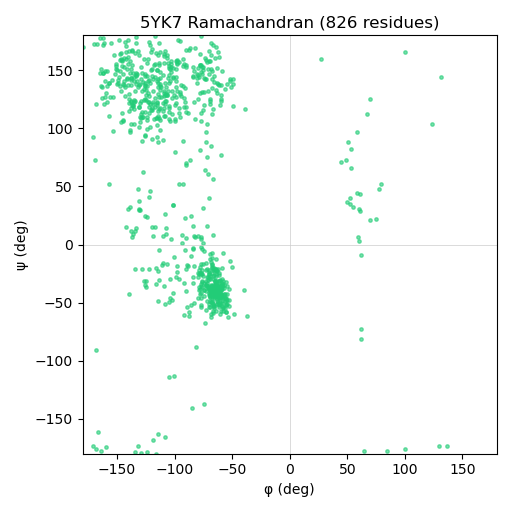4 C C . LEU D 2 63 ? 10.542 54.407 7.925 1.00 197.45 63 LEU D C 1
ATOM 5715 O O . LEU D 2 63 ? 11.753 54.408 7.687 1.00 178.80 63 LEU D O 1
ATOM 5720 N N . ASP D 2 64 ? 9.639 53.965 7.051 1.00 233.66 64 ASP D N 1
ATOM 5721 C CA . ASP D 2 64 ? 10.019 53.241 5.844 1.00 261.43 64 ASP D CA 1
ATOM 5722 C C . ASP D 2 64 ? 10.555 54.134 4.730 1.00 274.52 64 ASP D C 1
ATOM 5723 O O . ASP D 2 64 ? 10.831 53.623 3.640 1.00 294.93 64 ASP D O 1
ATOM 5728 N N . GLU D 2 65 ? 10.719 55.436 4.961 1.00 267.12 65 GLU D N 1
ATOM 5729 C CA . GLU D 2 65 ? 11.236 56.335 3.936 1.00 255.02 65 GLU D CA 1
ATOM 5730 C C . GLU D 2 65 ? 12.736 56.575 4.053 1.00 264.63 65 GLU D C 1
ATOM 5731 O O . GLU D 2 65 ? 13.400 56.820 3.035 1.00 292.18 65 GLU D O 1
ATOM 5737 N N . PHE D 2 66 ? 13.283 56.510 5.269 1.00 246.44 66 PHE D N 1
ATOM 5738 C CA . PHE D 2 66 ? 14.718 56.705 5.453 1.00 233.03 66 PHE D CA 1
ATOM 5739 C C . PHE D 2 66 ? 15.514 55.635 4.716 1.00 268.09 66 PHE D C 1
ATOM 5740 O O . PHE D 2 66 ? 16.514 55.934 4.051 1.00 264.33 66 PHE D O 1
ATOM 5748 N N . TYR D 2 67 ? 15.080 54.374 4.825 1.00 309.07 67 TYR D N 1
ATOM 5749 C CA . TYR D 2 67 ? 15.744 53.297 4.096 1.00 349.03 67 TYR D CA 1
ATOM 5750 C C . TYR D 2 67 ? 15.695 53.542 2.594 1.00 375.47 67 TYR D C 1
ATOM 5751 O O . TYR D 2 67 ? 16.655 53.236 1.874 1.00 408.83 67 TYR D O 1
ATOM 5760 N N . ASP D 2 68 ? 14.584 54.099 2.104 1.00 354.76 68 ASP D N 1
ATOM 5761 C CA . ASP D 2 68 ? 14.510 54.499 0.703 1.00 331.44 68 ASP D CA 1
ATOM 5762 C C . ASP D 2 68 ? 15.588 55.526 0.382 1.00 308.21 68 ASP D C 1
ATOM 5763 O O . ASP D 2 68 ? 16.283 55.418 -0.637 1.00 310.15 68 ASP D O 1
ATOM 5768 N N . SER D 2 69 ? 15.752 56.524 1.257 1.00 287.22 69 SER D N 1
ATOM 5769 C CA . SER D 2 69 ? 16.822 57.499 1.062 1.00 269.35 69 SER D CA 1
ATOM 5770 C C . SER D 2 69 ? 18.195 56.836 1.037 1.00 312.24 69 SER D C 1
ATOM 5771 O O . SER D 2 69 ? 19.090 57.296 0.318 1.00 301.27 69 SER D O 1
ATOM 5774 N N . ILE D 2 70 ? 18.383 55.759 1.804 1.00 374.45 70 ILE D N 1
ATOM 5775 C CA . ILE D 2 70 ? 19.660 55.044 1.787 1.00 404.26 70 ILE D CA 1
ATOM 5776 C C . ILE D 2 70 ? 19.867 54.346 0.447 1.00 410.54 70 ILE D C 1
ATOM 5777 O O . ILE D 2 70 ? 20.814 54.644 -0.289 1.00 420.68 70 ILE D O 1
ATOM 5782 N N . ARG D 2 71 ? 18.986 53.396 0.118 1.00 362.07 71 ARG D N 1
ATOM 5783 C CA . ARG D 2 71 ? 19.154 52.579 -1.082 1.00 338.86 71 ARG D CA 1
ATOM 5784 C C . ARG D 2 71 ? 19.149 53.414 -2.357 1.00 360.58 71 ARG D C 1
ATOM 5785 O O . ARG D 2 71 ? 19.714 52.984 -3.370 1.00 349.82 71 ARG D O 1
ATOM 5793 N N . GLU D 2 72 ? 18.526 54.596 -2.333 1.00 411.64 72 GLU D N 1
ATOM 5794 C CA . GLU D 2 72 ? 18.531 55.483 -3.490 1.00 423.93 72 GLU D CA 1
ATOM 5795 C C . GLU D 2 72 ? 19.895 56.135 -3.676 1.00 430.83 72 GLU D C 1
ATOM 5796 O O . GLU D 2 72 ? 20.595 55.862 -4.656 1.00 449.75 72 GLU D O 1
ATOM 5802 N N . GLU D 2 73 ? 20.275 57.001 -2.743 1.00 410.23 73 GLU D N 1
ATOM 5803 C CA . GLU D 2 73 ? 21.524 57.751 -2.845 1.00 389.81 73 GLU D CA 1
ATOM 5804 C C . GLU D 2 73 ? 22.630 57.092 -2.027 1.00 381.44 73 GLU D C 1
ATOM 5805 O O . GLU D 2 73 ? 23.554 56.496 -2.581 1.00 374.71 73 GLU D O 1
ATOM 5811 N N . PRO D 2 80 ? 19.956 48.088 9.617 1.00 264.26 116 PRO D N 1
ATOM 5812 C CA . PRO D 2 80 ? 19.388 47.174 10.613 1.00 284.44 116 PRO D CA 1
ATOM 5813 C C . PRO D 2 80 ? 19.738 47.570 12.045 1.00 293.35 116 PRO D C 1
ATOM 5814 O O . PRO D 2 80 ? 20.856 48.003 12.313 1.00 319.97 116 PRO D O 1
ATOM 5818 N N . ASN D 2 81 ? 18.769 47.408 12.947 1.00 272.00 117 ASN D N 1
ATOM 5819 C CA . ASN D 2 81 ? 18.896 47.785 14.355 1.00 240.47 117 ASN D CA 1
ATOM 5820 C C . ASN D 2 81 ? 19.332 49.245 14.487 1.00 259.88 117 ASN D C 1
ATOM 5821 O O . ASN D 2 81 ? 20.421 49.569 14.966 1.00 252.62 117 ASN D O 1
ATOM 5826 N N . ASP D 2 82 ? 18.444 50.131 14.045 1.00 264.56 118 ASP D N 1
ATOM 5827 C CA . ASP D 2 82 ? 18.614 51.572 14.093 1.00 235.84 118 ASP D CA 1
ATOM 5828 C C . ASP D 2 82 ? 17.666 52.136 15.153 1.00 209.98 118 ASP D C 1
ATOM 5829 O O . ASP D 2 82 ? 17.129 51.383 15.978 1.00 211.62 118 ASP D O 1
ATOM 5834 N N . ILE D 2 83 ? 17.454 53.454 15.138 1.00 223.60 119 ILE D N 1
ATOM 5835 C CA . ILE D 2 83 ? 16.504 54.047 16.076 1.00 228.41 119 ILE D CA 1
ATOM 5836 C C . ILE D 2 83 ? 16.082 55.413 15.557 1.00 218.07 119 ILE D C 1
ATOM 5837 O O . ILE D 2 83 ? 16.843 56.092 14.861 1.00 208.01 119 ILE D O 1
ATOM 5842 N N . GLN D 2 84 ? 14.848 55.806 15.882 1.00 196.02 120 GLN D N 1
ATOM 5843 C CA . GLN D 2 84 ? 14.328 57.134 15.585 1.00 182.56 120 GLN D CA 1
ATOM 5844 C C . GLN D 2 84 ? 13.629 57.696 16.815 1.00 171.46 120 GLN D C 1
ATOM 5845 O O . GLN D 2 84 ? 13.011 56.955 17.590 1.00 212.27 120 GLN D O 1
ATOM 5851 N N . PHE D 2 85 ? 13.737 59.009 16.988 1.00 154.48 121 PHE D N 1
ATOM 5852 C CA . PHE D 2 85 ? 13.141 59.717 18.108 1.00 151.67 121 PHE D CA 1
ATOM 5853 C C . PHE D 2 85 ? 12.056 60.660 17.610 1.00 176.36 121 PHE D C 1
ATOM 5854 O O . PHE D 2 85 ? 12.241 61.367 16.610 1.00 184.85 121 PHE D O 1
ATOM 5862 N N . LEU D 2 86 ? 10.926 60.656 18.316 1.00 190.82 122 LEU D N 1
ATOM 5863 C CA . LEU D 2 86 ? 9.871 61.649 18.150 1.00 194.85 122 LEU D CA 1
ATOM 5864 C C . LEU D 2 86 ? 10.025 62.684 19.257 1.00 191.05 122 LEU D C 1
ATOM 5865 O O . LEU D 2 86 ? 9.733 62.403 20.428 1.00 143.17 122 LEU D O 1
ATOM 5870 N N . LEU D 2 87 ? 10.474 63.878 18.877 1.00 212.11 123 LEU D N 1
ATOM 5871 C CA . LEU D 2 87 ? 10.773 64.971 19.785 1.00 192.65 123 LEU D CA 1
ATOM 5872 C C . LEU D 2 87 ? 9.845 66.147 19.510 1.00 147.30 123 LEU D C 1
ATOM 5873 O O . LEU D 2 87 ? 9.205 66.232 18.457 1.00 143.67 123 LEU D O 1
ATOM 5878 N N . GLU D 2 88 ? 9.798 67.069 20.468 1.00 166.07 124 GLU D N 1
ATOM 5879 C CA . GLU D 2 88 ? 8.981 68.273 20.378 1.00 166.26 124 GLU D CA 1
ATOM 5880 C C . GLU D 2 88 ? 9.901 69.482 20.481 1.00 189.48 124 GLU D C 1
ATOM 5881 O O . GLU D 2 88 ? 10.535 69.696 21.520 1.00 182.78 124 GLU D O 1
ATOM 5887 N N . VAL D 2 89 ? 9.970 70.269 19.407 1.00 209.29 125 VAL D N 1
ATOM 5888 C CA . VAL D 2 89 ? 10.959 71.333 19.256 1.00 181.37 125 VAL D CA 1
ATOM 5889 C C . VAL D 2 89 ? 10.279 72.689 19.417 1.00 126.81 125 VAL D C 1
ATOM 5890 O O . VAL D 2 89 ? 9.266 72.973 18.758 1.00 147.09 125 VAL D O 1
ATOM 5894 N N . GLU D 2 90 ? 10.857 73.526 20.284 1.00 144.99 126 GLU D N 1
ATOM 5895 C CA . GLU D 2 90 ? 10.359 74.865 20.598 1.00 171.10 126 GLU D CA 1
ATOM 5896 C C . GLU D 2 90 ? 11.534 75.833 20.665 1.00 201.86 126 GLU D C 1
ATOM 5897 O O . GLU D 2 90 ? 12.457 75.639 21.464 1.00 179.79 126 GLU D O 1
ATOM 5903 N N . TYR D 2 91 ? 11.490 76.882 19.840 1.00 222.78 127 TYR D N 1
ATOM 5904 C CA . TYR D 2 91 ? 12.502 77.936 19.806 1.00 188.85 127 TYR D CA 1
ATOM 5905 C C . TYR D 2 91 ? 11.809 79.275 20.027 1.00 148.02 127 TYR D C 1
ATOM 5906 O O . TYR D 2 91 ? 11.079 79.753 19.153 1.00 162.30 127 TYR D O 1
ATOM 5915 N N . LYS D 2 92 ? 12.044 79.882 21.188 1.00 156.67 128 LYS D N 1
ATOM 5916 C CA . LYS D 2 92 ? 11.606 81.245 21.460 1.00 191.76 128 LYS D CA 1
ATOM 5917 C C . LYS D 2 92 ? 12.796 82.149 21.762 1.00 214.87 128 LYS D C 1
ATOM 5918 O O . LYS D 2 92 ? 12.617 83.264 22.268 1.00 224.82 128 LYS D O 1
ATOM 5924 N N . GLY D 2 93 ? 14.006 81.700 21.444 1.00 214.08 129 GLY D N 1
ATOM 5925 C CA . GLY D 2 93 ? 15.222 82.385 21.829 1.00 199.60 129 GLY D CA 1
ATOM 5926 C C . GLY D 2 93 ? 15.548 83.641 21.049 1.00 189.57 129 GLY D C 1
ATOM 5927 O O . GLY D 2 93 ? 14.669 84.458 20.764 1.00 200.21 129 GLY D O 1
ATOM 5928 N N . ASP D 2 94 ? 16.818 83.791 20.684 1.00 182.89 130 ASP D N 1
ATOM 5929 C CA . ASP D 2 94 ? 17.378 85.081 20.305 1.00 178.61 130 ASP D CA 1
ATOM 5930 C C . ASP D 2 94 ? 18.155 85.001 18.999 1.00 166.25 130 ASP D C 1
ATOM 5931 O O . ASP D 2 94 ? 19.195 85.647 18.838 1.00 172.22 130 ASP D O 1
ATOM 5936 N N . LEU D 2 95 ? 17.674 84.214 18.043 1.00 178.79 131 LEU D N 1
ATOM 5937 C CA . LEU D 2 95 ? 18.302 84.194 16.728 1.00 149.38 131 LEU D CA 1
ATOM 5938 C C . LEU D 2 95 ? 18.046 85.518 16.016 1.00 166.79 131 LEU D C 1
ATOM 5939 O O . LEU D 2 95 ? 16.895 85.940 15.870 1.00 191.35 131 LEU D O 1
ATOM 5944 N N . LEU D 2 96 ? 19.117 86.174 15.571 1.00 204.17 132 LEU D N 1
ATOM 5945 C CA . LEU D 2 96 ? 19.017 87.469 14.908 1.00 205.30 132 LEU D CA 1
ATOM 5946 C C . LEU D 2 96 ? 19.690 87.411 13.545 1.00 192.38 132 LEU D C 1
ATOM 5947 O O . LEU D 2 96 ? 20.812 86.909 13.422 1.00 230.28 132 LEU D O 1
ATOM 5952 N N . VAL D 2 97 ? 19.001 87.925 12.527 1.00 167.41 133 VAL D N 1
ATOM 5953 C CA . VAL D 2 97 ? 19.554 88.076 11.187 1.00 177.53 133 VAL D CA 1
ATOM 5954 C C . VAL D 2 97 ? 19.399 89.529 10.766 1.00 205.67 133 VAL D C 1
ATOM 5955 O O . VAL D 2 97 ? 18.369 90.155 11.034 1.00 205.71 133 VAL D O 1
ATOM 5959 N N . THR D 2 98 ? 20.427 90.066 10.116 1.00 220.15 134 THR D N 1
ATOM 5960 C CA . THR D 2 98 ? 20.383 91.402 9.537 1.00 173.32 134 THR D CA 1
ATOM 5961 C C . THR D 2 98 ? 20.690 91.282 8.052 1.00 178.17 134 THR D C 1
ATOM 5962 O O . THR D 2 98 ? 21.745 90.760 7.671 1.00 178.80 134 THR D O 1
ATOM 5966 N N . ILE D 2 99 ? 19.762 91.755 7.224 1.00 190.63 135 ILE D N 1
ATOM 5967 C CA . ILE D 2 99 ? 19.782 91.541 5.782 1.00 189.53 135 ILE D CA 1
ATOM 5968 C C . ILE D 2 99 ? 19.861 92.897 5.096 1.00 201.74 135 ILE D C 1
ATOM 5969 O O . ILE D 2 99 ? 18.946 93.720 5.228 1.00 160.28 135 ILE D O 1
ATOM 5974 N N . GLY D 2 100 ? 20.950 93.130 4.366 1.00 237.20 136 GLY D N 1
ATOM 5975 C CA . GLY D 2 100 ? 21.059 94.337 3.574 1.00 244.02 136 GLY D CA 1
ATOM 5976 C C . GLY D 2 100 ? 20.301 94.219 2.265 1.00 237.64 136 GLY D C 1
ATOM 5977 O O . GLY D 2 100 ? 20.205 93.149 1.666 1.00 248.41 136 GLY D O 1
ATOM 5978 N N . ALA D 2 101 ? 19.748 95.344 1.818 1.00 198.81 137 ALA D N 1
ATOM 5979 C CA . ALA D 2 101 ? 18.930 95.330 0.616 1.00 197.03 137 ALA D CA 1
ATOM 5980 C C . ALA D 2 101 ? 18.855 96.727 0.021 1.00 173.16 137 ALA D C 1
ATOM 5981 O O . ALA D 2 101 ? 18.679 97.706 0.746 1.00 142.78 137 ALA D O 1
ATOM 5983 N N . ASP D 2 102 ? 18.985 96.806 -1.300 1.00 163.22 138 ASP D N 1
ATOM 5984 C CA . ASP D 2 102 ? 18.751 98.037 -2.043 1.00 178.62 138 ASP D CA 1
ATOM 5985 C C . ASP D 2 102 ? 17.321 98.025 -2.569 1.00 179.80 138 ASP D C 1
ATOM 5986 O O . ASP D 2 102 ? 16.890 97.047 -3.190 1.00 156.27 138 ASP D O 1
ATOM 5991 N N . LEU D 2 103 ? 16.589 99.111 -2.319 1.00 200.16 139 LEU D N 1
ATOM 5992 C CA . LEU D 2 103 ? 15.153 99.181 -2.571 1.00 177.30 139 LEU D CA 1
ATOM 5993 C C . LEU D 2 103 ? 14.881 100.179 -3.690 1.00 184.28 139 LEU D C 1
ATOM 5994 O O . LEU D 2 103 ? 15.013 101.392 -3.494 1.00 218.66 139 LEU D O 1
ATOM 5999 N N . VAL D 2 104 ? 14.492 99.670 -4.857 1.00 169.02 140 VAL D N 1
ATOM 6000 C CA . VAL D 2 104 ? 14.076 100.527 -5.962 1.00 189.62 140 VAL D CA 1
ATOM 6001 C C . VAL D 2 104 ? 12.713 101.118 -5.625 1.00 192.40 140 VAL D C 1
ATOM 6002 O O . VAL D 2 104 ? 11.687 100.434 -5.709 1.00 189.56 140 VAL D O 1
ATOM 6006 N N . LEU D 2 105 ? 12.701 102.387 -5.233 1.00 194.27 141 LEU D N 1
ATOM 6007 C CA . LEU D 2 105 ? 11.490 103.086 -4.829 1.00 178.04 141 LEU D CA 1
ATOM 6008 C C . LEU D 2 105 ? 10.931 103.865 -6.012 1.00 216.58 141 LEU D C 1
ATOM 6009 O O . LEU D 2 105 ? 11.669 104.606 -6.677 1.00 248.91 141 LEU D O 1
ATOM 6014 N N . ASN D 2 106 ? 9.620 103.716 -6.254 1.00 238.53 142 ASN D N 1
ATOM 6015 C CA . ASN D 2 106 ? 9.027 104.136 -7.518 1.00 236.81 142 ASN D CA 1
ATOM 6016 C C . ASN D 2 106 ? 7.658 104.792 -7.350 1.00 228.68 142 ASN D C 1
ATOM 6017 O O . ASN D 2 106 ? 6.816 104.694 -8.249 1.00 226.47 142 ASN D O 1
ATOM 6022 N N . TYR D 2 107 ? 7.405 105.466 -6.226 1.00 219.09 143 TYR D N 1
ATOM 6023 C CA . TYR D 2 107 ? 6.091 106.087 -6.051 1.00 211.43 143 TYR D CA 1
ATOM 6024 C C . TYR D 2 107 ? 5.832 107.223 -7.033 1.00 213.33 143 TYR D C 1
ATOM 6025 O O . TYR D 2 107 ? 4.788 107.193 -7.708 1.00 251.82 143 TYR D O 1
ATOM 6034 N N . PRO D 2 108 ? 6.702 108.244 -7.174 1.00 194.39 144 PRO D N 1
ATOM 6035 C CA . PRO D 2 108 ? 6.405 109.299 -8.153 1.00 195.83 144 PRO D CA 1
ATOM 6036 C C . PRO D 2 108 ? 6.512 108.801 -9.586 1.00 204.08 144 PRO D C 1
ATOM 6037 O O . PRO D 2 108 ? 5.565 108.939 -10.366 1.00 247.56 144 PRO D O 1
ATOM 6041 N N . VAL D 2 109 ? 7.655 108.215 -9.943 1.00 205.81 145 VAL D N 1
ATOM 6042 C CA . VAL D 2 109 ? 7.866 107.615 -11.255 1.00 223.83 145 VAL D CA 1
ATOM 6043 C C . VAL D 2 109 ? 8.691 106.348 -11.074 1.00 207.86 145 VAL D C 1
ATOM 6044 O O . VAL D 2 109 ? 9.207 106.062 -9.993 1.00 189.22 145 VAL D O 1
ATOM 6048 N N . GLU D 2 110 ? 8.816 105.587 -12.156 1.00 260.72 146 GLU D N 1
ATOM 6049 C CA . GLU D 2 110 ? 9.617 104.373 -12.119 1.00 284.82 146 GLU D CA 1
ATOM 6050 C C . GLU D 2 110 ? 11.098 104.713 -12.006 1.00 283.68 146 GLU D C 1
ATOM 6051 O O . GLU D 2 110 ? 11.567 105.727 -12.530 1.00 323.51 146 GLU D O 1
ATOM 6057 N N . LYS D 2 111 ? 11.834 103.842 -11.310 1.00 232.62 147 LYS D N 1
ATOM 6058 C CA . LYS D 2 111 ? 13.266 104.030 -11.062 1.00 228.63 147 LYS D CA 1
ATOM 6059 C C . LYS D 2 111 ? 13.546 105.382 -10.414 1.00 223.51 147 LYS D C 1
ATOM 6060 O O . LYS D 2 111 ? 14.596 105.989 -10.640 1.00 257.56 147 LYS D O 1
ATOM 6066 N N . PHE D 2 112 ? 12.599 105.857 -9.601 1.00 198.22 148 PHE D N 1
ATOM 6067 C CA . PHE D 2 112 ? 12.744 107.164 -8.969 1.00 207.09 148 PHE D CA 1
ATOM 6068 C C . PHE D 2 112 ? 13.977 107.200 -8.078 1.00 214.12 148 PHE D C 1
ATOM 6069 O O . PHE D 2 112 ? 14.812 108.106 -8.188 1.00 223.22 148 PHE D O 1
ATOM 6077 N N . MET D 2 113 ? 14.116 106.217 -7.192 1.00 216.83 149 MET D N 1
ATOM 6078 C CA . MET D 2 113 ? 15.250 106.198 -6.282 1.00 207.42 149 MET D CA 1
ATOM 6079 C C . MET D 2 113 ? 15.715 104.767 -6.054 1.00 216.68 149 MET D C 1
ATOM 6080 O O . MET D 2 113 ? 14.987 103.802 -6.301 1.00 224.50 149 MET D O 1
ATOM 6085 N N . THR D 2 114 ? 16.958 104.649 -5.593 1.00 212.80 150 THR D N 1
ATOM 6086 C CA . THR D 2 114 ? 17.526 103.397 -5.112 1.00 187.09 150 THR D CA 1
ATOM 6087 C C . THR D 2 114 ? 17.967 103.624 -3.674 1.00 184.18 150 THR D C 1
ATOM 6088 O O . THR D 2 114 ? 18.823 104.475 -3.411 1.00 223.69 150 THR D O 1
ATOM 6092 N N . LEU D 2 115 ? 17.376 102.871 -2.747 1.00 170.33 151 LEU D N 1
ATOM 6093 C CA . LEU D 2 115 ? 17.542 103.173 -1.336 1.00 179.01 151 LEU D CA 1
ATOM 6094 C C . LEU D 2 115 ? 18.435 102.153 -0.645 1.00 186.16 151 LEU D C 1
ATOM 6095 O O . LEU D 2 115 ? 18.334 100.952 -0.917 1.00 229.86 151 LEU D O 1
ATOM 6100 N N . PRO D 2 116 ? 19.318 102.604 0.247 1.00 162.06 152 PRO D N 1
ATOM 6101 C CA . PRO D 2 116 ? 20.021 101.670 1.137 1.00 163.80 152 PRO D CA 1
ATOM 6102 C C . PRO D 2 116 ? 19.119 101.279 2.300 1.00 180.75 152 PRO D C 1
ATOM 6103 O O . PRO D 2 116 ? 18.593 102.137 3.011 1.00 191.76 152 PRO D O 1
ATOM 6107 N N . VAL D 2 117 ? 18.936 99.974 2.485 1.00 202.26 153 VAL D N 1
ATOM 6108 C CA . VAL D 2 117 ? 17.965 99.433 3.431 1.00 197.32 153 VAL D CA 1
ATOM 6109 C C . VAL D 2 117 ? 18.623 98.311 4.222 1.00 191.70 153 VAL D C 1
ATOM 6110 O O . VAL D 2 117 ? 19.431 97.550 3.679 1.00 176.86 153 VAL D O 1
ATOM 6114 N N . LYS D 2 118 ? 18.276 98.201 5.506 1.00 188.65 154 LYS D N 1
ATOM 6115 C CA . LYS D 2 118 ? 18.752 97.090 6.327 1.00 197.60 154 LYS D CA 1
ATOM 6116 C C . LYS D 2 118 ? 17.602 96.562 7.169 1.00 213.67 154 LYS D C 1
ATOM 6117 O O . LYS D 2 118 ? 17.035 97.299 7.978 1.00 202.29 154 LYS D O 1
ATOM 6123 N N . LEU D 2 119 ? 17.266 95.288 6.988 1.00 206.36 155 LEU D N 1
ATOM 6124 C CA . LEU D 2 119 ? 16.160 94.653 7.690 1.00 147.62 155 LEU D CA 1
ATOM 6125 C C . LEU D 2 119 ? 16.688 93.775 8.816 1.00 177.52 155 LEU D C 1
ATOM 6126 O O . LEU D 2 119 ? 17.774 93.199 8.721 1.00 192.17 155 LEU D O 1
ATOM 6131 N N . SER D 2 120 ? 15.904 93.673 9.886 1.00 208.66 156 SER D N 1
ATOM 6132 C CA . SER D 2 120 ? 16.260 92.871 11.052 1.00 186.56 156 SER D CA 1
ATOM 6133 C C . SER D 2 120 ? 15.169 91.836 11.295 1.00 192.90 156 SER D C 1
ATOM 6134 O O . SER D 2 120 ? 14.032 92.188 11.633 1.00 210.78 156 SER D O 1
ATOM 6137 N N . ILE D 2 121 ? 15.520 90.567 11.103 1.00 166.90 157 ILE D N 1
ATOM 6138 C CA . ILE D 2 121 ? 14.684 89.438 11.487 1.00 134.48 157 ILE D CA 1
ATOM 6139 C C . ILE D 2 121 ? 15.082 89.037 12.902 1.00 142.30 157 ILE D C 1
ATOM 6140 O O . ILE D 2 121 ? 16.234 88.658 13.144 1.00 154.17 157 ILE D O 1
ATOM 6145 N N . SER D 2 122 ? 14.138 89.125 13.839 1.00 150.14 158 SER D N 1
ATOM 6146 C CA . SER D 2 122 ? 14.448 88.917 15.248 1.00 168.24 158 SER D CA 1
ATOM 6147 C C . SER D 2 122 ? 13.242 88.302 15.949 1.00 190.10 158 SER D C 1
ATOM 6148 O O . SER D 2 122 ? 12.174 88.128 15.355 1.00 201.10 158 SER D O 1
ATOM 6151 N N . ASP D 2 123 ? 13.428 87.982 17.236 1.00 175.56 159 ASP D N 1
ATOM 6152 C CA . ASP D 2 123 ? 12.384 87.389 18.077 1.00 175.23 159 ASP D CA 1
ATOM 6153 C C . ASP D 2 123 ? 11.727 86.191 17.397 1.00 181.33 159 ASP D C 1
ATOM 6154 O O . ASP D 2 123 ? 10.518 85.971 17.525 1.00 170.51 159 ASP D O 1
ATOM 6159 N N . ILE D 2 124 ? 12.527 85.412 16.669 1.00 183.25 160 ILE D N 1
ATOM 6160 C CA . ILE D 2 124 ? 11.981 84.315 15.881 1.00 169.44 160 ILE D CA 1
ATOM 6161 C C . ILE D 2 124 ? 11.423 83.249 16.810 1.00 146.81 160 ILE D C 1
ATOM 6162 O O . ILE D 2 124 ? 12.156 82.645 17.601 1.00 160.28 160 ILE D O 1
ATOM 6167 N N . GLY D 2 125 ? 10.118 83.025 16.724 1.00 149.22 161 GLY D N 1
ATOM 6168 C CA . GLY D 2 125 ? 9.477 81.906 17.381 1.00 178.14 161 GLY D CA 1
ATOM 6169 C C . GLY D 2 125 ? 9.270 80.773 16.395 1.00 187.39 161 GLY D C 1
ATOM 6170 O O . GLY D 2 125 ? 9.115 80.990 15.195 1.00 193.24 161 GLY D O 1
ATOM 6171 N N . LEU D 2 126 ? 9.272 79.551 16.919 1.00 184.36 162 LEU D N 1
ATOM 6172 C CA . LEU D 2 126 ? 9.207 78.362 16.081 1.00 170.01 162 LEU D CA 1
ATOM 6173 C C . LEU D 2 126 ? 8.732 77.202 16.940 1.00 148.41 162 LEU D C 1
ATOM 6174 O O . LEU D 2 126 ? 9.261 76.985 18.031 1.00 123.07 162 LEU D O 1
ATOM 6179 N N . HIS D 2 127 ? 7.732 76.472 16.451 1.00 182.70 163 HIS D N 1
ATOM 6180 C CA . HIS D 2 127 ? 7.114 75.378 17.191 1.00 197.49 163 HIS D CA 1
ATOM 6181 C C . HIS D 2 127 ? 6.754 74.257 16.233 1.00 205.36 163 HIS D C 1
ATOM 6182 O O . HIS D 2 127 ? 6.070 74.501 15.233 1.00 236.32 163 HIS D O 1
ATOM 6189 N N . SER D 2 128 ? 7.189 73.035 16.544 1.00 193.04 164 SER D N 1
ATOM 6190 C CA . SER D 2 128 ? 6.794 71.902 15.712 1.00 169.65 164 SER D CA 1
ATOM 6191 C C . SER D 2 128 ? 7.198 70.608 16.403 1.00 184.43 164 SER D C 1
ATOM 6192 O O . SER D 2 128 ? 7.887 70.611 17.425 1.00 235.07 164 SER D O 1
ATOM 6195 N N . LEU D 2 129 ? 6.760 69.499 15.820 1.00 186.73 165 LEU D N 1
ATOM 6196 C CA . LEU D 2 129 ? 7.249 68.175 16.168 1.00 163.46 165 LEU D CA 1
ATOM 6197 C C . LEU D 2 129 ? 8.322 67.756 15.170 1.00 160.55 165 LEU D C 1
ATOM 6198 O O . LEU D 2 129 ? 8.374 68.239 14.035 1.00 163.30 165 LEU D O 1
ATOM 6203 N N . CYS D 2 130 ? 9.192 66.852 15.609 1.00 131.82 166 CYS D N 1
ATOM 6204 C CA . CYS D 2 130 ? 10.332 66.449 14.802 1.00 146.16 166 CYS D CA 1
ATOM 6205 C C . CYS D 2 130 ? 10.616 64.971 15.008 1.00 195.11 166 CYS D C 1
ATOM 6206 O O . CYS D 2 130 ? 10.306 64.407 16.058 1.00 222.67 166 CYS D O 1
ATOM 6209 N N . ILE D 2 131 ? 11.201 64.346 13.991 1.00 167.95 167 ILE D N 1
ATOM 6210 C CA . ILE D 2 131 ? 11.738 62.999 14.118 1.00 170.03 167 ILE D CA 1
ATOM 6211 C C . ILE D 2 131 ? 13.192 63.017 13.672 1.00 189.87 167 ILE D C 1
ATOM 6212 O O . ILE D 2 131 ? 13.552 63.671 12.682 1.00 178.52 167 ILE D O 1
ATOM 6217 N N . VAL D 2 132 ? 14.030 62.325 14.437 1.00 182.15 168 VAL D N 1
ATOM 6218 C CA . VAL D 2 132 ? 15.461 62.243 14.181 1.00 163.56 168 VAL D CA 1
ATOM 6219 C C . VAL D 2 132 ? 15.821 60.767 14.186 1.00 153.69 168 VAL D C 1
ATOM 6220 O O . VAL D 2 132 ? 15.716 60.103 15.223 1.00 158.08 168 VAL D O 1
ATOM 6224 N N . ALA D 2 133 ? 16.227 60.248 13.034 1.00 156.92 169 ALA D N 1
ATOM 6225 C CA . ALA D 2 133 ? 16.493 58.826 12.876 1.00 191.68 169 ALA D CA 1
ATOM 6226 C C . ALA D 2 133 ? 17.977 58.623 12.617 1.00 225.65 169 ALA D C 1
ATOM 6227 O O . ALA D 2 133 ? 18.503 59.093 11.602 1.00 228.05 169 ALA D O 1
ATOM 6229 N N . CYS D 2 134 ? 18.650 57.930 13.531 1.00 245.00 170 CYS D N 1
ATOM 6230 C CA . CYS D 2 134 ? 20.033 57.529 13.332 1.00 235.49 170 CYS D CA 1
ATOM 6231 C C . CYS D 2 134 ? 20.090 56.028 13.081 1.00 221.85 170 CYS D C 1
ATOM 6232 O O . CYS D 2 134 ? 19.411 55.239 13.756 1.00 249.68 170 CYS D O 1
ATOM 6235 N N . LEU D 2 135 ? 20.893 55.652 12.089 1.00 214.49 171 LEU D N 1
ATOM 6236 C CA . LEU D 2 135 ? 20.910 54.313 11.520 1.00 251.22 171 LEU D CA 1
ATOM 6237 C C . LEU D 2 135 ? 22.300 53.695 11.615 1.00 275.31 171 LEU D C 1
ATOM 6238 O O . LEU D 2 135 ? 22.771 53.031 10.688 1.00 255.89 171 LEU D O 1
ATOM 6243 N N . SER D 2 136 ? 22.958 53.901 12.753 1.00 304.26 172 SER D N 1
ATOM 6244 C CA . SER D 2 136 ? 24.329 53.445 12.997 1.00 324.67 172 SER D CA 1
ATOM 6245 C C . SER D 2 136 ? 25.293 53.810 11.865 1.00 322.01 172 SER D C 1
ATOM 6246 O O . SER D 2 136 ? 25.713 52.938 11.104 1.00 349.58 172 SER D O 1
ATOM 6249 N N . LYS D 2 137 ? 25.645 55.090 11.750 1.00 288.54 173 LYS D N 1
ATOM 6250 C CA . LYS D 2 137 ? 25.135 56.141 12.624 1.00 287.24 173 LYS D CA 1
ATOM 6251 C C . LYS D 2 137 ? 24.637 57.304 11.758 1.00 318.40 173 LYS D C 1
ATOM 6252 O O . LYS D 2 137 ? 24.674 58.466 12.165 1.00 332.53 173 LYS D O 1
ATOM 6258 N N . GLN D 2 138 ? 24.174 56.978 10.553 1.00 312.11 174 GLN D N 1
ATOM 6259 C CA . GLN D 2 138 ? 23.667 57.999 9.645 1.00 273.52 174 GLN D CA 1
ATOM 6260 C C . GLN D 2 138 ? 22.494 58.735 10.279 1.00 248.90 174 GLN D C 1
ATOM 6261 O O . GLN D 2 138 ? 21.501 58.116 10.677 1.00 261.28 174 GLN D O 1
ATOM 6267 N N . LEU D 2 139 ? 22.617 60.055 10.375 1.00 233.18 175 LEU D N 1
ATOM 6268 C CA . LEU D 2 139 ? 21.660 60.891 11.084 1.00 222.00 175 LEU D CA 1
ATOM 6269 C C . LEU D 2 139 ? 20.749 61.578 10.075 1.00 236.51 175 LEU D C 1
ATOM 6270 O O . LEU D 2 139 ? 21.228 62.146 9.089 1.00 261.24 175 LEU D O 1
ATOM 6275 N N . PHE D 2 140 ? 19.440 61.524 10.321 1.00 208.81 176 PHE D N 1
ATOM 6276 C CA . PHE D 2 140 ? 18.444 62.118 9.438 1.00 176.21 176 PHE D CA 1
ATOM 6277 C C . PHE D 2 140 ? 17.441 62.923 10.250 1.00 182.26 176 PHE D C 1
ATOM 6278 O O . PHE D 2 140 ? 17.024 62.502 11.335 1.00 173.64 176 PHE D O 1
ATOM 6286 N N . LEU D 2 141 ? 17.044 64.074 9.707 1.00 189.04 177 LEU D N 1
ATOM 6287 C CA . LEU D 2 141 ? 16.190 65.026 10.404 1.00 172.74 177 LEU D CA 1
ATOM 6288 C C . LEU D 2 141 ? 14.947 65.317 9.576 1.00 184.85 177 LEU D C 1
ATOM 6289 O O . LEU D 2 141 ? 15.040 65.528 8.361 1.00 181.27 177 LEU D O 1
ATOM 6294 N N . SER D 2 142 ? 13.783 65.342 10.230 1.00 185.34 178 SER D N 1
ATOM 6295 C CA . SER D 2 142 ? 12.576 65.758 9.528 1.00 174.63 178 SER D CA 1
ATOM 6296 C C . SER D 2 142 ? 11.590 66.386 10.503 1.00 183.11 178 SER D C 1
ATOM 6297 O O . SER D 2 142 ? 11.598 66.099 11.704 1.00 149.84 178 SER D O 1
ATOM 6300 N N . PHE D 2 143 ? 10.729 67.244 9.957 1.00 164.63 179 PHE D N 1
ATOM 6301 C CA . PHE D 2 143 ? 9.781 68.035 10.727 1.00 158.44 179 PHE D CA 1
ATOM 6302 C C . PHE D 2 143 ? 8.361 67.616 10.368 1.00 161.09 179 PHE D C 1
ATOM 6303 O O . PHE D 2 143 ? 8.089 67.194 9.239 1.00 159.00 179 PHE D O 1
ATOM 6311 N N . LEU D 2 144 ? 7.450 67.747 11.332 1.00 172.35 180 LEU D N 1
ATOM 6312 C CA . LEU D 2 144 ? 6.120 67.156 11.223 1.00 188.21 180 LEU D CA 1
ATOM 6313 C C . LEU D 2 144 ? 5.021 68.162 10.901 1.00 215.68 180 LEU D C 1
ATOM 6314 O O . LEU D 2 144 ? 4.176 67.887 10.045 1.00 253.06 180 LEU D O 1
ATOM 6319 N N . CYS D 2 145 ? 4.999 69.309 11.577 1.00 207.15 181 CYS D N 1
ATOM 6320 C CA . CYS D 2 145 ? 3.904 70.250 11.389 1.00 232.13 181 CYS D CA 1
ATOM 6321 C C . CYS D 2 145 ? 3.845 70.726 9.937 1.00 229.55 181 CYS D C 1
ATOM 6322 O O . CYS D 2 145 ? 4.810 70.612 9.175 1.00 211.64 181 CYS D O 1
ATOM 6325 N N . ASP D 2 146 ? 2.684 71.273 9.564 1.00 241.52 182 ASP D N 1
ATOM 6326 C CA . ASP D 2 146 ? 2.312 71.417 8.157 1.00 269.85 182 ASP D CA 1
ATOM 6327 C C . ASP D 2 146 ? 3.297 72.244 7.340 1.00 297.38 182 ASP D C 1
ATOM 6328 O O . ASP D 2 146 ? 3.293 72.143 6.108 1.00 320.90 182 ASP D O 1
ATOM 6333 N N . GLY D 2 147 ? 4.125 73.062 7.977 1.00 287.22 183 GLY D N 1
ATOM 6334 C CA . GLY D 2 147 ? 5.103 73.862 7.272 1.00 265.05 183 GLY D CA 1
ATOM 6335 C C . GLY D 2 147 ? 4.651 75.300 7.089 1.00 235.97 183 GLY D C 1
ATOM 6336 O O . GLY D 2 147 ? 3.482 75.655 7.263 1.00 223.21 183 GLY D O 1
ATOM 6337 N N . GLY D 2 148 ? 5.616 76.138 6.720 1.00 235.52 184 GLY D N 1
ATOM 6338 C CA . GLY D 2 148 ? 5.358 77.553 6.540 1.00 279.46 184 GLY D CA 1
ATOM 6339 C C . GLY D 2 148 ? 4.897 78.203 7.826 1.00 285.36 184 GLY D C 1
ATOM 6340 O O . GLY D 2 148 ? 5.693 78.808 8.552 1.00 262.45 184 GLY D O 1
ATOM 6341 N N . SER D 2 149 ? 3.602 78.061 8.127 1.00 304.31 185 SER D N 1
ATOM 6342 C CA . SER D 2 149 ? 3.039 78.587 9.364 1.00 311.08 185 SER D CA 1
ATOM 6343 C C . SER D 2 149 ? 3.722 78.033 10.606 1.00 302.35 185 SER D C 1
ATOM 6344 O O . SER D 2 149 ? 3.439 78.511 11.710 1.00 339.56 185 SER D O 1
ATOM 6347 N N . ILE D 2 150 ? 4.613 77.050 10.458 1.00 228.35 186 ILE D N 1
ATOM 6348 C CA . ILE D 2 150 ? 5.394 76.585 11.599 1.00 226.09 186 ILE D CA 1
ATOM 6349 C C . ILE D 2 150 ? 6.272 77.707 12.134 1.00 229.75 186 ILE D C 1
ATOM 6350 O O . ILE D 2 150 ? 6.468 77.834 13.349 1.00 175.95 186 ILE D O 1
ATOM 6355 N N . VAL D 2 151 ? 6.804 78.546 11.245 1.00 241.73 187 VAL D N 1
ATOM 6356 C CA . VAL D 2 151 ? 7.606 79.688 11.666 1.00 200.15 187 VAL D CA 1
ATOM 6357 C C . VAL D 2 151 ? 6.650 80.839 11.945 1.00 204.07 187 VAL D C 1
ATOM 6358 O O . VAL D 2 151 ? 6.572 81.803 11.173 1.00 230.11 187 VAL D O 1
ATOM 6362 N N . ARG D 2 152 ? 5.914 80.742 13.054 1.00 174.11 188 ARG D N 1
ATOM 6363 C CA . ARG D 2 152 ? 4.783 81.631 13.286 1.00 230.96 188 ARG D CA 1
ATOM 6364 C C . ARG D 2 152 ? 5.208 83.023 13.741 1.00 266.70 188 ARG D C 1
ATOM 6365 O O . ARG D 2 152 ? 4.548 84.007 13.390 1.00 304.56 188 ARG D O 1
ATOM 6373 N N . SER D 2 153 ? 6.293 83.134 14.504 1.00 245.94 189 SER D N 1
ATOM 6374 C CA . SER D 2 153 ? 6.688 84.383 15.141 1.00 225.47 189 SER D CA 1
ATOM 6375 C C . SER D 2 153 ? 7.930 84.943 14.464 1.00 209.04 189 SER D C 1
ATOM 6376 O O . SER D 2 153 ? 8.923 84.229 14.282 1.00 218.19 189 SER D O 1
ATOM 6379 N N . MET D 2 154 ? 7.872 86.225 14.108 1.00 197.64 190 MET D N 1
ATOM 6380 C CA . MET D 2 154 ? 8.980 86.896 13.440 1.00 182.84 190 MET D CA 1
ATOM 6381 C C . MET D 2 154 ? 8.780 88.398 13.556 1.00 191.09 190 MET D C 1
ATOM 6382 O O . MET D 2 154 ? 7.721 88.914 13.185 1.00 211.01 190 MET D O 1
ATOM 6387 N N . LYS D 2 155 ? 9.791 89.089 14.065 1.00 189.02 191 LYS D N 1
ATOM 6388 C CA . LYS D 2 155 ? 9.774 90.541 14.199 1.00 182.65 191 LYS D CA 1
ATOM 6389 C C . LYS D 2 155 ? 10.824 91.091 13.240 1.00 191.30 191 LYS D C 1
ATOM 6390 O O . LYS D 2 155 ? 12.020 91.103 13.549 1.00 190.82 191 LYS D O 1
ATOM 6396 N N . ILE D 2 156 ? 10.371 91.527 12.070 1.00 210.48 192 ILE D N 1
ATOM 6397 C CA . ILE D 2 156 ? 11.232 92.084 11.034 1.00 208.60 192 ILE D CA 1
ATOM 6398 C C . ILE D 2 156 ? 11.019 93.590 11.041 1.00 216.77 192 ILE D C 1
ATOM 6399 O O . ILE D 2 156 ? 9.958 94.076 10.629 1.00 230.23 192 ILE D O 1
ATOM 6404 N N . GLU D 2 157 ? 12.012 94.334 11.516 1.00 202.16 193 GLU D N 1
ATOM 6405 C CA . GLU D 2 157 ? 11.942 95.789 11.522 1.00 184.05 193 GLU D CA 1
ATOM 6406 C C . GLU D 2 157 ? 13.008 96.359 10.597 1.00 198.10 193 GLU D C 1
ATOM 6407 O O . GLU D 2 157 ? 14.136 95.860 10.547 1.00 201.94 193 GLU D O 1
ATOM 6413 N N . THR D 2 158 ? 12.642 97.411 9.873 1.00 218.91 194 THR D N 1
ATOM 6414 C CA . THR D 2 158 ? 13.417 97.909 8.747 1.00 191.35 194 THR D CA 1
ATOM 6415 C C . THR D 2 158 ? 14.006 99.275 9.070 1.00 187.69 194 THR D C 1
ATOM 6416 O O . THR D 2 158 ? 13.306 100.155 9.582 1.00 168.83 194 THR D O 1
ATOM 6420 N N . GLU D 2 159 ? 15.292 99.440 8.773 1.00 214.07 195 GLU D N 1
ATOM 6421 C CA . GLU D 2 159 ? 15.985 100.715 8.899 1.00 224.65 195 GLU D CA 1
ATOM 6422 C C . GLU D 2 159 ? 16.274 101.259 7.507 1.00 219.46 195 GLU D C 1
ATOM 6423 O O . GLU D 2 159 ? 16.913 100.582 6.686 1.00 200.28 195 GLU D O 1
ATOM 6429 N N . ILE D 2 160 ? 15.792 102.476 7.250 1.00 223.38 196 ILE D N 1
ATOM 6430 C CA . ILE D 2 160 ? 16.043 103.209 6.015 1.00 218.09 196 ILE D CA 1
ATOM 6431 C C . ILE D 2 160 ? 16.774 104.497 6.365 1.00 224.16 196 ILE D C 1
ATOM 6432 O O . ILE D 2 160 ? 17.234 104.675 7.500 1.00 219.92 196 ILE D O 1
ATOM 6437 N N . GLY D 2 161 ? 16.883 105.407 5.399 1.00 249.71 197 GLY D N 1
ATOM 6438 C CA . GLY D 2 161 ? 17.514 106.687 5.664 1.00 253.73 197 GLY D CA 1
ATOM 6439 C C . GLY D 2 161 ? 16.604 107.627 6.434 1.00 260.17 197 GLY D C 1
ATOM 6440 O O . GLY D 2 161 ? 15.378 107.542 6.368 1.00 278.75 197 GLY D O 1
ATOM 6441 N N . GLU D 2 162 ? 17.231 108.537 7.184 1.00 237.18 198 GLU D N 1
ATOM 6442 C CA . GLU D 2 162 ? 16.474 109.529 7.942 1.00 234.54 198 GLU D CA 1
ATOM 6443 C C . GLU D 2 162 ? 15.693 110.462 7.027 1.00 230.20 198 GLU D C 1
ATOM 6444 O O . GLU D 2 162 ? 14.615 110.939 7.399 1.00 214.69 198 GLU D O 1
ATOM 6450 N N . GLN D 2 163 ? 16.218 110.731 5.831 1.00 232.78 199 GLN D N 1
ATOM 6451 C CA . GLN D 2 163 ? 15.577 111.664 4.914 1.00 235.34 199 GLN D CA 1
ATOM 6452 C C . GLN D 2 163 ? 14.306 111.097 4.294 1.00 217.98 199 GLN D C 1
ATOM 6453 O O . GLN D 2 163 ? 13.502 111.864 3.751 1.00 244.22 199 GLN D O 1
ATOM 6459 N N . TYR D 2 164 ? 14.102 109.782 4.365 1.00 189.23 200 TYR D N 1
ATOM 6460 C CA . TYR D 2 164 ? 12.932 109.145 3.772 1.00 209.09 200 TYR D CA 1
ATOM 6461 C C . TYR D 2 164 ? 12.039 108.477 4.809 1.00 201.28 200 TYR D C 1
ATOM 6462 O O . TYR D 2 164 ? 11.174 107.672 4.441 1.00 183.54 200 TYR D O 1
ATOM 6471 N N . GLN D 2 165 ? 12.219 108.787 6.093 1.00 226.36 201 GLN D N 1
ATOM 6472 C CA . GLN D 2 165 ? 11.460 108.094 7.127 1.00 243.36 201 GLN D CA 1
ATOM 6473 C C . GLN D 2 165 ? 9.994 108.510 7.138 1.00 225.80 201 GLN D C 1
ATOM 6474 O O . GLN D 2 165 ? 9.123 107.690 7.450 1.00 234.83 201 GLN D O 1
ATOM 6480 N N . GLY D 2 166 ? 9.699 109.763 6.803 1.00 184.59 202 GLY D N 1
ATOM 6481 C CA . GLY D 2 166 ? 8.348 110.271 6.896 1.00 216.61 202 GLY D CA 1
ATOM 6482 C C . GLY D 2 166 ? 7.440 109.983 5.725 1.00 242.45 202 GLY D C 1
ATOM 6483 O O . GLY D 2 166 ? 6.259 110.340 5.769 1.00 248.06 202 GLY D O 1
ATOM 6484 N N . GLN D 2 167 ? 7.944 109.341 4.676 1.00 240.33 203 GLN D N 1
ATOM 6485 C CA . GLN D 2 167 ? 7.159 109.072 3.477 1.00 241.36 203 GLN D CA 1
ATOM 6486 C C . GLN D 2 167 ? 6.457 107.729 3.630 1.00 220.89 203 GLN D C 1
ATOM 6487 O O . GLN D 2 167 ? 7.111 106.682 3.684 1.00 216.57 203 GLN D O 1
ATOM 6493 N N . GLY D 2 168 ? 5.124 107.754 3.691 1.00 215.79 204 GLY D N 1
ATOM 6494 C CA . GLY D 2 168 ? 4.375 106.510 3.639 1.00 218.32 204 GLY D CA 1
ATOM 6495 C C . GLY D 2 168 ? 4.539 105.792 2.316 1.00 218.67 204 GLY D C 1
ATOM 6496 O O . GLY D 2 168 ? 4.428 104.563 2.251 1.00 223.77 204 GLY D O 1
ATOM 6497 N N . SER D 2 169 ? 4.812 106.544 1.247 1.00 208.47 205 SER D N 1
ATOM 6498 C CA . SER D 2 169 ? 5.056 105.935 -0.055 1.00 197.51 205 SER D CA 1
ATOM 6499 C C . SER D 2 169 ? 6.305 105.060 -0.028 1.00 203.97 205 SER D C 1
ATOM 6500 O O . SER D 2 169 ? 6.349 104.006 -0.673 1.00 185.66 205 SER D O 1
ATOM 6503 N N . VAL D 2 170 ? 7.333 105.484 0.710 1.00 196.26 206 VAL D N 1
ATOM 6504 C CA . VAL D 2 170 ? 8.510 104.640 0.898 1.00 180.59 206 VAL D CA 1
ATOM 6505 C C . VAL D 2 170 ? 8.164 103.435 1.762 1.00 173.57 206 VAL D C 1
ATOM 6506 O O . VAL D 2 170 ? 8.536 102.297 1.451 1.00 182.71 206 VAL D O 1
ATOM 6510 N N . LEU D 2 171 ? 7.434 103.667 2.854 1.00 179.87 207 LEU D N 1
ATOM 6511 C CA . LEU D 2 171 ? 7.107 102.605 3.797 1.00 192.73 207 LEU D CA 1
ATOM 6512 C C . LEU D 2 171 ? 6.223 101.529 3.176 1.00 201.70 207 LEU D C 1
ATOM 6513 O O . LEU D 2 171 ? 6.196 100.399 3.680 1.00 206.83 207 LEU D O 1
ATOM 6518 N N . ARG D 2 172 ? 5.499 101.849 2.099 1.00 224.60 208 ARG D N 1
ATOM 6519 C CA . ARG D 2 172 ? 4.741 100.821 1.391 1.00 253.91 208 ARG D CA 1
ATOM 6520 C C . ARG D 2 172 ? 5.682 99.815 0.739 1.00 245.91 208 ARG D C 1
ATOM 6521 O O . ARG D 2 172 ? 5.537 98.599 0.919 1.00 232.36 208 ARG D O 1
ATOM 6529 N N . SER D 2 173 ? 6.657 100.311 -0.029 1.00 243.60 209 SER D N 1
ATOM 6530 C CA . SER D 2 173 ? 7.659 99.429 -0.616 1.00 228.22 209 SER D CA 1
ATOM 6531 C C . SER D 2 173 ? 8.428 98.686 0.469 1.00 213.64 209 SER D C 1
ATOM 6532 O O . SER D 2 173 ? 8.741 97.497 0.317 1.00 237.06 209 SER D O 1
ATOM 6535 N N . VAL D 2 174 ? 8.726 99.371 1.579 1.00 209.43 210 VAL D N 1
ATOM 6536 C CA . VAL D 2 174 ? 9.374 98.719 2.717 1.00 204.29 210 VAL D CA 1
ATOM 6537 C C . VAL D 2 174 ? 8.554 97.519 3.177 1.00 201.19 210 VAL D C 1
ATOM 6538 O O . VAL D 2 174 ? 9.084 96.421 3.379 1.00 165.93 210 VAL D O 1
ATOM 6542 N N . GLY D 2 175 ? 7.244 97.712 3.332 1.00 203.54 211 GLY D N 1
ATOM 6543 C CA . GLY D 2 175 ? 6.391 96.619 3.766 1.00 201.77 211 GLY D CA 1
ATOM 6544 C C . GLY D 2 175 ? 6.337 95.479 2.767 1.00 206.73 211 GLY D C 1
ATOM 6545 O O . GLY D 2 175 ? 6.383 94.306 3.149 1.00 237.45 211 GLY D O 1
ATOM 6546 N N . GLU D 2 176 ? 6.236 95.806 1.473 1.00 190.23 212 GLU D N 1
ATOM 6547 C CA . GLU D 2 176 ? 6.215 94.761 0.452 1.00 205.11 212 GLU D CA 1
ATOM 6548 C C . GLU D 2 176 ? 7.485 93.919 0.498 1.00 214.53 212 GLU D C 1
ATOM 6549 O O . GLU D 2 176 ? 7.425 92.685 0.418 1.00 231.74 212 GLU D O 1
ATOM 6555 N N . LEU D 2 177 ? 8.644 94.568 0.634 1.00 202.51 213 LEU D N 1
ATOM 6556 C CA . LEU D 2 177 ? 9.888 93.822 0.788 1.00 180.33 213 LEU D CA 1
ATOM 6557 C C . LEU D 2 177 ? 9.878 92.981 2.058 1.00 207.33 213 LEU D C 1
ATOM 6558 O O . LEU D 2 177 ? 10.357 91.839 2.061 1.00 216.93 213 LEU D O 1
ATOM 6563 N N . GLU D 2 178 ? 9.333 93.529 3.148 1.00 211.11 214 GLU D N 1
ATOM 6564 C CA . GLU D 2 178 ? 9.316 92.806 4.415 1.00 192.49 214 GLU D CA 1
ATOM 6565 C C . GLU D 2 178 ? 8.517 91.514 4.301 1.00 214.41 214 GLU D C 1
ATOM 6566 O O . GLU D 2 178 ? 9.013 90.432 4.636 1.00 215.12 214 GLU D O 1
ATOM 6572 N N . GLN D 2 179 ? 7.270 91.604 3.833 1.00 219.99 215 GLN D N 1
ATOM 6573 C CA . GLN D 2 179 ? 6.435 90.410 3.776 1.00 221.74 215 GLN D CA 1
ATOM 6574 C C . GLN D 2 179 ? 6.803 89.486 2.626 1.00 222.23 215 GLN D C 1
ATOM 6575 O O . GLN D 2 179 ? 6.472 88.296 2.681 1.00 257.93 215 GLN D O 1
ATOM 6581 N N . PHE D 2 180 ? 7.470 89.994 1.585 1.00 167.73 216 PHE D N 1
ATOM 6582 C CA . PHE D 2 180 ? 8.071 89.081 0.620 1.00 165.44 216 PHE D CA 1
ATOM 6583 C C . PHE D 2 180 ? 9.181 88.269 1.275 1.00 178.52 216 PHE D C 1
ATOM 6584 O O . PHE D 2 180 ? 9.269 87.049 1.085 1.00 195.94 216 PHE D O 1
ATOM 6592 N N . LEU D 2 181 ? 10.040 88.936 2.050 1.00 180.01 217 LEU D N 1
ATOM 6593 C CA . LEU D 2 181 ? 11.077 88.237 2.804 1.00 195.54 217 LEU D CA 1
ATOM 6594 C C . LEU D 2 181 ? 10.467 87.217 3.757 1.00 207.35 217 LEU D C 1
ATOM 6595 O O . LEU D 2 181 ? 11.019 86.127 3.954 1.00 200.09 217 LEU D O 1
ATOM 6600 N N . PHE D 2 182 ? 9.331 87.562 4.364 1.00 206.25 218 PHE D N 1
ATOM 6601 C CA . PHE D 2 182 ? 8.592 86.612 5.187 1.00 192.17 218 PHE D CA 1
ATOM 6602 C C . PHE D 2 182 ? 8.147 85.411 4.359 1.00 192.69 218 PHE D C 1
ATOM 6603 O O . PHE D 2 182 ? 8.318 84.254 4.770 1.00 174.84 218 PHE D O 1
ATOM 6611 N N . THR D 2 183 ? 7.604 85.674 3.167 1.00 194.63 219 THR D N 1
ATOM 6612 C CA . THR D 2 183 ? 7.065 84.605 2.332 1.00 196.24 219 THR D CA 1
ATOM 6613 C C . THR D 2 183 ? 8.157 83.644 1.880 1.00 181.35 219 THR D C 1
ATOM 6614 O O . THR D 2 183 ? 7.956 82.425 1.875 1.00 215.74 219 THR D O 1
ATOM 6618 N N . ILE D 2 184 ? 9.321 84.170 1.493 1.00 141.40 220 ILE D N 1
ATOM 6619 C CA . ILE D 2 184 ? 10.413 83.296 1.080 1.00 170.30 220 ILE D CA 1
ATOM 6620 C C . ILE D 2 184 ? 11.125 82.685 2.283 1.00 168.39 220 ILE D C 1
ATOM 6621 O O . ILE D 2 184 ? 11.812 81.668 2.140 1.00 202.62 220 ILE D O 1
ATOM 6626 N N . PHE D 2 185 ? 10.969 83.270 3.470 1.00 150.92 221 PHE D N 1
ATOM 6627 C CA . PHE D 2 185 ? 11.470 82.645 4.690 1.00 165.79 221 PHE D CA 1
ATOM 6628 C C . PHE D 2 185 ? 10.692 81.366 4.983 1.00 185.95 221 PHE D C 1
ATOM 6629 O O . PHE D 2 185 ? 11.267 80.268 5.080 1.00 206.17 221 PHE D O 1
ATOM 6637 N N . LYS D 2 186 ? 9.366 81.495 5.105 1.00 167.24 222 LYS D N 1
ATOM 6638 C CA . LYS D 2 186 ? 8.517 80.326 5.314 1.00 159.08 222 LYS D CA 1
ATOM 6639 C C . LYS D 2 186 ? 8.622 79.349 4.150 1.00 174.52 222 LYS D C 1
ATOM 6640 O O . LYS D 2 186 ? 8.543 78.131 4.344 1.00 228.84 222 LYS D O 1
ATOM 6646 N N . ASP D 2 187 ? 8.786 79.865 2.929 1.00 171.77 223 ASP D N 1
ATOM 6647 C CA . ASP D 2 187 ? 8.973 78.988 1.778 1.00 179.56 223 ASP D CA 1
ATOM 6648 C C . ASP D 2 187 ? 10.270 78.197 1.902 1.00 205.50 223 ASP D C 1
ATOM 6649 O O . ASP D 2 187 ? 10.305 76.996 1.606 1.00 254.21 223 ASP D O 1
ATOM 6654 N N . PHE D 2 188 ? 11.346 78.853 2.349 1.00 213.21 224 PHE D N 1
ATOM 6655 C CA . PHE D 2 188 ? 12.611 78.157 2.566 1.00 215.50 224 PHE D CA 1
ATOM 6656 C C . PHE D 2 188 ? 12.453 77.032 3.575 1.00 204.56 224 PHE D C 1
ATOM 6657 O O . PHE D 2 188 ? 12.817 75.883 3.301 1.00 204.42 224 PHE D O 1
ATOM 6665 N N . LEU D 2 189 ? 11.913 77.339 4.755 1.00 198.87 225 LEU D N 1
ATOM 6666 C CA . LEU D 2 189 ? 11.857 76.308 5.788 1.00 211.94 225 LEU D CA 1
ATOM 6667 C C . LEU D 2 189 ? 10.874 75.196 5.425 1.00 219.93 225 LEU D C 1
ATOM 6668 O O . LEU D 2 189 ? 11.139 74.017 5.698 1.00 234.20 225 LEU D O 1
ATOM 6673 N N . ARG D 2 190 ? 9.757 75.540 4.776 1.00 231.41 226 ARG D N 1
ATOM 6674 C CA . ARG D 2 190 ? 8.780 74.519 4.407 1.00 248.17 226 ARG D CA 1
ATOM 6675 C C . ARG D 2 190 ? 9.304 73.615 3.294 1.00 236.81 226 ARG D C 1
ATOM 6676 O O . ARG D 2 190 ? 9.063 72.403 3.310 1.00 251.59 226 ARG D O 1
ATOM 6684 N N . LYS D 2 191 ? 10.023 74.179 2.318 1.00 252.23 227 LYS D N 1
ATOM 6685 C CA . LYS D 2 191 ? 10.569 73.349 1.248 1.00 272.69 227 LYS D CA 1
ATOM 6686 C C . LYS D 2 191 ? 11.767 72.534 1.722 1.00 259.98 227 LYS D C 1
ATOM 6687 O O . LYS D 2 191 ? 11.983 71.413 1.245 1.00 257.67 227 LYS D O 1
ATOM 6693 N N . GLU D 2 192 ? 12.558 73.072 2.652 1.00 263.93 228 GLU D N 1
ATOM 6694 C CA . GLU D 2 192 ? 13.749 72.363 3.108 1.00 280.68 228 GLU D CA 1
ATOM 6695 C C . GLU D 2 192 ? 13.421 71.247 4.092 1.00 253.74 228 GLU D C 1
ATOM 6696 O O . GLU D 2 192 ? 13.989 70.154 3.994 1.00 245.28 228 GLU D O 1
ATOM 6702 N N . LEU D 2 193 ? 12.517 71.489 5.045 1.00 213.67 229 LEU D N 1
ATOM 6703 C CA . LEU D 2 193 ? 12.415 70.608 6.199 1.00 160.06 229 LEU D CA 1
ATOM 6704 C C . LEU D 2 193 ? 11.052 69.958 6.419 1.00 200.30 229 LEU D C 1
ATOM 6705 O O . LEU D 2 193 ? 10.994 68.929 7.101 1.00 210.58 229 LEU D O 1
ATOM 6710 N N . ALA D 2 194 ? 9.969 70.503 5.872 1.00 231.75 230 ALA D N 1
ATOM 6711 C CA . ALA D 2 194 ? 8.647 69.975 6.186 1.00 217.08 230 ALA D CA 1
ATOM 6712 C C . ALA D 2 194 ? 8.454 68.579 5.600 1.00 210.92 230 ALA D C 1
ATOM 6713 O O . ALA D 2 194 ? 9.045 68.219 4.578 1.00 214.01 230 ALA D O 1
ATOM 6715 N N . TRP D 2 195 ? 7.620 67.789 6.271 1.00 186.23 231 TRP D N 1
ATOM 6716 C CA . TRP D 2 195 ? 7.271 66.450 5.806 1.00 157.43 231 TRP D CA 1
ATOM 6717 C C . TRP D 2 195 ? 6.590 66.555 4.444 1.00 192.98 231 TRP D C 1
ATOM 6718 O O . TRP D 2 195 ? 5.749 67.429 4.237 1.00 231.62 231 TRP D O 1
ATOM 6729 N N . PRO D 2 196 ? 6.946 65.660 3.507 1.00 189.57 232 PRO D N 1
ATOM 6730 C CA . PRO D 2 196 ? 7.847 64.514 3.675 1.00 189.09 232 PRO D CA 1
ATOM 6731 C C . PRO D 2 196 ? 9.338 64.848 3.709 1.00 212.82 232 PRO D C 1
ATOM 6732 O O . PRO D 2 196 ? 10.086 64.086 4.314 1.00 264.22 232 PRO D O 1
ATOM 6736 N N . SER D 2 197 ? 9.737 65.964 3.095 1.00 230.41 233 SER D N 1
ATOM 6737 C CA . SER D 2 197 ? 11.150 66.267 2.880 1.00 262.38 233 SER D CA 1
ATOM 6738 C C . SER D 2 197 ? 11.956 66.153 4.170 1.00 274.28 233 SER D C 1
ATOM 6739 O O . SER D 2 197 ? 11.487 66.517 5.252 1.00 277.17 233 SER D O 1
ATOM 6742 N N . TRP D 2 198 ? 13.180 65.641 4.042 1.00 266.28 234 TRP D N 1
ATOM 6743 C CA . TRP D 2 198 ? 14.050 65.401 5.185 1.00 235.15 234 TRP D CA 1
ATOM 6744 C C . TRP D 2 198 ? 15.495 65.643 4.770 1.00 242.06 234 TRP D C 1
ATOM 6745 O O . TRP D 2 198 ? 15.834 65.606 3.585 1.00 249.88 234 TRP D O 1
ATOM 6756 N N . ILE D 2 199 ? 16.349 65.892 5.763 1.00 244.45 235 ILE D N 1
ATOM 6757 C CA . ILE D 2 199 ? 17.711 66.359 5.526 1.00 247.82 235 ILE D CA 1
ATOM 6758 C C . ILE D 2 199 ? 18.712 65.395 6.153 1.00 250.74 235 ILE D C 1
ATOM 6759 O O . ILE D 2 199 ? 18.480 64.856 7.242 1.00 251.93 235 ILE D O 1
ATOM 6764 N N . ASN D 2 200 ? 19.823 65.180 5.445 1.00 262.24 236 ASN D N 1
ATOM 6765 C CA . ASN D 2 200 ? 20.940 64.352 5.876 1.00 270.37 236 ASN D CA 1
ATOM 6766 C C . ASN D 2 200 ? 22.116 65.224 6.303 1.00 272.09 236 ASN D C 1
ATOM 6767 O O . ASN D 2 200 ? 22.271 66.355 5.837 1.00 298.68 236 ASN D O 1
ATOM 6772 N N . LEU D 2 201 ? 22.945 64.671 7.192 1.00 227.62 237 LEU D N 1
ATOM 6773 C CA . LEU D 2 201 ? 24.155 65.302 7.714 1.00 237.31 237 LEU D CA 1
ATOM 6774 C C . LEU D 2 201 ? 23.819 66.621 8.399 1.00 250.76 237 LEU D C 1
ATOM 6775 O O . LEU D 2 201 ? 23.688 67.663 7.745 1.00 270.02 237 LEU D O 1
ATOM 6780 N N . ASP D 2 202 ? 23.684 66.587 9.720 1.00 236.98 238 ASP D N 1
ATOM 6781 C CA . ASP D 2 202 ? 23.228 67.743 10.474 1.00 233.72 238 ASP D CA 1
ATOM 6782 C C . ASP D 2 202 ? 24.394 68.508 11.091 1.00 213.53 238 ASP D C 1
ATOM 6783 O O . ASP D 2 202 ? 25.362 68.835 10.403 1.00 236.71 238 ASP D O 1
#

Nearest PDB structures (foldseek):
  5yk7-assembly1_C  TM=1.005E+00  e=2.000E-38  Zygosaccharomyces rouxii CBS 732
  5yk7-assembly1_A  TM=9.981E-01  e=7.482E-36  Zygosaccharomyces rouxii CBS 732
  5yk6-assembly1_A-2  TM=9.385E-01  e=1.258E-29  Zygosaccharomyces rouxii CBS 732
  5h5a-assembly4_D  TM=5.478E-01  e=1.315E-06  Kluyveromyces lactis NRRL Y-1140
  5h5a-assembly3_C  TM=5.401E-01  e=4.933E-06  Kluyveromyces lactis NRRL Y-1140

Solvent-accessible surface area: 47918 Å² total; per-residue (Å²): 153,97,129,38,167,65,11,62,49,0,14,140,62,0,171,22,76,56,126,108,58,95,55,7,46,2,17,22,60,0,0,6,41,0,13,18,54,21,62,108,56,100,55,83,149,58,102,97,72,81,36,155,54,56,31,19,75,44,112,206,91,38,170,78,37,6,52,12,46,42,67,26,123,11,65,96,32,49,62,12,99,35,10,22,27,27,52,55,0,107,8,57,71,11,99,157,3,137,15,100,67,2,16,0,48,4,38,17,44,44,84,30,147,74,23,38,1,28,79,3,115,22,38,48,74,96,63,34,67,101,36,17,19,3,63,5,47,8,26,7,16,33,63,74,40,64,2,30,17,13,25,1,22,66,82,54,29,46,1,30,19,77,150,35,106,25,65,41,106,33,94,0,75,8,41,97,126,132,38,102,27,32,11,53,19,29,57,75,36,46,66,53,72,12,63,63,32,7,3,53,114,112,47,1,35,11,136,64,56,79,108,146,28,129,71,168,26,46,165,126,126,71,60,46,113,56,127,30,73,69,7,83,92,34,103,182,33,41,59,86,48,96,140,107,38,33,69,64,11,126,123,35,173,59,35,109,50,4,63,46,2,84,2,92,88,15,67,22,7,163,75,27,45,62,52,44,6,144,95,25,55,25,57,63,105,66,3,66,81,28,63,204,152,190,98,90,20,5,8,13,19,36,23,47,31,76,21,135,5,77,34,66,6,15,6,3,0,42,0,20,0,58,137,74,97,153,180,91,48,88,1,91,5,97,0,36,1,28,74,4,3,52,54,7,75,4,8,20,0,5,15,61,155,82,24,15,57,1,40,65,40,112,55,0,47,6,6,163,40,40,108,32,116,39,95,25,19,152,128,48,120,68,77,42,26,3,84,136,14,9,27,92,1,36,125,32,6,55,74,31,46,56,27,31,26,99,148,81,39,5,110,77,41,70,93,64,73,126,164,100,129,35,171,72,11,63,49,0,15,136,67,0,169,18,76,48,128,107,49,93,53,8,48,2,21,20,58,0,0,8,43,0,7,26,55,23,45,102,52,107,85,84,196,82,100,73,75,71,38,154,53,65,46,36,106,38,153,211,119,78,160,86,47,15,44,4,42,50,59,35,121,14,75,85,44,37,73,10,109,40,5,21,35,32,54,54,0,105,5,54,75,11,102,156,3,135,17,111,91,1,22,0,42,4,37,14,45,42,84,27,143,69,22,29,0,31,80,4,109,12,34,20,57,110,38,48,78,102,26,14,21,1,72,6,56,10,33,4,23,42,64,73,29,61,0,24,14,10,26,11,31,108,46,44,44,2,31,12,76,140,37,106,26,69,46,106,40,95,1,70,12,49,93,142,106,33,118,20,24,13,52,26,26,62,95,45,47,65,58,80,17,52,78,48,12,2,55,107,96,63,1,41,12,160,80,49,77,91,152,26,131,77,165,28,45,146,124,125,63,76,23,114,57,138,23,58,67,8,71,82,26,110,171,42,32,70,96,58,61,154,93,33,47,58,44,14,144,92,29,165,78,35,109,52,7,65,68,17,96,9,83,63,8,58,19,4,138,72,43,36,63,46,50,9,121,94,14,58,78,9,68,106,70,4,93,74,20,86,220,147,194,153,54,9,2,10,7,37,11,55,26,76,23,122,11,55,37,66,4,17,5,0,0,40,0,26,2,59,140,76,98,154,178,90,43,98,1,90,6,85,0,34,2,28,73,12,2,39,70,6,66,2,6,16,0,0,13,73,76,99,14,13,39,0,25,64,66,136,4,1,74,15,0,151,36,39,106,29,110,36,97,22,19,153,130,45,110,76,72,47,23,2,86,131,15,8,25,98,1,38,122,37,11,47,70,40,40,46,26,31,27,110,145,60,36,10,112,84,44,84,64,76,123,41